Protein AF-A0A073CGL9-F1 (afdb_monomer_lite)

Radius of gyration: 48.73 Å; chains: 1; bounding box: 166×70×149 Å

Secondary structure (DSSP, 8-state):
-----PPP-------------THHHHHHHHHHHHHHHHHHHHHHHHHHHHHHHHHHHHHHHHHHHHHHHHHHHHHHHHHHHHHHHHHHHHTTSS--HHHHHHHHHTS-TT-PPPHHHHHHHHHHHHHH-TT-HHHHHHHHHHHHHHT-HHHHHHHHHHHHHH-GGGGSS-GGGG---EEEEEEEGGGSEEPTT--EEE-TTSPEEEPTT-EEEEEEPPPEEEPSEEEEEEEEEE--TT---SSS-SEEEEEESSTT-EEEEEEE-TT-SEEEEEEEESSEEEEEEEEEEES--EEEEEEEEEEEE-GGGSTTHHHHHHHHHHHHHHTT-HHHHHHHHHHHHHTT--HHHHHHHHHHGGGSPPPGGGHHHHHHHHHHHHHTT-HHHHHHHHHHHHHH-TT-HHHHHHHHHHHHHTT-HHHHHHHHHHTT-PPPHHHHHHHHHHHHTTSS---TT-TTS-S---HHHHHHHHHHH---EEEEGGG--HHHHHHHHHTT--HHHHHHTT---HHHHHHHHTTSTTS---PPP-SSPPPPPSSTTS---SHHHHHHHHS-EEEE-TTT--EEEE--EEEE-SSSS--EEEEEEESSSEEEEEEETTTTEEEEEEETTTTEEEESSSSSS---HHHHHHHHHHHHHHTHHHHHHHHH--SPPPEEEEES-SS-HHHIIIIIIHHHHHHHHTT-GGG--EEEEE-SSSPPHHHH-TTS-GGGEEEE-SHHHHHHHHHHTT-EEE--------HHHHHHHHHHHHHHS-HHHHHHHHHHTTSSSEEEEE---SSS-BTTHHHHHHHHHHHHHHH-TT-EEEEEE-GGGHHHHHHHHHHS-TTSEEEEEET--HHHHHHHHHH-SEEEEESSHHHHIIIIIT---EEEE--HHHHHHHHHHHHHHSSS---EEPPGGGEEES-TT--TT--EEE-HHHHHHHHHHHHHHSPPP----

Sequence (949 aa):
MKHSQSPSNLPSNPVDLLSVQPEEYQTQIAQLQQQVQNQQEEIERYQSQFDEVLAELEQCHLQLHQTQGQLHQFQAELEAKKLFLNHSQQASEQPDIESVLTQIESSSDQFKPSSSEIFTTYRSIIEQNPDLPQNYQDLGREFLQQGYWVEAISCYRRSVTLNPDYQKQCFLDQVAGDLYCQIHSQQLSILPEQKTEITPSGHILSVAGNEGFVLFGPYIDIPDGLYRIQVTFQFPENAQGNEDIGFIFDVVSPHPYVLYETPIDFSQNSLEFYLEFIDGKRTEFRFFAKGYAFIIKEIKLTLIYSPESHTNAPFYYFDLGSLLQKKALMDKASLAYNRAIELSAPISIIDRLVNASKDLPFKPEWVDAYWTLGYLLNQQNYSDEVIACYRHLLELAPQKTEVFHQLGILLAQKGQLKEAVTLFQQAQRIPTQGEIYEQIWKGLNQFAPLDEHNPYFQAEIQPDTAYEYFSQTSQYRIIVLESLTEADTAVIKESGLVLDYLQFLTQDSIALQEVYLNHFPDSQPKNLANQYPKKVVDYDFLCSPHYQQSIVETGYIYSVCPVSGKILRSNQSFWVQHTSFVPVGFYRFCGYESFYLICGCHQGIALGVYFPKQELIIRFYNDPFSTDYAVAINELKAGSVSFWRNFKSYISTSEPKPVAAVVGWLNNLGHYFWNDVTGIYHLYKNYILDSVNKFLVRDCNFMEIGDIFPEINPEKIIHLSNRWELFQTILQRNLVAVRPTNTFVDVDYTQRLLESSRRKCSPEFLQQVEEAKQHFPLLLVNLRGHFKQWVSYIEGYANIINTLFQDYPNLAIVFDGFSSENSAMEQIQSLISPEIKTYNALDCSNHETFVWIHSIDTYIMVIGSGLTLVTWIANKPGVAHGNLAHCHQVNFMWRKVREDLQPILVPQDSIIDLDESHWPGCNYDCDWKAIYNLTVDVIKTLPLKSTEN

Organism: Planktothrix agardhii (strain NIVA-CYA 126/8) (NCBI:txid388467)

Structure (mmCIF, N/CA/C/O backbone):
data_AF-A0A073CGL9-F1
#
_entry.id   AF-A0A073CGL9-F1
#
loop_
_atom_site.group_PDB
_atom_site.id
_atom_site.type_symbol
_atom_site.label_atom_id
_atom_site.label_alt_id
_atom_site.label_comp_id
_atom_site.label_asym_id
_atom_site.label_entity_id
_atom_site.label_seq_id
_atom_site.pdbx_PDB_ins_code
_atom_site.Cartn_x
_atom_site.Cartn_y
_atom_site.Cartn_z
_atom_site.occupancy
_atom_site.B_iso_or_equiv
_atom_site.auth_seq_id
_atom_site.auth_comp_id
_atom_site.auth_asym_id
_atom_site.auth_atom_id
_atom_site.pdbx_PDB_model_num
ATOM 1 N N . MET A 1 1 ? 99.718 -33.735 -85.661 1.00 43.62 1 MET A N 1
ATOM 2 C CA . MET A 1 1 ? 99.782 -33.650 -87.137 1.00 43.62 1 MET A CA 1
ATOM 3 C C . MET A 1 1 ? 100.519 -32.378 -87.528 1.00 43.62 1 MET A C 1
ATOM 5 O O . MET A 1 1 ? 100.120 -31.320 -87.079 1.00 43.62 1 MET A O 1
ATOM 9 N N . LYS A 1 2 ? 101.567 -32.534 -88.348 1.00 38.38 2 LYS A N 1
ATOM 10 C CA . LYS A 1 2 ? 102.084 -31.602 -89.371 1.00 38.38 2 LYS A CA 1
ATOM 11 C C . LYS A 1 2 ? 102.319 -30.123 -88.996 1.00 38.38 2 LYS A C 1
ATOM 13 O O . LYS A 1 2 ? 101.419 -29.298 -89.074 1.00 38.38 2 LYS A O 1
ATOM 18 N N . HIS A 1 3 ? 103.598 -29.791 -88.791 1.00 32.47 3 HIS A N 1
ATOM 19 C CA . HIS A 1 3 ? 104.187 -28.536 -89.271 1.00 32.47 3 HIS A CA 1
ATOM 20 C C . HIS A 1 3 ? 104.038 -28.408 -90.798 1.00 32.47 3 HIS A C 1
ATOM 22 O O . HIS A 1 3 ? 104.212 -29.395 -91.513 1.00 32.47 3 HIS A O 1
ATOM 28 N N . SER A 1 4 ? 103.868 -27.179 -91.290 1.00 30.05 4 SER A N 1
ATOM 29 C CA . SER A 1 4 ? 104.485 -26.725 -92.544 1.00 30.05 4 SER A CA 1
ATOM 30 C C . SER A 1 4 ? 104.575 -25.194 -92.576 1.00 30.05 4 SER A C 1
ATOM 32 O O . SER A 1 4 ? 103.636 -24.518 -92.987 1.00 30.05 4 SER A O 1
ATOM 34 N N . GLN A 1 5 ? 105.723 -24.645 -92.190 1.00 35.69 5 GLN A N 1
ATOM 35 C CA . GLN A 1 5 ? 106.273 -23.484 -92.887 1.00 35.69 5 GLN A CA 1
ATOM 36 C C . GLN A 1 5 ? 107.703 -23.835 -93.293 1.00 35.69 5 GLN A C 1
ATOM 38 O O . GLN A 1 5 ? 108.541 -24.191 -92.469 1.00 35.69 5 GLN A O 1
ATOM 43 N N . SER A 1 6 ? 107.913 -23.832 -94.604 1.00 32.09 6 SER A N 1
ATOM 44 C CA . SER A 1 6 ? 109.179 -24.026 -95.298 1.00 32.09 6 SER A CA 1
ATOM 45 C C . SER A 1 6 ? 110.148 -22.871 -95.015 1.00 32.09 6 SER A C 1
ATOM 47 O O . SER A 1 6 ? 109.751 -21.719 -95.198 1.00 32.09 6 SER A O 1
ATOM 49 N N . PRO A 1 7 ? 111.413 -23.148 -94.660 1.00 41.03 7 PRO A N 1
ATOM 50 C CA . PRO A 1 7 ? 112.487 -22.163 -94.624 1.00 41.03 7 PRO A CA 1
ATOM 51 C C . PRO A 1 7 ? 113.366 -22.260 -95.883 1.00 41.03 7 PRO A C 1
ATOM 53 O O . PRO A 1 7 ? 113.503 -23.329 -96.480 1.00 41.03 7 PRO A O 1
ATOM 56 N N . SER A 1 8 ? 114.005 -21.158 -96.279 1.00 27.27 8 SER A N 1
ATOM 57 C CA . SER A 1 8 ? 115.034 -21.155 -97.324 1.00 27.27 8 SER A CA 1
ATOM 58 C C . SER A 1 8 ? 116.439 -21.039 -96.727 1.00 27.27 8 SER A C 1
ATOM 60 O O . SER A 1 8 ? 116.740 -20.062 -96.044 1.00 27.27 8 SER A O 1
ATOM 62 N N . ASN A 1 9 ? 117.277 -21.992 -97.145 1.00 31.30 9 ASN A N 1
ATOM 63 C CA . ASN A 1 9 ? 118.742 -21.976 -97.274 1.00 31.30 9 ASN A CA 1
ATOM 64 C C . ASN A 1 9 ? 119.616 -22.577 -96.147 1.00 31.30 9 ASN A C 1
ATOM 66 O O . ASN A 1 9 ? 120.007 -21.937 -95.179 1.00 31.30 9 ASN A O 1
ATOM 70 N N . LEU A 1 10 ? 119.953 -23.846 -96.420 1.00 31.89 10 LEU A N 1
ATOM 71 C CA . LEU A 1 10 ? 121.138 -24.672 -96.110 1.00 31.89 10 LEU A CA 1
ATOM 72 C C . LEU A 1 10 ? 122.493 -23.915 -96.166 1.00 31.89 10 LEU A C 1
ATOM 74 O O . LEU A 1 10 ? 122.575 -22.927 -96.899 1.00 31.89 10 LEU A O 1
ATOM 78 N N . PRO A 1 11 ? 123.569 -24.379 -95.472 1.00 36.97 11 PRO A N 1
ATOM 79 C CA . PRO A 1 11 ? 124.292 -25.606 -95.870 1.00 36.97 11 PRO A CA 1
ATOM 80 C C . PRO A 1 11 ? 124.855 -26.539 -94.763 1.00 36.97 11 PRO A C 1
ATOM 82 O O . PRO A 1 11 ? 125.459 -26.118 -93.787 1.00 36.97 11 PRO A O 1
ATOM 85 N N . SER A 1 12 ? 124.662 -27.841 -95.025 1.00 30.80 12 SER A N 1
ATOM 86 C CA . SER A 1 12 ? 125.558 -29.020 -94.933 1.00 30.80 12 SER A CA 1
ATOM 87 C C . SER A 1 12 ? 126.521 -29.295 -93.750 1.00 30.80 12 SER A C 1
ATOM 89 O O . SER A 1 12 ? 127.596 -28.707 -93.667 1.00 30.80 12 SER A O 1
ATOM 91 N N . ASN A 1 13 ? 126.229 -30.450 -93.121 1.00 32.66 13 ASN A N 1
ATOM 92 C CA . ASN A 1 13 ? 127.106 -31.573 -92.713 1.00 32.66 13 ASN A CA 1
ATOM 93 C C . ASN A 1 13 ? 127.743 -31.633 -91.298 1.00 32.66 13 ASN A C 1
ATOM 95 O O . ASN A 1 13 ? 127.998 -30.600 -90.692 1.00 32.66 13 ASN A O 1
ATOM 99 N N . PRO A 1 14 ? 127.927 -32.863 -90.746 1.00 49.56 14 PRO A N 1
ATOM 100 C CA . PRO A 1 14 ? 127.489 -33.239 -89.391 1.00 49.56 14 PRO A CA 1
ATOM 101 C C . PRO A 1 14 ? 128.626 -33.805 -88.507 1.00 49.56 14 PRO A C 1
ATOM 103 O O . PRO A 1 14 ? 129.752 -33.902 -88.988 1.00 49.56 14 PRO A O 1
ATOM 106 N N . VAL A 1 15 ? 128.309 -34.220 -87.261 1.00 32.47 15 VAL A N 1
ATOM 107 C CA . VAL A 1 15 ? 128.751 -35.465 -86.554 1.00 32.47 15 VAL A CA 1
ATOM 108 C C . VAL A 1 15 ? 128.780 -35.315 -85.004 1.00 32.47 15 VAL A C 1
ATOM 110 O O . VAL A 1 15 ? 129.264 -34.310 -84.496 1.00 32.47 15 VAL A O 1
ATOM 113 N N . ASP A 1 16 ? 128.267 -36.364 -84.326 1.00 34.06 16 ASP A N 1
ATOM 114 C CA . ASP A 1 16 ? 128.431 -36.886 -82.936 1.00 34.06 16 ASP A CA 1
ATOM 115 C C . ASP A 1 16 ? 128.065 -36.038 -81.694 1.00 34.06 16 ASP A C 1
ATOM 117 O O . ASP A 1 16 ? 128.496 -34.905 -81.536 1.00 34.06 16 ASP A O 1
ATOM 121 N N . LEU A 1 17 ? 127.131 -36.458 -80.817 1.00 35.88 17 LEU A N 1
ATOM 122 C CA . LEU A 1 17 ? 127.053 -37.587 -79.849 1.00 35.88 17 LEU A CA 1
ATOM 123 C C . LEU A 1 17 ? 127.825 -37.386 -78.519 1.00 35.88 17 LEU A C 1
ATOM 125 O O . LEU A 1 17 ? 129.045 -37.444 -78.468 1.00 35.88 17 LEU A O 1
ATOM 129 N N . LEU A 1 18 ? 127.019 -37.326 -77.443 1.00 37.22 18 LEU A N 1
ATOM 130 C CA . LEU A 1 18 ? 127.238 -37.769 -76.050 1.00 37.22 18 LEU A CA 1
ATOM 131 C C . LEU A 1 18 ? 128.248 -37.039 -75.144 1.00 37.22 18 LEU A C 1
ATOM 133 O O . LEU A 1 18 ? 129.452 -37.256 -75.193 1.00 37.22 18 LEU A O 1
ATOM 137 N N . SER A 1 19 ? 127.709 -36.352 -74.132 1.00 34.88 19 SER A N 1
ATOM 138 C CA . SER A 1 19 ? 127.801 -36.739 -72.705 1.00 34.88 19 SER A CA 1
ATOM 139 C C . SER A 1 19 ? 127.114 -35.673 -71.835 1.00 34.88 19 SER A C 1
ATOM 141 O O . SER A 1 19 ? 127.251 -34.501 -72.152 1.00 34.88 19 SER A O 1
ATOM 143 N N . VAL A 1 20 ? 126.362 -36.056 -70.786 1.00 40.84 20 VAL A N 1
ATOM 144 C CA . VAL A 1 20 ? 126.411 -35.492 -69.408 1.00 40.84 20 VAL A CA 1
ATOM 145 C C . VAL A 1 20 ? 125.324 -36.125 -68.493 1.00 40.84 20 VAL A C 1
ATOM 147 O O . VAL A 1 20 ? 124.156 -36.233 -68.840 1.00 40.84 20 VAL A O 1
ATOM 150 N N . GLN A 1 21 ? 125.854 -36.604 -67.363 1.00 44.41 21 GLN A N 1
ATOM 151 C CA . GLN A 1 21 ? 125.447 -37.065 -66.016 1.00 44.41 21 GLN A CA 1
ATOM 152 C C . GLN A 1 21 ? 123.969 -37.207 -65.503 1.00 44.41 21 GLN A C 1
ATOM 154 O O . GLN A 1 21 ? 123.117 -36.383 -65.813 1.00 44.41 21 GLN A O 1
ATOM 159 N N . PRO A 1 22 ? 123.676 -38.185 -64.595 1.00 49.50 22 PRO A N 1
ATOM 160 C CA . PRO A 1 22 ? 122.327 -38.553 -64.095 1.00 49.50 22 PRO A CA 1
ATOM 161 C C . PRO A 1 22 ? 121.680 -37.669 -63.001 1.00 49.50 22 PRO A C 1
ATOM 163 O O . PRO A 1 22 ? 120.525 -37.909 -62.649 1.00 49.50 22 PRO A O 1
ATOM 166 N N . GLU A 1 23 ? 122.375 -36.675 -62.437 1.00 54.19 23 GLU A N 1
ATOM 167 C CA . GLU A 1 23 ? 121.835 -35.813 -61.358 1.00 54.19 23 GLU A CA 1
ATOM 168 C C . GLU A 1 23 ? 120.805 -34.775 -61.858 1.00 54.19 23 GLU A C 1
ATOM 170 O O . GLU A 1 23 ? 119.905 -34.373 -61.113 1.00 54.19 23 GLU A O 1
ATOM 175 N N . GLU A 1 24 ? 120.848 -34.407 -63.145 1.00 51.88 24 GLU A N 1
ATOM 176 C CA . GLU A 1 24 ? 119.845 -33.527 -63.769 1.00 51.88 24 GLU A CA 1
ATOM 177 C C . GLU A 1 24 ? 118.455 -34.179 -63.841 1.00 51.88 24 GLU A C 1
ATOM 179 O O . GLU A 1 24 ? 117.440 -33.504 -63.651 1.00 51.88 24 GLU A O 1
ATOM 184 N N . TYR A 1 25 ? 118.389 -35.502 -64.026 1.00 49.78 25 TYR A N 1
ATOM 185 C CA . TYR A 1 25 ? 117.118 -36.220 -64.140 1.00 49.78 25 TYR A CA 1
ATOM 186 C C . TYR A 1 25 ? 116.368 -36.322 -62.808 1.00 49.78 25 TYR A C 1
ATOM 188 O O . TYR A 1 25 ? 115.143 -36.221 -62.802 1.00 49.78 25 TYR A O 1
ATOM 196 N N . GLN A 1 26 ? 117.055 -36.474 -61.668 1.00 53.38 26 GLN A N 1
ATOM 197 C CA . GLN A 1 26 ? 116.365 -36.501 -60.369 1.00 53.38 26 GLN A CA 1
ATOM 198 C C . GLN A 1 26 ? 115.764 -35.139 -60.007 1.00 53.38 26 GLN A C 1
ATOM 200 O O . GLN A 1 26 ? 114.654 -35.079 -59.477 1.00 53.38 26 GLN A O 1
ATOM 205 N N . THR A 1 27 ? 116.447 -34.051 -60.366 1.00 55.41 27 THR A N 1
ATOM 206 C CA . THR A 1 27 ? 115.943 -32.688 -60.155 1.00 55.41 27 THR A CA 1
ATOM 207 C C . THR A 1 27 ? 114.741 -32.394 -61.062 1.00 55.41 27 THR A C 1
ATOM 209 O O . THR A 1 27 ? 113.748 -31.826 -60.608 1.00 55.41 27 THR A O 1
ATOM 212 N N . GLN A 1 28 ? 114.775 -32.857 -62.317 1.00 54.03 28 GLN A N 1
ATOM 213 C CA . GLN A 1 28 ? 113.644 -32.740 -63.245 1.00 54.03 28 GLN A CA 1
ATOM 214 C C . GLN A 1 28 ? 112.438 -33.591 -62.832 1.00 54.03 28 GLN A C 1
ATOM 216 O O . GLN A 1 28 ? 111.306 -33.129 -62.950 1.00 54.03 28 GLN A O 1
ATOM 221 N N . ILE A 1 29 ? 112.647 -34.803 -62.307 1.00 55.78 29 ILE A N 1
ATOM 222 C CA . ILE A 1 29 ? 111.548 -35.652 -61.820 1.00 55.78 29 ILE A CA 1
ATOM 223 C C . ILE A 1 29 ? 110.870 -35.015 -60.601 1.00 55.78 29 ILE A C 1
ATOM 225 O O . ILE A 1 29 ? 109.642 -34.972 -60.558 1.00 55.78 29 ILE A O 1
ATOM 229 N N . ALA A 1 30 ? 111.635 -34.454 -59.659 1.00 56.31 30 ALA A N 1
ATOM 230 C CA . ALA A 1 30 ? 111.071 -33.751 -58.505 1.00 56.31 30 ALA A CA 1
ATOM 231 C C . ALA A 1 30 ? 110.270 -32.499 -58.921 1.00 56.31 30 ALA A C 1
ATOM 233 O O . ALA A 1 30 ? 109.182 -32.255 -58.400 1.00 56.31 30 ALA A O 1
ATOM 234 N N . GLN A 1 31 ? 110.755 -31.738 -59.912 1.00 58.12 31 GLN A N 1
ATOM 235 C CA . GLN A 1 31 ? 110.026 -30.589 -60.468 1.00 58.12 31 GLN A CA 1
ATOM 236 C C . GLN A 1 31 ? 108.742 -30.997 -61.203 1.00 58.12 31 GLN A C 1
ATOM 238 O O . GLN A 1 31 ? 107.716 -30.331 -61.058 1.00 58.12 31 GLN A O 1
ATOM 243 N N . LEU A 1 32 ? 108.770 -32.104 -61.948 1.00 56.28 32 LEU A N 1
ATOM 244 C CA . LEU A 1 32 ? 107.595 -32.634 -62.642 1.00 56.28 32 LEU A CA 1
ATOM 245 C C . LEU A 1 32 ? 106.552 -33.187 -61.663 1.00 56.28 32 LEU A C 1
ATOM 247 O O . LEU A 1 32 ? 105.361 -32.977 -61.868 1.00 56.28 32 LEU A O 1
ATOM 251 N N . GLN A 1 33 ? 106.973 -33.833 -60.572 1.00 56.12 33 GLN A N 1
ATOM 252 C CA . GLN A 1 33 ? 106.063 -34.300 -59.520 1.00 56.12 33 GLN A CA 1
ATOM 253 C C . GLN A 1 33 ? 105.373 -33.130 -58.806 1.00 56.12 33 GLN A C 1
ATOM 255 O O . GLN A 1 33 ? 104.161 -33.173 -58.604 1.00 56.12 33 GLN A O 1
ATOM 260 N N . GLN A 1 34 ? 106.107 -32.049 -58.521 1.00 61.56 34 GLN A N 1
ATOM 261 C CA . GLN A 1 34 ? 105.536 -30.820 -57.965 1.00 61.56 34 GLN A CA 1
ATOM 262 C C . GLN A 1 34 ? 104.538 -30.158 -58.937 1.00 61.56 34 GLN A C 1
ATOM 264 O O . GLN A 1 34 ? 103.491 -29.673 -58.514 1.00 61.56 34 GLN A O 1
ATOM 269 N N . GLN A 1 35 ? 104.827 -30.157 -60.244 1.00 58.69 35 GLN A N 1
ATOM 270 C CA . GLN A 1 35 ? 103.907 -29.629 -61.260 1.00 58.69 35 GLN A CA 1
ATOM 271 C C . GLN A 1 35 ? 102.628 -30.457 -61.394 1.00 58.69 35 GLN A C 1
ATOM 273 O O . GLN A 1 35 ? 101.553 -29.879 -61.528 1.00 58.69 35 GLN A O 1
ATOM 278 N N . VAL A 1 36 ? 102.724 -31.787 -61.339 1.00 60.50 36 VAL A N 1
ATOM 279 C CA . VAL A 1 36 ? 101.550 -32.671 -61.392 1.00 60.50 36 VAL A CA 1
ATOM 280 C C . VAL A 1 36 ? 100.669 -32.479 -60.159 1.00 60.50 36 VAL A C 1
ATOM 282 O O . VAL A 1 36 ? 99.454 -32.380 -60.299 1.00 60.50 36 VAL A O 1
ATOM 285 N N . GLN A 1 37 ? 101.270 -32.347 -58.975 1.00 60.72 37 GLN A N 1
ATOM 286 C CA . GLN A 1 37 ? 100.523 -32.127 -57.738 1.00 60.72 37 GLN A CA 1
ATOM 287 C C . GLN A 1 37 ? 99.800 -30.771 -57.734 1.00 60.72 37 GLN A C 1
ATOM 289 O O . GLN A 1 37 ? 98.612 -30.715 -57.427 1.00 60.72 37 GLN A O 1
ATOM 294 N N . ASN A 1 38 ? 100.458 -29.705 -58.202 1.00 59.50 38 ASN A N 1
ATOM 295 C CA . ASN A 1 38 ? 99.820 -28.394 -58.357 1.00 59.50 38 ASN A CA 1
ATOM 296 C C . ASN A 1 38 ? 98.675 -28.412 -59.392 1.00 59.50 38 ASN A C 1
ATOM 298 O O . ASN A 1 38 ? 97.669 -27.733 -59.204 1.00 59.50 38 ASN A O 1
ATOM 302 N N . GLN A 1 39 ? 98.801 -29.188 -60.477 1.00 53.78 39 GLN A N 1
ATOM 303 C CA . GLN A 1 39 ? 97.727 -29.323 -61.470 1.00 53.78 39 GLN A CA 1
ATOM 304 C C . GLN A 1 39 ? 96.553 -30.174 -60.970 1.00 53.78 39 GLN A C 1
ATOM 306 O O . GLN A 1 39 ? 95.414 -29.895 -61.335 1.00 53.78 39 GLN A O 1
ATOM 311 N N . GLN A 1 40 ? 96.794 -31.178 -60.122 1.00 54.19 40 GLN A N 1
ATOM 312 C CA . GLN A 1 40 ? 95.718 -31.933 -59.470 1.00 54.19 40 GLN A CA 1
ATOM 313 C C . GLN A 1 40 ? 94.925 -31.061 -58.490 1.00 54.19 40 GLN A C 1
ATOM 315 O O . GLN A 1 40 ? 93.698 -31.100 -58.519 1.00 54.19 40 GLN A O 1
ATOM 320 N N . GLU A 1 41 ? 95.598 -30.212 -57.709 1.00 62.59 41 GLU A N 1
ATOM 321 C CA . GLU A 1 41 ? 94.935 -29.261 -56.805 1.00 62.59 41 GLU A CA 1
ATOM 322 C C . GLU A 1 41 ? 94.114 -28.197 -57.564 1.00 62.59 41 GLU A C 1
ATOM 324 O O . GLU A 1 41 ? 93.029 -27.817 -57.122 1.00 62.59 41 GLU A O 1
ATOM 329 N N . GLU A 1 42 ? 94.568 -27.742 -58.740 1.00 59.56 42 GLU A N 1
ATOM 330 C CA . GLU A 1 42 ? 93.769 -26.863 -59.611 1.00 59.56 42 GLU A CA 1
ATOM 331 C C . GLU A 1 42 ? 92.534 -27.568 -60.185 1.00 59.56 42 GLU A C 1
ATOM 333 O O . GLU A 1 42 ? 91.458 -26.973 -60.223 1.00 59.56 42 GLU A O 1
ATOM 338 N N . ILE A 1 43 ? 92.656 -28.829 -60.608 1.00 57.78 43 ILE A N 1
ATOM 339 C CA . ILE A 1 43 ? 91.528 -29.603 -61.146 1.00 57.78 43 ILE A CA 1
ATOM 340 C C . ILE A 1 43 ? 90.469 -29.851 -60.066 1.00 57.78 43 ILE A C 1
ATOM 342 O O . ILE A 1 43 ? 89.287 -29.642 -60.334 1.00 57.78 43 ILE A O 1
ATOM 346 N N . GLU A 1 44 ? 90.870 -30.218 -58.845 1.00 59.75 44 GLU A N 1
ATOM 347 C CA . GLU A 1 44 ? 89.940 -30.389 -57.717 1.00 59.75 44 GLU A CA 1
ATOM 348 C C . GLU A 1 44 ? 89.251 -29.067 -57.342 1.00 59.75 44 GLU A C 1
ATOM 350 O O . GLU A 1 44 ? 88.053 -29.040 -57.047 1.00 59.75 44 GLU A O 1
ATOM 355 N N . ARG A 1 45 ? 89.967 -27.939 -57.443 1.00 62.91 45 ARG A N 1
ATOM 356 C CA . ARG A 1 45 ? 89.396 -26.602 -57.238 1.00 62.91 45 ARG A CA 1
ATOM 357 C C . ARG A 1 45 ? 88.373 -26.228 -58.315 1.00 62.91 45 ARG A C 1
ATOM 359 O O . ARG A 1 45 ? 87.333 -25.665 -57.979 1.00 62.91 45 ARG A O 1
ATOM 366 N N . TYR A 1 46 ? 88.632 -26.550 -59.583 1.00 52.34 46 TYR A N 1
ATOM 367 C CA . TYR A 1 46 ? 87.682 -26.307 -60.675 1.00 52.34 46 TYR A CA 1
ATOM 368 C C . TYR A 1 46 ? 86.478 -27.258 -60.636 1.00 52.34 46 TYR A C 1
ATOM 370 O O . TYR A 1 46 ? 85.381 -26.837 -60.991 1.00 52.34 46 TYR A O 1
ATOM 378 N N . GLN A 1 47 ? 86.643 -28.501 -60.173 1.00 52.84 47 GLN A N 1
ATOM 379 C CA . GLN A 1 47 ? 85.528 -29.436 -59.970 1.00 52.84 47 GLN A CA 1
ATOM 380 C C . GLN A 1 47 ? 84.594 -28.971 -58.847 1.00 52.84 47 GLN A C 1
ATOM 382 O O . GLN A 1 47 ? 83.386 -28.919 -59.052 1.00 52.84 47 GLN A O 1
ATOM 387 N N . SER A 1 48 ? 85.149 -28.516 -57.720 1.00 55.25 48 SER A N 1
ATOM 388 C CA . SER A 1 48 ? 84.371 -27.946 -56.609 1.00 55.25 48 SER A CA 1
ATOM 389 C C . SER A 1 48 ? 83.563 -26.703 -57.028 1.00 55.25 48 SER A C 1
ATOM 391 O O . SER A 1 48 ? 82.391 -26.575 -56.684 1.00 55.25 48 SER A O 1
ATOM 393 N N . GLN A 1 49 ? 84.139 -25.831 -57.867 1.00 58.31 49 GLN A N 1
ATOM 394 C CA . GLN A 1 49 ? 83.431 -24.673 -58.437 1.00 58.31 49 GLN A CA 1
ATOM 395 C C . GLN A 1 49 ? 82.356 -25.053 -59.471 1.00 58.31 49 GLN A C 1
ATOM 397 O O . GLN A 1 49 ? 81.408 -24.298 -59.671 1.00 58.31 49 GLN A O 1
ATOM 402 N N . PHE A 1 50 ? 82.489 -26.198 -60.146 1.00 54.91 50 PHE A N 1
ATOM 403 C CA . PHE A 1 50 ? 81.513 -26.661 -61.136 1.00 54.91 50 PHE A CA 1
ATOM 404 C C . PHE A 1 50 ? 80.289 -27.306 -60.470 1.00 54.91 50 PHE A C 1
ATOM 406 O O . PHE A 1 50 ? 79.167 -27.079 -60.921 1.00 54.91 50 PHE A O 1
ATOM 413 N N . ASP A 1 51 ? 80.488 -28.040 -59.371 1.00 56.34 51 ASP A N 1
ATOM 414 C CA . ASP A 1 51 ? 79.405 -28.655 -58.592 1.00 56.34 51 ASP A CA 1
ATOM 415 C C . ASP A 1 51 ? 78.531 -27.604 -57.876 1.00 56.34 51 ASP A C 1
ATOM 417 O O . ASP A 1 51 ? 77.314 -27.769 -57.778 1.00 56.34 51 ASP A O 1
ATOM 421 N N . GLU A 1 52 ? 79.119 -26.479 -57.452 1.00 58.19 52 GLU A N 1
ATOM 422 C CA . GLU A 1 52 ? 78.399 -25.347 -56.844 1.00 58.19 52 GLU A CA 1
ATOM 423 C C . GLU A 1 52 ? 77.495 -24.626 -57.870 1.00 58.19 52 GLU A C 1
ATOM 425 O O . GLU A 1 52 ? 76.334 -24.326 -57.591 1.00 58.19 52 GLU A O 1
ATOM 430 N N . VAL A 1 53 ? 77.976 -24.458 -59.110 1.00 57.94 53 VAL A N 1
ATOM 431 C CA . VAL A 1 53 ? 77.201 -23.878 -60.225 1.00 57.94 53 VAL A CA 1
ATOM 432 C C . VAL A 1 53 ? 76.107 -24.831 -60.726 1.00 57.94 53 VAL A C 1
ATOM 434 O O . VAL A 1 53 ? 75.036 -24.375 -61.129 1.00 57.94 53 VAL A O 1
ATOM 437 N N . LEU A 1 54 ? 76.333 -26.149 -60.692 1.00 54.47 54 LEU A N 1
ATOM 438 C CA . LEU A 1 54 ? 75.334 -27.148 -61.090 1.00 54.47 54 LEU A CA 1
ATOM 439 C C . LEU A 1 54 ? 74.150 -27.192 -60.103 1.00 54.47 54 LEU A C 1
ATOM 441 O O . LEU A 1 54 ? 73.001 -27.276 -60.536 1.00 54.47 54 LEU A O 1
ATOM 445 N N . ALA A 1 55 ? 74.416 -27.055 -58.799 1.00 56.50 55 ALA A N 1
ATOM 446 C CA . ALA A 1 55 ? 73.387 -26.993 -57.758 1.00 56.50 55 ALA A CA 1
ATOM 447 C C . ALA A 1 55 ? 72.516 -25.722 -57.851 1.00 56.50 55 ALA A C 1
ATOM 449 O O . ALA A 1 55 ? 71.295 -25.793 -57.684 1.00 56.50 55 ALA A O 1
ATOM 450 N N . GLU A 1 56 ? 73.111 -24.569 -58.182 1.00 54.12 56 GLU A N 1
ATOM 451 C CA . GLU A 1 56 ? 72.365 -23.330 -58.456 1.00 54.12 56 GLU A CA 1
ATOM 452 C C . GLU A 1 56 ? 71.519 -23.438 -59.739 1.00 54.12 56 GLU A C 1
ATOM 454 O O . GLU A 1 56 ? 70.377 -22.974 -59.776 1.00 54.12 56 GLU A O 1
ATOM 459 N N . LEU A 1 57 ? 72.024 -24.114 -60.778 1.00 48.53 57 LEU A N 1
ATOM 460 C CA . LEU A 1 57 ? 71.290 -24.360 -62.025 1.00 48.53 57 LEU A CA 1
ATOM 461 C C . LEU A 1 57 ? 70.099 -25.309 -61.840 1.00 48.53 57 LEU A C 1
ATOM 463 O O . LEU A 1 57 ? 69.041 -25.066 -62.423 1.00 48.53 57 LEU A O 1
ATOM 467 N N . GLU A 1 58 ? 70.226 -26.351 -61.016 1.00 51.62 58 GLU A N 1
ATOM 468 C CA . GLU A 1 58 ? 69.114 -27.248 -60.675 1.00 51.62 58 GLU A CA 1
ATOM 469 C C . GLU A 1 58 ? 68.043 -26.541 -59.828 1.00 51.62 58 GLU A C 1
ATOM 471 O O . GLU A 1 58 ? 66.847 -26.719 -60.081 1.00 51.62 58 GLU A O 1
ATOM 476 N N . GLN A 1 59 ? 68.438 -25.661 -58.898 1.00 52.25 59 GLN A N 1
ATOM 477 C CA . GLN A 1 59 ? 67.498 -24.796 -58.173 1.00 52.25 59 GLN A CA 1
ATOM 478 C C . GLN A 1 59 ? 66.779 -23.811 -59.101 1.00 52.25 59 GLN A C 1
ATOM 480 O O . GLN A 1 59 ? 65.556 -23.673 -59.018 1.00 52.25 59 GLN A O 1
ATOM 485 N N . CYS A 1 60 ? 67.504 -23.169 -60.023 1.00 45.41 60 CYS A N 1
ATOM 486 C CA . CYS A 1 60 ? 66.908 -22.293 -61.027 1.00 45.41 60 CYS A CA 1
ATOM 487 C C . CYS A 1 60 ? 65.985 -23.055 -61.988 1.00 45.41 60 CYS A C 1
ATOM 489 O O . CYS A 1 60 ? 64.959 -22.513 -62.389 1.00 45.41 60 CYS A O 1
ATOM 491 N N . HIS A 1 61 ? 66.292 -24.307 -62.342 1.00 44.69 61 HIS A N 1
ATOM 492 C CA . HIS A 1 61 ? 65.440 -25.122 -63.210 1.00 44.69 61 HIS A CA 1
ATOM 493 C C . HIS A 1 61 ? 64.152 -25.571 -62.504 1.00 44.69 61 HIS A C 1
ATOM 495 O O . HIS A 1 61 ? 63.077 -25.532 -63.106 1.00 44.69 61 HIS A O 1
ATOM 501 N N . LEU A 1 62 ? 64.228 -25.912 -61.213 1.00 49.91 62 LEU A N 1
ATOM 502 C CA . LEU A 1 62 ? 63.058 -26.227 -60.392 1.00 49.91 62 LEU A CA 1
ATOM 503 C C . LEU A 1 62 ? 62.167 -24.992 -60.181 1.00 49.91 62 LEU A C 1
ATOM 505 O O . LEU A 1 62 ? 60.948 -25.086 -60.335 1.00 49.91 62 LEU A O 1
ATOM 509 N N . GLN A 1 63 ? 62.766 -23.827 -59.906 1.00 49.66 63 GLN A N 1
ATOM 510 C CA . GLN A 1 63 ? 62.043 -22.554 -59.857 1.00 49.66 63 GLN A CA 1
ATOM 511 C C . GLN A 1 63 ? 61.421 -22.217 -61.212 1.00 49.66 63 GLN A C 1
ATOM 513 O O . GLN A 1 63 ? 60.245 -21.881 -61.253 1.00 49.66 63 GLN A O 1
ATOM 518 N N . LEU A 1 64 ? 62.139 -22.393 -62.325 1.00 44.19 64 LEU A N 1
ATOM 519 C CA . LEU A 1 64 ? 61.608 -22.151 -63.667 1.00 44.19 64 LEU A CA 1
ATOM 520 C C . LEU A 1 64 ? 60.408 -23.055 -63.977 1.00 44.19 64 LEU A C 1
ATOM 522 O O . LEU A 1 64 ? 59.411 -22.563 -64.494 1.00 44.19 64 LEU A O 1
ATOM 526 N N . HIS A 1 65 ? 60.458 -24.344 -63.628 1.00 47.59 65 HIS A N 1
ATOM 527 C CA . HIS A 1 65 ? 59.334 -25.265 -63.822 1.00 47.59 65 HIS A CA 1
ATOM 528 C C . HIS A 1 65 ? 58.129 -24.926 -62.931 1.00 47.59 65 HIS A C 1
ATOM 530 O O . HIS A 1 65 ? 56.989 -25.000 -63.394 1.00 47.59 65 HIS A O 1
ATOM 536 N N . GLN A 1 66 ? 58.355 -24.503 -61.683 1.00 48.88 66 GLN A N 1
ATOM 537 C CA . GLN A 1 66 ? 57.290 -24.010 -60.801 1.00 48.88 66 GLN A CA 1
ATOM 538 C C . GLN A 1 66 ? 56.671 -22.713 -61.336 1.00 48.88 66 GLN A C 1
ATOM 540 O O . GLN A 1 66 ? 55.448 -22.590 -61.384 1.00 48.88 66 GLN A O 1
ATOM 545 N N . THR A 1 67 ? 57.492 -21.776 -61.812 1.00 44.66 67 THR A N 1
ATOM 546 C CA . THR A 1 67 ? 57.028 -20.517 -62.408 1.00 44.66 67 THR A CA 1
ATOM 547 C C . THR A 1 67 ? 56.334 -20.746 -63.753 1.00 44.66 67 THR A C 1
ATOM 549 O O . THR A 1 67 ? 55.362 -20.064 -64.050 1.00 44.66 67 THR A O 1
ATOM 552 N N . GLN A 1 68 ? 56.751 -21.732 -64.553 1.00 44.75 68 GLN A N 1
ATOM 553 C CA . GLN A 1 68 ? 56.065 -22.129 -65.791 1.00 44.75 68 GLN A CA 1
ATOM 554 C C . GLN A 1 68 ? 54.727 -22.827 -65.518 1.00 44.75 68 GLN A C 1
ATOM 556 O O . GLN A 1 68 ? 53.760 -22.571 -66.231 1.00 44.75 68 GLN A O 1
ATOM 561 N N . GLY A 1 69 ? 54.640 -23.655 -64.472 1.00 44.47 69 GLY A N 1
ATOM 562 C CA . GLY A 1 69 ? 53.375 -24.229 -64.005 1.00 44.47 69 GLY A CA 1
ATOM 563 C C . GLY A 1 69 ? 52.393 -23.149 -63.540 1.00 44.47 69 GLY A C 1
ATOM 564 O O . GLY A 1 69 ? 51.238 -23.145 -63.959 1.00 44.47 69 GLY A O 1
ATOM 565 N N . GLN A 1 70 ? 52.880 -22.174 -62.767 1.00 46.50 70 GLN A N 1
ATOM 566 C CA . GLN A 1 70 ? 52.107 -20.994 -62.369 1.00 46.50 70 GLN A CA 1
ATOM 567 C C . GLN A 1 70 ? 51.715 -20.135 -63.577 1.00 46.50 70 GLN A C 1
ATOM 569 O O . GLN A 1 70 ? 50.580 -19.684 -63.654 1.00 46.50 70 GLN A O 1
ATOM 574 N N . LEU A 1 71 ? 52.604 -19.943 -64.556 1.00 42.53 71 LEU A N 1
ATOM 575 C CA . LEU A 1 71 ? 52.320 -19.176 -65.771 1.00 42.53 71 LEU A CA 1
ATOM 576 C C . LEU A 1 71 ? 51.250 -19.850 -66.638 1.00 42.53 71 LEU A C 1
ATOM 578 O O . LEU A 1 71 ? 50.379 -19.158 -67.155 1.00 42.53 71 LEU A O 1
ATOM 582 N N . HIS A 1 72 ? 51.280 -21.177 -66.776 1.00 48.22 72 HIS A N 1
ATOM 583 C CA . HIS A 1 72 ? 50.238 -21.922 -67.485 1.00 48.22 72 HIS A CA 1
ATOM 584 C C . HIS A 1 72 ? 48.891 -21.866 -66.756 1.00 48.22 72 HIS A C 1
ATOM 586 O O . HIS A 1 72 ? 47.860 -21.707 -67.407 1.00 48.22 72 HIS A O 1
ATOM 592 N N . GLN A 1 73 ? 48.894 -21.925 -65.421 1.00 46.28 73 GLN A N 1
ATOM 593 C CA . GLN A 1 73 ? 47.693 -21.730 -64.610 1.00 46.28 73 GLN A CA 1
ATOM 594 C C . GLN A 1 73 ? 47.140 -20.301 -64.763 1.00 46.28 73 GLN A C 1
ATOM 596 O O . GLN A 1 73 ? 45.958 -20.132 -65.045 1.00 46.28 73 GLN A O 1
ATOM 601 N N . PHE A 1 74 ? 48.003 -19.282 -64.714 1.00 46.09 74 PHE A N 1
ATOM 602 C CA . PHE A 1 74 ? 47.629 -17.886 -64.953 1.00 46.09 74 PHE A CA 1
ATOM 603 C C . PHE A 1 74 ? 47.172 -17.620 -66.392 1.00 46.09 74 PHE A C 1
ATOM 605 O O . PHE A 1 74 ? 46.315 -16.770 -66.610 1.00 46.09 74 PHE A O 1
ATOM 612 N N . GLN A 1 75 ? 47.714 -18.320 -67.393 1.00 45.22 75 GLN A N 1
ATOM 613 C CA . GLN A 1 75 ? 47.268 -18.207 -68.785 1.00 45.22 75 GLN A CA 1
ATOM 614 C C . GLN A 1 75 ? 45.891 -18.842 -68.996 1.00 45.22 75 GLN A C 1
ATOM 616 O O . GLN A 1 75 ? 45.063 -18.242 -69.677 1.00 45.22 75 GLN A O 1
ATOM 621 N N . ALA A 1 76 ? 45.623 -19.996 -68.378 1.00 48.56 76 ALA A N 1
ATOM 622 C CA . ALA A 1 76 ? 44.295 -20.608 -68.375 1.00 48.56 76 ALA A CA 1
ATOM 623 C C . ALA A 1 76 ? 43.269 -19.725 -67.642 1.00 48.56 76 ALA A C 1
ATOM 625 O O . ALA A 1 76 ? 42.180 -19.490 -68.163 1.00 48.56 76 ALA A O 1
ATOM 626 N N . GLU A 1 77 ? 43.643 -19.154 -66.491 1.00 46.84 77 GLU A N 1
ATOM 627 C CA . GLU A 1 77 ? 42.830 -18.156 -65.788 1.00 46.84 77 GLU A CA 1
ATOM 628 C C . GLU A 1 77 ? 42.591 -16.916 -66.653 1.00 46.84 77 GLU A C 1
ATOM 630 O O . GLU A 1 77 ? 41.463 -16.447 -66.733 1.00 46.84 77 GLU A O 1
ATOM 635 N N . LEU A 1 78 ? 43.608 -16.397 -67.350 1.00 45.84 78 LEU A N 1
ATOM 636 C CA . LEU A 1 78 ? 43.489 -15.214 -68.207 1.00 45.84 78 LEU A CA 1
ATOM 637 C C . LEU A 1 78 ? 42.592 -15.461 -69.428 1.00 45.84 78 LEU A C 1
ATOM 639 O O . LEU A 1 78 ? 41.846 -14.563 -69.818 1.00 45.84 78 LEU A O 1
ATOM 643 N N . GLU A 1 79 ? 42.653 -16.640 -70.051 1.00 48.22 79 GLU A N 1
ATOM 644 C CA . GLU A 1 79 ? 41.757 -16.991 -71.158 1.00 48.22 79 GLU A CA 1
ATOM 645 C C . GLU A 1 79 ? 40.315 -17.198 -70.688 1.00 48.22 79 GLU A C 1
ATOM 647 O O . GLU A 1 79 ? 39.404 -16.670 -71.326 1.00 48.22 79 GLU A O 1
ATOM 652 N N . ALA A 1 80 ? 40.101 -17.838 -69.535 1.00 47.69 80 ALA A N 1
ATOM 653 C CA . ALA A 1 80 ? 38.780 -17.930 -68.911 1.00 47.69 80 ALA A CA 1
ATOM 654 C C . ALA A 1 80 ? 38.226 -16.538 -68.550 1.00 47.69 80 ALA A C 1
ATOM 656 O O . ALA A 1 80 ? 37.069 -16.232 -68.837 1.00 47.69 80 ALA A O 1
ATOM 657 N N . LYS A 1 81 ? 39.076 -15.644 -68.025 1.00 49.12 81 LYS A N 1
ATOM 658 C CA . LYS A 1 81 ? 38.725 -14.252 -67.698 1.00 49.12 81 LYS A CA 1
ATOM 659 C C . LYS A 1 81 ? 38.385 -13.430 -68.937 1.00 49.12 81 LYS A C 1
ATOM 661 O O . LYS A 1 81 ? 37.482 -12.604 -68.884 1.00 49.12 81 LYS A O 1
ATOM 666 N N . LYS A 1 82 ? 39.074 -13.663 -70.060 1.00 48.38 82 LYS A N 1
ATOM 667 C CA . LYS A 1 82 ? 38.763 -13.047 -71.362 1.00 48.38 82 LYS A CA 1
ATOM 668 C C . LYS A 1 82 ? 37.453 -13.568 -71.945 1.00 48.38 82 LYS A C 1
ATOM 670 O O . LYS A 1 82 ? 36.703 -12.777 -72.508 1.00 48.38 82 LYS A O 1
ATOM 675 N N . LEU A 1 83 ? 37.171 -14.863 -71.801 1.00 49.09 83 LEU A N 1
ATOM 676 C CA . LEU A 1 83 ? 35.906 -15.463 -72.226 1.00 49.09 83 LEU A CA 1
ATOM 677 C C . LEU A 1 83 ? 34.738 -14.877 -71.413 1.00 49.09 83 LEU A C 1
ATOM 679 O O . LEU A 1 83 ? 33.766 -14.402 -71.991 1.00 49.09 83 LEU A O 1
ATOM 683 N N . PHE A 1 84 ? 34.892 -14.796 -70.087 1.00 48.09 84 PHE A N 1
ATOM 684 C CA . PHE A 1 84 ? 33.943 -14.153 -69.174 1.00 48.09 84 PHE A CA 1
ATOM 685 C C . PHE A 1 84 ? 33.733 -12.662 -69.490 1.00 48.09 84 PHE A C 1
ATOM 687 O O . PHE A 1 84 ? 32.594 -12.205 -69.538 1.00 48.09 84 PHE A O 1
ATOM 694 N N . LEU A 1 85 ? 34.807 -11.908 -69.771 1.00 46.38 85 LEU A N 1
ATOM 695 C CA . LEU A 1 85 ? 34.715 -10.492 -70.158 1.00 46.38 85 LEU A CA 1
ATOM 696 C C . LEU A 1 85 ? 34.002 -10.278 -71.502 1.00 46.38 85 LEU A C 1
ATOM 698 O O . LEU A 1 85 ? 33.286 -9.296 -71.670 1.00 46.38 85 LEU A O 1
ATOM 702 N N . ASN A 1 86 ? 34.205 -11.175 -72.469 1.00 47.03 86 ASN A N 1
ATOM 703 C CA . ASN A 1 86 ? 33.517 -11.100 -73.759 1.00 47.03 86 ASN A CA 1
ATOM 704 C C . ASN A 1 86 ? 32.021 -11.402 -73.614 1.00 47.03 86 ASN A C 1
ATOM 706 O O . ASN A 1 86 ? 31.200 -10.716 -74.221 1.00 47.03 86 ASN A O 1
ATOM 710 N N . HIS A 1 87 ? 31.657 -12.385 -72.786 1.00 48.78 87 HIS A N 1
ATOM 711 C CA . HIS A 1 87 ? 30.256 -12.699 -72.503 1.00 48.78 87 HIS A CA 1
ATOM 712 C C . HIS A 1 87 ? 29.560 -11.584 -71.702 1.00 48.78 87 HIS A C 1
ATOM 714 O O . HIS A 1 87 ? 28.416 -11.247 -72.005 1.00 48.78 87 HIS A O 1
ATOM 720 N N . SER A 1 88 ? 30.255 -10.930 -70.763 1.00 45.97 88 SER A N 1
ATOM 721 C CA . SER A 1 88 ? 29.718 -9.768 -70.037 1.00 45.97 88 SER A CA 1
ATOM 722 C C . SER A 1 88 ? 29.619 -8.501 -70.898 1.00 45.97 88 SER A C 1
ATOM 724 O O . SER A 1 88 ? 28.690 -7.718 -70.712 1.00 45.97 88 SER A O 1
ATOM 726 N N . GLN A 1 89 ? 30.499 -8.315 -71.890 1.00 47.12 89 GLN A N 1
ATOM 727 C CA . GLN A 1 89 ? 30.347 -7.255 -72.894 1.00 47.12 89 GLN A CA 1
ATOM 728 C C . GLN A 1 89 ? 29.195 -7.523 -73.873 1.00 47.12 89 GLN A C 1
ATOM 730 O O . GLN A 1 89 ? 28.482 -6.584 -74.214 1.00 47.12 89 GLN A O 1
ATOM 735 N N . GLN A 1 90 ? 28.945 -8.767 -74.294 1.00 43.38 90 GLN A N 1
ATOM 736 C CA . GLN A 1 90 ? 27.791 -9.086 -75.152 1.00 43.38 90 GLN A CA 1
ATOM 737 C C . GLN A 1 90 ? 26.438 -8.909 -74.438 1.00 43.38 90 GLN A C 1
ATOM 739 O O . GLN A 1 90 ? 25.467 -8.497 -75.070 1.00 43.38 90 GLN A O 1
ATOM 744 N N . ALA A 1 91 ? 26.379 -9.117 -73.118 1.00 44.06 91 ALA A N 1
ATOM 745 C CA . ALA A 1 91 ? 25.195 -8.834 -72.297 1.00 44.06 91 ALA A CA 1
ATOM 746 C C . ALA A 1 91 ? 24.834 -7.333 -72.217 1.00 44.06 91 ALA A C 1
ATOM 748 O O . ALA A 1 91 ? 23.720 -6.987 -71.833 1.00 44.06 91 ALA A O 1
ATOM 749 N N . SER A 1 92 ? 25.743 -6.428 -72.610 1.00 41.25 92 SER A N 1
ATOM 750 C CA . SER A 1 92 ? 25.480 -4.981 -72.636 1.00 41.25 92 SER A CA 1
ATOM 751 C C . SER A 1 92 ? 24.570 -4.526 -73.789 1.00 41.25 92 SER A C 1
ATOM 753 O O . SER A 1 92 ? 24.104 -3.387 -73.778 1.00 41.25 92 SER A O 1
ATOM 755 N N . GLU A 1 93 ? 24.274 -5.403 -74.760 1.00 45.91 93 GLU A N 1
ATOM 756 C CA . GLU A 1 93 ? 23.487 -5.055 -75.953 1.00 45.91 93 GLU A CA 1
ATOM 757 C C . GLU A 1 93 ? 22.046 -5.623 -75.962 1.00 45.91 93 GLU A C 1
ATOM 759 O O . GLU A 1 93 ? 21.224 -5.139 -76.743 1.00 45.91 93 GLU A O 1
ATOM 764 N N . GLN A 1 94 ? 21.678 -6.569 -75.075 1.00 45.72 94 GLN A N 1
ATOM 765 C CA . GLN A 1 94 ? 20.285 -7.028 -74.865 1.00 45.72 94 GLN A CA 1
ATOM 766 C C . GLN A 1 94 ? 20.006 -7.433 -73.397 1.00 45.72 94 GLN A C 1
ATOM 768 O O . GLN A 1 94 ? 20.785 -8.197 -72.831 1.00 45.72 94 GLN A O 1
ATOM 773 N N . PRO A 1 95 ? 18.892 -6.993 -72.770 1.00 50.28 95 PRO A N 1
ATOM 774 C CA . PRO A 1 95 ? 18.635 -7.198 -71.345 1.00 50.28 95 PRO A CA 1
ATOM 775 C C . PRO A 1 95 ? 17.843 -8.492 -71.083 1.00 50.28 95 PRO A C 1
ATOM 777 O O . PRO A 1 95 ? 16.702 -8.433 -70.630 1.00 50.28 95 PRO A O 1
ATOM 780 N N . ASP A 1 96 ? 18.426 -9.657 -71.376 1.00 51.31 96 ASP A N 1
ATOM 781 C CA . ASP A 1 96 ? 17.838 -10.950 -70.991 1.00 51.31 96 ASP A CA 1
ATOM 782 C C . ASP A 1 96 ? 18.773 -11.723 -70.043 1.00 51.31 96 ASP A C 1
ATOM 784 O O . ASP A 1 96 ? 19.675 -12.460 -70.459 1.00 51.31 96 ASP A O 1
ATOM 788 N N . ILE A 1 97 ? 18.564 -11.489 -68.742 1.00 52.59 97 ILE A N 1
ATOM 789 C CA . ILE A 1 97 ? 19.346 -12.018 -67.610 1.00 52.59 97 ILE A CA 1
ATOM 790 C C . ILE A 1 97 ? 19.238 -13.552 -67.518 1.00 52.59 97 ILE A C 1
ATOM 792 O O . ILE A 1 97 ? 20.202 -14.213 -67.125 1.00 52.59 97 ILE A O 1
ATOM 796 N N . GLU A 1 98 ? 18.117 -14.139 -67.953 1.00 44.75 98 GLU A N 1
ATOM 797 C CA . GLU A 1 98 ? 17.885 -15.590 -67.934 1.00 44.75 98 GLU A CA 1
ATOM 798 C C . GLU A 1 98 ? 18.847 -16.317 -68.899 1.00 44.75 98 GLU A C 1
ATOM 800 O O . GLU A 1 98 ? 19.351 -17.404 -68.602 1.00 44.75 98 GLU A O 1
ATOM 805 N N . SER A 1 99 ? 19.228 -15.665 -70.006 1.00 51.25 99 SER A N 1
ATOM 806 C CA . SER A 1 99 ? 20.204 -16.203 -70.966 1.00 51.25 99 SER A CA 1
ATOM 807 C C . SER A 1 99 ? 21.643 -16.220 -70.429 1.00 51.25 99 SER A C 1
ATOM 809 O O . SER A 1 99 ? 22.390 -17.164 -70.699 1.00 51.25 99 SER A O 1
ATOM 811 N N . VAL A 1 100 ? 22.019 -15.220 -69.620 1.00 52.09 100 VAL A N 1
ATOM 812 C CA . VAL A 1 100 ? 23.354 -15.104 -69.009 1.00 52.09 100 VAL A CA 1
ATOM 813 C C . VAL A 1 100 ? 23.518 -16.131 -67.886 1.00 52.09 100 VAL A C 1
ATOM 815 O O . VAL A 1 100 ? 24.551 -16.796 -67.814 1.00 52.09 100 VAL A O 1
ATOM 818 N N . LEU A 1 101 ? 22.481 -16.333 -67.066 1.00 48.50 101 LEU A N 1
ATOM 819 C CA . LEU A 1 101 ? 22.452 -17.358 -66.015 1.00 48.50 101 LEU A CA 1
ATOM 820 C C . LEU A 1 101 ? 22.554 -18.774 -66.595 1.00 48.50 101 LEU A C 1
ATOM 822 O O . LEU A 1 101 ? 23.409 -19.548 -66.171 1.00 48.50 101 LEU A O 1
ATOM 826 N N . THR A 1 102 ? 21.781 -19.079 -67.643 1.00 50.66 102 THR A N 1
ATOM 827 C CA . THR A 1 102 ? 21.823 -20.398 -68.299 1.00 50.66 102 THR A CA 1
ATOM 828 C C . THR A 1 102 ? 23.197 -20.680 -68.931 1.00 50.66 102 THR A C 1
ATOM 830 O O . THR A 1 102 ? 23.668 -21.817 -68.937 1.00 50.66 102 THR A O 1
ATOM 833 N N . GLN A 1 103 ? 23.891 -19.652 -69.438 1.00 51.69 103 GLN A N 1
ATOM 834 C CA . GLN A 1 103 ? 25.236 -19.796 -70.006 1.00 51.69 103 GLN A CA 1
ATOM 835 C C . GLN A 1 103 ? 26.332 -19.961 -68.942 1.00 51.69 103 GLN A C 1
ATOM 837 O O . GLN A 1 103 ? 27.247 -20.756 -69.153 1.00 51.69 103 GLN A O 1
ATOM 842 N N . ILE A 1 104 ? 26.220 -19.288 -67.791 1.00 49.88 104 ILE A N 1
ATOM 843 C CA . ILE A 1 104 ? 27.154 -19.438 -66.663 1.00 49.88 104 ILE A CA 1
ATOM 844 C C . ILE A 1 104 ? 26.973 -20.807 -65.986 1.00 49.88 104 ILE A C 1
ATOM 846 O O . ILE A 1 104 ? 27.964 -21.489 -65.732 1.00 49.88 104 ILE A O 1
ATOM 850 N N . GLU A 1 105 ? 25.734 -21.264 -65.783 1.00 45.81 105 GLU A N 1
ATOM 851 C CA . GLU A 1 105 ? 25.428 -22.580 -65.194 1.00 45.81 105 GLU A CA 1
ATOM 852 C C . GLU A 1 105 ? 25.772 -23.759 -66.124 1.00 45.81 105 GLU A C 1
ATOM 854 O O . GLU A 1 105 ? 26.108 -24.842 -65.649 1.00 45.81 105 GLU A O 1
ATOM 859 N N . SER A 1 106 ? 25.729 -23.565 -67.450 1.00 45.75 106 SER A N 1
ATOM 860 C CA . SER A 1 106 ? 26.104 -24.596 -68.438 1.00 45.75 106 SER A CA 1
ATOM 861 C C . SER A 1 106 ? 27.615 -24.727 -68.691 1.00 45.75 106 SER A C 1
ATOM 863 O O . SER A 1 106 ? 28.049 -25.631 -69.414 1.00 45.75 106 SER A O 1
ATOM 865 N N . SER A 1 107 ? 28.431 -23.840 -68.113 1.00 46.59 107 SER A N 1
ATOM 866 C CA . SER A 1 107 ? 29.888 -23.891 -68.224 1.00 46.59 107 SER A CA 1
ATOM 867 C C . SER A 1 107 ? 30.474 -24.868 -67.192 1.00 46.59 107 SER A C 1
ATOM 869 O O . SER A 1 107 ? 30.046 -24.908 -66.045 1.00 46.59 107 SER A O 1
ATOM 871 N N . SER A 1 108 ? 31.383 -25.742 -67.645 1.00 39.75 108 SER A N 1
ATOM 872 C CA . SER A 1 108 ? 31.727 -27.020 -66.994 1.00 39.75 108 SER A CA 1
ATOM 873 C C . SER A 1 108 ? 32.026 -26.945 -65.489 1.00 39.75 108 SER A C 1
ATOM 875 O O . SER A 1 108 ? 32.653 -25.986 -65.041 1.00 39.75 108 SER A O 1
ATOM 877 N N . ASP A 1 109 ? 31.749 -28.043 -64.768 1.00 46.53 109 ASP A N 1
ATOM 878 C CA . ASP A 1 109 ? 32.035 -28.287 -63.335 1.00 46.53 109 ASP A CA 1
ATOM 879 C C . ASP A 1 109 ? 33.447 -27.886 -62.842 1.00 46.53 109 ASP A C 1
ATOM 881 O O . ASP A 1 109 ? 33.691 -27.813 -61.638 1.00 46.53 109 ASP A O 1
ATOM 885 N N . GLN A 1 110 ? 34.398 -27.627 -63.745 1.00 44.53 110 GLN A N 1
ATOM 886 C CA . GLN A 1 110 ? 35.761 -27.200 -63.428 1.00 44.53 110 GLN A CA 1
ATOM 887 C C . GLN A 1 110 ? 35.941 -25.690 -63.192 1.00 44.53 110 GLN A C 1
ATOM 889 O O . GLN A 1 110 ? 37.023 -25.302 -62.756 1.00 44.53 110 GLN A O 1
ATOM 894 N N . PHE A 1 111 ? 34.939 -24.835 -63.436 1.00 49.44 111 PHE A N 1
ATOM 895 C CA . PHE A 1 111 ? 35.094 -23.385 -63.256 1.00 49.44 111 PHE A CA 1
ATOM 896 C C . PHE A 1 111 ? 33.826 -22.721 -62.697 1.00 49.44 111 PHE A C 1
ATOM 898 O O . PHE A 1 111 ? 33.054 -22.094 -63.416 1.00 49.44 111 PHE A O 1
ATOM 905 N N . LYS A 1 112 ? 33.622 -22.816 -61.377 1.00 47.53 112 LYS A N 1
ATOM 906 C CA . LYS A 1 112 ? 32.722 -21.886 -60.678 1.00 47.53 112 LYS A CA 1
ATOM 907 C C . LYS A 1 112 ? 33.420 -20.519 -60.577 1.00 47.53 112 LYS A C 1
ATOM 909 O O . LYS A 1 112 ? 34.543 -20.487 -60.070 1.00 47.53 112 LYS A O 1
ATOM 914 N N . PRO A 1 113 ? 32.817 -19.410 -61.049 1.00 50.47 113 PRO A N 1
ATOM 915 C CA . PRO A 1 113 ? 33.422 -18.084 -60.936 1.00 50.47 113 PRO A CA 1
ATOM 916 C C . PRO A 1 113 ? 33.719 -17.738 -59.472 1.00 50.47 113 PRO A C 1
ATOM 918 O O . PRO A 1 113 ? 32.968 -18.104 -58.566 1.00 50.47 113 PRO A O 1
ATOM 921 N N . SER A 1 114 ? 34.836 -17.047 -59.230 1.00 52.84 114 SER A N 1
ATOM 922 C CA . SER A 1 114 ? 35.212 -16.630 -57.875 1.00 52.84 114 SER A CA 1
ATOM 923 C C . SER A 1 114 ? 34.217 -15.593 -57.341 1.00 52.84 114 SER A C 1
ATOM 925 O O . SER A 1 114 ? 33.725 -14.760 -58.107 1.00 52.84 114 SER A O 1
ATOM 927 N N . SER A 1 115 ? 33.949 -15.575 -56.027 1.00 53.12 115 SER A N 1
ATOM 928 C CA . SER A 1 115 ? 33.013 -14.611 -55.423 1.00 53.12 115 SER A CA 1
ATOM 929 C C . SER A 1 115 ? 33.332 -13.169 -55.849 1.00 53.12 115 SER A C 1
ATOM 931 O O . SER A 1 115 ? 32.437 -12.422 -56.225 1.00 53.12 115 SER A O 1
ATOM 933 N N . SER A 1 116 ? 34.621 -12.806 -55.926 1.00 52.47 116 SER A N 1
ATOM 934 C CA . SER A 1 116 ? 35.135 -11.510 -56.411 1.00 52.47 116 SER A CA 1
ATOM 935 C C . SER A 1 116 ? 34.628 -11.100 -57.800 1.00 52.47 116 SER A C 1
ATOM 937 O O . SER A 1 116 ? 34.368 -9.920 -58.044 1.00 52.47 116 SER A O 1
ATOM 939 N N . GLU A 1 117 ? 34.553 -12.036 -58.741 1.00 56.00 117 GLU A N 1
ATOM 940 C CA . GLU A 1 117 ? 34.158 -11.758 -60.127 1.00 56.00 117 GLU A CA 1
ATOM 941 C C . GLU A 1 117 ? 32.641 -11.597 -60.237 1.00 56.00 117 GLU A C 1
ATOM 943 O O . GLU A 1 117 ? 32.173 -10.686 -60.918 1.00 56.00 117 GLU A O 1
ATOM 948 N N . ILE A 1 118 ? 31.887 -12.381 -59.461 1.00 55.53 118 ILE A N 1
ATOM 949 C CA . ILE A 1 118 ? 30.438 -12.229 -59.287 1.00 55.53 118 ILE A CA 1
ATOM 950 C C . ILE A 1 118 ? 30.119 -10.850 -58.678 1.00 55.53 118 ILE A C 1
ATOM 952 O O . ILE A 1 118 ? 29.338 -10.091 -59.256 1.00 55.53 118 ILE A O 1
ATOM 956 N N . PHE A 1 119 ? 30.792 -10.460 -57.583 1.00 60.19 119 PHE A N 1
ATOM 957 C CA . PHE A 1 119 ? 30.631 -9.141 -56.948 1.00 60.19 119 PHE A CA 1
ATOM 958 C C . PHE A 1 119 ? 30.884 -7.983 -57.927 1.00 60.19 119 PHE A C 1
ATOM 960 O O . PHE A 1 119 ? 30.154 -6.993 -57.921 1.00 60.19 119 PHE A O 1
ATOM 967 N N . THR A 1 120 ? 31.918 -8.092 -58.768 1.00 61.75 120 THR A N 1
ATOM 968 C CA . THR A 1 120 ? 32.318 -7.019 -59.696 1.00 61.75 120 THR A CA 1
ATOM 969 C C . THR A 1 120 ? 31.305 -6.846 -60.830 1.00 61.75 120 THR A C 1
ATOM 971 O O . THR A 1 120 ? 30.935 -5.718 -61.160 1.00 61.75 120 THR A O 1
ATOM 974 N N . THR A 1 121 ? 30.808 -7.953 -61.386 1.00 60.56 121 THR A N 1
ATOM 975 C CA . THR A 1 121 ? 29.796 -7.945 -62.452 1.00 60.56 121 THR A CA 1
ATOM 976 C C . THR A 1 121 ? 28.464 -7.385 -61.956 1.00 60.56 121 THR A C 1
ATOM 978 O O . THR A 1 121 ? 27.926 -6.463 -62.566 1.00 60.56 121 THR A O 1
ATOM 981 N N . TYR A 1 122 ? 27.966 -7.848 -60.805 1.00 61.72 122 TYR A N 1
ATOM 982 C CA . TYR A 1 122 ? 26.715 -7.333 -60.240 1.00 61.72 122 TYR A CA 1
ATOM 983 C C . TYR A 1 122 ? 26.814 -5.875 -59.777 1.00 61.72 122 TYR A C 1
ATOM 985 O O . TYR A 1 122 ? 25.872 -5.105 -59.965 1.00 61.72 122 TYR A O 1
ATOM 993 N N . ARG A 1 123 ? 27.964 -5.451 -59.235 1.00 64.06 123 ARG A N 1
ATOM 994 C CA . ARG A 1 123 ? 28.206 -4.042 -58.901 1.00 64.06 123 ARG A CA 1
ATOM 995 C C . ARG A 1 123 ? 28.118 -3.145 -60.135 1.00 64.06 123 ARG A C 1
ATOM 997 O O . ARG A 1 123 ? 27.486 -2.098 -60.061 1.00 64.06 123 ARG A O 1
ATOM 1004 N N . SER A 1 124 ? 28.677 -3.575 -61.268 1.00 65.50 124 SER A N 1
ATOM 1005 C CA . SER A 1 124 ? 28.561 -2.836 -62.530 1.00 65.50 124 SER A CA 1
ATOM 1006 C C . SER A 1 124 ? 27.106 -2.728 -63.007 1.00 65.50 124 SER A C 1
ATOM 1008 O O . SER A 1 124 ? 26.682 -1.657 -63.434 1.00 65.50 124 SER A O 1
ATOM 1010 N N . ILE A 1 125 ? 26.314 -3.798 -62.867 1.00 62.38 125 ILE A N 1
ATOM 1011 C CA . ILE A 1 125 ? 24.883 -3.812 -63.223 1.00 62.38 125 ILE A CA 1
ATOM 1012 C C . ILE A 1 125 ? 24.078 -2.837 -62.345 1.00 62.38 125 ILE A C 1
ATOM 1014 O O . ILE A 1 125 ? 23.257 -2.073 -62.857 1.00 62.38 125 ILE A O 1
ATOM 1018 N N . ILE A 1 126 ? 24.336 -2.815 -61.033 1.00 66.25 126 ILE A N 1
ATOM 1019 C CA . ILE A 1 126 ? 23.697 -1.875 -60.097 1.00 66.25 126 ILE A CA 1
ATOM 1020 C C . ILE A 1 126 ? 24.132 -0.431 -60.375 1.00 66.25 126 ILE A C 1
ATOM 1022 O O . ILE A 1 126 ? 23.309 0.474 -60.293 1.00 66.25 126 ILE A O 1
ATOM 1026 N N . GLU A 1 127 ? 25.398 -0.193 -60.724 1.00 71.19 127 GLU A N 1
ATOM 1027 C CA . GLU A 1 127 ? 25.894 1.144 -61.079 1.00 71.19 127 GLU A CA 1
ATOM 1028 C C . GLU A 1 127 ? 25.258 1.677 -62.375 1.00 71.19 127 GLU A C 1
ATOM 1030 O O . GLU A 1 127 ? 25.032 2.880 -62.495 1.00 71.19 127 GLU A O 1
ATOM 1035 N N . GLN A 1 128 ? 24.922 0.796 -63.323 1.00 69.06 128 GLN A N 1
ATOM 1036 C CA . GLN A 1 128 ? 24.239 1.167 -64.565 1.00 69.06 128 GLN A CA 1
ATOM 1037 C C . GLN A 1 128 ? 22.735 1.406 -64.371 1.00 69.06 128 GLN A C 1
ATOM 1039 O O . GLN A 1 128 ? 22.184 2.305 -65.000 1.00 69.06 128 GLN A O 1
ATOM 1044 N N . ASN A 1 129 ? 22.076 0.631 -63.499 1.00 71.06 129 ASN A N 1
ATOM 1045 C CA . ASN A 1 129 ? 20.639 0.736 -63.219 1.00 71.06 129 ASN A CA 1
ATOM 1046 C C . ASN A 1 129 ? 20.348 0.645 -61.702 1.00 71.06 129 ASN A C 1
ATOM 1048 O O . ASN A 1 129 ? 19.859 -0.387 -61.226 1.00 71.06 129 ASN A O 1
ATOM 1052 N N . PRO A 1 130 ? 20.623 1.715 -60.928 1.00 74.94 130 PRO A N 1
ATOM 1053 C CA . PRO A 1 130 ? 20.572 1.699 -59.458 1.00 74.94 130 PRO A CA 1
ATOM 1054 C C . PRO A 1 130 ? 19.158 1.687 -58.861 1.00 74.94 130 PRO A C 1
ATOM 1056 O O . PRO A 1 130 ? 18.994 1.435 -57.665 1.00 74.94 130 PRO A O 1
ATOM 1059 N N . ASP A 1 131 ? 18.143 1.964 -59.678 1.00 80.25 131 ASP A N 1
ATOM 1060 C CA . ASP A 1 131 ? 16.749 2.083 -59.242 1.00 80.25 131 ASP A CA 1
ATOM 1061 C C . ASP A 1 131 ? 15.892 0.869 -59.630 1.00 80.25 131 ASP A C 1
ATOM 1063 O O . ASP A 1 131 ? 14.689 0.866 -59.384 1.00 80.25 131 ASP A O 1
ATOM 1067 N N . LEU A 1 132 ? 16.491 -0.179 -60.212 1.00 81.62 132 LEU A N 1
ATOM 1068 C CA . LEU A 1 132 ? 15.776 -1.399 -60.589 1.00 81.62 132 LEU A CA 1
ATOM 1069 C C . LEU A 1 132 ? 15.763 -2.405 -59.415 1.00 81.62 132 LEU A C 1
ATOM 1071 O O . LEU A 1 132 ? 16.813 -2.965 -59.093 1.00 81.62 132 LEU A O 1
ATOM 1075 N N . PRO A 1 133 ? 14.604 -2.697 -58.782 1.00 81.56 133 PRO A N 1
ATOM 1076 C CA . PRO A 1 133 ? 14.540 -3.588 -57.616 1.00 81.56 133 PRO A CA 1
ATOM 1077 C C . PRO A 1 133 ? 14.979 -5.029 -57.911 1.00 81.56 133 PRO A C 1
ATOM 1079 O O . PRO A 1 133 ? 15.549 -5.680 -57.036 1.00 81.56 133 PRO A O 1
ATOM 1082 N N . GLN A 1 134 ? 14.739 -5.511 -59.137 1.00 81.62 134 GLN A N 1
ATOM 1083 C CA . GLN A 1 134 ? 15.039 -6.883 -59.559 1.00 81.62 134 GLN A CA 1
ATOM 1084 C C . GLN A 1 134 ? 16.535 -7.209 -59.450 1.00 81.62 134 GLN A C 1
ATOM 1086 O O . GLN A 1 134 ? 16.894 -8.261 -58.934 1.00 81.62 134 GLN A O 1
ATOM 1091 N N . ASN A 1 135 ? 17.409 -6.260 -59.801 1.00 80.50 135 ASN A N 1
ATOM 1092 C CA . ASN A 1 135 ? 18.862 -6.433 -59.687 1.00 80.50 135 ASN A CA 1
ATOM 1093 C C . ASN A 1 135 ? 19.293 -6.759 -58.249 1.00 80.50 135 ASN A C 1
ATOM 1095 O O . ASN A 1 135 ? 20.205 -7.552 -58.028 1.00 80.50 135 ASN A O 1
ATOM 1099 N N . TYR A 1 136 ? 18.625 -6.157 -57.261 1.00 82.19 136 TYR A N 1
ATOM 1100 C CA . TYR A 1 136 ? 18.885 -6.425 -55.849 1.00 82.19 136 TYR A CA 1
ATOM 1101 C C . TYR A 1 136 ? 18.275 -7.758 -55.385 1.00 82.19 136 TYR A C 1
ATOM 1103 O O . TYR A 1 136 ? 18.834 -8.394 -54.498 1.00 82.19 136 TYR A O 1
ATOM 1111 N N . GLN A 1 137 ? 17.163 -8.211 -55.973 1.00 84.06 137 GLN A N 1
ATOM 1112 C CA . GLN A 1 137 ? 16.597 -9.538 -55.687 1.00 84.06 137 GLN A CA 1
ATOM 1113 C C . GLN A 1 137 ? 17.516 -10.660 -56.191 1.00 84.06 137 GLN A C 1
ATOM 1115 O O . GLN A 1 137 ? 17.784 -11.610 -55.455 1.00 84.06 137 GLN A O 1
ATOM 1120 N N . ASP A 1 138 ? 18.039 -10.521 -57.409 1.00 79.94 138 ASP A N 1
ATOM 1121 C CA . ASP A 1 138 ? 18.928 -11.512 -58.020 1.00 79.94 138 ASP A CA 1
ATOM 1122 C C . ASP A 1 138 ? 20.279 -11.560 -57.293 1.00 79.94 138 ASP A C 1
ATOM 1124 O O . ASP A 1 138 ? 20.743 -12.632 -56.902 1.00 79.94 138 ASP A O 1
ATOM 1128 N N . LEU A 1 139 ? 20.859 -10.391 -56.988 1.00 80.50 139 LEU A N 1
ATOM 1129 C CA . LEU A 1 139 ? 22.089 -10.300 -56.200 1.00 80.50 139 LEU A CA 1
ATOM 1130 C C . LEU A 1 139 ? 21.913 -10.842 -54.774 1.00 80.50 139 LEU A C 1
ATOM 1132 O O . LEU A 1 139 ? 22.780 -11.546 -54.260 1.00 80.50 139 LEU A O 1
ATOM 1136 N N . GLY A 1 140 ? 20.788 -10.530 -54.129 1.00 84.25 140 GLY A N 1
ATOM 1137 C CA . GLY A 1 140 ? 20.486 -11.025 -52.790 1.00 84.25 140 GLY A CA 1
ATOM 1138 C C . GLY A 1 140 ? 20.390 -12.551 -52.737 1.00 84.25 140 GLY A C 1
ATOM 1139 O O . GLY A 1 140 ? 20.907 -13.159 -51.799 1.00 84.25 140 GLY A O 1
ATOM 1140 N N . ARG A 1 141 ? 19.806 -13.179 -53.767 1.00 85.06 141 ARG A N 1
ATOM 1141 C CA . ARG A 1 141 ? 19.738 -14.642 -53.903 1.00 85.06 141 ARG A CA 1
ATOM 1142 C C . ARG A 1 141 ? 21.124 -15.269 -54.020 1.00 85.06 141 ARG A C 1
ATOM 1144 O O . ARG A 1 141 ? 21.385 -16.280 -53.376 1.00 85.06 141 ARG A O 1
ATOM 1151 N N . GLU A 1 142 ? 22.009 -14.653 -54.792 1.00 79.12 142 GLU A N 1
ATOM 1152 C CA . GLU A 1 142 ? 23.385 -15.121 -54.952 1.00 79.12 142 GLU A CA 1
ATOM 1153 C C . GLU A 1 142 ? 24.182 -14.999 -53.641 1.00 79.12 142 GLU A C 1
ATOM 1155 O O . GLU A 1 142 ? 24.835 -15.950 -53.209 1.00 79.12 142 GLU A O 1
ATOM 1160 N N . PHE A 1 143 ? 24.067 -13.865 -52.939 1.00 79.62 143 PHE A N 1
ATOM 1161 C CA . PHE A 1 143 ? 24.682 -13.691 -51.617 1.00 79.62 143 PHE A CA 1
ATOM 1162 C C . PHE A 1 143 ? 24.179 -14.704 -50.601 1.00 79.62 143 PHE A C 1
ATOM 1164 O O . PHE A 1 143 ? 24.974 -15.258 -49.841 1.00 79.62 143 PHE A O 1
ATOM 1171 N N . LEU A 1 144 ? 22.880 -14.993 -50.628 1.00 82.62 144 LEU A N 1
ATOM 1172 C CA . LEU A 1 144 ? 22.281 -16.003 -49.776 1.00 82.62 144 LEU A CA 1
ATOM 1173 C C . LEU A 1 144 ? 22.850 -17.403 -50.069 1.00 82.62 144 LEU A C 1
ATOM 1175 O O . LEU A 1 144 ? 23.225 -18.107 -49.133 1.00 82.62 144 LEU A O 1
ATOM 1179 N N . GLN A 1 145 ? 22.980 -17.794 -51.343 1.00 78.81 145 GLN A N 1
ATOM 1180 C CA . GLN A 1 145 ? 23.559 -19.090 -51.736 1.00 78.81 145 GLN A CA 1
ATOM 1181 C C . GLN A 1 145 ? 25.024 -19.247 -51.307 1.00 78.81 145 GLN A C 1
ATOM 1183 O O . GLN A 1 145 ? 25.455 -20.349 -50.966 1.00 78.81 145 GLN A O 1
ATOM 1188 N N . GLN A 1 146 ? 25.783 -18.151 -51.296 1.00 74.50 146 GLN A N 1
ATOM 1189 C CA . GLN A 1 146 ? 27.187 -18.133 -50.880 1.00 74.50 146 GLN A CA 1
ATOM 1190 C C . GLN A 1 146 ? 27.384 -17.952 -49.360 1.00 74.50 146 GLN A C 1
ATOM 1192 O O . GLN A 1 146 ? 28.516 -18.022 -48.882 1.00 74.50 146 GLN A O 1
ATOM 1197 N N . GLY A 1 147 ? 26.311 -17.745 -48.586 1.00 77.62 147 GLY A N 1
ATOM 1198 C CA . GLY A 1 147 ? 26.363 -17.573 -47.128 1.00 77.62 147 GLY A CA 1
ATOM 1199 C C . GLY A 1 147 ? 26.691 -16.152 -46.645 1.00 77.62 147 GLY A C 1
ATOM 1200 O O . GLY A 1 147 ? 26.949 -15.955 -45.457 1.00 77.62 147 GLY A O 1
ATOM 1201 N N . TYR A 1 148 ? 26.659 -15.152 -47.530 1.00 79.75 148 TYR A N 1
ATOM 1202 C CA . TYR A 1 148 ? 26.839 -13.730 -47.204 1.00 79.75 148 TYR A CA 1
ATOM 1203 C C . TYR A 1 148 ? 25.517 -13.107 -46.729 1.00 79.75 148 TYR A C 1
ATOM 1205 O O . TYR A 1 148 ? 24.852 -12.348 -47.436 1.00 79.75 148 TYR A O 1
ATOM 1213 N N . TRP A 1 149 ? 25.100 -13.482 -45.518 1.00 83.25 149 TRP A N 1
ATOM 1214 C CA . TRP A 1 149 ? 23.782 -13.145 -44.970 1.00 83.25 149 TRP A CA 1
ATOM 1215 C C . TRP A 1 149 ? 23.523 -11.644 -44.816 1.00 83.25 149 TRP A C 1
ATOM 1217 O O . TRP A 1 149 ? 22.430 -11.176 -45.131 1.00 83.25 149 TRP A O 1
ATOM 1227 N N . VAL A 1 150 ? 24.511 -10.877 -44.347 1.00 81.75 150 VAL A N 1
ATOM 1228 C CA . VAL A 1 150 ? 24.342 -9.435 -44.103 1.00 81.75 150 VAL A CA 1
ATOM 1229 C C . VAL A 1 150 ? 24.145 -8.691 -45.423 1.00 81.75 150 VAL A C 1
ATOM 1231 O O . VAL A 1 150 ? 23.226 -7.886 -45.553 1.00 81.75 150 VAL A O 1
ATOM 1234 N N . GLU A 1 151 ? 24.951 -9.018 -46.428 1.00 80.75 151 GLU A N 1
ATOM 1235 C CA . GLU A 1 151 ? 24.887 -8.450 -47.769 1.00 80.75 151 GLU A CA 1
ATOM 1236 C C . GLU A 1 151 ? 23.582 -8.830 -48.483 1.00 80.75 151 GLU A C 1
ATOM 1238 O O . GLU A 1 151 ? 22.958 -7.979 -49.126 1.00 80.75 151 GLU A O 1
ATOM 1243 N N . ALA A 1 152 ? 23.126 -10.079 -48.323 1.00 85.06 152 ALA A N 1
ATOM 1244 C CA . ALA A 1 152 ? 21.829 -10.530 -48.820 1.00 85.06 152 ALA A CA 1
ATOM 1245 C C . ALA A 1 152 ? 20.684 -9.711 -48.199 1.00 85.06 152 ALA A C 1
ATOM 1247 O O . ALA A 1 152 ? 19.863 -9.142 -48.920 1.00 85.06 152 ALA A O 1
ATOM 1248 N N . ILE A 1 153 ? 20.658 -9.558 -46.872 1.00 88.69 153 ILE A N 1
ATOM 1249 C CA . ILE A 1 153 ? 19.640 -8.761 -46.166 1.00 88.69 153 ILE A CA 1
ATOM 1250 C C . ILE A 1 153 ? 19.674 -7.292 -46.610 1.00 88.69 153 ILE A C 1
ATOM 1252 O O . ILE A 1 153 ? 18.621 -6.678 -46.798 1.00 88.69 153 ILE A O 1
ATOM 1256 N N . SER A 1 154 ? 20.855 -6.721 -46.843 1.00 83.44 154 SER A N 1
ATOM 1257 C CA . SER A 1 154 ? 20.985 -5.357 -47.367 1.00 83.44 154 SER A CA 1
ATOM 1258 C C . SER A 1 154 ? 20.414 -5.219 -48.785 1.00 83.44 154 SER A C 1
ATOM 1260 O O . SER A 1 154 ? 19.735 -4.228 -49.077 1.00 83.44 154 SER A O 1
ATOM 1262 N N . CYS A 1 155 ? 20.577 -6.233 -49.639 1.00 85.00 155 CYS A N 1
ATOM 1263 C CA . CYS A 1 155 ? 19.925 -6.287 -50.950 1.00 85.00 155 CYS A CA 1
ATOM 1264 C C . CYS A 1 155 ? 18.397 -6.391 -50.832 1.00 85.00 155 CYS A C 1
ATOM 1266 O O . CYS A 1 155 ? 17.676 -5.637 -51.492 1.00 85.00 155 CYS A O 1
ATOM 1268 N N . TYR A 1 156 ? 17.894 -7.238 -49.927 1.00 88.56 156 TYR A N 1
ATOM 1269 C CA . TYR A 1 156 ? 16.465 -7.321 -49.613 1.00 88.56 156 TYR A CA 1
ATOM 1270 C C . TYR A 1 156 ? 15.907 -5.952 -49.193 1.00 88.56 156 TYR A C 1
ATOM 1272 O O . TYR A 1 156 ? 14.996 -5.423 -49.836 1.00 88.56 156 TYR A O 1
ATOM 1280 N N . ARG A 1 157 ? 16.517 -5.309 -48.192 1.00 87.81 157 ARG A N 1
ATOM 1281 C CA . ARG A 1 157 ? 16.133 -3.975 -47.700 1.00 87.81 157 ARG A CA 1
ATOM 1282 C C . ARG A 1 157 ? 16.082 -2.934 -48.818 1.00 87.81 157 ARG A C 1
ATOM 1284 O O . ARG A 1 157 ? 15.145 -2.130 -48.879 1.00 87.81 157 ARG A O 1
ATOM 1291 N N . ARG A 1 158 ? 17.074 -2.939 -49.714 1.00 84.44 158 ARG A N 1
ATOM 1292 C CA . ARG A 1 158 ? 17.139 -2.008 -50.846 1.00 84.44 158 ARG A CA 1
ATOM 1293 C C . ARG A 1 158 ? 16.033 -2.273 -51.865 1.00 84.44 158 ARG A C 1
ATOM 1295 O O . ARG A 1 158 ? 15.386 -1.316 -52.280 1.00 84.44 158 ARG A O 1
ATOM 1302 N N . SER A 1 159 ? 15.771 -3.535 -52.200 1.00 86.44 159 SER A N 1
ATOM 1303 C CA . SER A 1 159 ? 14.700 -3.907 -53.132 1.00 86.44 159 SER A CA 1
ATOM 1304 C C . SER A 1 159 ? 13.314 -3.468 -52.635 1.00 86.44 159 SER A C 1
ATOM 1306 O O . SER A 1 159 ? 12.592 -2.810 -53.378 1.00 86.44 159 SER A O 1
ATOM 1308 N N . VAL A 1 160 ? 12.998 -3.694 -51.351 1.00 84.38 160 VAL A N 1
ATOM 1309 C CA . VAL A 1 160 ? 11.729 -3.276 -50.721 1.00 84.38 160 VAL A CA 1
ATOM 1310 C C . VAL A 1 160 ? 11.605 -1.753 -50.642 1.00 84.38 160 VAL A C 1
ATOM 1312 O O . VAL A 1 160 ? 10.511 -1.204 -50.715 1.00 84.38 160 VAL A O 1
ATOM 1315 N N . THR A 1 161 ? 12.726 -1.040 -50.501 1.00 82.50 161 THR A N 1
ATOM 1316 C CA . THR A 1 161 ? 12.729 0.433 -50.509 1.00 82.50 161 THR A CA 1
ATOM 1317 C C . THR A 1 161 ? 12.388 0.999 -51.883 1.00 82.50 161 THR A C 1
ATOM 1319 O O . THR A 1 161 ? 11.737 2.035 -51.963 1.00 82.50 161 THR A O 1
ATOM 1322 N N . LEU A 1 162 ? 12.855 0.348 -52.952 1.00 83.62 162 LEU A N 1
ATOM 1323 C CA . LEU A 1 162 ? 12.606 0.778 -54.327 1.00 83.62 162 LEU A CA 1
ATOM 1324 C C . LEU A 1 162 ? 11.209 0.369 -54.807 1.00 83.62 162 LEU A C 1
ATOM 1326 O O . LEU A 1 162 ? 10.560 1.136 -55.512 1.00 83.62 162 LEU A O 1
ATOM 1330 N N . ASN A 1 163 ? 10.739 -0.814 -54.411 1.00 83.62 163 ASN A N 1
ATOM 1331 C CA . ASN A 1 163 ? 9.372 -1.252 -54.648 1.00 83.62 163 ASN A CA 1
ATOM 1332 C C . ASN A 1 163 ? 8.846 -2.066 -53.441 1.00 83.62 163 ASN A C 1
ATOM 1334 O O . ASN A 1 163 ? 9.287 -3.201 -53.234 1.00 83.62 163 ASN A O 1
ATOM 1338 N N . PRO A 1 164 ? 7.887 -1.516 -52.667 1.00 79.94 164 PRO A N 1
ATOM 1339 C CA . PRO A 1 164 ? 7.289 -2.185 -51.511 1.00 79.94 164 PRO A CA 1
ATOM 1340 C C . PRO A 1 164 ? 6.600 -3.524 -51.809 1.00 79.94 164 PRO A C 1
ATOM 1342 O O . PRO A 1 164 ? 6.493 -4.349 -50.903 1.00 79.94 164 PRO A O 1
ATOM 1345 N N . ASP A 1 165 ? 6.170 -3.782 -53.050 1.00 77.00 165 ASP A N 1
ATOM 1346 C CA . ASP A 1 165 ? 5.472 -5.025 -53.414 1.00 77.00 165 ASP A CA 1
ATOM 1347 C C . ASP A 1 165 ? 6.349 -6.276 -53.222 1.00 77.00 165 ASP A C 1
ATOM 1349 O O . ASP A 1 165 ? 5.839 -7.358 -52.923 1.00 77.00 165 ASP A O 1
ATOM 1353 N N . TYR A 1 166 ? 7.678 -6.122 -53.278 1.00 74.38 166 TYR A N 1
ATOM 1354 C CA . TYR A 1 166 ? 8.632 -7.201 -52.994 1.00 74.38 166 TYR A CA 1
ATOM 1355 C C . TYR A 1 166 ? 8.659 -7.634 -51.524 1.00 74.38 166 TYR A C 1
ATOM 1357 O O . TYR A 1 166 ? 9.321 -8.611 -51.198 1.00 74.38 166 TYR A O 1
ATOM 1365 N N . GLN A 1 167 ? 7.940 -6.962 -50.619 1.00 69.56 167 GLN A N 1
ATOM 1366 C CA . GLN A 1 167 ? 7.783 -7.435 -49.240 1.00 69.56 167 GLN A CA 1
ATOM 1367 C C . GLN A 1 167 ? 6.983 -8.749 -49.159 1.00 69.56 167 GLN A C 1
ATOM 1369 O O . GLN A 1 167 ? 7.144 -9.490 -48.192 1.00 69.56 167 GLN A O 1
ATOM 1374 N N . LYS A 1 168 ? 6.121 -9.031 -50.150 1.00 66.31 168 LYS A N 1
ATOM 1375 C CA . LYS A 1 168 ? 5.234 -10.209 -50.173 1.00 66.31 168 LYS A CA 1
ATOM 1376 C C . LYS A 1 168 ? 5.816 -11.416 -50.916 1.00 66.31 168 LYS A C 1
ATOM 1378 O O . LYS A 1 168 ? 5.299 -12.514 -50.747 1.00 66.31 168 LYS A O 1
ATOM 1383 N N . GLN A 1 169 ? 6.810 -11.200 -51.780 1.00 68.31 169 GLN A N 1
ATOM 1384 C CA . GLN A 1 169 ? 7.461 -12.232 -52.592 1.00 68.31 169 GLN A CA 1
ATOM 1385 C C . GLN A 1 169 ? 8.932 -11.858 -52.785 1.00 68.31 169 GLN A C 1
ATOM 1387 O O . GLN A 1 169 ? 9.268 -11.076 -53.678 1.00 68.31 169 GLN A O 1
ATOM 1392 N N . CYS A 1 170 ? 9.811 -12.385 -51.934 1.00 80.88 170 CYS A N 1
ATOM 1393 C CA . CYS A 1 170 ? 11.243 -12.094 -51.997 1.00 80.88 170 CYS A CA 1
ATOM 1394 C C . CYS A 1 170 ? 12.091 -13.364 -51.968 1.00 80.88 170 CYS A C 1
ATOM 1396 O O . CYS A 1 170 ? 11.647 -14.440 -51.575 1.00 80.88 170 CYS A O 1
ATOM 1398 N N . PHE A 1 171 ? 13.364 -13.253 -52.349 1.00 84.94 171 PHE A N 1
ATOM 1399 C CA . PHE A 1 171 ? 14.274 -14.403 -52.321 1.00 84.94 171 PHE A CA 1
ATOM 1400 C C . PHE A 1 171 ? 14.482 -15.006 -50.910 1.00 84.94 171 PHE A C 1
ATOM 1402 O O . PHE A 1 171 ? 14.944 -16.142 -50.812 1.00 84.94 171 PHE A O 1
ATOM 1409 N N . LEU A 1 172 ? 14.124 -14.297 -49.826 1.00 87.06 172 LEU A N 1
ATOM 1410 C CA . LEU A 1 172 ? 14.184 -14.825 -48.455 1.00 87.06 172 LEU A CA 1
ATOM 1411 C C . LEU A 1 172 ? 13.042 -15.800 -48.127 1.00 87.06 172 LEU A C 1
ATOM 1413 O O . LEU A 1 172 ? 13.123 -16.487 -47.110 1.00 87.06 172 LEU A O 1
ATOM 1417 N N . ASP A 1 173 ? 12.003 -15.910 -48.960 1.00 82.38 173 ASP A N 1
ATOM 1418 C CA . ASP A 1 173 ? 10.874 -16.823 -48.716 1.00 82.38 173 ASP A CA 1
ATOM 1419 C C . ASP A 1 173 ? 11.345 -18.290 -48.656 1.00 82.38 173 ASP A C 1
ATOM 1421 O O . ASP A 1 173 ? 10.796 -19.112 -47.918 1.00 82.38 173 ASP A O 1
ATOM 1425 N N . GLN A 1 174 ? 12.420 -18.596 -49.393 1.00 77.44 174 GLN A N 1
ATOM 1426 C CA . GLN A 1 174 ? 13.051 -19.915 -49.484 1.00 77.44 174 GLN A CA 1
ATOM 1427 C C . GLN A 1 174 ? 13.947 -20.249 -48.280 1.00 77.44 174 GLN A C 1
ATOM 1429 O O . GLN A 1 174 ? 14.403 -21.387 -48.155 1.00 77.44 174 GLN A O 1
ATOM 1434 N N . VAL A 1 175 ? 14.202 -19.288 -47.385 1.00 83.56 175 VAL A N 1
ATOM 1435 C CA . VAL A 1 175 ? 15.025 -19.502 -46.192 1.00 83.56 175 VAL A CA 1
ATOM 1436 C C . VAL A 1 175 ? 14.215 -20.237 -45.126 1.00 83.56 175 VAL A C 1
ATOM 1438 O O . VAL A 1 175 ? 13.172 -19.767 -44.657 1.00 83.56 175 VAL A O 1
ATOM 1441 N N . ALA A 1 176 ? 14.720 -21.398 -44.712 1.00 80.00 176 ALA A N 1
ATOM 1442 C CA . ALA A 1 176 ? 14.278 -22.044 -43.486 1.00 80.00 176 ALA A CA 1
ATOM 1443 C C . ALA A 1 176 ? 14.864 -21.269 -42.296 1.00 80.00 176 ALA A C 1
ATOM 1445 O O . ALA A 1 176 ? 16.081 -21.160 -42.178 1.00 80.00 176 ALA A O 1
ATOM 1446 N N . GLY A 1 177 ? 13.999 -20.704 -41.455 1.00 82.94 177 GLY A N 1
ATOM 1447 C CA . GLY A 1 177 ? 14.390 -20.031 -40.216 1.00 82.94 177 GLY A CA 1
ATOM 1448 C C . GLY A 1 177 ? 13.918 -20.800 -38.986 1.00 82.94 177 GLY A C 1
ATOM 1449 O O . GLY A 1 177 ? 13.087 -21.708 -39.091 1.00 82.94 177 GLY A O 1
ATOM 1450 N N . ASP A 1 178 ? 14.410 -20.405 -37.818 1.00 85.38 178 ASP A N 1
ATOM 1451 C CA . ASP A 1 178 ? 14.048 -21.036 -36.552 1.00 85.38 178 ASP A CA 1
ATOM 1452 C C . ASP A 1 178 ? 12.710 -20.482 -36.052 1.00 85.38 178 ASP A C 1
ATOM 1454 O O . ASP A 1 178 ? 12.508 -19.267 -35.962 1.00 85.38 178 ASP A O 1
ATOM 1458 N N . LEU A 1 179 ? 11.758 -21.365 -35.730 1.00 89.31 179 LEU A N 1
ATOM 1459 C CA . LEU A 1 179 ? 10.499 -20.942 -35.118 1.00 89.31 179 LEU A CA 1
ATOM 1460 C C . LEU A 1 179 ? 10.795 -20.390 -33.720 1.00 89.31 179 LEU A C 1
ATOM 1462 O O . LEU A 1 179 ? 11.114 -21.144 -32.805 1.00 89.31 179 LEU A O 1
ATOM 1466 N N . TYR A 1 180 ? 10.666 -19.076 -33.569 1.00 89.38 180 TYR A N 1
ATOM 1467 C CA . TYR A 1 180 ? 10.936 -18.384 -32.317 1.00 89.38 180 TYR A CA 1
ATOM 1468 C C . TYR A 1 180 ? 9.708 -18.387 -31.402 1.00 89.38 180 TYR A C 1
ATOM 1470 O O . TYR A 1 180 ? 9.799 -18.736 -30.227 1.00 89.38 180 TYR A O 1
ATOM 1478 N N . CYS A 1 181 ? 8.542 -18.015 -31.938 1.00 91.00 181 CYS A N 1
ATOM 1479 C CA . CYS A 1 181 ? 7.309 -17.928 -31.162 1.00 91.00 181 CYS A CA 1
ATOM 1480 C C . CYS A 1 181 ? 6.089 -18.282 -32.016 1.00 91.00 181 CYS A C 1
ATOM 1482 O O . CYS A 1 181 ? 6.002 -17.907 -33.186 1.00 91.00 181 CYS A O 1
ATOM 1484 N N . GLN A 1 182 ? 5.128 -18.977 -31.409 1.00 92.62 182 GLN A N 1
ATOM 1485 C CA . GLN A 1 182 ? 3.799 -19.201 -31.963 1.00 92.62 182 GLN A CA 1
ATOM 1486 C C . GLN A 1 182 ? 2.760 -18.797 -30.914 1.00 92.62 182 GLN A C 1
ATOM 1488 O O . GLN A 1 182 ? 2.748 -19.332 -29.808 1.00 92.62 182 GLN A O 1
ATOM 1493 N N . ILE A 1 183 ? 1.910 -17.836 -31.264 1.00 89.44 183 ILE A N 1
ATOM 1494 C CA . ILE A 1 183 ? 0.839 -17.307 -30.419 1.00 89.44 183 ILE A CA 1
ATOM 1495 C C . ILE A 1 183 ? -0.477 -17.817 -30.989 1.00 89.44 183 ILE A C 1
ATOM 1497 O O . ILE A 1 183 ? -0.875 -17.443 -32.092 1.00 89.44 183 ILE A O 1
ATOM 1501 N N . HIS A 1 184 ? -1.157 -18.678 -30.246 1.00 87.56 184 HIS A N 1
ATOM 1502 C CA . HIS A 1 184 ? -2.475 -19.175 -30.614 1.00 87.56 184 HIS A CA 1
ATOM 1503 C C . HIS A 1 184 ? -3.578 -18.205 -30.201 1.00 87.56 184 HIS A C 1
ATOM 1505 O O . HIS A 1 184 ? -3.421 -17.398 -29.284 1.00 87.56 184 HIS A O 1
ATOM 1511 N N . SER A 1 185 ? -4.739 -18.333 -30.842 1.00 83.50 185 SER A N 1
ATOM 1512 C CA . SER A 1 185 ? -5.910 -17.497 -30.575 1.00 83.50 185 SER A CA 1
ATOM 1513 C C . SER A 1 185 ? -6.301 -17.420 -29.097 1.00 83.50 185 SER A C 1
ATOM 1515 O O . SER A 1 185 ? -6.708 -16.361 -28.643 1.00 83.50 185 SER A O 1
ATOM 1517 N N . GLN A 1 186 ? -6.161 -18.510 -28.330 1.00 80.88 186 GLN A N 1
ATOM 1518 C CA . GLN A 1 186 ? -6.528 -18.542 -26.905 1.00 80.88 186 GLN A CA 1
ATOM 1519 C C . GLN A 1 186 ? -5.563 -17.758 -26.004 1.00 80.88 186 GLN A C 1
ATOM 1521 O O . GLN A 1 186 ? -5.881 -17.505 -24.848 1.00 80.88 186 GLN A O 1
ATOM 1526 N N . GLN A 1 187 ? -4.381 -17.402 -26.510 1.00 80.81 187 GLN A N 1
ATOM 1527 C CA . GLN A 1 187 ? -3.381 -16.628 -25.772 1.00 80.81 187 GLN A CA 1
ATOM 1528 C C . GLN A 1 187 ? -3.565 -15.115 -25.963 1.00 80.81 187 GLN A C 1
ATOM 1530 O O . GLN A 1 187 ? -2.877 -14.331 -25.311 1.00 80.81 187 GLN A O 1
ATOM 1535 N N . LEU A 1 188 ? -4.471 -14.701 -26.855 1.00 81.81 188 LEU A N 1
ATOM 1536 C CA . LEU A 1 188 ? -4.808 -13.299 -27.065 1.00 81.81 188 LEU A CA 1
ATOM 1537 C C . LEU A 1 188 ? -5.751 -12.816 -25.960 1.00 81.81 188 LEU A C 1
ATOM 1539 O O . LEU A 1 188 ? -6.693 -13.505 -25.573 1.00 81.81 188 LEU A O 1
ATOM 1543 N N . SER A 1 189 ? -5.499 -11.609 -25.467 1.00 77.62 189 SER A N 1
ATOM 1544 C CA . SER A 1 189 ? -6.358 -10.928 -24.502 1.00 77.62 189 SER A CA 1
ATOM 1545 C C . SER A 1 189 ? -7.414 -10.090 -25.224 1.00 77.62 189 SER A C 1
ATOM 1547 O O . SER A 1 189 ? -7.146 -9.519 -26.283 1.00 77.62 189 SER A O 1
ATOM 1549 N N . ILE A 1 190 ? -8.612 -10.019 -24.643 1.00 81.19 190 ILE A N 1
ATOM 1550 C CA . ILE A 1 190 ? -9.757 -9.252 -25.156 1.00 81.19 190 ILE A CA 1
ATOM 1551 C C . ILE A 1 190 ? -9.877 -7.955 -24.355 1.00 81.19 190 ILE A C 1
ATOM 1553 O O . ILE A 1 190 ? -9.722 -7.971 -23.131 1.00 81.19 190 ILE A O 1
ATOM 1557 N N . LEU A 1 191 ? -10.158 -6.839 -25.027 1.00 67.31 191 LEU A N 1
ATOM 1558 C CA . LEU A 1 191 ? -10.362 -5.555 -24.360 1.00 67.31 191 LEU A CA 1
ATOM 1559 C C . LEU A 1 191 ? -11.759 -5.416 -23.732 1.00 67.31 191 LEU A C 1
ATOM 1561 O O . LEU A 1 191 ? -12.722 -5.994 -24.244 1.00 67.31 191 LEU A O 1
ATOM 1565 N N . PRO A 1 192 ? -11.891 -4.643 -22.635 1.00 48.75 192 PRO A N 1
ATOM 1566 C CA . PRO A 1 192 ? -13.185 -4.355 -22.019 1.00 48.75 192 PRO A CA 1
ATOM 1567 C C . PRO A 1 192 ? -14.176 -3.756 -23.027 1.00 48.75 192 PRO A C 1
ATOM 1569 O O . PRO A 1 192 ? -13.777 -3.039 -23.938 1.00 48.75 192 PRO A O 1
ATOM 1572 N N . GLU A 1 193 ? -15.468 -4.056 -22.859 1.00 63.28 193 GLU A N 1
ATOM 1573 C CA . GLU A 1 193 ? -16.589 -3.567 -23.694 1.00 63.28 193 GLU A CA 1
ATOM 1574 C C . GLU A 1 193 ? -16.679 -4.135 -25.125 1.00 63.28 193 GLU A C 1
ATOM 1576 O O . GLU A 1 193 ? -17.713 -3.985 -25.780 1.00 63.28 193 GLU A O 1
ATOM 1581 N N . GLN A 1 194 ? -15.662 -4.865 -25.590 1.00 77.75 194 GLN A N 1
ATOM 1582 C CA . GLN A 1 194 ? -15.660 -5.497 -26.909 1.00 77.75 194 GLN A CA 1
ATOM 1583 C C . GLN A 1 194 ? -16.397 -6.839 -26.884 1.00 77.75 194 GLN A C 1
ATOM 1585 O O . GLN A 1 194 ? -16.179 -7.691 -26.018 1.00 77.75 194 GLN A O 1
ATOM 1590 N N . LYS A 1 195 ? -17.281 -7.061 -27.861 1.00 79.69 195 LYS A N 1
ATOM 1591 C CA . LYS A 1 195 ? -18.075 -8.293 -27.952 1.00 79.69 195 LYS A CA 1
ATOM 1592 C C . LYS A 1 195 ? -17.276 -9.367 -28.675 1.00 79.69 195 LYS A C 1
ATOM 1594 O O . LYS A 1 195 ? -16.950 -9.212 -29.852 1.00 79.69 195 LYS A O 1
ATOM 1599 N N . THR A 1 196 ? -16.974 -10.465 -27.990 1.00 82.44 196 THR A N 1
ATOM 1600 C CA . THR A 1 196 ? -16.290 -11.618 -28.587 1.00 82.44 196 THR A CA 1
ATOM 1601 C C . THR A 1 196 ? -16.996 -12.922 -28.225 1.00 82.44 196 THR A C 1
ATOM 1603 O O . THR A 1 196 ? -17.640 -13.026 -27.182 1.00 82.44 196 THR A O 1
ATOM 1606 N N . GLU A 1 197 ? -16.895 -13.916 -29.101 1.00 85.69 197 GLU A N 1
ATOM 1607 C CA . GLU A 1 197 ? -17.444 -15.261 -28.920 1.00 85.69 197 GLU A CA 1
ATOM 1608 C C . GLU A 1 197 ? -16.337 -16.304 -29.095 1.00 85.69 197 GLU A C 1
ATOM 1610 O O . GLU A 1 197 ? -15.349 -16.073 -29.791 1.00 85.69 197 GLU A O 1
ATOM 1615 N N . ILE A 1 198 ? -16.494 -17.482 -28.490 1.00 82.62 198 ILE A N 1
ATOM 1616 C CA . ILE A 1 198 ? -15.591 -18.612 -28.731 1.00 82.62 198 ILE A CA 1
ATOM 1617 C C . ILE A 1 198 ? -16.260 -19.544 -29.739 1.00 82.62 198 ILE A C 1
ATOM 1619 O O . ILE A 1 198 ? -17.330 -20.094 -29.486 1.00 82.62 198 ILE A O 1
ATOM 1623 N N . THR A 1 199 ? -15.622 -19.728 -30.892 1.00 81.00 199 THR A N 1
ATOM 1624 C CA . THR A 1 199 ? -16.093 -20.667 -31.922 1.00 81.00 199 THR A CA 1
ATOM 1625 C C . THR A 1 199 ? -16.058 -22.119 -31.420 1.00 81.00 199 THR A C 1
ATOM 1627 O O . THR A 1 199 ? -15.248 -22.439 -30.549 1.00 81.00 199 THR A O 1
ATOM 1630 N N . PRO A 1 200 ? -16.835 -23.055 -32.005 1.00 78.25 200 PRO A N 1
ATOM 1631 C CA . PRO A 1 200 ? -16.763 -24.481 -31.652 1.00 78.25 200 PRO A CA 1
ATOM 1632 C C . PRO A 1 200 ? -15.362 -25.101 -31.799 1.00 78.25 200 PRO A C 1
ATOM 1634 O O . PRO A 1 200 ? -15.036 -26.071 -31.123 1.00 78.25 200 PRO A O 1
ATOM 1637 N N . SER A 1 201 ? -14.523 -24.527 -32.665 1.00 76.50 201 SER A N 1
ATOM 1638 C CA . SER A 1 201 ? -13.107 -24.872 -32.857 1.00 76.50 201 SER A CA 1
ATOM 1639 C C . SER A 1 201 ? -12.154 -24.261 -31.815 1.00 76.50 201 SER A C 1
ATOM 1641 O O . SER A 1 201 ? -10.950 -24.483 -31.892 1.00 76.50 201 SER A O 1
ATOM 1643 N N . GLY A 1 202 ? -12.660 -23.484 -30.853 1.00 78.75 202 GLY A N 1
ATOM 1644 C CA . GLY A 1 202 ? -11.881 -22.891 -29.763 1.00 78.75 202 GLY A CA 1
ATOM 1645 C C . GLY A 1 202 ? -11.161 -21.581 -30.102 1.00 78.75 202 GLY A C 1
ATOM 1646 O O . GLY A 1 202 ? -10.314 -21.150 -29.322 1.00 78.75 202 GLY A O 1
ATOM 1647 N N . HIS A 1 203 ? -11.463 -20.946 -31.239 1.00 84.69 203 HIS A N 1
ATOM 1648 C CA . HIS A 1 203 ? -10.897 -19.645 -31.624 1.00 84.69 203 HIS A CA 1
ATOM 1649 C C . HIS A 1 203 ? -11.752 -18.471 -31.145 1.00 84.69 203 HIS A C 1
ATOM 1651 O O . HIS A 1 203 ? -12.980 -18.589 -31.127 1.00 84.69 203 HIS A O 1
ATOM 1657 N N . ILE A 1 204 ? -11.105 -17.344 -30.830 1.00 84.31 204 ILE A N 1
ATOM 1658 C CA . ILE A 1 204 ? -11.765 -16.091 -30.440 1.00 84.31 204 ILE A CA 1
ATOM 1659 C C . ILE A 1 204 ? -12.292 -15.386 -31.698 1.00 84.31 204 ILE A C 1
ATOM 1661 O O . ILE A 1 204 ? -11.522 -15.045 -32.596 1.00 84.31 204 ILE A O 1
ATOM 1665 N N . LEU A 1 205 ? -13.606 -15.183 -31.753 1.00 87.56 205 LEU A N 1
ATOM 1666 C CA . LEU A 1 205 ? -14.333 -14.443 -32.780 1.00 87.56 205 LEU A CA 1
ATOM 1667 C C . LEU A 1 205 ? -14.654 -13.041 -32.257 1.00 87.56 205 LEU A C 1
ATOM 1669 O O . LEU A 1 205 ? -15.415 -12.900 -31.305 1.00 87.56 205 LEU A O 1
ATOM 1673 N N . SER A 1 206 ? -14.124 -12.004 -32.903 1.00 88.19 206 SER A N 1
ATOM 1674 C CA . SER A 1 206 ? -14.648 -10.641 -32.768 1.00 88.19 206 SER A CA 1
ATOM 1675 C C . SER A 1 206 ? -16.029 -10.569 -33.419 1.00 88.19 206 SER A C 1
ATOM 1677 O O . SER A 1 206 ? -16.193 -11.033 -34.548 1.00 88.19 206 SER A O 1
ATOM 1679 N N . VAL A 1 207 ? -17.020 -10.008 -32.726 1.00 85.00 207 VAL A N 1
ATOM 1680 C CA . VAL A 1 207 ? -18.396 -9.872 -33.228 1.00 85.00 207 VAL A CA 1
ATOM 1681 C C . VAL A 1 207 ? -18.542 -8.593 -34.063 1.00 85.00 207 VAL A C 1
ATOM 1683 O O . VAL A 1 207 ? -17.848 -7.599 -33.849 1.00 85.00 207 VAL A O 1
ATOM 1686 N N . ALA A 1 208 ? -19.462 -8.609 -35.031 1.00 81.38 208 ALA A N 1
ATOM 1687 C CA . ALA A 1 208 ? -19.792 -7.430 -35.830 1.00 81.38 208 ALA A CA 1
ATOM 1688 C C . ALA A 1 208 ? -20.337 -6.288 -34.948 1.00 81.38 208 ALA A C 1
ATOM 1690 O O . ALA A 1 208 ? -21.097 -6.522 -34.006 1.00 81.38 208 ALA A O 1
ATOM 1691 N N . GLY A 1 209 ? -19.964 -5.050 -35.273 1.00 77.38 209 GLY A N 1
ATOM 1692 C CA . GLY A 1 209 ? -20.286 -3.848 -34.499 1.00 77.38 209 GLY A CA 1
ATOM 1693 C C . GLY A 1 209 ? -19.234 -3.434 -33.463 1.00 77.38 209 GLY A C 1
ATOM 1694 O O . GLY A 1 209 ? -19.413 -2.397 -32.834 1.00 77.38 209 GLY A O 1
ATOM 1695 N N . ASN A 1 210 ? -18.146 -4.195 -33.292 1.00 80.94 210 ASN A N 1
ATOM 1696 C CA . ASN A 1 210 ? -16.971 -3.723 -32.552 1.00 80.94 210 ASN A CA 1
ATOM 1697 C C . ASN A 1 210 ? -16.274 -2.602 -33.342 1.00 80.94 210 ASN A C 1
ATOM 1699 O O . ASN A 1 210 ? -15.937 -2.791 -34.513 1.00 80.94 210 ASN A O 1
ATOM 1703 N N . GLU A 1 211 ? -16.011 -1.464 -32.705 1.00 80.94 211 GLU A N 1
ATOM 1704 C CA . GLU A 1 211 ? -15.225 -0.365 -33.275 1.00 80.94 211 GLU A CA 1
ATOM 1705 C C . GLU A 1 211 ? -14.011 -0.076 -32.388 1.00 80.94 211 GLU A C 1
ATOM 1707 O O . GLU A 1 211 ? -14.126 0.028 -31.166 1.00 80.94 211 GLU A O 1
ATOM 1712 N N . GLY A 1 212 ? -12.837 0.064 -33.006 1.00 81.88 212 GLY A N 1
ATOM 1713 C CA . GLY A 1 212 ? -11.596 0.370 -32.298 1.00 81.88 212 GLY A CA 1
ATOM 1714 C C . GLY A 1 212 ? -10.818 -0.876 -31.877 1.00 81.88 212 GLY A C 1
ATOM 1715 O O . GLY A 1 212 ? -10.863 -1.904 -32.543 1.00 81.88 212 GLY A O 1
ATOM 1716 N N . PHE A 1 213 ? -10.021 -0.764 -30.818 1.00 83.19 213 PHE A N 1
ATOM 1717 C CA . PHE A 1 213 ? -9.070 -1.795 -30.395 1.00 83.19 213 PHE A CA 1
ATOM 1718 C C . PHE A 1 213 ? -9.801 -2.993 -29.760 1.00 83.19 213 PHE A C 1
ATOM 1720 O O . PHE A 1 213 ? -10.590 -2.799 -28.839 1.00 83.19 213 PHE A O 1
ATOM 1727 N N . VAL A 1 214 ? -9.550 -4.225 -30.230 1.00 83.94 214 VAL A N 1
ATOM 1728 C CA . VAL A 1 214 ? -10.309 -5.429 -29.823 1.00 83.94 214 VAL A CA 1
ATOM 1729 C C . VAL A 1 214 ? -9.461 -6.489 -29.130 1.00 83.94 214 VAL A C 1
ATOM 1731 O O . VAL A 1 214 ? -9.787 -6.901 -28.017 1.00 83.94 214 VAL A O 1
ATOM 1734 N N . LEU A 1 215 ? -8.404 -6.966 -29.791 1.00 84.12 215 LEU A N 1
ATOM 1735 C CA . LEU A 1 215 ? -7.570 -8.069 -29.301 1.00 84.12 215 LEU A CA 1
ATOM 1736 C C . LEU A 1 215 ? -6.116 -7.635 -29.236 1.00 84.12 215 LEU A C 1
ATOM 1738 O O . LEU A 1 215 ? -5.666 -6.871 -30.091 1.00 84.12 215 LEU A O 1
ATOM 1742 N N . PHE A 1 216 ? -5.363 -8.199 -28.297 1.00 83.31 216 PHE A N 1
ATOM 1743 C CA . PHE A 1 216 ? -3.915 -8.049 -28.273 1.00 83.31 216 PHE A CA 1
ATOM 1744 C C . PHE A 1 216 ? -3.180 -9.316 -27.831 1.00 83.31 216 PHE A C 1
ATOM 1746 O O . PHE A 1 216 ? -3.700 -10.130 -27.067 1.00 83.31 216 PHE A O 1
ATOM 1753 N N . GLY A 1 217 ? -1.968 -9.500 -28.351 1.00 76.06 217 GLY A N 1
ATOM 1754 C CA . GLY A 1 217 ? -1.070 -10.593 -27.992 1.00 76.06 217 GLY A CA 1
ATOM 1755 C C . GLY A 1 217 ? -0.397 -10.393 -26.632 1.00 76.06 217 GLY A C 1
ATOM 1756 O O . GLY A 1 217 ? -0.349 -9.273 -26.126 1.00 76.06 217 GLY A O 1
ATOM 1757 N N . PRO A 1 218 ? 0.135 -11.462 -26.014 1.00 76.00 218 PRO A N 1
ATOM 1758 C CA . PRO A 1 218 ? 0.919 -11.332 -24.790 1.00 76.00 218 PRO A CA 1
ATOM 1759 C C . PRO A 1 218 ? 2.143 -10.434 -25.022 1.00 76.00 218 PRO A C 1
ATOM 1761 O O . PRO A 1 218 ? 2.681 -10.395 -26.128 1.00 76.00 218 PRO A O 1
ATOM 1764 N N . TYR A 1 219 ? 2.609 -9.754 -23.969 1.00 79.00 219 TYR A N 1
ATOM 1765 C CA . TYR A 1 219 ? 3.894 -9.054 -24.021 1.00 79.00 219 TYR A CA 1
ATOM 1766 C C . TYR A 1 219 ? 5.012 -10.080 -24.158 1.00 79.00 219 TYR A C 1
ATOM 1768 O O . TYR A 1 219 ? 5.195 -10.910 -23.265 1.00 79.00 219 TYR A O 1
ATOM 1776 N N . ILE A 1 220 ? 5.740 -10.014 -25.267 1.00 81.44 220 ILE A N 1
ATOM 1777 C CA . ILE A 1 220 ? 6.852 -10.918 -25.556 1.00 81.44 220 ILE A CA 1
ATOM 1778 C C . ILE A 1 220 ? 8.110 -10.085 -25.765 1.00 81.44 220 ILE A C 1
ATOM 1780 O O . ILE A 1 220 ? 8.099 -9.111 -26.513 1.00 81.44 220 ILE A O 1
ATOM 1784 N N . ASP A 1 221 ? 9.196 -10.478 -25.108 1.00 83.25 221 ASP A N 1
ATOM 1785 C CA . ASP A 1 221 ? 10.516 -9.901 -25.346 1.00 83.25 221 ASP A CA 1
ATOM 1786 C C . ASP A 1 221 ? 11.164 -10.615 -26.533 1.00 83.25 221 ASP A C 1
ATOM 1788 O O . ASP A 1 221 ? 11.617 -11.749 -26.398 1.00 83.25 221 ASP A O 1
ATOM 1792 N N . ILE A 1 222 ? 11.190 -9.960 -27.693 1.00 87.56 222 ILE A N 1
ATOM 1793 C CA . ILE A 1 222 ? 11.718 -10.517 -28.941 1.00 87.56 222 ILE A CA 1
ATOM 1794 C C . ILE A 1 222 ? 13.193 -10.105 -29.101 1.00 87.56 222 ILE A C 1
ATOM 1796 O O . ILE A 1 222 ? 13.482 -8.904 -29.099 1.00 87.56 222 ILE A O 1
ATOM 1800 N N . PRO A 1 223 ? 14.131 -11.062 -29.245 1.00 88.31 223 PRO A N 1
ATOM 1801 C CA . PRO A 1 223 ? 15.537 -10.774 -29.512 1.00 88.31 223 PRO A CA 1
ATOM 1802 C C . PRO A 1 223 ? 15.740 -10.001 -30.813 1.00 88.31 223 PRO A C 1
ATOM 1804 O O . PRO A 1 223 ? 14.944 -10.129 -31.745 1.00 88.31 223 PRO A O 1
ATOM 1807 N N . ASP A 1 224 ? 16.848 -9.271 -30.909 1.00 88.44 224 ASP A N 1
ATOM 1808 C CA . ASP A 1 224 ? 17.196 -8.532 -32.119 1.00 88.44 224 ASP A CA 1
ATOM 1809 C C . ASP A 1 224 ? 17.336 -9.462 -33.337 1.00 88.44 224 ASP A C 1
ATOM 1811 O O . ASP A 1 224 ? 17.901 -10.559 -33.256 1.00 88.44 224 ASP A O 1
ATOM 1815 N N . GLY A 1 225 ? 16.852 -9.002 -34.489 1.00 90.31 225 GLY A N 1
ATOM 1816 C CA . GLY A 1 225 ? 17.003 -9.719 -35.751 1.00 90.31 225 GLY A CA 1
ATOM 1817 C C . GLY A 1 225 ? 15.884 -9.487 -36.754 1.00 90.31 225 GLY A C 1
ATOM 1818 O O . GLY A 1 225 ? 14.930 -8.745 -36.508 1.00 90.31 225 GLY A O 1
ATOM 1819 N N . LEU A 1 226 ? 16.015 -10.167 -37.895 1.00 91.25 226 LEU A N 1
ATOM 1820 C CA . LEU A 1 226 ? 15.024 -10.163 -38.968 1.00 91.25 226 LEU A CA 1
ATOM 1821 C C . LEU A 1 226 ? 14.083 -11.352 -38.790 1.00 91.25 226 LEU A C 1
ATOM 1823 O O . LEU A 1 226 ? 14.512 -12.506 -38.863 1.00 91.25 226 LEU A O 1
ATOM 1827 N N . TYR A 1 227 ? 12.796 -11.073 -38.615 1.00 93.31 227 TYR A N 1
ATOM 1828 C CA . TYR A 1 227 ? 11.768 -12.091 -38.437 1.00 93.31 227 TYR A CA 1
ATOM 1829 C C . TYR A 1 227 ? 10.807 -12.091 -39.612 1.00 93.31 227 TYR A C 1
ATOM 1831 O O . TYR A 1 227 ? 10.388 -11.040 -40.094 1.00 93.31 227 TYR A O 1
ATOM 1839 N N . ARG A 1 228 ? 10.405 -13.289 -40.025 1.00 92.94 228 ARG A N 1
ATOM 1840 C CA . ARG A 1 228 ? 9.225 -13.511 -40.850 1.00 92.94 228 ARG A CA 1
ATOM 1841 C C . ARG A 1 228 ? 8.036 -13.734 -39.926 1.00 92.94 228 ARG A C 1
ATOM 1843 O O . ARG A 1 228 ? 8.062 -14.643 -39.095 1.00 92.94 228 ARG A O 1
ATOM 1850 N N . ILE A 1 229 ? 7.015 -12.897 -40.058 1.00 93.38 229 ILE A N 1
ATOM 1851 C CA . ILE A 1 229 ? 5.795 -12.942 -39.258 1.00 93.38 229 ILE A CA 1
ATOM 1852 C C . ILE A 1 229 ? 4.642 -13.382 -40.151 1.00 93.38 229 ILE A C 1
ATOM 1854 O O . ILE A 1 229 ? 4.367 -12.761 -41.175 1.00 93.38 229 ILE A O 1
ATOM 1858 N N . GLN A 1 230 ? 3.961 -14.444 -39.735 1.00 93.00 230 GLN A N 1
ATOM 1859 C CA . GLN A 1 230 ? 2.761 -14.965 -40.379 1.00 93.00 230 GLN A CA 1
ATOM 1860 C C . GLN A 1 230 ? 1.585 -14.865 -39.410 1.00 93.00 230 GLN A C 1
ATOM 1862 O O . GLN A 1 230 ? 1.610 -15.452 -38.331 1.00 93.00 230 GLN A O 1
ATOM 1867 N N . VAL A 1 231 ? 0.539 -14.146 -39.794 1.00 94.00 231 VAL A N 1
ATOM 1868 C CA . VAL A 1 231 ? -0.715 -14.029 -39.044 1.00 94.00 231 VAL A CA 1
ATOM 1869 C C . VAL A 1 231 ? -1.796 -14.741 -39.838 1.00 94.00 231 VAL A C 1
ATOM 1871 O O . VAL A 1 231 ? -2.081 -14.348 -40.963 1.00 94.00 231 VAL A O 1
ATOM 1874 N N . THR A 1 232 ? -2.419 -15.771 -39.274 1.00 94.12 232 THR A N 1
ATOM 1875 C CA . THR A 1 232 ? -3.535 -16.477 -39.921 1.00 94.12 232 THR A CA 1
ATOM 1876 C C . THR A 1 232 ? -4.851 -16.052 -39.291 1.00 94.12 232 THR A C 1
ATOM 1878 O O . THR A 1 232 ? -4.995 -16.069 -38.065 1.00 94.12 232 THR A O 1
ATOM 1881 N N . PHE A 1 233 ? -5.831 -15.716 -40.122 1.00 91.56 233 PHE A N 1
ATOM 1882 C CA . PHE A 1 233 ? -7.146 -15.253 -39.693 1.00 91.56 233 PHE A CA 1
ATOM 1883 C C . PHE A 1 233 ? -8.258 -15.799 -40.592 1.00 91.56 233 PHE A C 1
ATOM 1885 O O . PHE A 1 233 ? -8.020 -16.477 -41.589 1.00 91.56 233 PHE A O 1
ATOM 1892 N N . GLN A 1 234 ? -9.502 -15.589 -40.182 1.00 89.94 234 GLN A N 1
ATOM 1893 C CA . GLN A 1 234 ? -10.672 -16.025 -40.930 1.00 89.94 234 GLN A CA 1
ATOM 1894 C C . GLN A 1 234 ? -11.834 -15.062 -40.707 1.00 89.94 234 GLN A C 1
ATOM 1896 O O . GLN A 1 234 ? -12.086 -14.629 -39.582 1.00 89.94 234 GLN A O 1
ATOM 1901 N N . PHE A 1 235 ? -12.585 -14.796 -41.770 1.00 87.50 235 PHE A N 1
ATOM 1902 C CA . PHE A 1 235 ? -13.838 -14.053 -41.708 1.00 87.50 235 PHE A CA 1
ATOM 1903 C C . PHE A 1 235 ? -15.046 -15.009 -41.687 1.00 87.50 235 PHE A C 1
ATOM 1905 O O . PHE A 1 235 ? -15.011 -16.052 -42.347 1.00 87.50 235 PHE A O 1
ATOM 1912 N N . PRO A 1 236 ? -16.117 -14.701 -40.931 1.00 79.75 236 PRO A N 1
ATOM 1913 C CA . PRO A 1 236 ? -17.374 -15.446 -41.007 1.00 79.75 236 PRO A CA 1
ATOM 1914 C C . PRO A 1 236 ? -18.023 -15.339 -42.397 1.00 79.75 236 PRO A C 1
ATOM 1916 O O . PRO A 1 236 ? -17.963 -14.285 -43.026 1.00 79.75 236 PRO A O 1
ATOM 1919 N N . GLU A 1 237 ? -18.715 -16.393 -42.849 1.00 70.44 237 GLU A N 1
ATOM 1920 C CA . GLU A 1 237 ? -19.302 -16.490 -44.205 1.00 70.44 237 GLU A CA 1
ATOM 1921 C C . GLU A 1 237 ? -20.289 -15.355 -44.558 1.00 70.44 237 GLU A C 1
ATOM 1923 O O . GLU A 1 237 ? -20.484 -15.045 -45.730 1.00 70.44 237 GLU A O 1
ATOM 1928 N N . ASN A 1 238 ? -20.867 -14.688 -43.552 1.00 63.12 238 ASN A N 1
ATOM 1929 C CA . ASN A 1 238 ? -21.890 -13.649 -43.720 1.00 63.12 238 ASN A CA 1
ATOM 1930 C C . ASN A 1 238 ? -21.344 -12.206 -43.643 1.00 63.12 238 ASN A C 1
ATOM 1932 O O . ASN A 1 238 ? -22.132 -11.266 -43.581 1.00 63.12 238 ASN A O 1
ATOM 1936 N N . ALA A 1 239 ? -20.023 -12.000 -43.604 1.00 60.72 239 ALA A N 1
ATOM 1937 C CA . ALA A 1 239 ? -19.408 -10.703 -43.291 1.00 60.72 239 ALA A CA 1
ATOM 1938 C C . ALA A 1 239 ? -19.321 -9.690 -44.464 1.00 60.72 239 ALA A C 1
ATOM 1940 O O . ALA A 1 239 ? -18.536 -8.750 -44.390 1.00 60.72 239 ALA A O 1
ATOM 1941 N N . GLN A 1 240 ? -20.098 -9.839 -45.545 1.00 54.22 240 GLN A N 1
ATOM 1942 C CA . GLN A 1 240 ? -19.984 -8.963 -46.723 1.00 54.22 240 GLN A CA 1
ATOM 1943 C C . GLN A 1 240 ? -20.800 -7.662 -46.593 1.00 54.22 240 GLN A C 1
ATOM 1945 O O . GLN A 1 240 ? -22.031 -7.684 -46.592 1.00 54.22 240 GLN A O 1
ATOM 1950 N N . GLY A 1 241 ? -20.102 -6.522 -46.556 1.00 52.72 241 GLY A N 1
ATOM 1951 C CA . GLY A 1 241 ? -20.650 -5.166 -46.661 1.00 52.72 241 GLY A CA 1
ATOM 1952 C C . GLY A 1 241 ? -19.674 -4.238 -47.400 1.00 52.72 241 GLY A C 1
ATOM 1953 O O . GLY A 1 241 ? -18.467 -4.438 -47.324 1.00 52.72 241 GLY A O 1
ATOM 1954 N N . ASN A 1 242 ? -20.207 -3.281 -48.169 1.00 49.06 242 ASN A N 1
ATOM 1955 C CA . ASN A 1 242 ? -19.455 -2.391 -49.069 1.00 49.06 242 ASN A CA 1
ATOM 1956 C C . ASN A 1 242 ? -18.414 -1.507 -48.343 1.00 49.06 242 ASN A C 1
ATOM 1958 O O . ASN A 1 242 ? -18.707 -0.964 -47.281 1.00 49.06 242 ASN A O 1
ATOM 1962 N N . GLU A 1 243 ? -17.273 -1.302 -49.018 1.00 56.12 243 GLU A N 1
ATOM 1963 C CA . GLU A 1 243 ? -16.087 -0.487 -48.664 1.00 56.12 243 GLU A CA 1
ATOM 1964 C C . GLU A 1 243 ? -15.070 -1.133 -47.678 1.00 56.12 243 GLU A C 1
ATOM 1966 O O . GLU A 1 243 ? -14.740 -0.628 -46.608 1.00 56.12 243 GLU A O 1
ATOM 1971 N N . ASP A 1 244 ? -14.555 -2.288 -48.126 1.00 67.00 244 ASP A N 1
ATOM 1972 C CA . ASP A 1 244 ? -13.140 -2.664 -48.363 1.00 67.00 244 ASP A CA 1
ATOM 1973 C C . ASP A 1 244 ? -12.099 -2.923 -47.247 1.00 67.00 244 ASP A C 1
ATOM 1975 O O . ASP A 1 244 ? -10.965 -3.261 -47.587 1.00 67.00 244 ASP A O 1
ATOM 1979 N N . ILE A 1 245 ? -12.400 -2.898 -45.940 1.00 69.56 245 ILE A N 1
ATOM 1980 C CA . ILE A 1 245 ? -11.417 -3.329 -44.906 1.00 69.56 245 ILE A CA 1
ATOM 1981 C C . ILE A 1 245 ? -12.101 -4.063 -43.740 1.00 69.56 245 ILE A C 1
ATOM 1983 O O . ILE A 1 245 ? -13.026 -3.529 -43.138 1.00 69.56 245 ILE A O 1
ATOM 1987 N N . GLY A 1 246 ? -11.602 -5.247 -43.368 1.00 79.81 246 GLY A N 1
ATOM 1988 C CA . GLY A 1 246 ? -12.079 -6.038 -42.228 1.00 79.81 246 GLY A CA 1
ATOM 1989 C C . GLY A 1 246 ? -11.586 -5.522 -40.868 1.00 79.81 246 GLY A C 1
ATOM 1990 O O . GLY A 1 246 ? -12.393 -5.161 -40.010 1.00 79.81 246 GLY A O 1
ATOM 1991 N N . PHE A 1 247 ? -10.266 -5.461 -40.654 1.00 90.25 247 PHE A N 1
ATOM 1992 C CA . PHE A 1 247 ? -9.652 -4.962 -39.409 1.00 90.25 247 PHE A CA 1
ATOM 1993 C C . PHE A 1 247 ? -8.282 -4.313 -39.668 1.00 90.25 247 PHE A C 1
ATOM 1995 O O . PHE A 1 247 ? -7.730 -4.447 -40.754 1.00 90.25 247 PHE A O 1
ATOM 2002 N N . ILE A 1 248 ? -7.732 -3.579 -38.699 1.00 91.69 248 ILE A N 1
ATOM 2003 C CA . ILE A 1 248 ? -6.335 -3.111 -38.715 1.00 91.69 248 ILE A CA 1
ATOM 2004 C C . ILE A 1 248 ? -5.522 -4.007 -37.791 1.00 91.69 248 ILE A C 1
ATOM 2006 O O . ILE A 1 248 ? -5.946 -4.301 -36.674 1.00 91.69 248 ILE A O 1
ATOM 2010 N N . PHE A 1 249 ? -4.354 -4.424 -38.257 1.00 92.56 249 PHE A N 1
ATOM 2011 C CA . PHE A 1 249 ? -3.371 -5.138 -37.461 1.00 92.56 249 PHE A CA 1
ATOM 2012 C C . PHE A 1 249 ? -2.129 -4.279 -37.290 1.00 92.56 249 PHE A C 1
ATOM 2014 O O . PHE A 1 249 ? -1.642 -3.705 -38.266 1.00 92.56 249 PHE A O 1
ATOM 2021 N N . ASP A 1 250 ? -1.594 -4.239 -36.074 1.00 92.44 250 ASP A N 1
ATOM 2022 C CA . ASP A 1 250 ? -0.307 -3.616 -35.823 1.00 92.44 250 ASP A CA 1
ATOM 2023 C C . ASP A 1 250 ? 0.585 -4.415 -34.858 1.00 92.44 250 ASP A C 1
ATOM 2025 O O . ASP A 1 250 ? 0.151 -5.346 -34.172 1.00 92.44 250 ASP A O 1
ATOM 2029 N N . VAL A 1 251 ? 1.869 -4.057 -34.854 1.00 89.94 251 VAL A N 1
ATOM 2030 C CA . VAL A 1 251 ? 2.897 -4.574 -33.945 1.00 89.94 251 VAL A CA 1
ATOM 2031 C C . VAL A 1 251 ? 3.556 -3.391 -33.247 1.00 89.94 251 VAL A C 1
ATOM 2033 O O . VAL A 1 251 ? 3.965 -2.444 -33.919 1.00 89.94 251 VAL A O 1
ATOM 2036 N N . VAL A 1 252 ? 3.717 -3.441 -31.925 1.00 81.94 252 VAL A N 1
ATOM 2037 C CA . VAL A 1 252 ? 4.308 -2.363 -31.107 1.00 81.94 252 VAL A CA 1
ATOM 2038 C C . VAL A 1 252 ? 5.408 -2.907 -30.212 1.00 81.94 252 VAL A C 1
ATOM 2040 O O . VAL A 1 252 ? 5.246 -3.986 -29.665 1.00 81.94 252 VAL A O 1
ATOM 2043 N N . SER A 1 253 ? 6.490 -2.150 -30.009 1.00 71.38 253 SER A N 1
ATOM 2044 C CA . SER A 1 253 ? 7.561 -2.486 -29.056 1.00 71.38 253 SER A CA 1
ATOM 2045 C C . SER A 1 253 ? 8.212 -1.223 -28.489 1.00 71.38 253 SER A C 1
ATOM 2047 O O . SER A 1 253 ? 8.700 -0.404 -29.271 1.00 71.38 253 SER A O 1
ATOM 2049 N N . PRO A 1 254 ? 8.332 -1.109 -27.154 1.00 60.97 254 PRO A N 1
ATOM 2050 C CA . PRO A 1 254 ? 7.327 -0.517 -26.258 1.00 60.97 254 PRO A CA 1
ATOM 2051 C C . PRO A 1 254 ? 6.758 0.844 -26.736 1.00 60.97 254 PRO A C 1
ATOM 2053 O O . PRO A 1 254 ? 7.370 1.577 -27.507 1.00 60.97 254 PRO A O 1
ATOM 2056 N N . HIS A 1 255 ? 5.541 1.174 -26.285 1.00 42.41 255 HIS A N 1
ATOM 2057 C CA . HIS A 1 255 ? 4.748 2.357 -26.679 1.00 42.41 255 HIS A CA 1
ATOM 2058 C C . HIS A 1 255 ? 5.561 3.679 -26.658 1.00 42.41 255 HIS A C 1
ATOM 2060 O O . HIS A 1 255 ? 6.324 3.899 -25.720 1.00 42.41 255 HIS A O 1
ATOM 2066 N N . PRO A 1 256 ? 5.392 4.617 -27.619 1.00 44.34 256 PRO A N 1
ATOM 2067 C CA . PRO A 1 256 ? 4.367 4.700 -28.673 1.00 44.34 256 PRO A CA 1
ATOM 2068 C C . PRO A 1 256 ? 4.743 4.125 -30.039 1.00 44.34 256 PRO A C 1
ATOM 2070 O O . PRO A 1 256 ? 4.062 4.413 -31.022 1.00 44.34 256 PRO A O 1
ATOM 2073 N N . TYR A 1 257 ? 5.809 3.335 -30.154 1.00 63.97 257 TYR A N 1
ATOM 2074 C CA . TYR A 1 257 ? 6.340 3.010 -31.476 1.00 63.97 257 TYR A CA 1
ATOM 2075 C C . TYR A 1 257 ? 5.607 1.843 -32.145 1.00 63.97 257 TYR A C 1
ATOM 2077 O O . TYR A 1 257 ? 5.876 0.674 -31.869 1.00 63.97 257 TYR A O 1
ATOM 2085 N N . VAL A 1 258 ? 4.739 2.170 -33.103 1.00 75.12 258 VAL A N 1
ATOM 2086 C CA . VAL A 1 258 ? 4.200 1.192 -34.054 1.00 75.12 258 VAL A CA 1
ATOM 2087 C C . VAL A 1 258 ? 5.331 0.739 -34.987 1.00 75.12 258 VAL A C 1
ATOM 2089 O O . VAL A 1 258 ? 6.008 1.534 -35.651 1.00 75.12 258 VAL A O 1
ATOM 2092 N N . LEU A 1 259 ? 5.627 -0.556 -34.960 1.00 79.44 259 LEU A N 1
ATOM 2093 C CA . LEU A 1 259 ? 6.643 -1.203 -35.785 1.00 79.44 259 LEU A CA 1
ATOM 2094 C C . LEU A 1 259 ? 6.124 -1.516 -37.180 1.00 79.44 259 LEU A C 1
ATOM 2096 O O . LEU A 1 259 ? 6.842 -1.319 -38.159 1.00 79.44 259 LEU A O 1
ATOM 2100 N N . TYR A 1 260 ? 4.884 -1.974 -37.242 1.00 86.62 260 TYR A N 1
ATOM 2101 C CA . TYR A 1 260 ? 4.202 -2.379 -38.452 1.00 86.62 260 TYR A CA 1
ATOM 2102 C C . TYR A 1 260 ? 2.714 -2.134 -38.250 1.00 86.62 260 TYR A C 1
ATOM 2104 O O . TYR A 1 260 ? 2.209 -2.440 -37.179 1.00 86.62 260 TYR A O 1
ATOM 2112 N N . GLU A 1 261 ? 2.033 -1.603 -39.256 1.00 89.62 261 GLU A N 1
ATOM 2113 C CA . GLU A 1 261 ? 0.581 -1.450 -39.274 1.00 89.62 261 GLU A CA 1
ATOM 2114 C C . GLU A 1 261 ? 0.094 -1.755 -40.683 1.00 89.62 261 GLU A C 1
ATOM 2116 O O . GLU A 1 261 ? 0.700 -1.323 -41.668 1.00 89.62 261 GLU A O 1
ATOM 2121 N N . THR A 1 262 ? -0.995 -2.505 -40.796 1.00 89.44 262 THR A N 1
ATOM 2122 C CA . THR A 1 262 ? -1.629 -2.746 -42.085 1.00 89.44 262 THR A CA 1
ATOM 2123 C C . THR A 1 262 ? -3.133 -2.974 -41.932 1.00 89.44 262 THR A C 1
ATOM 2125 O O . THR A 1 262 ? -3.570 -3.632 -40.979 1.00 89.44 262 THR A O 1
ATOM 2128 N N . PRO A 1 263 ? -3.961 -2.438 -42.844 1.00 90.38 263 PRO A N 1
ATOM 2129 C CA . PRO A 1 263 ? -5.346 -2.860 -42.959 1.00 90.38 263 PRO A CA 1
ATOM 2130 C C . PRO A 1 263 ? -5.430 -4.255 -43.588 1.00 90.38 263 PRO A C 1
ATOM 2132 O O . PRO A 1 263 ? -4.739 -4.560 -44.557 1.00 90.38 263 PRO A O 1
ATOM 2135 N N . ILE A 1 264 ? -6.328 -5.078 -43.062 1.00 89.81 264 ILE A N 1
ATOM 2136 C CA . ILE A 1 264 ? -6.624 -6.422 -43.546 1.00 89.81 264 ILE A CA 1
ATOM 2137 C C . ILE A 1 264 ? -7.994 -6.427 -44.203 1.00 89.81 264 ILE A C 1
ATOM 2139 O O . ILE A 1 264 ? -8.990 -6.057 -43.579 1.00 89.81 264 ILE A O 1
ATOM 2143 N N . ASP A 1 265 ? -8.040 -6.860 -45.458 1.00 85.06 265 ASP A N 1
ATOM 2144 C CA . ASP A 1 265 ? -9.264 -6.974 -46.249 1.00 85.06 265 ASP A CA 1
ATOM 2145 C C . ASP A 1 265 ? -9.918 -8.365 -46.121 1.00 85.06 265 ASP A C 1
ATOM 2147 O O . ASP A 1 265 ? -9.303 -9.330 -45.666 1.00 85.06 265 ASP A O 1
ATOM 2151 N N . PHE A 1 266 ? -11.179 -8.473 -46.549 1.00 82.19 266 PHE A N 1
ATOM 2152 C CA . PHE A 1 266 ? -11.958 -9.720 -46.506 1.00 82.19 266 PHE A CA 1
ATOM 2153 C C . PHE A 1 266 ? -11.513 -10.795 -47.507 1.00 82.19 266 PHE A C 1
ATOM 2155 O O . PHE A 1 266 ? -11.990 -11.927 -47.436 1.00 82.19 266 PHE A O 1
ATOM 2162 N N . SER A 1 267 ? -10.653 -10.453 -48.470 1.00 79.62 267 SER A N 1
ATOM 2163 C CA . SER A 1 267 ? -10.123 -11.396 -49.460 1.00 79.62 267 SER A CA 1
ATOM 2164 C C . SER A 1 267 ? -8.905 -12.167 -48.940 1.00 79.62 267 SER A C 1
ATOM 2166 O O . SER A 1 267 ? -8.533 -13.197 -49.504 1.00 79.62 267 SER A O 1
ATOM 2168 N N . GLN A 1 268 ? -8.307 -11.698 -47.844 1.00 82.69 268 GLN A N 1
ATOM 2169 C CA . GLN A 1 268 ? -7.161 -12.315 -47.195 1.00 82.69 268 GLN A CA 1
ATOM 2170 C C . GLN A 1 268 ? -7.609 -13.286 -46.092 1.00 82.69 268 GLN A C 1
ATOM 2172 O O . GLN A 1 268 ? -8.567 -13.040 -45.368 1.00 82.69 268 GLN A O 1
ATOM 2177 N N . ASN A 1 269 ? -6.879 -14.392 -45.935 1.00 87.56 269 ASN A N 1
ATOM 2178 C CA . ASN A 1 269 ? -7.006 -15.311 -44.788 1.00 87.56 269 ASN A CA 1
ATOM 2179 C C . ASN A 1 269 ? -5.682 -15.451 -44.014 1.00 87.56 269 ASN A C 1
ATOM 2181 O O . ASN A 1 269 ? -5.577 -16.186 -43.030 1.00 87.56 269 ASN A O 1
ATOM 2185 N N . SER A 1 270 ? -4.643 -14.769 -44.480 1.00 90.62 270 SER A N 1
ATOM 2186 C CA . SER A 1 270 ? -3.338 -14.732 -43.845 1.00 90.62 270 SER A CA 1
ATOM 2187 C C . SER A 1 270 ? -2.596 -13.474 -44.267 1.00 90.62 270 SER A C 1
ATOM 2189 O O . SER A 1 270 ? -2.741 -13.016 -45.401 1.00 90.62 270 SER A O 1
ATOM 2191 N N . LEU A 1 271 ? -1.764 -12.963 -43.372 1.00 90.69 271 LEU A N 1
ATOM 2192 C CA . LEU A 1 271 ? -0.817 -11.890 -43.616 1.00 90.69 271 LEU A CA 1
ATOM 2193 C C . LEU A 1 271 ? 0.585 -12.443 -43.372 1.00 90.69 271 LEU A C 1
ATOM 2195 O O . LEU A 1 271 ? 0.848 -12.999 -42.310 1.00 90.69 271 LEU A O 1
ATOM 2199 N N . GLU A 1 272 ? 1.483 -12.249 -44.329 1.00 90.00 272 GLU A N 1
ATOM 2200 C CA . GLU A 1 272 ? 2.893 -12.596 -44.195 1.00 90.00 272 GLU A CA 1
ATOM 2201 C C . GLU A 1 272 ? 3.750 -11.378 -44.521 1.00 90.00 272 GLU A C 1
ATOM 2203 O O . GLU A 1 272 ? 3.526 -10.699 -45.526 1.00 90.00 272 GLU A O 1
ATOM 2208 N N . PHE A 1 273 ? 4.691 -11.066 -43.636 1.00 90.12 273 PHE A N 1
ATOM 2209 C CA . PHE A 1 273 ? 5.593 -9.934 -43.791 1.00 90.12 273 PHE A CA 1
ATOM 2210 C C . PHE A 1 273 ? 6.868 -10.140 -42.980 1.00 90.12 273 PHE A C 1
ATOM 2212 O O . PHE A 1 273 ? 6.926 -10.939 -42.047 1.00 90.12 273 PHE A O 1
ATOM 2219 N N . TYR A 1 274 ? 7.892 -9.366 -43.317 1.00 90.38 274 TYR A N 1
ATOM 2220 C CA . TYR A 1 274 ? 9.145 -9.341 -42.580 1.00 90.38 274 TYR A CA 1
ATOM 2221 C C . TYR A 1 274 ? 9.224 -8.102 -41.694 1.00 90.38 274 TYR A C 1
ATOM 2223 O O . TYR A 1 274 ? 8.892 -6.997 -42.140 1.00 90.38 274 TYR A O 1
ATOM 2231 N N . LEU A 1 275 ? 9.694 -8.283 -40.462 1.00 89.12 275 LEU A N 1
ATOM 2232 C CA . LEU A 1 275 ? 9.879 -7.214 -39.491 1.00 89.12 275 LEU A CA 1
ATOM 2233 C C . LEU A 1 275 ? 11.237 -7.338 -38.801 1.00 89.12 275 LEU A C 1
ATOM 2235 O O . LEU A 1 275 ? 11.660 -8.422 -38.407 1.00 89.12 275 LEU A O 1
ATOM 2239 N N . GLU A 1 276 ? 11.909 -6.200 -38.670 1.00 88.62 276 GLU A N 1
ATOM 2240 C CA . GLU A 1 276 ? 13.183 -6.077 -37.965 1.00 88.62 276 GLU A CA 1
ATOM 2241 C C . GLU A 1 276 ? 12.891 -5.676 -36.519 1.00 88.62 276 GLU A C 1
ATOM 2243 O O . GLU A 1 276 ? 12.272 -4.632 -36.282 1.00 88.62 276 GLU A O 1
ATOM 2248 N N . PHE A 1 277 ? 13.344 -6.484 -35.563 1.00 88.00 277 PHE A N 1
ATOM 2249 C CA . PHE A 1 277 ? 13.289 -6.142 -34.147 1.00 88.00 277 PHE A CA 1
ATOM 2250 C C . PHE A 1 277 ? 14.652 -5.640 -33.680 1.00 88.00 277 PHE A C 1
ATOM 2252 O O . PHE A 1 277 ? 15.685 -6.250 -33.956 1.00 88.00 277 PHE A O 1
ATOM 2259 N N . ILE A 1 278 ? 14.630 -4.509 -32.978 1.00 83.00 278 ILE A N 1
ATOM 2260 C CA . ILE A 1 278 ? 15.768 -3.949 -32.252 1.00 83.00 278 ILE A CA 1
ATOM 2261 C C . ILE A 1 278 ? 15.229 -3.531 -30.886 1.00 83.00 278 ILE A C 1
ATOM 2263 O O . ILE A 1 278 ? 14.314 -2.710 -30.836 1.00 83.00 278 ILE A O 1
ATOM 2267 N N . ASP A 1 279 ? 15.752 -4.118 -29.811 1.00 75.38 279 ASP A N 1
ATOM 2268 C CA . ASP A 1 279 ? 15.225 -3.994 -28.444 1.00 75.38 279 ASP A CA 1
ATOM 2269 C C . ASP A 1 279 ? 13.718 -4.314 -28.378 1.00 75.38 279 ASP A C 1
ATOM 2271 O O . ASP A 1 279 ? 12.891 -3.505 -27.953 1.00 75.38 279 ASP A O 1
ATOM 2275 N N . GLY A 1 280 ? 13.352 -5.517 -28.839 1.00 75.00 280 GLY A N 1
ATOM 2276 C CA . GLY A 1 280 ? 11.974 -6.016 -28.944 1.00 75.00 280 GLY A CA 1
ATOM 2277 C C . GLY A 1 280 ? 11.259 -6.272 -27.608 1.00 75.00 280 GLY A C 1
ATOM 2278 O O . GLY A 1 280 ? 10.450 -7.198 -27.517 1.00 75.00 280 GLY A O 1
ATOM 2279 N N . LYS A 1 281 ? 11.573 -5.515 -26.552 1.00 77.75 281 LYS A N 1
ATOM 2280 C CA . LYS A 1 281 ? 11.034 -5.704 -25.202 1.00 77.75 281 LYS A CA 1
ATOM 2281 C C . LYS A 1 281 ? 9.559 -5.351 -25.135 1.00 77.75 281 LYS A C 1
ATOM 2283 O O . LYS A 1 281 ? 9.139 -4.268 -25.540 1.00 77.75 281 LYS A O 1
ATOM 2288 N N . ARG A 1 282 ? 8.783 -6.242 -24.523 1.00 73.12 282 ARG A N 1
ATOM 2289 C CA . ARG A 1 282 ? 7.335 -6.122 -24.347 1.00 73.12 282 ARG A CA 1
ATOM 2290 C C . ARG A 1 282 ? 6.619 -5.835 -25.664 1.00 73.12 282 ARG A C 1
ATOM 2292 O O . ARG A 1 282 ? 5.711 -5.003 -25.702 1.00 73.12 282 ARG A O 1
ATOM 2299 N N . THR A 1 283 ? 7.023 -6.531 -26.723 1.00 82.62 283 THR A N 1
ATOM 2300 C CA . THR A 1 283 ? 6.339 -6.457 -28.008 1.00 82.62 283 THR A CA 1
ATOM 2301 C C . THR A 1 283 ? 4.897 -6.932 -27.852 1.00 82.62 283 THR A C 1
ATOM 2303 O O . THR A 1 283 ? 4.635 -7.934 -27.185 1.00 82.62 283 THR A O 1
ATOM 2306 N N . GLU A 1 284 ? 3.971 -6.216 -28.477 1.00 86.38 284 GLU A N 1
ATOM 2307 C CA . GLU A 1 284 ? 2.541 -6.497 -28.484 1.00 86.38 284 GLU A CA 1
ATOM 2308 C C . GLU A 1 284 ? 2.019 -6.535 -29.927 1.00 86.38 284 GLU A C 1
ATOM 2310 O O . GLU A 1 284 ? 2.445 -5.757 -30.780 1.00 86.38 284 GLU A O 1
ATOM 2315 N N . PHE A 1 285 ? 1.081 -7.444 -30.190 1.00 90.31 285 PHE A N 1
ATOM 2316 C CA . PHE A 1 285 ? 0.405 -7.612 -31.478 1.00 90.31 285 PHE A CA 1
ATOM 2317 C C . PHE A 1 285 ? -1.046 -7.187 -31.318 1.00 90.31 285 PHE A C 1
ATOM 2319 O O . PHE A 1 285 ? -1.751 -7.828 -30.546 1.00 90.31 285 PHE A O 1
ATOM 2326 N N . ARG A 1 286 ? -1.503 -6.136 -31.994 1.00 90.69 286 ARG A N 1
ATOM 2327 C CA . ARG A 1 286 ? -2.807 -5.514 -31.727 1.00 90.69 286 ARG A CA 1
ATOM 2328 C C . ARG A 1 286 ? -3.735 -5.617 -32.928 1.00 90.69 286 ARG A C 1
ATOM 2330 O O . ARG A 1 286 ? -3.303 -5.549 -34.076 1.00 90.69 286 ARG A O 1
ATOM 2337 N N . PHE A 1 287 ? -5.026 -5.757 -32.648 1.00 91.50 287 PHE A N 1
ATOM 2338 C CA . PHE A 1 287 ? -6.071 -5.923 -33.652 1.00 91.50 287 PHE A CA 1
ATOM 2339 C C . PHE A 1 287 ? -7.209 -4.940 -33.389 1.00 91.50 287 PHE A C 1
ATOM 2341 O O . PHE A 1 287 ? -7.817 -4.973 -32.318 1.00 91.50 287 PHE A O 1
ATOM 2348 N N . PHE A 1 288 ? -7.528 -4.098 -34.369 1.00 88.62 288 PHE A N 1
ATOM 2349 C CA . PHE A 1 288 ? -8.565 -3.073 -34.279 1.00 88.62 288 PHE A CA 1
ATOM 2350 C C . PHE A 1 288 ? -9.689 -3.363 -35.275 1.00 88.62 288 PHE A C 1
ATOM 2352 O O . PHE A 1 288 ? -9.455 -3.434 -36.480 1.00 88.62 288 PHE A O 1
ATOM 2359 N N . ALA A 1 289 ? -10.917 -3.510 -34.790 1.00 86.12 289 ALA A N 1
ATOM 2360 C CA . ALA A 1 289 ? -12.089 -3.704 -35.629 1.00 86.12 289 ALA A CA 1
ATOM 2361 C C . ALA A 1 289 ? -12.554 -2.386 -36.259 1.00 86.12 289 ALA A C 1
ATOM 2363 O O . ALA A 1 289 ? -12.506 -1.319 -35.642 1.00 86.12 289 ALA A O 1
ATOM 2364 N N . LYS A 1 290 ? -13.078 -2.487 -37.484 1.00 81.88 290 LYS A N 1
ATOM 2365 C CA . LYS A 1 290 ? -13.792 -1.410 -38.187 1.00 81.88 290 LYS A CA 1
ATOM 2366 C C . LYS A 1 290 ? -15.290 -1.714 -38.331 1.00 81.88 290 LYS A C 1
ATOM 2368 O O . LYS A 1 290 ? -15.873 -1.466 -39.378 1.00 81.88 290 LYS A O 1
ATOM 2373 N N . GLY A 1 291 ? -15.898 -2.318 -37.310 1.00 75.81 291 GLY A N 1
ATOM 2374 C CA . GLY A 1 291 ? -17.311 -2.713 -37.321 1.00 75.81 291 GLY A CA 1
ATOM 2375 C C . GLY A 1 291 ? -17.580 -4.142 -37.807 1.00 75.81 291 GLY A C 1
ATOM 2376 O O . GLY A 1 291 ? -18.732 -4.576 -37.802 1.00 75.81 291 GLY A O 1
ATOM 2377 N N . TYR A 1 292 ? -16.551 -4.908 -38.177 1.00 83.56 292 TYR A N 1
ATOM 2378 C CA . TYR A 1 292 ? -16.696 -6.237 -38.777 1.00 83.56 292 TYR A CA 1
ATOM 2379 C C . TYR A 1 292 ? -16.169 -7.376 -37.898 1.00 83.56 292 TYR A C 1
ATOM 2381 O O . TYR A 1 292 ? -15.271 -7.201 -37.074 1.00 83.56 292 TYR A O 1
ATOM 2389 N N . ALA A 1 293 ? -16.737 -8.566 -38.105 1.00 86.56 293 ALA A N 1
ATOM 2390 C CA . ALA A 1 293 ? -16.370 -9.777 -37.384 1.00 86.56 293 ALA A CA 1
ATOM 2391 C C . ALA A 1 293 ? -15.146 -10.464 -38.007 1.00 86.56 293 ALA A C 1
ATOM 2393 O O . ALA A 1 293 ? -15.083 -10.620 -39.226 1.00 86.56 293 ALA A O 1
ATOM 2394 N N . PHE A 1 294 ? -14.207 -10.932 -37.184 1.00 90.50 294 PHE A N 1
ATOM 2395 C CA . PHE A 1 294 ? -13.016 -11.664 -37.630 1.00 90.50 294 PHE A CA 1
ATOM 2396 C C . PHE A 1 294 ? -12.505 -12.617 -36.545 1.00 90.50 294 PHE A C 1
ATOM 2398 O O . PHE A 1 294 ? -12.760 -12.425 -35.356 1.00 90.50 294 PHE A O 1
ATOM 2405 N N . ILE A 1 295 ? -11.772 -13.648 -36.960 1.00 90.50 295 ILE A N 1
ATOM 2406 C CA . ILE A 1 295 ? -11.152 -14.654 -36.094 1.00 90.50 295 ILE A CA 1
ATOM 2407 C C . ILE A 1 295 ? -9.648 -14.619 -36.324 1.00 90.50 295 ILE A C 1
ATOM 2409 O O . ILE A 1 295 ? -9.209 -14.762 -37.462 1.00 90.50 295 ILE A O 1
ATOM 2413 N N . ILE A 1 296 ? -8.855 -14.518 -35.258 1.00 91.06 296 ILE A N 1
ATOM 2414 C CA . ILE A 1 296 ? -7.409 -14.771 -35.326 1.00 91.06 296 ILE A CA 1
ATOM 2415 C C . ILE A 1 296 ? -7.171 -16.232 -34.966 1.00 91.06 296 ILE A C 1
ATOM 2417 O O . ILE A 1 296 ? -7.697 -16.701 -33.960 1.00 91.06 296 ILE A O 1
ATOM 2421 N N . LYS A 1 297 ? -6.411 -16.966 -35.784 1.00 90.25 297 LYS A N 1
ATOM 2422 C CA . LYS A 1 297 ? -6.072 -18.377 -35.535 1.00 90.25 297 LYS A CA 1
ATOM 2423 C C . LYS A 1 297 ? -4.718 -18.507 -34.858 1.00 90.25 297 LYS A C 1
ATOM 2425 O O . LYS A 1 297 ? -4.605 -19.164 -33.823 1.00 90.25 297 LYS A O 1
ATOM 2430 N N . GLU A 1 298 ? -3.707 -17.879 -35.446 1.00 91.06 298 GLU A N 1
ATOM 2431 C CA . GLU A 1 298 ? -2.333 -17.939 -34.960 1.00 91.06 298 GLU A CA 1
ATOM 2432 C C . GLU A 1 298 ? -1.481 -16.776 -35.475 1.00 91.06 298 GLU A C 1
ATOM 2434 O O . GLU A 1 298 ? -1.737 -16.235 -36.551 1.00 91.06 298 GLU A O 1
ATOM 2439 N N . ILE A 1 299 ? -0.441 -16.443 -34.712 1.00 94.31 299 ILE A N 1
ATOM 2440 C CA . ILE A 1 299 ? 0.668 -15.570 -35.098 1.00 94.31 299 ILE A CA 1
ATOM 2441 C C . ILE A 1 299 ? 1.947 -16.399 -34.962 1.00 94.31 299 ILE A C 1
ATOM 2443 O O . ILE A 1 299 ? 2.229 -16.922 -33.887 1.00 94.31 299 ILE A O 1
ATOM 2447 N N . LYS A 1 300 ? 2.721 -16.535 -36.033 1.00 94.69 300 LYS A N 1
ATOM 2448 C CA . LYS A 1 300 ? 4.002 -17.247 -36.061 1.00 94.69 300 LYS A CA 1
ATOM 2449 C C . LYS A 1 300 ? 5.125 -16.266 -36.338 1.00 94.69 300 LYS A C 1
ATOM 2451 O O . LYS A 1 300 ? 5.051 -15.506 -37.297 1.00 94.69 300 LYS A O 1
ATOM 2456 N N . LEU A 1 301 ? 6.158 -16.307 -35.506 1.00 95.19 301 LEU A N 1
ATOM 2457 C CA . LEU A 1 301 ? 7.390 -15.546 -35.659 1.00 95.19 301 LEU A CA 1
ATOM 2458 C C . LEU A 1 301 ? 8.516 -16.534 -35.950 1.00 95.19 301 LEU A C 1
ATOM 2460 O O . LEU A 1 301 ? 8.876 -17.349 -35.098 1.00 95.19 301 LEU A O 1
ATOM 2464 N N . THR A 1 302 ? 9.083 -16.450 -37.144 1.00 94.25 302 THR A N 1
ATOM 2465 C CA . THR A 1 302 ? 10.234 -17.246 -37.567 1.00 94.25 302 THR A CA 1
ATOM 2466 C C . THR A 1 302 ? 11.447 -16.336 -37.677 1.00 94.25 302 THR A C 1
ATOM 2468 O O . THR A 1 302 ? 11.435 -15.384 -38.455 1.00 94.25 302 THR A O 1
ATOM 2471 N N . LEU A 1 303 ? 12.491 -16.617 -36.904 1.00 92.56 303 LEU A N 1
ATOM 2472 C CA . LEU A 1 303 ? 13.752 -15.890 -36.954 1.00 92.56 303 LEU A CA 1
ATOM 2473 C C . LEU A 1 303 ? 14.515 -16.298 -38.217 1.00 92.56 303 LEU A C 1
ATOM 2475 O O . LEU A 1 303 ? 14.892 -17.456 -38.378 1.00 92.56 303 LEU A O 1
ATOM 2479 N N . ILE A 1 304 ? 14.716 -15.342 -39.122 1.00 90.75 304 ILE A N 1
ATOM 2480 C CA . ILE A 1 304 ? 15.421 -15.549 -40.393 1.00 90.75 304 ILE A CA 1
ATOM 2481 C C . ILE A 1 304 ? 16.910 -15.264 -40.230 1.00 90.75 304 ILE A C 1
ATOM 2483 O O . ILE A 1 304 ? 17.737 -15.959 -40.811 1.00 90.75 304 ILE A O 1
ATOM 2487 N N . TYR A 1 305 ? 17.259 -14.250 -39.435 1.00 88.50 305 TYR A N 1
ATOM 2488 C CA . TYR A 1 305 ? 18.649 -13.900 -39.174 1.00 88.50 305 TYR A CA 1
ATOM 2489 C C . TYR A 1 305 ? 18.832 -13.297 -37.783 1.00 88.50 305 TYR A C 1
ATOM 2491 O O . TYR A 1 305 ? 18.162 -12.322 -37.435 1.00 88.50 305 TYR A O 1
ATOM 2499 N N . SER A 1 306 ? 19.778 -13.859 -37.025 1.00 88.38 306 SER A N 1
ATOM 2500 C CA . SER A 1 306 ? 20.194 -13.383 -35.703 1.00 88.38 306 SER A CA 1
ATOM 2501 C C . SER A 1 306 ? 21.535 -12.639 -35.798 1.00 88.38 306 SER A C 1
ATOM 2503 O O . SER A 1 306 ? 22.548 -13.267 -36.118 1.00 88.38 306 SER A O 1
ATOM 2505 N N . PRO A 1 307 ? 21.591 -11.331 -35.494 1.00 81.44 307 PRO A N 1
ATOM 2506 C CA . PRO A 1 307 ? 22.821 -10.548 -35.592 1.00 81.44 307 PRO A CA 1
ATOM 2507 C C . PRO A 1 307 ? 23.873 -10.935 -34.546 1.00 81.44 307 PRO A C 1
ATOM 2509 O O . PRO A 1 307 ? 25.052 -11.000 -34.876 1.00 81.44 307 PRO A O 1
ATOM 2512 N N . GLU A 1 308 ? 23.472 -11.229 -33.305 1.00 67.19 308 GLU A N 1
ATOM 2513 C CA . GLU A 1 308 ? 24.384 -11.410 -32.156 1.00 67.19 308 GLU A CA 1
ATOM 2514 C C . GLU A 1 308 ? 25.359 -12.592 -32.293 1.00 67.19 308 GLU A C 1
ATOM 2516 O O . GLU A 1 308 ? 26.388 -12.642 -31.624 1.00 67.19 308 GLU A O 1
ATOM 2521 N N . SER A 1 309 ? 25.070 -13.540 -33.183 1.00 59.38 309 SER A N 1
ATOM 2522 C CA . SER A 1 309 ? 25.887 -14.739 -33.390 1.00 59.38 309 SER A CA 1
ATOM 2523 C C . SER A 1 309 ? 27.012 -14.566 -34.427 1.00 59.38 309 SER A C 1
ATOM 2525 O O . SER A 1 309 ? 27.753 -15.516 -34.674 1.00 59.38 309 SER A O 1
ATOM 2527 N N . HIS A 1 310 ? 27.150 -13.388 -35.056 1.00 63.47 310 HIS A N 1
ATOM 2528 C CA . HIS A 1 310 ? 27.986 -13.196 -36.251 1.00 63.47 310 HIS A CA 1
ATOM 2529 C C . HIS A 1 310 ? 28.992 -12.039 -36.113 1.00 63.47 310 HIS A C 1
ATOM 2531 O O . HIS A 1 310 ? 28.668 -10.956 -35.633 1.00 63.47 310 HIS A O 1
ATOM 2537 N N . THR A 1 311 ? 30.208 -12.206 -36.651 1.00 69.81 311 THR A N 1
ATOM 2538 C CA . THR A 1 311 ? 31.260 -11.160 -36.669 1.00 69.81 311 THR A CA 1
ATOM 2539 C C . THR A 1 311 ? 30.865 -9.897 -37.442 1.00 69.81 311 THR A C 1
ATOM 2541 O O . THR A 1 311 ? 31.460 -8.841 -37.248 1.00 69.81 311 THR A O 1
ATOM 2544 N N . ASN A 1 312 ? 29.855 -9.995 -38.313 1.00 75.31 312 ASN A N 1
ATOM 2545 C CA . ASN A 1 312 ? 29.386 -8.904 -39.168 1.00 75.31 312 ASN A CA 1
ATOM 2546 C C . ASN A 1 312 ? 28.165 -8.160 -38.592 1.00 75.31 312 ASN A C 1
ATOM 2548 O O . ASN A 1 312 ? 27.592 -7.311 -39.276 1.00 75.31 312 ASN A O 1
ATOM 2552 N N . ALA A 1 313 ? 27.770 -8.435 -37.342 1.00 81.31 313 ALA A N 1
ATOM 2553 C CA . ALA A 1 313 ? 26.642 -7.774 -36.680 1.00 81.31 313 ALA A CA 1
ATOM 2554 C C . ALA A 1 313 ? 26.682 -6.233 -36.752 1.00 81.31 313 ALA A C 1
ATOM 2556 O O . ALA A 1 313 ? 25.651 -5.636 -37.075 1.00 81.31 313 ALA A O 1
ATOM 2557 N N . PRO A 1 314 ? 27.839 -5.555 -36.571 1.00 82.25 314 PRO A N 1
ATOM 2558 C CA . PRO A 1 314 ? 27.885 -4.099 -36.690 1.00 82.25 314 PRO A CA 1
ATOM 2559 C C . PRO A 1 314 ? 27.482 -3.573 -38.077 1.00 82.25 314 PRO A C 1
ATOM 2561 O O . PRO A 1 314 ? 26.863 -2.514 -38.171 1.00 82.25 314 PRO A O 1
ATOM 2564 N N . PHE A 1 315 ? 27.787 -4.311 -39.155 1.00 80.19 315 PHE A N 1
ATOM 2565 C CA . PHE A 1 315 ? 27.372 -3.952 -40.519 1.00 80.19 315 PHE A CA 1
ATOM 2566 C C . PHE A 1 315 ? 25.860 -4.085 -40.692 1.00 80.19 315 PHE A C 1
ATOM 2568 O O . PHE A 1 315 ? 25.223 -3.178 -41.222 1.00 80.19 315 PHE A O 1
ATOM 2575 N N . TYR A 1 316 ? 25.273 -5.161 -40.163 1.00 85.94 316 TYR A N 1
ATOM 2576 C CA . TYR A 1 316 ? 23.826 -5.371 -40.191 1.00 85.94 316 TYR A CA 1
ATOM 2577 C C . TYR A 1 316 ? 23.064 -4.212 -39.530 1.00 85.94 316 TYR A C 1
ATOM 2579 O O . TYR A 1 316 ? 22.106 -3.695 -40.117 1.00 85.94 316 TYR A O 1
ATOM 2587 N N . TYR A 1 317 ? 23.500 -3.791 -38.339 1.00 86.19 317 TYR A N 1
ATOM 2588 C CA . TYR A 1 317 ? 22.867 -2.709 -37.585 1.00 86.19 317 TYR A CA 1
ATOM 2589 C C . TYR A 1 317 ? 23.104 -1.330 -38.216 1.00 86.19 317 TYR A C 1
ATOM 2591 O O . TYR A 1 317 ? 22.191 -0.506 -38.244 1.00 86.19 317 TYR A O 1
ATOM 2599 N N . PHE A 1 318 ? 24.288 -1.083 -38.787 1.00 82.19 318 PHE A N 1
ATOM 2600 C CA . PHE A 1 318 ? 24.568 0.151 -39.525 1.00 82.19 318 PHE A CA 1
ATOM 2601 C C . PHE A 1 318 ? 23.682 0.297 -40.771 1.00 82.19 318 PHE A C 1
ATOM 2603 O O . PHE A 1 318 ? 23.081 1.353 -41.000 1.00 82.19 318 PHE A O 1
ATOM 2610 N N . ASP A 1 319 ? 23.566 -0.770 -41.561 1.00 81.25 319 ASP A N 1
ATOM 2611 C CA . ASP A 1 319 ? 22.737 -0.778 -42.766 1.00 81.25 319 ASP A CA 1
ATOM 2612 C C . ASP A 1 319 ? 21.251 -0.605 -42.414 1.00 81.25 319 ASP A C 1
ATOM 2614 O O . ASP A 1 319 ? 20.520 0.115 -43.102 1.00 81.25 319 ASP A O 1
ATOM 2618 N N . LEU A 1 320 ? 20.810 -1.208 -41.303 1.00 85.06 320 LEU A N 1
ATOM 2619 C CA . LEU A 1 320 ? 19.457 -1.046 -40.771 1.00 85.06 320 LEU A CA 1
ATOM 2620 C C . LEU A 1 320 ? 19.197 0.400 -40.340 1.00 85.06 320 LEU A C 1
ATOM 2622 O O . LEU A 1 320 ? 18.184 0.983 -40.727 1.00 85.06 320 LEU A O 1
ATOM 2626 N N . GLY A 1 321 ? 20.132 1.006 -39.606 1.00 81.50 321 GLY A N 1
ATOM 2627 C CA . GLY A 1 321 ? 20.051 2.408 -39.202 1.00 81.50 321 GLY A CA 1
ATOM 2628 C C . GLY A 1 321 ? 19.953 3.353 -40.400 1.00 81.50 321 GLY A C 1
ATOM 2629 O O . GLY A 1 321 ? 19.061 4.200 -40.451 1.00 81.50 321 GLY A O 1
ATOM 2630 N N . SER A 1 322 ? 20.781 3.129 -41.423 1.00 79.31 322 SER A N 1
ATOM 2631 C CA . SER A 1 322 ? 20.790 3.918 -42.665 1.00 79.31 322 SER A CA 1
ATOM 2632 C C . SER A 1 322 ? 19.464 3.841 -43.418 1.00 79.31 322 SER A C 1
ATOM 2634 O O . SER A 1 322 ? 18.963 4.842 -43.940 1.00 79.31 322 SER A O 1
ATOM 2636 N N . LEU A 1 323 ? 18.870 2.649 -43.476 1.00 81.38 323 LEU A N 1
ATOM 2637 C CA . LEU A 1 323 ? 17.554 2.441 -44.069 1.00 81.38 323 LEU A CA 1
ATOM 2638 C C . LEU A 1 323 ? 16.461 3.184 -43.290 1.00 81.38 323 LEU A C 1
ATOM 2640 O O . LEU A 1 323 ? 15.638 3.880 -43.886 1.00 81.38 323 LEU A O 1
ATOM 2644 N N . LEU A 1 324 ? 16.443 3.024 -41.967 1.00 79.81 324 LEU A N 1
ATOM 2645 C CA . LEU A 1 324 ? 15.446 3.635 -41.089 1.00 79.81 324 LEU A CA 1
ATOM 2646 C C . LEU A 1 324 ? 15.527 5.166 -41.133 1.00 79.81 324 LEU A C 1
ATOM 2648 O O . LEU A 1 324 ? 14.490 5.827 -41.183 1.00 79.81 324 LEU A O 1
ATOM 2652 N N . GLN A 1 325 ? 16.737 5.724 -41.220 1.00 75.44 325 GLN A N 1
ATOM 2653 C CA . GLN A 1 325 ? 16.967 7.160 -41.384 1.00 75.44 325 GLN A CA 1
ATOM 2654 C C . GLN A 1 325 ? 16.365 7.676 -42.697 1.00 75.44 325 GLN A C 1
ATOM 2656 O O . GLN A 1 325 ? 15.654 8.679 -42.697 1.00 75.44 325 GLN A O 1
ATOM 2661 N N . LYS A 1 326 ? 16.562 6.956 -43.812 1.00 75.19 326 LYS A N 1
ATOM 2662 C CA . LYS A 1 326 ? 15.938 7.294 -45.108 1.00 75.19 326 LYS A CA 1
ATOM 2663 C C . LYS A 1 326 ? 14.410 7.226 -45.073 1.00 75.19 326 LYS A C 1
ATOM 2665 O O . LYS A 1 326 ? 13.759 7.968 -45.799 1.00 75.19 326 LYS A O 1
ATOM 2670 N N . LYS A 1 327 ? 13.841 6.368 -44.221 1.00 75.62 327 LYS A N 1
ATOM 2671 C CA . LYS A 1 327 ? 12.393 6.284 -43.959 1.00 75.62 327 LYS A CA 1
ATOM 2672 C C . LYS A 1 327 ? 11.890 7.330 -42.949 1.00 75.62 327 LYS A C 1
ATOM 2674 O O . LYS A 1 327 ? 10.732 7.260 -42.553 1.00 75.62 327 LYS A O 1
ATOM 2679 N N . ALA A 1 328 ? 12.739 8.269 -42.518 1.00 76.75 328 ALA A N 1
ATOM 2680 C CA . ALA A 1 328 ? 12.459 9.265 -41.480 1.00 76.75 328 ALA A CA 1
ATOM 2681 C C . ALA A 1 328 ? 12.085 8.674 -40.100 1.00 76.75 328 ALA A C 1
ATOM 2683 O O . ALA A 1 328 ? 11.519 9.362 -39.253 1.00 76.75 328 ALA A O 1
ATOM 2684 N N . LEU A 1 329 ? 12.448 7.414 -39.832 1.00 73.44 329 LEU A N 1
ATOM 2685 C CA . LEU A 1 329 ? 12.251 6.742 -38.544 1.00 73.44 329 LEU A CA 1
ATOM 2686 C C . LEU A 1 329 ? 13.467 6.972 -37.634 1.00 73.44 329 LEU A C 1
ATOM 2688 O O . LEU A 1 329 ? 14.182 6.032 -37.285 1.00 73.44 329 LEU A O 1
ATOM 2692 N N . MET A 1 330 ? 13.714 8.237 -37.281 1.00 70.81 330 MET A N 1
ATOM 2693 C CA . MET A 1 330 ? 14.958 8.691 -36.637 1.00 70.81 330 MET A CA 1
ATOM 2694 C C . MET A 1 330 ? 15.273 7.971 -35.320 1.00 70.81 330 MET A C 1
ATOM 2696 O O . MET A 1 330 ? 16.419 7.595 -35.080 1.00 70.81 330 MET A O 1
ATOM 2700 N N . ASP A 1 331 ? 14.262 7.697 -34.498 1.00 69.56 331 ASP A N 1
ATOM 2701 C CA . ASP A 1 331 ? 14.447 7.017 -33.212 1.00 69.56 331 ASP A CA 1
ATOM 2702 C C . ASP A 1 331 ? 14.947 5.576 -33.382 1.00 69.56 331 ASP A C 1
ATOM 2704 O O . ASP A 1 331 ? 15.885 5.149 -32.710 1.00 69.56 331 ASP A O 1
ATOM 2708 N N . LYS A 1 332 ? 14.369 4.840 -34.340 1.00 71.88 332 LYS A N 1
ATOM 2709 C CA . LYS A 1 332 ? 14.770 3.458 -34.644 1.00 71.88 332 LYS A CA 1
ATOM 2710 C C . LYS A 1 332 ? 16.111 3.413 -35.365 1.00 71.88 332 LYS A C 1
ATOM 2712 O O . LYS A 1 332 ? 16.918 2.527 -35.100 1.00 71.88 332 LYS A O 1
ATOM 2717 N N . ALA A 1 333 ? 16.348 4.370 -36.263 1.00 75.56 333 ALA A N 1
ATOM 2718 C CA . ALA A 1 333 ? 17.627 4.513 -36.946 1.00 75.56 333 ALA A CA 1
ATOM 2719 C C . ALA A 1 333 ? 18.763 4.657 -35.936 1.00 75.56 333 ALA A C 1
ATOM 2721 O O . ALA A 1 333 ? 19.787 3.987 -36.031 1.00 75.56 333 ALA A O 1
ATOM 2722 N N . SER A 1 334 ? 18.524 5.473 -34.917 1.00 73.94 334 SER A N 1
ATOM 2723 C CA . SER A 1 334 ? 19.492 5.703 -33.865 1.00 73.94 334 SER A CA 1
ATOM 2724 C C . SER A 1 334 ? 19.698 4.501 -32.952 1.00 73.94 334 SER A C 1
ATOM 2726 O O . SER A 1 334 ? 20.835 4.178 -32.627 1.00 73.94 334 SER A O 1
ATOM 2728 N N . LEU A 1 335 ? 18.624 3.795 -32.586 1.00 75.50 335 LEU A N 1
ATOM 2729 C CA . LEU A 1 335 ? 18.729 2.552 -31.822 1.00 75.50 335 LEU A CA 1
ATOM 2730 C C . LEU A 1 335 ? 19.574 1.504 -32.568 1.00 75.50 335 LEU A C 1
ATOM 2732 O O . LEU A 1 335 ? 20.446 0.875 -31.972 1.00 75.50 335 LEU A O 1
ATOM 2736 N N . ALA A 1 336 ? 19.377 1.371 -33.883 1.00 78.69 336 ALA A N 1
ATOM 2737 C CA . ALA A 1 336 ? 20.199 0.507 -34.725 1.00 78.69 336 ALA A CA 1
ATOM 2738 C C . ALA A 1 336 ? 21.674 0.945 -34.724 1.00 78.69 336 ALA A C 1
ATOM 2740 O O . ALA A 1 336 ? 22.565 0.132 -34.495 1.00 78.69 336 ALA A O 1
ATOM 2741 N N . TYR A 1 337 ? 21.952 2.238 -34.913 1.00 77.62 337 TYR A N 1
ATOM 2742 C CA . TYR A 1 337 ? 23.321 2.754 -34.858 1.00 77.62 337 TYR A CA 1
ATOM 2743 C C . TYR A 1 337 ? 23.995 2.514 -33.501 1.00 77.62 337 TYR A C 1
ATOM 2745 O O . TYR A 1 337 ? 25.171 2.157 -33.469 1.00 77.62 337 TYR A O 1
ATOM 2753 N N . ASN A 1 338 ? 23.259 2.618 -32.394 1.00 75.00 338 ASN A N 1
ATOM 2754 C CA . ASN A 1 338 ? 23.786 2.315 -31.063 1.00 75.00 338 ASN A CA 1
ATOM 2755 C C . ASN A 1 338 ? 24.194 0.852 -30.923 1.00 75.00 338 ASN A C 1
ATOM 2757 O O . ASN A 1 338 ? 25.300 0.584 -30.460 1.00 75.00 338 ASN A O 1
ATOM 2761 N N . ARG A 1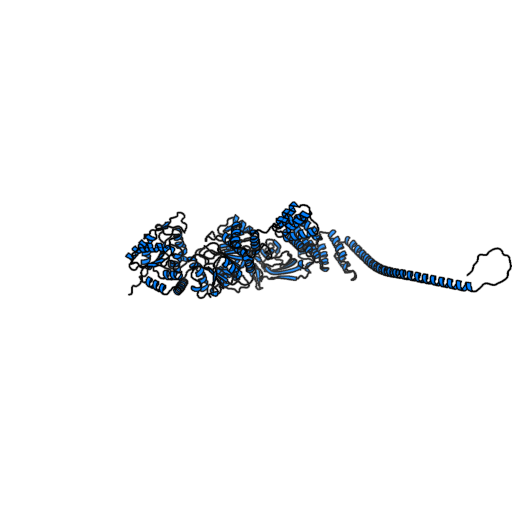 339 ? 23.361 -0.091 -31.383 1.00 78.88 339 ARG A N 1
ATOM 2762 C CA . ARG A 1 339 ? 23.718 -1.518 -31.390 1.00 78.88 339 ARG A CA 1
ATOM 2763 C C . ARG A 1 339 ? 24.984 -1.787 -32.201 1.00 78.88 339 ARG A C 1
ATOM 2765 O O . ARG A 1 339 ? 25.840 -2.553 -31.764 1.00 78.88 339 ARG A O 1
ATOM 2772 N N . ALA A 1 340 ? 25.153 -1.113 -33.343 1.00 78.81 340 ALA A N 1
ATOM 2773 C CA . ALA A 1 340 ? 26.386 -1.214 -34.124 1.00 78.81 340 ALA A CA 1
ATOM 2774 C C . ALA A 1 340 ? 27.619 -0.758 -33.320 1.00 78.81 340 ALA A C 1
ATOM 2776 O O . ALA A 1 340 ? 28.670 -1.394 -33.391 1.00 78.81 340 ALA A O 1
ATOM 2777 N N . ILE A 1 341 ? 27.488 0.323 -32.546 1.00 73.56 341 ILE A N 1
ATOM 2778 C CA . ILE A 1 341 ? 28.557 0.876 -31.706 1.00 73.56 341 ILE A CA 1
ATOM 2779 C C . ILE A 1 341 ? 28.866 -0.043 -30.513 1.00 73.56 341 ILE A C 1
ATOM 2781 O O . ILE A 1 341 ? 30.038 -0.331 -30.273 1.00 73.56 341 ILE A O 1
ATOM 2785 N N . GLU A 1 342 ? 27.846 -0.531 -29.798 1.00 73.31 342 GLU A N 1
ATOM 2786 C CA . GLU A 1 342 ? 27.979 -1.462 -28.660 1.00 73.31 342 GLU A CA 1
ATOM 2787 C C . GLU A 1 342 ? 28.742 -2.734 -29.046 1.00 73.31 342 GLU A C 1
ATOM 2789 O O . GLU A 1 342 ? 29.591 -3.217 -28.297 1.00 73.31 342 GLU A O 1
ATOM 2794 N N . LEU A 1 343 ? 28.509 -3.232 -30.262 1.00 73.31 343 LEU A N 1
ATOM 2795 C CA . LEU A 1 343 ? 29.187 -4.405 -30.815 1.00 73.31 343 LEU A CA 1
ATOM 2796 C C . LEU A 1 343 ? 30.575 -4.093 -31.401 1.00 73.31 343 LEU A C 1
ATOM 2798 O O . LEU A 1 343 ? 31.109 -4.882 -32.178 1.00 73.31 343 LEU A O 1
ATOM 2802 N N . SER A 1 344 ? 31.182 -2.966 -31.012 1.00 67.88 344 SER A N 1
ATOM 2803 C CA . SER A 1 344 ? 32.533 -2.555 -31.412 1.00 67.88 344 SER A CA 1
ATOM 2804 C C . SER A 1 344 ? 32.705 -2.477 -32.931 1.00 67.88 344 SER A C 1
ATOM 2806 O O . SER A 1 344 ? 33.536 -3.175 -33.516 1.00 67.88 344 SER A O 1
ATOM 2808 N N . ALA A 1 345 ? 31.905 -1.623 -33.578 1.00 67.12 345 ALA A N 1
ATOM 2809 C CA . ALA A 1 345 ? 31.941 -1.429 -35.024 1.00 67.12 345 ALA A CA 1
ATOM 2810 C C . ALA A 1 345 ? 33.379 -1.283 -35.580 1.00 67.12 345 ALA A C 1
ATOM 2812 O O . ALA A 1 345 ? 34.158 -0.477 -35.064 1.00 67.12 345 ALA A O 1
ATOM 2813 N N . PRO A 1 346 ? 33.746 -2.008 -36.657 1.00 67.88 346 PRO A N 1
ATOM 2814 C CA . PRO A 1 346 ? 35.047 -1.852 -37.292 1.00 67.88 346 PRO A CA 1
ATOM 2815 C C . PRO A 1 346 ? 35.214 -0.444 -37.872 1.00 67.88 346 PRO A C 1
ATOM 2817 O O . PRO A 1 346 ? 34.243 0.210 -38.251 1.00 67.88 346 PRO A O 1
ATOM 2820 N N . ILE A 1 347 ? 36.471 -0.022 -38.031 1.00 65.00 347 ILE A N 1
ATOM 2821 C CA . ILE A 1 347 ? 36.880 1.327 -38.471 1.00 65.00 347 ILE A CA 1
ATOM 2822 C C . ILE A 1 347 ? 36.091 1.815 -39.696 1.00 65.00 347 ILE A C 1
ATOM 2824 O O . ILE A 1 347 ? 35.607 2.942 -39.713 1.00 65.00 347 ILE A O 1
ATOM 2828 N N . SER A 1 348 ? 35.868 0.938 -40.681 1.00 65.62 348 SER A N 1
ATOM 2829 C CA . SER A 1 348 ? 35.114 1.273 -41.900 1.00 65.62 348 SER A CA 1
ATOM 2830 C C . SER A 1 348 ? 33.665 1.733 -41.660 1.00 65.62 348 SER A C 1
ATOM 2832 O O . SER A 1 348 ? 33.100 2.430 -42.499 1.00 65.62 348 SER A O 1
ATOM 2834 N N . ILE A 1 349 ? 33.044 1.337 -40.545 1.00 65.88 349 ILE A N 1
ATOM 2835 C CA . ILE A 1 349 ? 31.688 1.739 -40.152 1.00 65.88 349 ILE A CA 1
ATOM 2836 C C . ILE A 1 349 ? 31.723 3.013 -39.303 1.00 65.88 349 ILE A C 1
ATOM 2838 O O . ILE A 1 349 ? 30.828 3.840 -39.447 1.00 65.88 349 ILE A O 1
ATOM 2842 N N . ILE A 1 350 ? 32.753 3.205 -38.473 1.00 64.19 350 ILE A N 1
ATOM 2843 C CA . ILE A 1 350 ? 32.880 4.365 -37.576 1.00 64.19 350 ILE A CA 1
ATOM 2844 C C . ILE A 1 350 ? 32.857 5.681 -38.370 1.00 64.19 350 ILE A C 1
ATOM 2846 O O . ILE A 1 350 ? 32.053 6.558 -38.061 1.00 64.19 350 ILE A O 1
ATOM 2850 N N . ASP A 1 351 ? 33.639 5.792 -39.450 1.00 64.38 351 ASP A N 1
ATOM 2851 C CA . ASP A 1 351 ? 33.655 6.992 -40.309 1.00 64.38 351 ASP A CA 1
ATOM 2852 C C . ASP A 1 351 ? 32.273 7.296 -40.925 1.00 64.38 351 ASP A C 1
ATOM 2854 O O . ASP A 1 351 ? 31.895 8.452 -41.148 1.00 64.38 351 ASP A O 1
ATOM 2858 N N . ARG A 1 352 ? 31.489 6.248 -41.209 1.00 67.69 352 ARG A N 1
ATOM 2859 C CA . ARG A 1 352 ? 30.140 6.377 -41.772 1.00 67.69 352 ARG A CA 1
ATOM 2860 C C . ARG A 1 352 ? 29.109 6.740 -40.704 1.00 67.69 352 ARG A C 1
ATOM 2862 O O . ARG A 1 352 ? 28.256 7.582 -40.970 1.00 67.69 352 ARG A O 1
ATOM 2869 N N . LEU A 1 353 ? 29.221 6.172 -39.503 1.00 66.00 353 LEU A N 1
ATOM 2870 C CA . LEU A 1 353 ? 28.399 6.515 -38.340 1.00 66.00 353 LEU A CA 1
ATOM 2871 C C . LEU A 1 353 ? 28.565 7.986 -37.948 1.00 66.00 353 LEU A C 1
ATOM 2873 O O . LEU A 1 353 ? 27.562 8.657 -37.745 1.00 66.00 353 LEU A O 1
ATOM 2877 N N . VAL A 1 354 ? 29.798 8.506 -37.926 1.00 64.12 354 VAL A N 1
ATOM 2878 C CA . VAL A 1 354 ? 30.096 9.918 -37.603 1.00 64.12 354 VAL A CA 1
ATOM 2879 C C . VAL A 1 354 ? 29.463 10.891 -38.600 1.00 64.12 354 VAL A C 1
ATOM 2881 O O . VAL A 1 354 ? 29.049 11.993 -38.239 1.00 64.12 354 VAL A O 1
ATOM 2884 N N . ASN A 1 355 ? 29.388 10.512 -39.876 1.00 64.94 355 ASN A N 1
ATOM 2885 C CA . ASN A 1 355 ? 28.712 11.336 -40.874 1.00 64.94 355 ASN A CA 1
ATOM 2886 C C . ASN A 1 355 ? 27.190 11.204 -40.793 1.00 64.94 355 ASN A C 1
ATOM 2888 O O . ASN A 1 355 ? 26.507 12.216 -40.914 1.00 64.94 355 ASN A O 1
ATOM 2892 N N . ALA A 1 356 ? 26.667 10.001 -40.537 1.00 62.28 356 ALA A N 1
ATOM 2893 C CA . ALA A 1 356 ? 25.236 9.782 -40.346 1.00 62.28 356 ALA A CA 1
ATOM 2894 C C . ALA A 1 356 ? 24.705 10.514 -39.101 1.00 62.28 356 ALA A C 1
ATOM 2896 O O . ALA A 1 356 ? 23.628 11.099 -39.167 1.00 62.28 356 ALA A O 1
ATOM 2897 N N . SER A 1 357 ? 25.475 10.541 -38.005 1.00 58.47 357 SER A N 1
ATOM 2898 C CA . SER A 1 357 ? 25.092 11.102 -36.703 1.00 58.47 357 SER A CA 1
ATOM 2899 C C . SER A 1 357 ? 24.949 12.625 -36.675 1.00 58.47 357 SER A C 1
ATOM 2901 O O . SER A 1 357 ? 24.386 13.151 -35.723 1.00 58.47 357 SER A O 1
ATOM 2903 N N . LYS A 1 358 ? 25.425 13.357 -37.691 1.00 59.81 358 LYS A N 1
ATOM 2904 C CA . LYS A 1 358 ? 25.279 14.825 -37.760 1.00 59.81 358 LYS A CA 1
ATOM 2905 C C . LYS A 1 358 ? 23.816 15.282 -37.864 1.00 59.81 358 LYS A C 1
ATOM 2907 O O . LYS A 1 358 ? 23.525 16.412 -37.485 1.00 59.81 358 LYS A O 1
ATOM 2912 N N . ASP A 1 359 ? 22.922 14.398 -38.314 1.00 50.56 359 ASP A N 1
ATOM 2913 C CA . ASP A 1 359 ? 21.523 14.710 -38.630 1.00 50.56 359 ASP A CA 1
ATOM 2914 C C . ASP A 1 359 ? 20.486 13.972 -37.746 1.00 50.56 359 ASP A C 1
ATOM 2916 O O . ASP A 1 359 ? 19.286 14.084 -38.008 1.00 50.56 359 ASP A O 1
ATOM 2920 N N . LEU A 1 360 ? 20.893 13.203 -36.719 1.00 52.72 360 LEU A N 1
ATOM 2921 C CA . LEU A 1 360 ? 19.951 12.493 -35.829 1.00 52.72 360 LEU A CA 1
ATOM 2922 C C . LEU A 1 360 ? 19.800 13.187 -34.463 1.00 52.72 360 LEU A C 1
ATOM 2924 O O . LEU A 1 360 ? 20.799 13.571 -33.857 1.00 52.72 360 LEU A O 1
ATOM 2928 N N . PRO A 1 361 ? 18.567 13.324 -33.935 1.00 47.81 361 PRO A N 1
ATOM 2929 C CA . PRO A 1 361 ? 18.342 13.835 -32.588 1.00 47.81 361 PRO A CA 1
ATOM 2930 C C . PRO A 1 361 ? 18.836 12.827 -31.543 1.00 47.81 361 PRO A C 1
ATOM 2932 O O . PRO A 1 361 ? 18.483 11.651 -31.588 1.00 47.81 361 PRO A O 1
ATOM 2935 N N . PHE A 1 362 ? 19.633 13.292 -30.583 1.00 53.84 362 PHE A N 1
ATOM 2936 C CA . PHE A 1 362 ? 20.235 12.444 -29.554 1.00 53.84 362 PHE A CA 1
ATOM 2937 C C . PHE A 1 362 ? 19.362 12.337 -28.303 1.00 53.84 362 PHE A C 1
ATOM 2939 O O . PHE A 1 362 ? 18.893 13.352 -27.786 1.00 53.84 362 PHE A O 1
ATOM 2946 N N . LYS A 1 363 ? 19.170 11.108 -27.800 1.00 51.78 363 LYS A N 1
ATOM 2947 C CA . LYS A 1 363 ? 18.392 10.836 -26.582 1.00 51.78 363 LYS A CA 1
ATOM 2948 C C . LYS A 1 363 ? 19.289 10.568 -25.359 1.00 51.78 363 LYS A C 1
ATOM 2950 O O . LYS A 1 363 ? 20.354 9.966 -25.511 1.00 51.78 363 LYS A O 1
ATOM 2955 N N . PRO A 1 364 ? 18.852 10.941 -24.137 1.00 49.84 364 PRO A N 1
ATOM 2956 C CA . PRO A 1 364 ? 19.569 10.658 -22.887 1.00 49.84 364 PRO A CA 1
ATOM 2957 C C . PRO A 1 364 ? 19.856 9.173 -22.621 1.00 49.84 364 PRO A C 1
ATOM 2959 O O . PRO A 1 364 ? 20.769 8.857 -21.867 1.00 49.84 364 PRO A O 1
ATOM 2962 N N . GLU A 1 365 ? 19.115 8.249 -23.238 1.00 54.91 365 GLU A N 1
ATOM 2963 C CA . GLU A 1 365 ? 19.307 6.803 -23.055 1.00 54.91 365 GLU A CA 1
ATOM 2964 C C . GLU A 1 365 ? 20.593 6.259 -23.715 1.00 54.91 365 GLU A C 1
ATOM 2966 O O . GLU A 1 365 ? 20.928 5.094 -23.532 1.00 54.91 365 GLU A O 1
ATOM 2971 N N . TRP A 1 366 ? 21.332 7.069 -24.488 1.00 60.34 366 TRP A N 1
ATOM 2972 C CA . TRP A 1 366 ? 22.477 6.611 -25.301 1.00 60.34 366 TRP A CA 1
ATOM 2973 C C . TRP A 1 366 ? 23.851 6.889 -24.683 1.00 60.34 366 TRP A C 1
ATOM 2975 O O . TRP A 1 366 ? 24.874 6.832 -25.365 1.00 60.34 366 TRP A O 1
ATOM 2985 N N . VAL A 1 367 ? 23.893 7.188 -23.387 1.00 65.00 367 VAL A N 1
ATOM 2986 C CA . VAL A 1 367 ? 25.120 7.511 -22.636 1.00 65.00 367 VAL A CA 1
ATOM 2987 C C . VAL A 1 367 ? 26.208 6.428 -22.781 1.00 65.00 367 VAL A C 1
ATOM 2989 O O . VAL A 1 367 ? 27.399 6.744 -22.837 1.00 65.00 367 VAL A O 1
ATOM 2992 N N . ASP A 1 368 ? 25.839 5.151 -22.888 1.00 64.56 368 ASP A N 1
ATOM 2993 C CA . ASP A 1 368 ? 26.806 4.051 -23.034 1.00 64.56 368 ASP A CA 1
ATOM 2994 C C . ASP A 1 368 ? 27.285 3.845 -24.479 1.00 64.56 368 ASP A C 1
ATOM 2996 O O . ASP A 1 368 ? 28.471 3.578 -24.708 1.00 64.56 368 ASP A O 1
ATOM 3000 N N . ALA A 1 369 ? 26.415 4.081 -25.464 1.00 62.06 369 ALA A N 1
ATOM 3001 C CA . ALA A 1 369 ? 26.796 4.096 -26.875 1.00 62.06 369 ALA A CA 1
ATOM 3002 C C . ALA A 1 369 ? 27.768 5.251 -27.168 1.00 62.06 369 ALA A C 1
ATOM 3004 O O . ALA A 1 369 ? 28.795 5.053 -27.810 1.00 62.06 369 ALA A O 1
ATOM 3005 N N . TYR A 1 370 ? 27.520 6.441 -26.617 1.00 67.00 370 TYR A N 1
ATOM 3006 C CA . TYR A 1 370 ? 28.414 7.594 -26.744 1.00 67.00 370 TYR A CA 1
ATOM 3007 C C . TYR A 1 370 ? 29.778 7.399 -26.084 1.00 67.00 370 TYR A C 1
ATOM 3009 O O . TYR A 1 370 ? 30.798 7.837 -26.619 1.00 67.00 370 TYR A O 1
ATOM 3017 N N . TRP A 1 371 ? 29.806 6.732 -24.930 1.00 69.94 371 TRP A N 1
ATOM 3018 C CA . TRP A 1 371 ? 31.054 6.342 -24.282 1.00 69.94 371 TRP A CA 1
ATOM 3019 C C . TRP A 1 371 ? 31.875 5.420 -25.188 1.00 69.94 371 TRP A C 1
ATOM 3021 O O . TRP A 1 371 ? 33.052 5.681 -25.439 1.00 69.94 371 TRP A O 1
ATOM 3031 N N . THR A 1 372 ? 31.230 4.387 -25.731 1.00 66.69 372 THR A N 1
ATOM 3032 C CA . THR A 1 372 ? 31.862 3.417 -26.630 1.00 66.69 372 THR A CA 1
ATOM 3033 C C . THR A 1 372 ? 32.327 4.076 -27.930 1.00 66.69 372 THR A C 1
ATOM 3035 O O . THR A 1 372 ? 33.464 3.867 -28.347 1.00 66.69 372 THR A O 1
ATOM 3038 N N . LEU A 1 373 ? 31.514 4.953 -28.529 1.00 68.56 373 LEU A N 1
ATOM 3039 C CA . LEU A 1 373 ? 31.883 5.728 -29.714 1.00 68.56 373 LEU A CA 1
ATOM 3040 C C . LEU A 1 373 ? 33.089 6.631 -29.443 1.00 68.56 373 LEU A C 1
ATOM 3042 O O . LEU A 1 373 ? 34.051 6.607 -30.205 1.00 68.56 373 LEU A O 1
ATOM 3046 N N . GLY A 1 374 ? 33.075 7.396 -28.349 1.00 71.50 374 GLY A N 1
ATOM 3047 C CA . GLY A 1 374 ? 34.192 8.263 -27.977 1.00 71.50 374 GLY A CA 1
ATOM 3048 C C . GLY A 1 374 ? 35.478 7.478 -27.705 1.00 71.50 374 GLY A C 1
ATOM 3049 O O . GLY A 1 374 ? 36.553 7.896 -28.130 1.00 71.50 374 GLY A O 1
ATOM 3050 N N . TYR A 1 375 ? 35.374 6.300 -27.085 1.00 70.38 375 TYR A N 1
ATOM 3051 C CA . TYR A 1 375 ? 36.503 5.392 -26.888 1.00 70.38 375 TYR A CA 1
ATOM 3052 C C . TYR A 1 375 ? 37.071 4.880 -28.221 1.00 70.38 375 TYR A C 1
ATOM 3054 O O . TYR A 1 375 ? 38.281 4.958 -28.443 1.00 70.38 375 TYR A O 1
ATOM 3062 N N . LEU A 1 376 ? 36.206 4.414 -29.127 1.00 65.75 376 LEU A N 1
ATOM 3063 C CA . LEU A 1 376 ? 36.595 3.933 -30.453 1.00 65.75 376 LEU A CA 1
ATOM 3064 C C . LEU A 1 376 ? 37.225 5.049 -31.302 1.00 65.75 376 LEU A C 1
ATOM 3066 O O . LEU A 1 376 ? 38.271 4.836 -31.909 1.00 65.75 376 LEU A O 1
ATOM 3070 N N . LEU A 1 377 ? 36.652 6.254 -31.294 1.00 69.00 377 LEU A N 1
ATOM 3071 C CA . LEU A 1 377 ? 37.199 7.425 -31.988 1.00 69.00 377 LEU A CA 1
ATOM 3072 C C . LEU A 1 377 ? 38.560 7.856 -31.417 1.00 69.00 377 LEU A C 1
ATOM 3074 O O . LEU A 1 377 ? 39.453 8.253 -32.170 1.00 69.00 377 LEU A O 1
ATOM 3078 N N . ASN A 1 378 ? 38.749 7.730 -30.099 1.00 69.62 378 ASN A N 1
ATOM 3079 C CA . ASN A 1 378 ? 40.010 8.048 -29.432 1.00 69.62 378 ASN A CA 1
ATOM 3080 C C . ASN A 1 378 ? 41.130 7.079 -29.835 1.00 69.62 378 ASN A C 1
ATOM 3082 O O . ASN A 1 378 ? 42.254 7.513 -30.070 1.00 69.62 378 ASN A O 1
ATOM 3086 N N . GLN A 1 379 ? 40.825 5.785 -30.001 1.00 70.38 379 GLN A N 1
ATOM 3087 C CA . GLN A 1 379 ? 41.797 4.813 -30.526 1.00 70.38 379 GLN A CA 1
ATOM 3088 C C . GLN A 1 379 ? 42.282 5.150 -31.945 1.00 70.38 379 GLN A C 1
ATOM 3090 O O . GLN A 1 379 ? 43.376 4.744 -32.331 1.00 70.38 379 GLN A O 1
ATOM 3095 N N . GLN A 1 380 ? 41.481 5.891 -32.713 1.00 67.81 380 GLN A N 1
ATOM 3096 C CA . GLN A 1 380 ? 41.762 6.261 -34.101 1.00 67.81 380 GLN A CA 1
ATOM 3097 C C . GLN A 1 380 ? 42.324 7.689 -34.256 1.00 67.81 380 GLN A C 1
ATOM 3099 O O . GLN A 1 380 ? 42.507 8.154 -35.376 1.00 67.81 380 GLN A O 1
ATOM 3104 N N . ASN A 1 381 ? 42.636 8.385 -33.154 1.00 70.88 381 ASN A N 1
ATOM 3105 C CA . ASN A 1 381 ? 43.158 9.762 -33.131 1.00 70.88 381 ASN A CA 1
ATOM 3106 C C . ASN A 1 381 ? 42.232 10.844 -33.740 1.00 70.88 381 ASN A C 1
ATOM 3108 O O . ASN A 1 381 ? 42.711 11.922 -34.098 1.00 70.88 381 ASN A O 1
ATOM 3112 N N . TYR A 1 382 ? 40.912 10.629 -33.797 1.00 74.50 382 TYR A N 1
ATOM 3113 C CA . TYR A 1 382 ? 39.937 11.664 -34.192 1.00 74.50 382 TYR A CA 1
ATOM 3114 C C . TYR A 1 382 ? 39.648 12.630 -33.034 1.00 74.50 382 TYR A C 1
ATOM 3116 O O . TYR A 1 382 ? 38.578 12.646 -32.427 1.00 74.50 382 TYR A O 1
ATOM 3124 N N . SER A 1 383 ? 40.660 13.406 -32.644 1.00 71.94 383 SER A N 1
ATOM 3125 C CA . SER A 1 383 ? 40.647 14.127 -31.371 1.00 71.94 383 SER A CA 1
ATOM 3126 C C . SER A 1 383 ? 39.631 15.275 -31.281 1.00 71.94 383 SER A C 1
ATOM 3128 O O . SER A 1 383 ? 39.427 15.775 -30.182 1.00 71.94 383 SER A O 1
ATOM 3130 N N . ASP A 1 384 ? 39.051 15.787 -32.371 1.00 75.19 384 ASP A N 1
ATOM 3131 C CA . ASP A 1 384 ? 38.011 16.838 -32.308 1.00 75.19 384 ASP A CA 1
ATOM 3132 C C . ASP A 1 384 ? 36.612 16.233 -32.131 1.00 75.19 384 ASP A C 1
ATOM 3134 O O . ASP A 1 384 ? 35.829 16.694 -31.299 1.00 75.19 384 ASP A O 1
ATOM 3138 N N . GLU A 1 385 ? 36.338 15.136 -32.830 1.00 71.44 385 GLU A N 1
ATOM 3139 C CA . GLU A 1 385 ? 35.097 14.371 -32.761 1.00 71.44 385 GLU A CA 1
ATOM 3140 C C . GLU A 1 385 ? 34.925 13.698 -31.393 1.00 71.44 385 GLU A C 1
ATOM 3142 O O . GLU A 1 385 ? 33.824 13.701 -30.839 1.00 71.44 385 GLU A O 1
ATOM 3147 N N . VAL A 1 386 ? 36.015 13.197 -30.796 1.00 76.62 386 VAL A N 1
ATOM 3148 C CA . VAL A 1 386 ? 35.999 12.652 -29.425 1.00 76.62 386 VAL A CA 1
ATOM 3149 C C . VAL A 1 386 ? 35.670 13.740 -28.402 1.00 76.62 386 VAL A C 1
ATOM 3151 O O . VAL A 1 386 ? 34.878 13.501 -27.494 1.00 76.62 386 VAL A O 1
ATOM 3154 N N . ILE A 1 387 ? 36.241 14.944 -28.542 1.00 80.69 387 ILE A N 1
ATOM 3155 C CA . ILE A 1 387 ? 35.964 16.067 -27.631 1.00 80.69 387 ILE A CA 1
ATOM 3156 C C . ILE A 1 387 ? 34.494 16.467 -27.719 1.00 80.69 387 ILE A C 1
ATOM 3158 O O . ILE A 1 387 ? 33.860 16.665 -26.684 1.00 80.69 387 ILE A O 1
ATOM 3162 N N . ALA A 1 388 ? 33.948 16.570 -28.933 1.00 75.31 388 ALA A N 1
ATOM 3163 C CA . ALA A 1 388 ? 32.534 16.862 -29.138 1.00 75.31 388 ALA A CA 1
ATOM 3164 C C . ALA A 1 388 ? 31.640 15.774 -28.517 1.00 75.31 388 ALA A C 1
ATOM 3166 O O . ALA A 1 388 ? 30.720 16.100 -27.767 1.00 75.31 388 ALA A O 1
ATOM 3167 N N . CYS A 1 389 ? 31.962 14.493 -28.745 1.00 73.12 389 CYS A N 1
ATOM 3168 C CA . CYS A 1 389 ? 31.235 13.364 -28.159 1.00 73.12 389 CYS A CA 1
ATOM 3169 C C . CYS A 1 389 ? 31.265 13.391 -26.629 1.00 73.12 389 CYS A C 1
ATOM 3171 O O . CYS A 1 389 ? 30.220 13.295 -25.994 1.00 73.12 389 CYS A O 1
ATOM 3173 N N . TYR A 1 390 ? 32.441 13.546 -26.017 1.00 79.12 390 TYR A N 1
ATOM 3174 C CA . TYR A 1 390 ? 32.568 13.558 -24.562 1.00 79.12 390 TYR A CA 1
ATOM 3175 C C . TYR A 1 390 ? 31.963 14.808 -23.917 1.00 79.12 390 TYR A C 1
ATOM 3177 O O . TYR A 1 390 ? 31.404 14.698 -22.832 1.00 79.12 390 TYR A O 1
ATOM 3185 N N . ARG A 1 391 ? 31.999 15.981 -24.564 1.00 80.69 391 ARG A N 1
ATOM 3186 C CA . ARG A 1 391 ? 31.300 17.175 -24.057 1.00 80.69 391 ARG A CA 1
ATOM 3187 C C . ARG A 1 391 ? 29.786 16.983 -24.046 1.00 80.69 391 ARG A C 1
ATOM 3189 O O . ARG A 1 391 ? 29.169 17.214 -23.014 1.00 80.69 391 ARG A O 1
ATOM 3196 N N . HIS A 1 392 ? 29.207 16.486 -25.136 1.00 69.81 392 HIS A N 1
ATOM 3197 C CA . HIS A 1 392 ? 27.779 16.159 -25.166 1.00 69.81 392 HIS A CA 1
ATOM 3198 C C . HIS A 1 392 ? 27.417 15.041 -24.184 1.00 69.81 392 HIS A C 1
ATOM 3200 O O . HIS A 1 392 ? 26.384 15.101 -23.523 1.00 69.81 392 HIS A O 1
ATOM 3206 N N . LEU A 1 393 ? 28.293 14.052 -24.006 1.00 71.62 393 LEU A N 1
ATOM 3207 C CA . LEU A 1 393 ? 28.096 13.001 -23.012 1.00 71.62 393 LEU A CA 1
ATOM 3208 C C . LEU A 1 393 ? 28.034 13.558 -21.579 1.00 71.62 393 LEU A C 1
ATOM 3210 O O . LEU A 1 393 ? 27.258 13.058 -20.771 1.00 71.62 393 LEU A O 1
ATOM 3214 N N . LEU A 1 394 ? 28.793 14.614 -21.275 1.00 74.12 394 LEU A N 1
ATOM 3215 C CA . LEU A 1 394 ? 28.734 15.317 -19.990 1.00 74.12 394 LEU A CA 1
ATOM 3216 C C . LEU A 1 394 ? 27.501 16.220 -19.837 1.00 74.12 394 LEU A C 1
ATOM 3218 O O . LEU A 1 394 ? 27.076 16.460 -18.711 1.00 74.12 394 LEU A O 1
ATOM 3222 N N . GLU A 1 395 ? 26.905 16.698 -20.932 1.00 70.44 395 GLU A N 1
ATOM 3223 C CA . GLU A 1 395 ? 25.604 17.387 -20.897 1.00 70.44 395 GLU A CA 1
ATOM 3224 C C . GLU A 1 395 ? 24.465 16.407 -20.575 1.00 70.44 395 GLU A C 1
ATOM 3226 O O . GLU A 1 395 ? 23.548 16.746 -19.828 1.00 70.44 395 GLU A O 1
ATOM 3231 N N . LEU A 1 396 ? 24.540 15.183 -21.110 1.00 61.56 396 LEU A N 1
ATOM 3232 C CA . LEU A 1 396 ? 23.532 14.135 -20.920 1.00 61.56 396 LEU A CA 1
ATOM 3233 C C . LEU A 1 396 ? 23.688 13.383 -19.589 1.00 61.56 396 LEU A C 1
ATOM 3235 O O . LEU A 1 396 ? 22.696 13.044 -18.945 1.00 61.56 396 LEU A O 1
ATOM 3239 N N . ALA A 1 397 ? 24.927 13.118 -19.176 1.00 65.31 397 ALA A N 1
ATOM 3240 C CA . ALA A 1 397 ? 25.277 12.420 -17.944 1.00 65.31 397 ALA A CA 1
ATOM 3241 C C . ALA A 1 397 ? 26.339 13.216 -17.164 1.00 65.31 397 ALA A C 1
ATOM 3243 O O . ALA A 1 397 ? 27.503 12.801 -17.097 1.00 65.31 397 ALA A O 1
ATOM 3244 N N . PRO A 1 398 ? 25.950 14.337 -16.525 1.00 67.19 398 PRO A N 1
ATOM 3245 C CA . PRO A 1 398 ? 26.860 15.211 -15.776 1.00 67.19 398 PRO A CA 1
ATOM 3246 C C . PRO A 1 398 ? 27.529 14.548 -14.562 1.00 67.19 398 PRO A C 1
ATOM 3248 O O . PRO A 1 398 ? 28.350 15.171 -13.895 1.00 67.19 398 PRO A O 1
ATOM 3251 N N . GLN A 1 399 ? 27.183 13.299 -14.258 1.00 65.12 399 GLN A N 1
ATOM 3252 C CA . GLN A 1 399 ? 27.732 12.479 -13.183 1.00 65.12 399 GLN A CA 1
ATOM 3253 C C . GLN A 1 399 ? 28.715 11.391 -13.655 1.00 65.12 399 GLN A C 1
ATOM 3255 O O . GLN A 1 399 ? 29.231 10.662 -12.812 1.00 65.12 399 GLN A O 1
ATOM 3260 N N . LYS A 1 400 ? 28.968 11.231 -14.967 1.00 68.75 400 LYS A N 1
ATOM 3261 C CA . LYS A 1 400 ? 29.837 10.155 -15.488 1.00 68.75 400 LYS A CA 1
ATOM 3262 C C . LYS A 1 400 ? 31.314 10.539 -15.367 1.00 68.75 400 LYS A C 1
ATOM 3264 O O . LYS A 1 400 ? 31.929 11.104 -16.272 1.00 68.75 400 LYS A O 1
ATOM 3269 N N . THR A 1 401 ? 31.868 10.253 -14.197 1.00 70.62 401 THR A N 1
ATOM 3270 C CA . THR A 1 401 ? 33.219 10.602 -13.746 1.00 70.62 401 THR A CA 1
ATOM 3271 C C . THR A 1 401 ? 34.322 10.186 -14.727 1.00 70.62 401 THR A C 1
ATOM 3273 O O . THR A 1 401 ? 35.289 10.921 -14.944 1.00 70.62 401 THR A O 1
ATOM 3276 N N . GLU A 1 402 ? 34.158 9.041 -15.385 1.00 75.12 402 GLU A N 1
ATOM 3277 C CA . GLU A 1 402 ? 35.098 8.511 -16.371 1.00 75.12 402 GLU A CA 1
ATOM 3278 C C . GLU A 1 402 ? 35.219 9.426 -17.597 1.00 75.12 402 GLU A C 1
ATOM 3280 O O . GLU A 1 402 ? 36.309 9.583 -18.148 1.00 75.12 402 GLU A O 1
ATOM 3285 N N . VAL A 1 403 ? 34.128 10.084 -17.997 1.00 79.44 403 VAL A N 1
ATOM 3286 C CA . VAL A 1 403 ? 34.081 10.985 -19.159 1.00 79.44 403 VAL A CA 1
ATOM 3287 C C . VAL A 1 403 ? 34.821 12.278 -18.865 1.00 79.44 403 VAL A C 1
ATOM 3289 O O . VAL A 1 403 ? 35.612 12.727 -19.691 1.00 79.44 403 VAL A O 1
ATOM 3292 N N . PHE A 1 404 ? 34.642 12.840 -17.668 1.00 82.69 404 PHE A N 1
ATOM 3293 C CA . PHE A 1 404 ? 35.414 13.999 -17.223 1.00 82.69 404 PHE A CA 1
ATOM 3294 C C . PHE A 1 404 ? 36.921 13.709 -17.231 1.00 82.69 404 PHE A C 1
ATOM 3296 O O . PHE A 1 404 ? 37.711 14.544 -17.670 1.00 82.69 404 PHE A O 1
ATOM 3303 N N . HIS A 1 405 ? 37.324 12.509 -16.799 1.00 78.50 405 HIS A N 1
ATOM 3304 C CA . HIS A 1 405 ? 38.725 12.095 -16.806 1.00 78.50 405 HIS A CA 1
ATOM 3305 C C . HIS A 1 405 ? 39.274 11.924 -18.233 1.00 78.50 405 HIS A C 1
ATOM 3307 O O . HIS A 1 405 ? 40.334 12.462 -18.553 1.00 78.50 405 HIS A O 1
ATOM 3313 N N . GLN A 1 406 ? 38.557 11.220 -19.116 1.00 81.00 406 GLN A N 1
ATOM 3314 C CA . GLN A 1 406 ? 38.999 11.006 -20.501 1.00 81.00 406 GLN A CA 1
ATOM 3315 C C . GLN A 1 406 ? 39.016 12.305 -21.319 1.00 81.00 406 GLN A C 1
ATOM 3317 O O . GLN A 1 406 ? 39.984 12.568 -22.035 1.00 81.00 406 GLN A O 1
ATOM 3322 N N . LEU A 1 407 ? 38.000 13.159 -21.167 1.00 85.75 407 LEU A N 1
ATOM 3323 C CA . LEU A 1 407 ? 37.973 14.484 -21.783 1.00 85.75 407 LEU A CA 1
ATOM 3324 C C . LEU A 1 407 ? 39.097 15.374 -21.235 1.00 85.75 407 LEU A C 1
ATOM 3326 O O . LEU A 1 407 ? 39.755 16.068 -22.007 1.00 85.75 407 LEU A O 1
ATOM 3330 N N . GLY A 1 408 ? 39.373 15.312 -19.928 1.00 84.06 408 GLY A N 1
ATOM 3331 C CA . GLY A 1 408 ? 40.492 16.015 -19.303 1.00 84.06 408 GLY A CA 1
ATOM 3332 C C . GLY A 1 408 ? 41.848 15.610 -19.888 1.00 84.06 408 GLY A C 1
ATOM 3333 O O . GLY A 1 408 ? 42.653 16.480 -20.223 1.00 84.06 408 GLY A O 1
ATOM 3334 N N . ILE A 1 409 ? 42.091 14.308 -20.089 1.00 82.81 409 ILE A N 1
ATOM 3335 C CA . ILE A 1 409 ? 43.317 13.804 -20.736 1.00 82.81 409 ILE A CA 1
ATOM 3336 C C . ILE A 1 409 ? 43.433 14.352 -22.158 1.00 82.81 409 ILE A C 1
ATOM 3338 O O . ILE A 1 409 ? 44.479 14.880 -22.535 1.00 82.81 409 ILE A O 1
ATOM 3342 N N . LEU A 1 410 ? 42.357 14.256 -22.934 1.00 84.50 410 LEU A N 1
ATOM 3343 C CA . LEU A 1 410 ? 42.349 14.631 -24.343 1.00 84.50 410 LEU A CA 1
ATOM 3344 C C . LEU A 1 410 ? 42.543 16.144 -24.547 1.00 84.50 410 LEU A C 1
ATOM 3346 O O . LEU A 1 410 ? 43.314 16.580 -25.403 1.00 84.50 410 LEU A O 1
ATOM 3350 N N . LEU A 1 411 ? 41.908 16.963 -23.707 1.00 84.19 411 LEU A N 1
ATOM 3351 C CA . LEU A 1 411 ? 42.095 18.415 -23.704 1.00 84.19 411 LEU A CA 1
ATOM 3352 C C . LEU A 1 411 ? 43.496 18.805 -23.223 1.00 84.19 411 LEU A C 1
ATOM 3354 O O . LEU A 1 411 ? 44.087 19.740 -23.766 1.00 84.19 411 LEU A O 1
ATOM 3358 N N . ALA A 1 412 ? 44.074 18.076 -22.261 1.00 80.31 412 ALA A N 1
ATOM 3359 C CA . ALA A 1 412 ? 45.459 18.281 -21.845 1.00 80.31 412 ALA A CA 1
ATOM 3360 C C . ALA A 1 412 ? 46.447 17.960 -22.977 1.00 80.31 412 ALA A C 1
ATOM 3362 O O . ALA A 1 412 ? 47.381 18.731 -23.205 1.00 80.31 412 ALA A O 1
ATOM 3363 N N . GLN A 1 413 ? 46.204 16.884 -23.734 1.00 81.00 413 GLN A N 1
ATOM 3364 C CA . GLN A 1 413 ? 46.977 16.524 -24.928 1.00 81.00 413 GLN A CA 1
ATOM 3365 C C . GLN A 1 413 ? 46.878 17.591 -26.033 1.00 81.00 413 GLN A C 1
ATOM 3367 O O . GLN A 1 413 ? 47.865 17.844 -26.720 1.00 81.00 413 GLN A O 1
ATOM 3372 N N . LYS A 1 414 ? 45.738 18.289 -26.152 1.00 83.69 414 LYS A N 1
ATOM 3373 C CA . LYS A 1 414 ? 45.562 19.461 -27.034 1.00 83.69 414 LYS A CA 1
ATOM 3374 C C . LYS A 1 414 ? 46.066 20.790 -26.455 1.00 83.69 414 LYS A C 1
ATOM 3376 O O . LYS A 1 414 ? 45.906 21.836 -27.082 1.00 83.69 414 LYS A O 1
ATOM 3381 N N . GLY A 1 415 ? 46.673 20.785 -25.268 1.00 82.25 415 GLY A N 1
ATOM 3382 C CA . GLY A 1 415 ? 47.197 21.992 -24.620 1.00 82.25 415 GLY A CA 1
ATOM 3383 C C . GLY A 1 415 ? 46.134 22.885 -23.964 1.00 82.25 415 GLY A C 1
ATOM 3384 O O . GLY A 1 415 ? 46.462 23.962 -23.464 1.00 82.25 415 GLY A O 1
ATOM 3385 N N . GLN A 1 416 ? 44.873 22.446 -23.887 1.00 88.56 416 GLN A N 1
ATOM 3386 C CA . GLN A 1 416 ? 43.772 23.135 -23.200 1.00 88.56 416 GLN A CA 1
ATOM 3387 C C . GLN A 1 416 ? 43.787 22.834 -21.690 1.00 88.56 416 GLN A C 1
ATOM 3389 O O . GLN A 1 416 ? 42.822 22.359 -21.094 1.00 88.56 416 GLN A O 1
ATOM 3394 N N . LEU A 1 417 ? 44.921 23.137 -21.051 1.00 83.31 417 LEU A N 1
ATOM 3395 C CA . LEU A 1 417 ? 45.246 22.707 -19.686 1.00 83.31 417 LEU A CA 1
ATOM 3396 C C . LEU A 1 417 ? 44.290 23.246 -18.609 1.00 83.31 417 LEU A C 1
ATOM 3398 O O . LEU A 1 417 ? 44.041 22.561 -17.623 1.00 83.31 417 LEU A O 1
ATOM 3402 N N . LYS A 1 418 ? 43.742 24.458 -18.772 1.00 83.81 418 LYS A N 1
ATOM 3403 C CA . LYS A 1 418 ? 42.818 25.046 -17.782 1.00 83.81 418 LYS A CA 1
ATOM 3404 C C . LYS A 1 418 ? 41.503 24.275 -17.697 1.00 83.81 418 LYS A C 1
ATOM 3406 O O . LYS A 1 418 ? 41.053 23.962 -16.603 1.00 83.81 418 LYS A O 1
ATOM 3411 N N . GLU A 1 419 ? 40.924 23.961 -18.851 1.00 82.00 419 GLU A N 1
ATOM 3412 C CA . GLU A 1 419 ? 39.675 23.205 -18.946 1.00 82.00 419 GLU A CA 1
ATOM 3413 C C . GLU A 1 419 ? 39.892 21.753 -18.510 1.00 82.00 419 GLU A C 1
ATOM 3415 O O . GLU A 1 419 ? 39.110 21.227 -17.727 1.00 82.00 419 GLU A O 1
ATOM 3420 N N . ALA A 1 420 ? 41.020 21.152 -18.907 1.00 81.38 420 ALA A N 1
ATOM 3421 C CA . ALA A 1 420 ? 41.419 19.826 -18.450 1.00 81.38 420 ALA A CA 1
ATOM 3422 C C . ALA A 1 420 ? 41.496 19.725 -16.918 1.00 81.38 420 ALA A C 1
ATOM 3424 O O . ALA A 1 420 ? 40.961 18.785 -16.342 1.00 81.38 420 ALA A O 1
ATOM 3425 N N . VAL A 1 421 ? 42.107 20.704 -16.239 1.00 79.50 421 VAL A N 1
ATOM 3426 C CA . VAL A 1 421 ? 42.178 20.731 -14.766 1.00 79.50 421 VAL A CA 1
ATOM 3427 C C . VAL A 1 421 ? 40.788 20.844 -14.135 1.00 79.50 421 VAL A C 1
ATOM 3429 O O . VAL A 1 421 ? 40.506 20.122 -13.181 1.00 79.50 421 VAL A O 1
ATOM 3432 N N . THR A 1 422 ? 39.907 21.699 -14.664 1.00 80.12 422 THR A N 1
ATOM 3433 C CA . THR A 1 422 ? 38.518 21.808 -14.184 1.00 80.12 422 THR A CA 1
ATOM 3434 C C . THR A 1 422 ? 37.760 20.493 -14.352 1.00 80.12 422 THR A C 1
ATOM 3436 O O . THR A 1 422 ? 37.077 20.056 -13.427 1.00 80.12 422 THR A O 1
ATOM 3439 N N . LEU A 1 423 ? 37.928 19.823 -15.491 1.00 79.94 423 LEU A N 1
ATOM 3440 C CA . LEU A 1 423 ? 37.301 18.532 -15.750 1.00 79.94 423 LEU A CA 1
ATOM 3441 C C . LEU A 1 423 ? 37.879 17.436 -14.857 1.00 79.94 423 LEU A C 1
ATOM 3443 O O . LEU A 1 423 ? 37.114 16.668 -14.299 1.00 79.94 423 LEU A O 1
ATOM 3447 N N . PHE A 1 424 ? 39.190 17.393 -14.609 1.00 76.88 424 PHE A N 1
ATOM 3448 C CA . PHE A 1 424 ? 39.769 16.445 -13.651 1.00 76.88 424 PHE A CA 1
ATOM 3449 C C . PHE A 1 424 ? 39.265 16.658 -12.219 1.00 76.88 424 PHE A C 1
ATOM 3451 O O . PHE A 1 424 ? 39.092 15.692 -11.482 1.00 76.88 424 PHE A O 1
ATOM 3458 N N . GLN A 1 425 ? 38.990 17.902 -11.825 1.00 71.81 425 GLN A N 1
ATOM 3459 C CA . GLN A 1 425 ? 38.374 18.208 -10.531 1.00 71.81 425 GLN A CA 1
ATOM 3460 C C . GLN A 1 425 ? 36.910 17.746 -10.477 1.00 71.81 425 GLN A C 1
ATOM 3462 O O . GLN A 1 425 ? 36.468 17.215 -9.461 1.00 71.81 425 GLN A O 1
ATOM 3467 N N . GLN A 1 426 ? 36.171 17.885 -11.579 1.00 65.31 426 GLN A N 1
ATOM 3468 C CA . GLN A 1 426 ? 34.813 17.350 -11.719 1.00 65.31 426 GLN A CA 1
ATOM 3469 C C . GLN A 1 426 ? 34.804 15.809 -11.794 1.00 65.31 426 GLN A C 1
ATOM 3471 O O . GLN A 1 426 ? 33.920 15.182 -11.222 1.00 65.31 426 GLN A O 1
ATOM 3476 N N . ALA A 1 427 ? 35.844 15.192 -12.367 1.00 65.62 427 ALA A N 1
ATOM 3477 C CA . ALA A 1 427 ? 36.111 13.748 -12.361 1.00 65.62 427 ALA A CA 1
ATOM 3478 C C . ALA A 1 427 ? 36.522 13.198 -10.983 1.00 65.62 427 ALA A C 1
ATOM 3480 O O . ALA A 1 427 ? 36.768 12.008 -10.831 1.00 65.62 427 ALA A O 1
ATOM 3481 N N . GLN A 1 428 ? 36.670 14.042 -9.968 1.00 60.62 428 GLN A N 1
ATOM 3482 C CA . GLN A 1 428 ? 36.878 13.608 -8.583 1.00 60.62 428 GLN A CA 1
ATOM 3483 C C . GLN A 1 428 ? 35.661 13.918 -7.710 1.00 60.62 428 GLN A C 1
ATOM 3485 O O . GLN A 1 428 ? 35.718 13.786 -6.486 1.00 60.62 428 GLN A O 1
ATOM 3490 N N . ARG A 1 429 ? 34.547 14.334 -8.323 1.00 66.19 429 ARG A N 1
ATOM 3491 C CA . ARG A 1 429 ? 33.324 14.665 -7.610 1.00 66.19 429 ARG A CA 1
ATOM 3492 C C . ARG A 1 429 ? 32.712 13.401 -7.005 1.00 66.19 429 ARG A C 1
ATOM 3494 O O . ARG A 1 429 ? 32.214 12.527 -7.705 1.00 66.19 429 ARG A O 1
ATOM 3501 N N . ILE A 1 430 ? 32.702 13.356 -5.681 1.00 67.19 430 ILE A N 1
ATOM 3502 C CA . ILE A 1 430 ? 31.943 12.380 -4.902 1.00 67.19 430 ILE A CA 1
ATOM 3503 C C . ILE A 1 430 ? 30.452 12.741 -5.044 1.00 67.19 430 ILE A C 1
ATOM 3505 O O . ILE A 1 430 ? 30.109 13.907 -4.810 1.00 67.19 430 ILE A O 1
ATOM 3509 N N . PRO A 1 431 ? 29.567 11.804 -5.440 1.00 75.44 431 PRO A N 1
ATOM 3510 C CA . PRO A 1 431 ? 28.130 12.049 -5.471 1.00 75.44 431 PRO A CA 1
ATOM 3511 C C . PRO A 1 431 ? 27.641 12.555 -4.116 1.00 75.44 431 PRO A C 1
ATOM 3513 O O . PRO A 1 431 ? 28.058 12.062 -3.065 1.00 75.44 431 PRO A O 1
ATOM 3516 N N . THR A 1 432 ? 26.754 13.544 -4.128 1.00 84.88 432 THR A N 1
ATOM 3517 C CA . THR A 1 432 ? 26.105 13.974 -2.889 1.00 84.88 432 THR A CA 1
ATOM 3518 C C . THR A 1 432 ? 25.193 12.860 -2.373 1.00 84.88 432 THR A C 1
ATOM 3520 O O . THR A 1 432 ? 24.703 12.026 -3.135 1.00 84.88 432 THR A O 1
ATOM 3523 N N . GLN A 1 433 ? 24.922 12.863 -1.070 1.00 86.56 433 GLN A N 1
ATOM 3524 C CA . GLN A 1 433 ? 24.025 11.887 -0.450 1.00 86.56 433 GLN A CA 1
ATOM 3525 C C . GLN A 1 433 ? 22.629 11.879 -1.105 1.00 86.56 433 GLN A C 1
ATOM 3527 O O . GLN A 1 433 ? 22.076 10.814 -1.355 1.00 86.56 433 GLN A O 1
ATOM 3532 N N . GLY A 1 434 ? 22.112 13.053 -1.481 1.00 90.00 434 GLY A N 1
ATOM 3533 C CA . GLY A 1 434 ? 20.850 13.176 -2.213 1.00 90.00 434 GLY A CA 1
ATOM 3534 C C . GLY A 1 434 ? 20.870 12.531 -3.601 1.00 90.00 434 GLY A C 1
ATOM 3535 O O . GLY A 1 434 ? 19.942 11.820 -3.967 1.00 90.00 434 GLY A O 1
ATOM 3536 N N . GLU A 1 435 ? 21.954 12.705 -4.361 1.00 86.75 435 GLU A N 1
ATOM 3537 C CA . GLU A 1 435 ? 22.094 12.069 -5.680 1.00 86.75 435 GLU A CA 1
ATOM 3538 C C . GLU A 1 435 ? 22.126 10.544 -5.588 1.00 86.75 435 GLU A C 1
ATOM 3540 O O . GLU A 1 435 ? 21.575 9.866 -6.454 1.00 86.75 435 GLU A O 1
ATOM 3545 N N . ILE A 1 436 ? 22.726 10.003 -4.525 1.00 89.69 436 ILE A N 1
ATOM 3546 C CA . ILE A 1 436 ? 22.706 8.564 -4.245 1.00 89.69 436 ILE A CA 1
ATOM 3547 C C . ILE A 1 436 ? 21.268 8.097 -3.987 1.00 89.69 436 ILE A C 1
ATOM 3549 O O . ILE A 1 436 ? 20.841 7.095 -4.560 1.00 89.69 436 ILE A O 1
ATOM 3553 N N . TYR A 1 437 ? 20.498 8.831 -3.179 1.00 95.00 437 TYR A N 1
ATOM 3554 C CA . TYR A 1 437 ? 19.099 8.492 -2.895 1.00 95.00 437 TYR A CA 1
ATOM 3555 C C . TYR A 1 437 ? 18.245 8.475 -4.1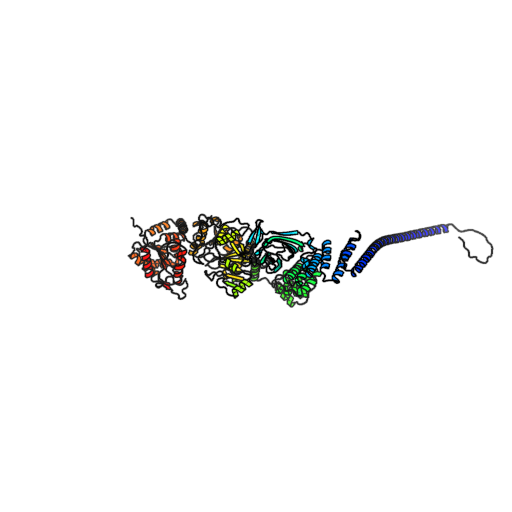65 1.00 95.00 437 TYR A C 1
ATOM 3557 O O . TYR A 1 437 ? 17.509 7.517 -4.396 1.00 95.00 437 TYR A O 1
ATOM 3565 N N . GLU A 1 438 ? 18.393 9.485 -5.021 1.00 92.69 438 GLU A N 1
ATOM 3566 C CA . GLU A 1 438 ? 17.682 9.579 -6.299 1.00 92.69 438 GLU A CA 1
ATOM 3567 C C . GLU A 1 438 ? 18.039 8.433 -7.254 1.00 92.69 438 GLU A C 1
ATOM 3569 O O . GLU A 1 438 ? 17.158 7.853 -7.890 1.00 92.69 438 GLU A O 1
ATOM 3574 N N . GLN A 1 439 ? 19.321 8.066 -7.350 1.00 89.62 439 GLN A N 1
ATOM 3575 C CA . GLN A 1 439 ? 19.754 6.940 -8.183 1.00 89.62 439 GLN A CA 1
ATOM 3576 C C . GLN A 1 439 ? 19.170 5.614 -7.691 1.00 89.62 439 GLN A C 1
ATOM 3578 O O . GLN A 1 439 ? 18.661 4.832 -8.496 1.00 89.62 439 GLN A O 1
ATOM 3583 N N . ILE A 1 440 ? 19.183 5.380 -6.376 1.00 94.31 440 ILE A N 1
ATOM 3584 C CA . ILE A 1 440 ? 18.597 4.177 -5.780 1.00 94.31 440 ILE A CA 1
ATOM 3585 C C . ILE A 1 440 ? 17.085 4.138 -6.032 1.00 94.31 440 ILE A C 1
ATOM 3587 O O . ILE A 1 440 ? 16.572 3.132 -6.522 1.00 94.31 440 ILE A O 1
ATOM 3591 N N . TRP A 1 441 ? 16.372 5.235 -5.760 1.00 95.75 441 TRP A N 1
ATOM 3592 C CA . TRP A 1 441 ? 14.926 5.334 -5.974 1.00 95.75 441 TRP A CA 1
ATOM 3593 C C . TRP A 1 441 ? 14.533 5.066 -7.433 1.00 95.75 441 TRP A C 1
ATOM 3595 O O . TRP A 1 441 ? 13.633 4.263 -7.700 1.00 95.75 441 TRP A O 1
ATOM 3605 N N . LYS A 1 442 ? 15.245 5.677 -8.388 1.00 91.31 442 LYS A N 1
ATOM 3606 C CA . LYS A 1 442 ? 15.052 5.441 -9.828 1.00 91.31 442 LYS A CA 1
ATOM 3607 C C . LYS A 1 442 ? 15.338 3.992 -10.209 1.00 91.31 442 LYS A C 1
ATOM 3609 O O . LYS A 1 442 ? 14.569 3.398 -10.963 1.00 91.31 442 LYS A O 1
ATOM 3614 N N . GLY A 1 443 ? 16.397 3.413 -9.649 1.00 88.12 443 GLY A N 1
ATOM 3615 C CA . GLY A 1 443 ? 16.773 2.020 -9.855 1.00 88.12 443 GLY A CA 1
ATOM 3616 C C . GLY A 1 443 ? 15.711 1.022 -9.391 1.00 88.12 443 GLY A C 1
ATOM 3617 O O . GLY A 1 443 ? 15.313 0.134 -10.144 1.00 88.12 443 GLY A O 1
ATOM 3618 N N . LEU A 1 444 ? 15.175 1.206 -8.181 1.00 91.81 444 LEU A N 1
ATOM 3619 C CA . LEU A 1 444 ? 14.107 0.362 -7.624 1.00 91.81 444 LEU A CA 1
ATOM 3620 C C . LEU A 1 444 ? 12.789 0.454 -8.420 1.00 91.81 444 LEU A C 1
ATOM 3622 O O . LEU A 1 444 ? 11.980 -0.478 -8.412 1.00 91.81 444 LEU A O 1
ATOM 3626 N N . ASN A 1 445 ? 12.577 1.556 -9.143 1.00 90.44 445 ASN A N 1
ATOM 3627 C CA . ASN A 1 445 ? 11.403 1.775 -9.990 1.00 90.44 445 ASN A CA 1
ATOM 3628 C C . ASN A 1 445 ? 11.647 1.516 -11.488 1.00 90.44 445 ASN A C 1
ATOM 3630 O O . ASN A 1 445 ? 10.730 1.712 -12.281 1.00 90.44 445 ASN A O 1
ATOM 3634 N N . GLN A 1 446 ? 12.822 0.987 -11.860 1.00 84.44 446 GLN A N 1
ATOM 3635 C CA . GLN A 1 446 ? 13.198 0.620 -13.237 1.00 84.44 446 GLN A CA 1
ATOM 3636 C C . GLN A 1 446 ? 13.294 1.815 -14.204 1.00 84.44 446 GLN A C 1
ATOM 3638 O O . GLN A 1 446 ? 13.094 1.670 -15.407 1.00 84.44 446 GLN A O 1
ATOM 3643 N N . PHE A 1 447 ? 13.624 3.003 -13.692 1.00 81.12 447 PHE A N 1
ATOM 3644 C CA . PHE A 1 447 ? 13.894 4.195 -14.513 1.00 81.12 447 PHE A CA 1
ATOM 3645 C C . PHE A 1 447 ? 15.363 4.327 -14.909 1.00 81.12 447 PHE A C 1
ATOM 3647 O O . PHE A 1 447 ? 15.699 5.085 -15.813 1.00 81.12 447 PHE A O 1
ATOM 3654 N N . ALA A 1 448 ? 16.233 3.613 -14.202 1.00 75.50 448 ALA A N 1
ATOM 3655 C CA . ALA A 1 448 ? 17.664 3.542 -14.435 1.00 75.50 448 ALA A CA 1
ATOM 3656 C C . ALA A 1 448 ? 18.171 2.165 -13.970 1.00 75.50 448 ALA A C 1
ATOM 3658 O O . ALA A 1 448 ? 17.527 1.541 -13.120 1.00 75.50 448 ALA A O 1
ATOM 3659 N N . PRO A 1 449 ? 19.304 1.666 -14.489 1.00 74.06 449 PRO A N 1
ATOM 3660 C CA . PRO A 1 449 ? 19.936 0.479 -13.930 1.00 74.06 449 PRO A CA 1
ATOM 3661 C C . PRO A 1 449 ? 20.385 0.742 -12.485 1.00 74.06 449 PRO A C 1
ATOM 3663 O O . PRO A 1 449 ? 20.951 1.790 -12.176 1.00 74.06 449 PRO A O 1
ATOM 3666 N N . LEU A 1 450 ? 20.136 -0.222 -11.596 1.00 82.88 450 LEU A N 1
ATOM 3667 C CA . LEU A 1 450 ? 20.592 -0.180 -10.207 1.00 82.88 450 LEU A CA 1
ATOM 3668 C C . LEU A 1 450 ? 21.858 -1.028 -10.049 1.00 82.88 450 LEU A C 1
ATOM 3670 O O . LEU A 1 450 ? 21.762 -2.247 -9.872 1.00 82.88 450 LEU A O 1
ATOM 3674 N N . ASP A 1 451 ? 23.022 -0.379 -10.111 1.00 76.88 451 ASP A N 1
ATOM 3675 C CA . ASP A 1 451 ? 24.321 -1.021 -9.890 1.00 76.88 451 ASP A CA 1
ATOM 3676 C C . ASP A 1 451 ? 24.572 -1.247 -8.393 1.00 76.88 451 ASP A C 1
ATOM 3678 O O . ASP A 1 451 ? 24.842 -0.317 -7.634 1.00 76.88 451 ASP A O 1
ATOM 3682 N N . GLU A 1 452 ? 24.483 -2.504 -7.959 1.00 78.88 452 GLU A N 1
ATOM 3683 C CA . GLU A 1 452 ? 24.709 -2.875 -6.560 1.00 78.88 452 GLU A CA 1
ATOM 3684 C C . GLU A 1 452 ? 26.173 -2.773 -6.130 1.00 78.88 452 GLU A C 1
ATOM 3686 O O . GLU A 1 452 ? 26.462 -2.730 -4.931 1.00 78.88 452 GLU A O 1
ATOM 3691 N N . HIS A 1 453 ? 27.087 -2.770 -7.101 1.00 77.62 453 HIS A N 1
ATOM 3692 C CA . HIS A 1 453 ? 28.525 -2.700 -6.884 1.00 77.62 453 HIS A CA 1
ATOM 3693 C C . HIS A 1 453 ? 29.042 -1.261 -6.904 1.00 77.62 453 HIS A C 1
ATOM 3695 O O . HIS A 1 453 ? 30.245 -1.050 -6.733 1.00 77.62 453 HIS A O 1
ATOM 3701 N N . ASN A 1 454 ? 28.150 -0.276 -7.054 1.00 75.50 454 ASN A N 1
ATOM 3702 C CA . ASN A 1 454 ? 28.515 1.127 -7.017 1.00 75.50 454 ASN A CA 1
ATOM 3703 C C . ASN A 1 454 ? 29.181 1.458 -5.663 1.00 75.50 454 ASN A C 1
ATOM 3705 O O . ASN A 1 454 ? 28.534 1.345 -4.616 1.00 75.50 454 ASN A O 1
ATOM 3709 N N . PRO A 1 455 ? 30.455 1.898 -5.650 1.00 69.88 455 PRO A N 1
ATOM 3710 C CA . PRO A 1 455 ? 31.213 2.104 -4.416 1.00 69.88 455 PRO A CA 1
ATOM 3711 C C . PRO A 1 455 ? 30.657 3.239 -3.545 1.00 69.88 455 PRO A C 1
ATOM 3713 O O . PRO A 1 455 ? 31.003 3.332 -2.367 1.00 69.88 455 PRO A O 1
ATOM 3716 N N . TYR A 1 456 ? 29.800 4.100 -4.102 1.00 78.06 456 TYR A N 1
ATOM 3717 C CA . TYR A 1 456 ? 29.143 5.183 -3.375 1.00 78.06 456 TYR A CA 1
ATOM 3718 C C . TYR A 1 456 ? 27.832 4.749 -2.709 1.00 78.06 456 TYR A C 1
ATOM 3720 O O . TYR A 1 456 ? 27.349 5.449 -1.817 1.00 78.06 456 TYR A O 1
ATOM 3728 N N . PHE A 1 457 ? 27.250 3.606 -3.092 1.00 82.69 457 PHE A N 1
ATOM 3729 C CA . PHE A 1 457 ? 26.030 3.102 -2.463 1.00 82.69 457 PHE A CA 1
ATOM 3730 C C . PHE A 1 457 ? 26.363 2.512 -1.097 1.00 82.69 457 PHE A C 1
ATOM 3732 O O . PHE A 1 457 ? 26.812 1.372 -0.951 1.00 82.69 457 PHE A O 1
ATOM 3739 N N . GLN A 1 458 ? 26.133 3.328 -0.072 1.00 74.44 458 GLN A N 1
ATOM 3740 C CA . GLN A 1 458 ? 26.359 2.940 1.309 1.00 74.44 458 GLN A CA 1
ATOM 3741 C C . GLN A 1 458 ? 25.518 1.720 1.672 1.00 74.44 458 GLN A C 1
ATOM 3743 O O . GLN A 1 458 ? 24.397 1.522 1.192 1.00 74.44 458 GLN A O 1
ATOM 3748 N N . ALA A 1 459 ? 26.080 0.881 2.543 1.00 67.94 459 ALA A N 1
ATOM 3749 C CA . ALA A 1 459 ? 25.357 -0.282 3.016 1.00 67.94 459 ALA A CA 1
ATOM 3750 C C . ALA A 1 459 ? 24.226 0.064 3.986 1.00 67.94 459 ALA A C 1
ATOM 3752 O O . ALA A 1 459 ? 23.267 -0.698 4.071 1.00 67.94 459 ALA A O 1
ATOM 3753 N N . GLU A 1 460 ? 24.344 1.201 4.665 1.00 81.44 460 GLU A N 1
ATOM 3754 C CA . GLU A 1 460 ? 23.402 1.684 5.658 1.00 81.44 460 GLU A CA 1
ATOM 3755 C C . GLU A 1 460 ? 23.101 3.156 5.370 1.00 81.44 460 GLU A C 1
ATOM 3757 O O . GLU A 1 460 ? 24.007 3.985 5.322 1.00 81.44 460 GLU A O 1
ATOM 3762 N N . ILE A 1 461 ? 21.827 3.468 5.146 1.00 93.31 461 ILE A N 1
ATOM 3763 C CA . ILE A 1 461 ? 21.323 4.824 4.931 1.00 93.31 461 ILE A CA 1
ATOM 3764 C C . ILE A 1 461 ? 20.270 5.075 6.010 1.00 93.31 461 ILE A C 1
ATOM 3766 O O . ILE A 1 461 ? 19.285 4.339 6.096 1.00 93.31 461 ILE A O 1
ATOM 3770 N N . GLN A 1 462 ? 20.464 6.113 6.825 1.00 94.31 462 GLN A N 1
ATOM 3771 C CA . GLN A 1 462 ? 19.548 6.435 7.921 1.00 94.31 462 GLN A CA 1
ATOM 3772 C C . GLN A 1 462 ? 18.188 6.920 7.375 1.00 94.31 462 GLN A C 1
ATOM 3774 O O . GLN A 1 462 ? 18.160 7.929 6.661 1.00 94.31 462 GLN A O 1
ATOM 3779 N N . PRO A 1 463 ? 17.068 6.237 7.695 1.00 94.50 463 PRO A N 1
ATOM 3780 C CA . PRO A 1 463 ? 15.749 6.553 7.138 1.00 94.50 463 PRO A CA 1
ATOM 3781 C C . PRO A 1 463 ? 15.268 7.973 7.402 1.00 94.50 463 PRO A C 1
ATOM 3783 O O . PRO A 1 463 ? 14.762 8.616 6.487 1.00 94.50 463 PRO A O 1
ATOM 3786 N N . ASP A 1 464 ? 15.468 8.497 8.612 1.00 94.06 464 ASP A N 1
ATOM 3787 C CA . ASP A 1 464 ? 15.000 9.845 8.950 1.00 94.06 464 ASP A CA 1
ATOM 3788 C C . ASP A 1 464 ? 15.766 10.922 8.157 1.00 94.06 464 ASP A C 1
ATOM 3790 O O . ASP A 1 464 ? 15.168 11.878 7.673 1.00 94.06 464 ASP A O 1
ATOM 3794 N N . THR A 1 465 ? 17.064 10.720 7.896 1.00 94.69 465 THR A N 1
ATOM 3795 C CA . THR A 1 465 ? 17.857 11.612 7.030 1.00 94.69 465 THR A CA 1
ATOM 3796 C C . THR A 1 465 ? 17.425 11.530 5.563 1.00 94.69 465 THR A C 1
ATOM 3798 O O . THR A 1 465 ? 17.403 12.541 4.860 1.00 94.69 465 THR A O 1
ATOM 3801 N N . ALA A 1 466 ? 17.081 10.336 5.070 1.00 96.31 466 ALA A N 1
ATOM 3802 C CA . ALA A 1 466 ? 16.527 10.179 3.725 1.00 96.31 466 ALA A CA 1
ATOM 3803 C C . ALA A 1 466 ? 15.141 10.831 3.600 1.00 96.31 466 ALA A C 1
ATOM 3805 O O . ALA A 1 466 ? 14.854 11.483 2.596 1.00 96.31 466 ALA A O 1
ATOM 3806 N N . TYR A 1 467 ? 14.305 10.711 4.633 1.00 96.25 467 TYR A N 1
ATOM 3807 C CA . TYR A 1 467 ? 13.007 11.374 4.704 1.00 96.25 467 TYR A CA 1
ATOM 3808 C C . TYR A 1 467 ? 13.146 12.898 4.672 1.00 96.25 467 TYR A C 1
ATOM 3810 O O . TYR A 1 467 ? 12.490 13.543 3.856 1.00 96.25 467 TYR A O 1
ATOM 3818 N N . GLU A 1 468 ? 14.031 13.473 5.492 1.00 96.56 468 GLU A N 1
ATOM 3819 C CA . GLU A 1 468 ? 14.313 14.913 5.489 1.00 96.56 468 GLU A CA 1
ATOM 3820 C C . GLU A 1 468 ? 14.707 15.404 4.093 1.00 96.56 468 GLU A C 1
ATOM 3822 O O . GLU A 1 468 ? 14.144 16.389 3.615 1.00 96.56 468 GLU A O 1
ATOM 3827 N N . TYR A 1 469 ? 15.591 14.679 3.399 1.00 97.00 469 TYR A N 1
ATOM 3828 C CA . TYR A 1 469 ? 15.944 14.982 2.013 1.00 97.00 469 TYR A CA 1
ATOM 3829 C C . TYR A 1 469 ? 14.711 15.008 1.099 1.00 97.00 469 TYR A C 1
ATOM 3831 O O . TYR A 1 469 ? 14.416 16.048 0.509 1.00 97.00 469 TYR A O 1
ATOM 3839 N N . PHE A 1 470 ? 13.949 13.910 1.017 1.00 97.19 470 PHE A N 1
ATOM 3840 C CA . PHE A 1 470 ? 12.798 13.833 0.110 1.00 97.19 470 PHE A CA 1
ATOM 3841 C C . PHE A 1 470 ? 11.697 14.834 0.460 1.00 97.19 470 PHE A C 1
ATOM 3843 O O . PHE A 1 470 ? 11.045 15.345 -0.448 1.00 97.19 470 PHE A O 1
ATOM 3850 N N . SER A 1 471 ? 11.523 15.157 1.744 1.00 95.75 471 SER A N 1
ATOM 3851 C CA . SER A 1 471 ? 10.583 16.184 2.203 1.00 95.75 471 SER A CA 1
ATOM 3852 C C . SER A 1 471 ? 10.929 17.590 1.705 1.00 95.75 471 SER A C 1
ATOM 3854 O O . SER A 1 471 ? 10.032 18.410 1.532 1.00 95.75 471 SER A O 1
ATOM 3856 N N . GLN A 1 472 ? 12.211 17.859 1.443 1.00 96.62 472 GLN A N 1
ATOM 3857 C CA . GLN A 1 472 ? 12.700 19.152 0.967 1.00 96.62 472 GLN A CA 1
ATOM 3858 C C . GLN A 1 472 ? 12.817 19.210 -0.561 1.00 96.62 472 GLN A C 1
ATOM 3860 O O . GLN A 1 472 ? 12.710 20.293 -1.136 1.00 96.62 472 GLN A O 1
ATOM 3865 N N . THR A 1 473 ? 13.061 18.073 -1.221 1.00 95.69 473 THR A N 1
ATOM 3866 C CA . THR A 1 473 ? 13.376 18.025 -2.657 1.00 95.69 473 THR A CA 1
ATOM 3867 C C . THR A 1 473 ? 12.247 17.512 -3.542 1.00 95.69 473 THR A C 1
ATOM 3869 O O . THR A 1 473 ? 12.171 17.923 -4.701 1.00 95.69 473 THR A O 1
ATOM 3872 N N . SER A 1 474 ? 11.366 16.640 -3.040 1.00 95.31 474 SER A N 1
ATOM 3873 C CA . SER A 1 474 ? 10.301 16.062 -3.864 1.00 95.31 474 SER A CA 1
ATOM 3874 C C . SER A 1 474 ? 9.218 17.093 -4.156 1.00 95.31 474 SER A C 1
ATOM 3876 O O . SER A 1 474 ? 8.676 17.723 -3.248 1.00 95.31 474 SER A O 1
ATOM 3878 N N . GLN A 1 475 ? 8.857 17.221 -5.430 1.00 95.81 475 GLN A N 1
ATOM 3879 C CA . GLN A 1 475 ? 7.744 18.051 -5.874 1.00 95.81 475 GLN A CA 1
ATOM 3880 C C . GLN A 1 475 ? 6.717 17.173 -6.570 1.00 95.81 475 GLN A C 1
ATOM 3882 O O . GLN A 1 475 ? 6.998 16.594 -7.615 1.00 95.81 475 GLN A O 1
ATOM 3887 N N . TYR A 1 476 ? 5.531 17.086 -5.974 1.00 95.88 476 TYR A N 1
ATOM 3888 C CA . TYR A 1 476 ? 4.460 16.239 -6.474 1.00 95.88 476 TYR A CA 1
ATOM 3889 C C . TYR A 1 476 ? 3.414 17.063 -7.210 1.00 95.88 476 TYR A C 1
ATOM 3891 O O . TYR A 1 476 ? 2.910 18.060 -6.685 1.00 95.88 476 TYR A O 1
ATOM 3899 N N . ARG A 1 477 ? 3.023 16.604 -8.399 1.00 95.75 477 ARG A N 1
ATOM 3900 C CA . ARG A 1 477 ? 1.811 17.093 -9.053 1.00 95.75 477 ARG A CA 1
ATOM 3901 C C . ARG A 1 477 ? 0.619 16.313 -8.516 1.00 95.75 477 ARG A C 1
ATOM 3903 O O . ARG A 1 477 ? 0.616 15.091 -8.584 1.00 95.75 477 ARG A O 1
ATOM 3910 N N . ILE A 1 478 ? -0.394 17.005 -8.003 1.00 93.94 478 ILE A N 1
ATOM 3911 C CA . ILE A 1 478 ? -1.580 16.374 -7.411 1.00 93.94 478 ILE A CA 1
ATOM 3912 C C . ILE A 1 478 ? -2.806 16.712 -8.254 1.00 93.94 478 ILE A C 1
ATOM 3914 O O . ILE A 1 478 ? -3.092 17.885 -8.473 1.00 93.94 478 ILE A O 1
ATOM 3918 N N . ILE A 1 479 ? -3.533 15.685 -8.687 1.00 95.06 479 ILE A N 1
ATOM 3919 C CA . ILE A 1 479 ? -4.821 15.794 -9.381 1.00 95.06 479 ILE A CA 1
ATOM 3920 C C . ILE A 1 479 ? -5.877 15.067 -8.549 1.00 95.06 479 ILE A C 1
ATOM 3922 O O . ILE A 1 479 ? -5.596 14.010 -7.985 1.00 95.06 479 ILE A O 1
ATOM 3926 N N . VAL A 1 480 ? -7.091 15.613 -8.472 1.00 93.38 480 VAL A N 1
ATOM 3927 C CA . VAL A 1 480 ? -8.214 14.988 -7.757 1.00 93.38 480 VAL A CA 1
ATOM 3928 C C . VAL A 1 480 ? -9.293 14.566 -8.752 1.00 93.38 480 VAL A C 1
ATOM 3930 O O . VAL A 1 480 ? -9.833 15.411 -9.460 1.00 93.38 480 VAL A O 1
ATOM 3933 N N . LEU A 1 481 ? -9.615 13.267 -8.800 1.00 91.38 481 LEU A N 1
ATOM 3934 C CA . LEU A 1 481 ? -10.565 12.704 -9.772 1.00 91.38 481 LEU A CA 1
ATOM 3935 C C . LEU A 1 481 ? -11.991 13.249 -9.626 1.00 91.38 481 LEU A C 1
ATOM 3937 O O . LEU A 1 481 ? -12.672 13.438 -10.628 1.00 91.38 481 LEU A O 1
ATOM 3941 N N . GLU A 1 482 ? -12.444 13.530 -8.405 1.00 86.12 482 GLU A N 1
ATOM 3942 C CA . GLU A 1 482 ? -13.785 14.082 -8.156 1.00 86.12 482 GLU A CA 1
ATOM 3943 C C . GLU A 1 482 ? -13.962 15.531 -8.631 1.00 86.12 482 GLU A C 1
ATOM 3945 O O . GLU A 1 482 ? -15.088 16.008 -8.755 1.00 86.12 482 GLU A O 1
ATOM 3950 N N . SER A 1 483 ? -12.870 16.255 -8.882 1.00 89.31 483 SER A N 1
ATOM 3951 C CA . SER A 1 483 ? -12.902 17.677 -9.238 1.00 89.31 483 SER A CA 1
ATOM 3952 C C . SER A 1 483 ? -11.874 18.007 -10.316 1.00 89.31 483 SER A C 1
ATOM 3954 O O . SER A 1 483 ? -11.015 18.869 -10.125 1.00 89.31 483 SER A O 1
ATOM 3956 N N . LEU A 1 484 ? -11.953 17.296 -11.442 1.00 93.12 484 LEU A N 1
ATOM 3957 C CA . LEU A 1 484 ? -11.057 17.485 -12.581 1.00 93.12 484 LEU A CA 1
ATOM 3958 C C . LEU A 1 484 ? -11.311 18.815 -13.292 1.00 93.12 484 LEU A C 1
ATOM 3960 O O . LEU A 1 484 ? -12.437 19.130 -13.681 1.00 93.12 484 LEU A O 1
ATOM 3964 N N . THR A 1 485 ? -10.239 19.566 -13.531 1.00 93.56 485 THR A N 1
ATOM 3965 C CA . THR A 1 485 ? -10.243 20.702 -14.457 1.00 93.56 485 THR A CA 1
ATOM 3966 C C . THR A 1 485 ? -9.877 20.259 -15.881 1.00 93.56 485 THR A C 1
ATOM 3968 O O . THR A 1 485 ? -9.372 19.154 -16.111 1.00 93.56 485 THR A O 1
ATOM 3971 N N . GLU A 1 486 ? -10.084 21.134 -16.872 1.00 91.62 486 GLU A N 1
ATOM 3972 C CA . GLU A 1 486 ? -9.609 20.888 -18.245 1.00 91.62 486 GLU A CA 1
ATOM 3973 C C . GLU A 1 486 ? -8.085 20.691 -18.293 1.00 91.62 486 GLU A C 1
ATOM 3975 O O . GLU A 1 486 ? -7.591 19.816 -19.005 1.00 91.62 486 GLU A O 1
ATOM 3980 N N . ALA A 1 487 ? -7.342 21.454 -17.482 1.00 92.38 487 ALA A N 1
ATOM 3981 C CA . ALA A 1 487 ? -5.894 21.325 -17.366 1.00 92.38 487 ALA A CA 1
ATOM 3982 C C . ALA A 1 487 ? -5.489 19.964 -16.779 1.00 92.38 487 ALA A C 1
ATOM 3984 O O . ALA A 1 487 ? -4.550 19.346 -17.273 1.00 92.38 487 ALA A O 1
ATOM 3985 N N . ASP A 1 488 ? -6.211 19.463 -15.775 1.00 93.31 488 ASP A N 1
ATOM 3986 C CA . ASP A 1 488 ? -5.945 18.140 -15.194 1.00 93.31 488 ASP A CA 1
ATOM 3987 C C . ASP A 1 488 ? -6.194 17.018 -16.204 1.00 93.31 488 ASP A C 1
ATOM 3989 O O . ASP A 1 488 ? -5.399 16.086 -16.325 1.00 93.31 488 ASP A O 1
ATOM 3993 N N . THR A 1 489 ? -7.267 17.140 -16.984 1.00 91.62 489 THR A N 1
ATOM 3994 C CA . THR A 1 489 ? -7.619 16.162 -18.022 1.00 91.62 489 THR A CA 1
ATOM 3995 C C . THR A 1 489 ? -6.552 16.104 -19.118 1.00 91.62 489 THR A C 1
ATOM 3997 O O . THR A 1 489 ? -6.178 15.015 -19.562 1.00 91.62 489 THR A O 1
ATOM 4000 N N . ALA A 1 490 ? -6.013 17.259 -19.523 1.00 90.00 490 ALA A N 1
ATOM 4001 C CA . ALA A 1 490 ? -4.902 17.319 -20.470 1.00 90.00 490 ALA A CA 1
ATOM 4002 C C . ALA A 1 490 ? -3.673 16.567 -19.942 1.00 90.00 490 ALA A C 1
ATOM 4004 O O . ALA A 1 490 ? -3.051 15.805 -20.673 1.00 90.00 490 ALA A O 1
ATOM 4005 N N . VAL A 1 491 ? -3.378 16.700 -18.652 1.00 92.44 491 VAL A N 1
ATOM 4006 C CA . VAL A 1 491 ? -2.185 16.118 -18.022 1.00 92.44 491 VAL A CA 1
ATOM 4007 C C . VAL A 1 491 ? -2.304 14.618 -17.851 1.00 92.44 491 VAL A C 1
ATOM 4009 O O . VAL A 1 491 ? -1.332 13.901 -18.084 1.00 92.44 491 VAL A O 1
ATOM 4012 N N . ILE A 1 492 ? -3.485 14.135 -17.464 1.00 91.25 492 ILE A N 1
ATOM 4013 C CA . ILE A 1 492 ? -3.799 12.702 -17.433 1.00 91.25 492 ILE A CA 1
ATOM 4014 C C . ILE A 1 492 ? -3.512 12.101 -18.814 1.00 91.25 492 ILE A C 1
ATOM 4016 O O . ILE A 1 492 ? -2.772 11.122 -18.921 1.00 91.25 492 ILE A O 1
ATOM 4020 N N . LYS A 1 493 ? -4.005 12.751 -19.876 1.00 85.75 493 LYS A N 1
ATOM 4021 C CA . LYS A 1 493 ? -3.799 12.312 -21.259 1.00 85.75 493 LYS A CA 1
ATOM 4022 C C . LYS A 1 493 ? -2.332 12.381 -21.696 1.00 85.75 493 LYS A C 1
ATOM 4024 O O . LYS A 1 493 ? -1.832 11.424 -22.280 1.00 85.75 493 LYS A O 1
ATOM 4029 N N . GLU A 1 494 ? -1.633 13.478 -21.408 1.00 87.50 494 GLU A N 1
ATOM 4030 C CA . GLU A 1 494 ? -0.197 13.650 -21.697 1.00 87.50 494 GLU A CA 1
ATOM 4031 C C . GLU A 1 494 ? 0.670 12.616 -20.968 1.00 87.50 494 GLU A C 1
ATOM 4033 O O . GLU A 1 494 ? 1.682 12.166 -21.503 1.00 87.50 494 GLU A O 1
ATOM 4038 N N . SER A 1 495 ? 0.248 12.192 -19.775 1.00 84.31 495 SER A N 1
ATOM 4039 C CA . SER A 1 495 ? 0.919 11.154 -18.985 1.00 84.31 495 SER A CA 1
ATOM 4040 C C . SER A 1 495 ? 0.631 9.733 -19.493 1.00 84.31 495 SER A C 1
ATOM 4042 O O . SER A 1 495 ? 1.154 8.774 -18.932 1.00 84.31 495 SER A O 1
ATOM 4044 N N . GLY A 1 496 ? -0.189 9.575 -20.541 1.00 85.25 496 GLY A N 1
ATOM 4045 C CA . GLY A 1 496 ? -0.585 8.275 -21.094 1.00 85.25 496 GLY A CA 1
ATOM 4046 C C . GLY A 1 496 ? -1.603 7.513 -20.240 1.00 85.25 496 GLY A C 1
ATOM 4047 O O . GLY A 1 496 ? -1.799 6.318 -20.450 1.00 85.25 496 GLY A O 1
ATOM 4048 N N . LEU A 1 497 ? -2.240 8.180 -19.274 1.00 88.69 497 LEU A N 1
ATOM 4049 C CA . LEU A 1 497 ? -3.258 7.591 -18.409 1.00 88.69 497 LEU A CA 1
ATOM 4050 C C . LEU A 1 497 ? -4.640 7.698 -19.063 1.00 88.69 497 LEU A C 1
ATOM 4052 O O . LEU A 1 497 ? -4.951 8.679 -19.742 1.00 88.69 497 LEU A O 1
ATOM 4056 N N . VAL A 1 498 ? -5.494 6.707 -18.816 1.00 85.81 498 VAL A N 1
ATOM 4057 C CA . VAL A 1 498 ? -6.883 6.689 -19.292 1.00 85.81 498 VAL A CA 1
ATOM 4058 C C . VAL A 1 498 ? -7.817 6.970 -18.121 1.00 85.81 498 VAL A C 1
ATOM 4060 O O . VAL A 1 498 ? -7.764 6.295 -17.091 1.00 85.81 498 VAL A O 1
ATOM 4063 N N . LEU A 1 499 ? -8.684 7.972 -18.283 1.00 87.69 499 LEU A N 1
ATOM 4064 C CA . LEU A 1 499 ? -9.571 8.440 -17.218 1.00 87.69 499 LEU A CA 1
ATOM 4065 C C . LEU A 1 499 ? -10.521 7.342 -16.716 1.00 87.69 499 LEU A C 1
ATOM 4067 O O . LEU A 1 499 ? -10.651 7.174 -15.507 1.00 87.69 499 LEU A O 1
ATOM 4071 N N . ASP A 1 500 ? -11.117 6.559 -17.615 1.00 82.81 500 ASP A N 1
ATOM 4072 C CA . ASP A 1 500 ? -12.051 5.490 -17.237 1.00 82.81 500 ASP A CA 1
ATOM 4073 C C . ASP A 1 500 ? -11.361 4.422 -16.379 1.00 82.81 500 ASP A C 1
ATOM 4075 O O . ASP A 1 500 ? -11.901 3.973 -15.370 1.00 82.81 500 ASP A O 1
ATOM 4079 N N . TYR A 1 501 ? -10.111 4.071 -16.701 1.00 89.75 501 TYR A N 1
ATOM 4080 C CA . TYR A 1 501 ? -9.328 3.134 -15.892 1.00 89.75 501 TYR A CA 1
ATOM 4081 C C . TYR A 1 501 ? -8.984 3.709 -14.521 1.00 89.75 501 TYR A C 1
ATOM 4083 O O . TYR A 1 501 ? -9.036 2.974 -13.540 1.00 89.75 501 TYR A O 1
ATOM 4091 N N . LEU A 1 502 ? -8.684 5.010 -14.427 1.00 91.38 502 LEU A N 1
ATOM 4092 C CA . LEU A 1 502 ? -8.500 5.685 -13.139 1.00 91.38 502 LEU A CA 1
ATOM 4093 C C . LEU A 1 502 ? -9.789 5.680 -12.304 1.00 91.38 502 LEU A C 1
ATOM 4095 O O . LEU A 1 502 ? -9.717 5.480 -11.094 1.00 91.38 502 LEU A O 1
ATOM 4099 N N . GLN A 1 503 ? -10.957 5.848 -12.931 1.00 87.56 503 GLN A N 1
ATOM 4100 C CA . GLN A 1 503 ? -12.253 5.739 -12.255 1.00 87.56 503 GLN A CA 1
ATOM 4101 C C . GLN A 1 503 ? -12.547 4.303 -11.801 1.00 87.56 503 GLN A C 1
ATOM 4103 O O . GLN A 1 503 ? -13.061 4.111 -10.705 1.00 87.56 503 GLN A O 1
ATOM 4108 N N . PHE A 1 504 ? -12.167 3.276 -12.566 1.00 85.31 504 PHE A N 1
ATOM 4109 C CA . PHE A 1 504 ? -12.321 1.882 -12.129 1.00 85.31 504 PHE A CA 1
ATOM 4110 C C . PHE A 1 504 ? -11.512 1.542 -10.870 1.00 85.31 504 PHE A C 1
ATOM 4112 O O . PHE A 1 504 ? -11.927 0.671 -10.108 1.00 85.31 504 PHE A O 1
ATOM 4119 N N . LEU A 1 505 ? -10.395 2.232 -10.605 1.00 89.62 505 LEU A N 1
ATOM 4120 C CA . LEU A 1 505 ? -9.607 2.033 -9.378 1.00 89.62 505 LEU A CA 1
ATOM 4121 C C . LEU A 1 505 ? -10.348 2.445 -8.101 1.00 89.62 505 LEU A C 1
ATOM 4123 O O . LEU A 1 505 ? -9.956 2.019 -7.015 1.00 89.62 505 LEU A O 1
ATOM 4127 N N . THR A 1 506 ? -11.371 3.297 -8.209 1.00 87.44 506 THR A N 1
ATOM 4128 C CA . THR A 1 506 ? -12.162 3.737 -7.051 1.00 87.44 506 THR A CA 1
ATOM 4129 C C . THR A 1 506 ? -13.224 2.710 -6.664 1.00 87.44 506 THR A C 1
ATOM 4131 O O . THR A 1 506 ? -13.738 2.743 -5.548 1.00 87.44 506 THR A O 1
ATOM 4134 N N . GLN A 1 507 ? -13.540 1.776 -7.566 1.00 84.75 507 GLN A N 1
ATOM 4135 C CA . GLN A 1 507 ? -14.565 0.766 -7.354 1.00 84.75 507 GLN A CA 1
ATOM 4136 C C . GLN A 1 507 ? -14.019 -0.421 -6.564 1.00 84.75 507 GLN A C 1
ATOM 4138 O O . GLN A 1 507 ? -12.950 -0.957 -6.855 1.00 84.75 507 GLN A O 1
ATOM 4143 N N . ASP A 1 508 ? -14.807 -0.890 -5.601 1.00 87.06 508 ASP A N 1
ATOM 4144 C CA . ASP A 1 508 ? -14.490 -2.086 -4.836 1.00 87.06 508 ASP A CA 1
ATOM 4145 C C . ASP A 1 508 ? -15.771 -2.825 -4.443 1.00 87.06 508 ASP A C 1
ATOM 4147 O O . ASP A 1 508 ? -16.669 -2.278 -3.806 1.00 87.06 508 ASP A O 1
ATOM 4151 N N . SER A 1 509 ? -15.871 -4.085 -4.854 1.00 85.06 509 SER A N 1
ATOM 4152 C CA . SER A 1 509 ? -16.971 -4.978 -4.498 1.00 85.06 509 SER A CA 1
ATOM 4153 C C . SER A 1 509 ? -16.487 -6.418 -4.537 1.00 85.06 509 SER A C 1
ATOM 4155 O O . SER A 1 509 ? -15.559 -6.740 -5.279 1.00 85.06 509 SER A O 1
ATOM 4157 N N . ILE A 1 510 ? -17.139 -7.306 -3.788 1.00 84.25 510 ILE A N 1
ATOM 4158 C CA . ILE A 1 510 ? -16.784 -8.730 -3.808 1.00 84.25 510 ILE A CA 1
ATOM 4159 C C . ILE A 1 510 ? -16.840 -9.320 -5.227 1.00 84.25 510 ILE A C 1
ATOM 4161 O O . ILE A 1 510 ? -15.908 -10.004 -5.636 1.00 84.25 510 ILE A O 1
ATOM 4165 N N . ALA A 1 511 ? -17.860 -8.963 -6.015 1.00 80.81 511 ALA A N 1
ATOM 4166 C CA . ALA A 1 511 ? -18.012 -9.431 -7.390 1.00 80.81 511 ALA A CA 1
ATOM 4167 C C . ALA A 1 511 ? -16.869 -8.938 -8.292 1.00 80.81 511 ALA A C 1
ATOM 4169 O O . ALA A 1 511 ? -16.341 -9.701 -9.095 1.00 80.81 511 ALA A O 1
ATOM 4170 N N . LEU A 1 512 ? -16.449 -7.679 -8.137 1.00 83.06 512 LEU A N 1
ATOM 4171 C CA . LEU A 1 512 ? -15.320 -7.130 -8.889 1.00 83.06 512 LEU A CA 1
ATOM 4172 C C . LEU A 1 512 ? -14.005 -7.828 -8.518 1.00 83.06 512 LEU A C 1
ATOM 4174 O O . LEU A 1 512 ? -13.219 -8.176 -9.398 1.00 83.06 512 LEU A O 1
ATOM 4178 N N . GLN A 1 513 ? -13.786 -8.085 -7.227 1.00 86.94 513 GLN A N 1
ATOM 4179 C CA . GLN A 1 513 ? -12.613 -8.821 -6.759 1.00 86.94 513 GLN A CA 1
ATOM 4180 C C . GLN A 1 513 ? -12.582 -10.257 -7.306 1.00 86.94 513 GLN A C 1
ATOM 4182 O O . GLN A 1 513 ? -11.526 -10.724 -7.726 1.00 86.94 513 GLN A O 1
ATOM 4187 N N . GLU A 1 514 ? -13.726 -10.941 -7.365 1.00 82.81 514 GLU A N 1
ATOM 4188 C CA . GLU A 1 514 ? -13.848 -12.271 -7.976 1.00 82.81 514 GLU A CA 1
ATOM 4189 C C . GLU A 1 514 ? -13.598 -12.239 -9.489 1.00 82.81 514 GLU A C 1
ATOM 4191 O O . GLU A 1 514 ? -12.929 -13.128 -10.016 1.00 82.81 514 GLU A O 1
ATOM 4196 N N . VAL A 1 515 ? -14.066 -11.203 -10.196 1.00 78.00 515 VAL A N 1
ATOM 4197 C CA . VAL A 1 515 ? -13.743 -10.995 -11.618 1.00 78.00 515 VAL A CA 1
ATOM 4198 C C . VAL A 1 515 ? -12.234 -10.851 -11.811 1.00 78.00 515 VAL A C 1
ATOM 4200 O O . VAL A 1 515 ? -11.660 -11.517 -12.672 1.00 78.00 515 VAL A O 1
ATOM 4203 N N . TYR A 1 516 ? -11.566 -10.036 -10.992 1.00 86.88 516 TYR A N 1
ATOM 4204 C CA . TYR A 1 516 ? -10.116 -9.869 -11.076 1.00 86.88 516 TYR A CA 1
ATOM 4205 C C . TYR A 1 516 ? -9.346 -11.145 -10.725 1.00 86.88 516 TYR A C 1
ATOM 4207 O O . TYR A 1 516 ? -8.384 -11.498 -11.409 1.00 86.88 516 TYR A O 1
ATOM 4215 N N . LEU A 1 517 ? -9.775 -11.856 -9.683 1.00 84.25 517 LEU A N 1
ATOM 4216 C CA . LEU A 1 517 ? -9.195 -13.125 -9.253 1.00 84.25 517 LEU A CA 1
ATOM 4217 C C . LEU A 1 517 ? -9.261 -14.186 -10.359 1.00 84.25 517 LEU A C 1
ATOM 4219 O O . LEU A 1 517 ? -8.270 -14.869 -10.632 1.00 84.25 517 LEU A O 1
ATOM 4223 N N . ASN A 1 518 ? -10.419 -14.307 -11.005 1.00 79.44 518 ASN A N 1
ATOM 4224 C CA . ASN A 1 518 ? -10.693 -15.324 -12.018 1.00 79.44 518 ASN A CA 1
ATOM 4225 C C . ASN A 1 518 ? -10.207 -14.928 -13.425 1.00 79.44 518 ASN A C 1
ATOM 4227 O O . ASN A 1 518 ? -10.385 -15.688 -14.372 1.00 79.44 518 ASN A O 1
ATOM 4231 N N . HIS A 1 519 ? -9.563 -13.765 -13.571 1.00 81.19 519 HIS A N 1
ATOM 4232 C CA . HIS A 1 519 ? -8.937 -13.343 -14.825 1.00 81.19 519 HIS A CA 1
ATOM 4233 C C . HIS A 1 519 ? -7.660 -14.134 -15.162 1.00 81.19 519 HIS A C 1
ATOM 4235 O O . HIS A 1 519 ? -7.270 -14.215 -16.325 1.00 81.19 519 HIS A O 1
ATOM 4241 N N . PHE A 1 520 ? -6.973 -14.694 -14.163 1.00 79.44 520 PHE A N 1
ATOM 4242 C CA . PHE A 1 520 ? -5.689 -15.366 -14.368 1.00 79.44 520 PHE A CA 1
ATOM 4243 C C . PHE A 1 520 ? -5.894 -16.863 -14.675 1.00 79.44 520 PHE A C 1
ATOM 4245 O O . PHE A 1 520 ? -6.621 -17.533 -13.953 1.00 79.44 520 PHE A O 1
ATOM 4252 N N . PRO A 1 521 ? -5.240 -17.429 -15.707 1.00 57.06 521 PRO A N 1
ATOM 4253 C CA . PRO A 1 521 ? -5.473 -18.817 -16.131 1.00 57.06 521 PRO A CA 1
ATOM 4254 C C . PRO A 1 521 ? -5.009 -19.866 -15.108 1.00 57.06 521 PRO A C 1
ATOM 4256 O O . PRO A 1 521 ? -5.484 -20.999 -15.127 1.00 57.06 521 PRO A O 1
ATOM 4259 N N . ASP A 1 522 ? -4.106 -19.487 -14.200 1.00 62.97 522 ASP A N 1
ATOM 4260 C CA . ASP A 1 522 ? -3.593 -20.370 -13.149 1.00 62.97 522 ASP A CA 1
ATOM 4261 C C . ASP A 1 522 ? -4.558 -20.505 -11.954 1.00 62.97 522 ASP A C 1
ATOM 4263 O O . ASP A 1 522 ? -4.356 -21.371 -11.099 1.00 62.97 522 ASP A O 1
ATOM 4267 N N . SER A 1 523 ? -5.592 -19.658 -11.847 1.00 56.84 523 SER A N 1
ATOM 4268 C CA . SER A 1 523 ? -6.614 -19.783 -10.806 1.00 56.84 523 SER A CA 1
ATOM 4269 C C . SER A 1 523 ? -7.746 -20.687 -11.285 1.00 56.84 523 SER A C 1
ATOM 4271 O O . SER A 1 523 ? -8.445 -20.398 -12.253 1.00 56.84 523 SER A O 1
ATOM 4273 N N . GLN A 1 524 ? -7.990 -21.782 -10.559 1.00 59.06 524 GLN A N 1
ATOM 4274 C CA . GLN A 1 524 ? -9.306 -22.416 -10.622 1.00 59.06 524 GLN A CA 1
ATOM 4275 C C . GLN A 1 524 ? -10.363 -21.378 -10.220 1.00 59.06 524 GLN A C 1
ATOM 4277 O O . GLN A 1 524 ? -10.093 -20.629 -9.275 1.00 59.06 524 GLN A O 1
ATOM 4282 N N . PRO A 1 525 ? -11.539 -21.344 -10.881 1.00 67.62 525 PRO A N 1
ATOM 4283 C CA . PRO A 1 525 ? -12.611 -20.432 -10.518 1.00 67.62 525 PRO A CA 1
ATOM 4284 C C . PRO A 1 525 ? -12.881 -20.510 -9.018 1.00 67.62 525 PRO A C 1
ATOM 4286 O O . PRO A 1 525 ? -13.302 -21.550 -8.503 1.00 67.62 525 PRO A O 1
ATOM 4289 N N . LYS A 1 526 ? -12.573 -19.424 -8.312 1.00 72.75 526 LYS A N 1
ATOM 4290 C CA . LYS A 1 526 ? -12.674 -19.337 -6.860 1.00 72.75 526 LYS A CA 1
ATOM 4291 C C . LYS A 1 526 ? -13.530 -18.127 -6.523 1.00 72.75 526 LYS A C 1
ATOM 4293 O O . LYS A 1 526 ? -13.318 -17.037 -7.050 1.00 72.75 526 LYS A O 1
ATOM 4298 N N . ASN A 1 527 ? -14.488 -18.350 -5.635 1.00 84.38 527 ASN A N 1
ATOM 4299 C CA . ASN A 1 527 ? -15.252 -17.283 -5.008 1.00 84.38 527 ASN A CA 1
ATOM 4300 C C . ASN A 1 527 ? -14.593 -16.942 -3.677 1.00 84.38 527 ASN A C 1
ATOM 4302 O O . ASN A 1 527 ? -14.063 -17.834 -3.002 1.00 84.38 527 ASN A O 1
ATOM 4306 N N . LEU A 1 528 ? -14.624 -15.666 -3.315 1.00 88.75 528 LEU A N 1
ATOM 4307 C CA . LEU A 1 528 ? -14.139 -15.231 -2.011 1.00 88.75 528 LEU A CA 1
ATOM 4308 C C . LEU A 1 528 ? -15.112 -15.707 -0.927 1.00 88.75 528 LEU A C 1
ATOM 4310 O O . LEU A 1 528 ? -16.314 -15.872 -1.160 1.00 88.75 528 LEU A O 1
ATOM 4314 N N . ALA A 1 529 ? -14.598 -15.957 0.274 1.00 89.12 529 ALA A N 1
ATOM 4315 C CA . ALA A 1 529 ? -15.422 -16.389 1.392 1.00 89.12 529 ALA A CA 1
ATOM 4316 C C . ALA A 1 529 ? -16.495 -15.333 1.713 1.00 89.12 529 ALA A C 1
ATOM 4318 O O . ALA A 1 529 ? -16.201 -14.171 1.949 1.00 89.12 529 ALA A O 1
ATOM 4319 N N . ASN A 1 530 ? -17.770 -15.708 1.742 1.00 89.19 530 ASN A N 1
ATOM 4320 C CA . ASN A 1 530 ? -18.837 -14.729 1.981 1.00 89.19 530 ASN A CA 1
ATOM 4321 C C . ASN A 1 530 ? -19.916 -15.262 2.925 1.00 89.19 530 ASN A C 1
ATOM 4323 O O . ASN A 1 530 ? -21.106 -15.013 2.750 1.00 89.19 530 ASN A O 1
ATOM 4327 N N . GLN A 1 531 ? -19.500 -16.054 3.914 1.00 87.69 531 GLN A N 1
ATOM 4328 C CA . GLN A 1 531 ? -20.414 -16.616 4.911 1.00 87.69 531 GLN A CA 1
ATOM 4329 C C . GLN A 1 531 ? -20.913 -15.547 5.888 1.00 87.69 531 GLN A C 1
ATOM 4331 O O . GLN A 1 531 ? -22.022 -15.649 6.410 1.00 87.69 531 GLN A O 1
ATOM 4336 N N . TYR A 1 532 ? -20.105 -14.511 6.111 1.00 85.44 532 TYR A N 1
ATOM 4337 C CA . TYR A 1 532 ? -20.439 -13.361 6.934 1.00 85.44 532 TYR A CA 1
ATOM 4338 C C . TYR A 1 532 ? -20.150 -12.073 6.148 1.00 85.44 532 TYR A C 1
ATOM 4340 O O . TYR A 1 532 ? -19.057 -11.513 6.288 1.00 85.44 532 TYR A O 1
ATOM 4348 N N . PRO A 1 533 ? -21.074 -11.629 5.270 1.00 81.19 533 PRO A N 1
ATOM 4349 C CA . PRO A 1 533 ? -20.845 -10.486 4.395 1.00 81.19 533 PRO A CA 1
ATOM 4350 C C . PRO A 1 533 ? -20.617 -9.211 5.205 1.00 81.19 533 PRO A C 1
ATOM 4352 O O . PRO A 1 533 ? -21.233 -8.994 6.251 1.00 81.19 533 PRO A O 1
ATOM 4355 N N . LYS A 1 534 ? -19.748 -8.333 4.696 1.00 82.62 534 LYS A N 1
ATOM 4356 C CA . LYS A 1 534 ? -19.594 -6.986 5.253 1.00 82.62 534 LYS A CA 1
ATOM 4357 C C . LYS A 1 534 ? -20.937 -6.264 5.153 1.00 82.62 534 LYS A C 1
ATOM 4359 O O . LYS A 1 534 ? -21.553 -6.231 4.087 1.00 82.62 534 LYS A O 1
ATOM 4364 N N . LYS A 1 535 ? -21.408 -5.702 6.267 1.00 75.19 535 LYS A N 1
ATOM 4365 C CA . LYS A 1 535 ? -22.656 -4.939 6.275 1.00 75.19 535 LYS A CA 1
ATOM 4366 C C . LYS A 1 535 ? -22.434 -3.635 5.516 1.00 75.19 535 LYS A C 1
ATOM 4368 O O . LYS A 1 535 ? -21.540 -2.867 5.864 1.00 75.19 535 LYS A O 1
ATOM 4373 N N . VAL A 1 536 ? -23.243 -3.395 4.487 1.00 64.50 536 VAL A N 1
ATOM 4374 C CA . VAL A 1 536 ? -23.182 -2.148 3.721 1.00 64.50 536 VAL A CA 1
ATOM 4375 C C . VAL A 1 536 ? -23.716 -1.021 4.595 1.00 64.50 536 VAL A C 1
ATOM 4377 O O . VAL A 1 536 ? -24.843 -1.073 5.092 1.00 64.50 536 VAL A O 1
ATOM 4380 N N . VAL A 1 537 ? -22.885 -0.007 4.799 1.00 66.25 537 VAL A N 1
ATOM 4381 C CA . VAL A 1 537 ? -23.290 1.254 5.405 1.00 66.25 537 VAL A CA 1
ATOM 4382 C C . VAL A 1 537 ? -23.495 2.241 4.260 1.00 66.25 537 VAL A C 1
ATOM 4384 O O . VAL A 1 537 ? -22.556 2.465 3.508 1.00 66.25 537 VAL A O 1
ATOM 4387 N N . ASP A 1 538 ? -24.706 2.800 4.120 1.00 56.69 538 ASP A N 1
ATOM 4388 C CA . ASP A 1 538 ? -25.074 3.796 3.088 1.00 56.69 538 ASP A CA 1
ATOM 4389 C C . ASP A 1 538 ? -24.345 5.140 3.288 1.00 56.69 538 ASP A C 1
ATOM 4391 O O . ASP A 1 538 ? -24.966 6.164 3.579 1.00 56.69 538 ASP A O 1
ATOM 4395 N N . TYR A 1 539 ? -23.016 5.133 3.232 1.00 62.75 539 TYR A N 1
ATOM 4396 C CA . TYR A 1 539 ? -22.199 6.333 3.257 1.00 62.75 539 TYR A CA 1
ATOM 4397 C C . TYR A 1 539 ? -20.814 6.050 2.683 1.00 62.75 539 TYR A C 1
ATOM 4399 O O . TYR A 1 539 ? -20.108 5.172 3.183 1.00 62.75 539 TYR A O 1
ATOM 4407 N N . ASP A 1 540 ? -20.409 6.860 1.703 1.00 55.78 540 ASP A N 1
ATOM 4408 C CA . ASP A 1 540 ? -19.206 6.659 0.878 1.00 55.78 540 ASP A CA 1
ATOM 4409 C C . ASP A 1 540 ? -17.914 6.473 1.688 1.00 55.78 540 ASP A C 1
ATOM 4411 O O . ASP A 1 540 ? -16.970 5.824 1.243 1.00 55.78 540 ASP A O 1
ATOM 4415 N N . PHE A 1 541 ? -17.874 6.990 2.918 1.00 60.22 541 PHE A N 1
ATOM 4416 C CA . PHE A 1 541 ? -16.685 6.971 3.761 1.00 60.22 541 PHE A CA 1
ATOM 4417 C C . PHE A 1 541 ? -16.703 5.918 4.889 1.00 60.22 541 PHE A C 1
ATOM 4419 O O . PHE A 1 541 ? -15.704 5.773 5.589 1.00 60.22 541 PHE A O 1
ATOM 4426 N N . LEU A 1 542 ? -17.796 5.167 5.094 1.00 64.00 542 LEU A N 1
ATOM 4427 C CA . LEU A 1 542 ? -17.882 4.062 6.077 1.00 64.00 542 LEU A CA 1
ATOM 4428 C C . LEU A 1 542 ? -17.767 2.668 5.431 1.00 64.00 542 LEU A C 1
ATOM 4430 O O . LEU A 1 542 ? -18.035 1.647 6.074 1.00 64.00 542 LEU A O 1
ATOM 4434 N N . CYS A 1 543 ? -17.335 2.631 4.172 1.00 71.88 543 CYS A N 1
ATOM 4435 C CA . CYS A 1 543 ? -17.147 1.422 3.389 1.00 71.88 543 CYS A CA 1
ATOM 4436 C C . CYS A 1 543 ? -16.010 0.555 3.941 1.00 71.88 543 CYS A C 1
ATOM 4438 O O . CYS A 1 543 ? -14.947 1.044 4.320 1.00 71.88 543 CYS A O 1
ATOM 4440 N N . SER A 1 544 ? -16.238 -0.756 3.957 1.00 81.38 544 SER A N 1
ATOM 4441 C CA . SER A 1 544 ? -15.238 -1.745 4.345 1.00 81.38 544 SER A CA 1
ATOM 4442 C C . SER A 1 544 ? -14.734 -2.448 3.084 1.00 81.38 544 SER A C 1
ATOM 4444 O O . SER A 1 544 ? -15.508 -3.173 2.462 1.00 81.38 544 SER A O 1
ATOM 4446 N N . PRO A 1 545 ? -13.465 -2.275 2.693 1.00 87.81 545 PRO A N 1
ATOM 4447 C CA . PRO A 1 545 ? -13.020 -2.680 1.368 1.00 87.81 545 PRO A CA 1
ATOM 4448 C C . PRO A 1 545 ? -12.837 -4.199 1.257 1.00 87.81 545 PRO A C 1
ATOM 4450 O O . PRO A 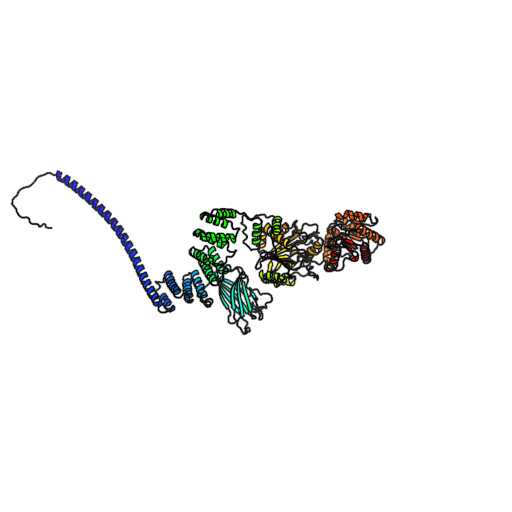1 545 ? -12.380 -4.870 2.189 1.00 87.81 545 PRO A O 1
ATOM 4453 N N . HIS A 1 546 ? -13.209 -4.752 0.112 1.00 90.81 546 HIS A N 1
ATOM 4454 C CA . HIS A 1 546 ? -13.164 -6.169 -0.220 1.00 90.81 546 HIS A CA 1
ATOM 4455 C C . HIS A 1 546 ? -11.791 -6.610 -0.729 1.00 90.81 546 HIS A C 1
ATOM 4457 O O . HIS A 1 546 ? -11.410 -7.754 -0.487 1.00 90.81 546 HIS A O 1
ATOM 4463 N N . TYR A 1 547 ? -10.994 -5.719 -1.335 1.00 93.69 547 TYR A N 1
ATOM 4464 C CA . TYR A 1 547 ? -9.640 -6.072 -1.793 1.00 93.69 547 TYR A CA 1
ATOM 4465 C C . TYR A 1 547 ? -8.752 -6.634 -0.664 1.00 93.69 547 TYR A C 1
ATOM 4467 O O . TYR A 1 547 ? -7.874 -7.463 -0.904 1.00 93.69 547 TYR A O 1
ATOM 4475 N N . GLN A 1 548 ? -8.978 -6.201 0.583 1.00 95.38 548 GLN A N 1
ATOM 4476 C CA . GLN A 1 548 ? -8.241 -6.693 1.749 1.00 95.38 548 GLN A CA 1
ATOM 4477 C C . GLN A 1 548 ? -8.450 -8.195 1.955 1.00 95.38 548 GLN A C 1
ATOM 4479 O O . GLN A 1 548 ? -7.520 -8.912 2.316 1.00 95.38 548 GLN A O 1
ATOM 4484 N N . GLN A 1 549 ? -9.668 -8.673 1.702 1.00 93.94 549 GLN A N 1
ATOM 4485 C CA . GLN A 1 549 ? -10.005 -10.083 1.787 1.00 93.94 549 GLN A CA 1
ATOM 4486 C C . GLN A 1 549 ? -9.366 -10.880 0.647 1.00 93.94 549 GLN A C 1
ATOM 4488 O O . GLN A 1 549 ? -8.838 -11.962 0.899 1.00 93.94 549 GLN A O 1
ATOM 4493 N N . SER A 1 550 ? -9.327 -10.319 -0.568 1.00 93.56 550 SER A N 1
ATOM 4494 C CA . SER A 1 550 ? -8.584 -10.904 -1.689 1.00 93.56 550 SER A CA 1
ATOM 4495 C C . SER A 1 550 ? -7.133 -11.177 -1.291 1.00 93.56 550 SER A C 1
ATOM 4497 O O . SER A 1 550 ? -6.661 -12.299 -1.446 1.00 93.56 550 SER A O 1
ATOM 4499 N N . ILE A 1 551 ? -6.457 -10.203 -0.668 1.00 96.62 551 ILE A N 1
ATOM 4500 C CA . ILE A 1 551 ? -5.077 -10.385 -0.192 1.00 96.62 551 ILE A CA 1
ATOM 4501 C C . ILE A 1 551 ? -4.990 -11.523 0.829 1.00 96.62 551 ILE A C 1
ATOM 4503 O O . ILE A 1 551 ? -4.087 -12.348 0.727 1.00 96.62 551 ILE A O 1
ATOM 4507 N N . VAL A 1 552 ? -5.913 -11.596 1.794 1.00 97.00 552 VAL A N 1
ATOM 4508 C CA . VAL A 1 552 ? -5.906 -12.656 2.819 1.00 97.00 552 VAL A CA 1
ATOM 4509 C C . VAL A 1 552 ? -6.078 -14.047 2.215 1.00 97.00 552 VAL A C 1
ATOM 4511 O O . VAL A 1 552 ? -5.414 -14.987 2.646 1.00 97.00 552 VAL A O 1
ATOM 4514 N N . GLU A 1 553 ? -6.946 -14.196 1.220 1.00 94.00 553 GLU A N 1
ATOM 4515 C CA . GLU A 1 553 ? -7.269 -15.502 0.645 1.00 94.00 553 GLU A CA 1
ATOM 4516 C C . GLU A 1 553 ? -6.346 -15.951 -0.490 1.00 94.00 553 GLU A C 1
ATOM 4518 O O . GLU A 1 553 ? -6.340 -17.142 -0.828 1.00 94.00 553 GLU A O 1
ATOM 4523 N N . THR A 1 554 ? -5.630 -15.020 -1.124 1.00 92.25 554 THR A N 1
ATOM 4524 C CA . THR A 1 554 ? -4.848 -15.303 -2.337 1.00 92.25 554 THR A CA 1
ATOM 4525 C C . THR A 1 554 ? -3.383 -14.896 -2.225 1.00 92.25 554 THR A C 1
ATOM 4527 O O . THR A 1 554 ? -2.566 -15.390 -2.998 1.00 92.25 554 THR A O 1
ATOM 4530 N N . GLY A 1 555 ? -3.030 -14.013 -1.288 1.00 95.06 555 GLY A N 1
ATOM 4531 C CA . GLY A 1 555 ? -1.705 -13.396 -1.210 1.00 95.06 555 GLY A CA 1
ATOM 4532 C C . GLY A 1 555 ? -1.473 -12.293 -2.247 1.00 95.06 555 GLY A C 1
ATOM 4533 O O . GLY A 1 555 ? -0.348 -11.807 -2.375 1.00 95.06 555 GLY A O 1
ATOM 4534 N N . TYR A 1 556 ? -2.510 -11.884 -2.984 1.00 94.69 556 TYR A N 1
ATOM 4535 C CA . TYR A 1 556 ? -2.418 -10.854 -4.014 1.00 94.69 556 TYR A CA 1
ATOM 4536 C C . TYR A 1 556 ? -3.496 -9.783 -3.852 1.00 94.69 556 TYR A C 1
ATOM 4538 O O . TYR A 1 556 ? -4.656 -10.065 -3.556 1.00 94.69 556 TYR A O 1
ATOM 4546 N N . ILE A 1 557 ? -3.108 -8.542 -4.123 1.00 95.88 557 ILE A N 1
ATOM 4547 C CA . ILE A 1 557 ? -4.029 -7.458 -4.453 1.00 95.88 557 ILE A CA 1
ATOM 4548 C C . ILE A 1 557 ? -4.189 -7.384 -5.970 1.00 95.88 557 ILE A C 1
ATOM 4550 O O . ILE A 1 557 ? -3.240 -7.651 -6.712 1.00 95.88 557 ILE A O 1
ATOM 4554 N N . TYR A 1 558 ? -5.371 -6.991 -6.432 1.00 93.69 558 TYR A N 1
ATOM 4555 C CA . TYR A 1 558 ? -5.696 -6.883 -7.848 1.00 93.69 558 TYR A CA 1
ATOM 4556 C C . TYR A 1 558 ? -6.124 -5.468 -8.203 1.00 93.69 558 TYR A C 1
ATOM 4558 O O . TYR A 1 558 ? -6.711 -4.767 -7.380 1.00 93.69 558 TYR A O 1
ATOM 4566 N N . SER A 1 559 ? -5.816 -5.048 -9.424 1.00 92.81 559 SER A N 1
ATOM 4567 C CA . SER A 1 559 ? -6.160 -3.719 -9.917 1.00 92.81 559 SER A CA 1
ATOM 4568 C C . SER A 1 559 ? -6.146 -3.685 -11.439 1.00 92.81 559 SER A C 1
ATOM 4570 O O . SER A 1 559 ? -5.352 -4.380 -12.072 1.00 92.81 559 SER A O 1
ATOM 4572 N N . VAL A 1 560 ? -6.958 -2.818 -12.035 1.00 88.50 560 VAL A N 1
ATOM 4573 C CA . VAL A 1 560 ? -6.832 -2.453 -13.452 1.00 88.50 560 VAL A CA 1
ATOM 4574 C C . VAL A 1 560 ? -5.581 -1.590 -13.649 1.00 88.50 560 VAL A C 1
ATOM 4576 O O . VAL A 1 560 ? -5.222 -0.789 -12.784 1.00 88.50 560 VAL A O 1
ATOM 4579 N N . CYS A 1 561 ? -4.882 -1.767 -14.770 1.00 88.56 561 CYS A N 1
ATOM 4580 C CA . CYS A 1 561 ? -3.772 -0.910 -15.163 1.00 88.56 561 CYS A CA 1
ATOM 4581 C C . CYS A 1 561 ? -4.307 0.450 -15.649 1.00 88.56 561 CYS A C 1
ATOM 4583 O O . CYS A 1 561 ? -5.033 0.473 -16.643 1.00 88.56 561 CYS A O 1
ATOM 4585 N N . PRO A 1 562 ? -3.889 1.581 -15.050 1.00 89.00 562 PRO A N 1
ATOM 4586 C CA . PRO A 1 562 ? -4.372 2.917 -15.425 1.00 89.00 562 PRO A CA 1
ATOM 4587 C C . PRO A 1 562 ? -4.024 3.356 -16.858 1.00 89.00 562 PRO A C 1
ATOM 4589 O O . PRO A 1 562 ? -4.546 4.355 -17.344 1.00 89.00 562 PRO A O 1
ATOM 4592 N N . VAL A 1 563 ? -3.116 2.628 -17.515 1.00 83.75 563 VAL A N 1
ATOM 4593 C CA . VAL A 1 563 ? -2.643 2.889 -18.882 1.00 83.75 563 VAL A CA 1
ATOM 4594 C C . VAL A 1 563 ? -3.312 1.937 -19.874 1.00 83.75 563 VAL A C 1
ATOM 4596 O O . VAL A 1 563 ? -3.905 2.379 -20.849 1.00 83.75 563 VAL A O 1
ATOM 4599 N N . SER A 1 564 ? -3.232 0.622 -19.636 1.00 80.25 564 SER A N 1
ATOM 4600 C CA . SER A 1 564 ? -3.654 -0.384 -20.624 1.00 80.25 564 SER A CA 1
ATOM 4601 C C . SER A 1 564 ? -5.027 -1.006 -20.377 1.00 80.25 564 SER A C 1
ATOM 4603 O O . SER A 1 564 ? -5.515 -1.730 -21.237 1.00 80.25 564 SER A O 1
ATOM 4605 N N . GLY A 1 565 ? -5.633 -0.812 -19.203 1.00 78.56 565 GLY A N 1
ATOM 4606 C CA . GLY A 1 565 ? -6.888 -1.479 -18.835 1.00 78.56 565 GLY A CA 1
ATOM 4607 C C . GLY A 1 565 ? -6.726 -2.955 -18.447 1.00 78.56 565 GLY A C 1
ATOM 4608 O O . GLY A 1 565 ? -7.680 -3.588 -18.001 1.00 78.56 565 GLY A O 1
ATOM 4609 N N . LYS A 1 566 ? -5.516 -3.523 -18.564 1.00 81.00 566 LYS A N 1
ATOM 4610 C CA . LYS A 1 566 ? -5.239 -4.915 -18.185 1.00 81.00 566 LYS A CA 1
ATOM 4611 C C . LYS A 1 566 ? -5.412 -5.119 -16.681 1.00 81.00 566 LYS A C 1
ATOM 4613 O O . LYS A 1 566 ? -4.934 -4.307 -15.891 1.00 81.00 566 LYS A O 1
ATOM 4618 N N . ILE A 1 567 ? -6.000 -6.245 -16.282 1.00 85.62 567 ILE A N 1
ATOM 4619 C CA . ILE A 1 567 ? -6.047 -6.657 -14.877 1.00 85.62 567 ILE A CA 1
ATOM 4620 C C . ILE A 1 567 ? -4.650 -7.122 -14.452 1.00 85.62 567 ILE A C 1
ATOM 4622 O O . ILE A 1 567 ? -4.054 -8.031 -15.033 1.00 85.62 567 ILE A O 1
ATOM 4626 N N . LEU A 1 568 ? -4.117 -6.468 -13.428 1.00 90.62 568 LEU A N 1
ATOM 4627 C CA . LEU A 1 568 ? -2.836 -6.763 -12.806 1.00 90.62 568 LEU A CA 1
ATOM 4628 C C . LEU A 1 568 ? -3.065 -7.336 -11.409 1.00 90.62 568 LEU A C 1
ATOM 4630 O O . LEU A 1 568 ? -4.049 -7.024 -10.739 1.00 90.62 568 LEU A O 1
ATOM 4634 N N . ARG A 1 569 ? -2.106 -8.138 -10.948 1.00 93.31 569 ARG A N 1
ATOM 4635 C CA . ARG A 1 569 ? -2.016 -8.584 -9.557 1.00 93.31 569 ARG A CA 1
ATOM 4636 C C . ARG A 1 569 ? -0.651 -8.237 -8.986 1.00 93.31 569 ARG A C 1
ATOM 4638 O O . ARG A 1 569 ? 0.338 -8.240 -9.718 1.00 93.31 569 ARG A O 1
ATOM 4645 N N . SER A 1 570 ? -0.593 -7.960 -7.692 1.00 95.00 570 SER A N 1
ATOM 4646 C CA . SER A 1 570 ? 0.650 -7.693 -6.977 1.00 95.00 570 SER A CA 1
ATOM 4647 C C . SER A 1 570 ? 0.644 -8.352 -5.606 1.00 95.00 570 SER A C 1
ATOM 4649 O O . SER A 1 570 ? -0.388 -8.436 -4.951 1.00 95.00 570 SER A O 1
ATOM 4651 N N . ASN A 1 571 ? 1.810 -8.808 -5.167 1.00 96.06 571 ASN A N 1
ATOM 4652 C CA . ASN A 1 571 ? 2.087 -9.217 -3.791 1.00 96.06 571 ASN A CA 1
ATOM 4653 C C . ASN A 1 571 ? 3.140 -8.291 -3.146 1.00 96.06 571 ASN A C 1
ATOM 4655 O O . ASN A 1 571 ? 3.798 -8.660 -2.179 1.00 96.06 571 ASN A O 1
ATOM 4659 N N . GLN A 1 572 ? 3.356 -7.099 -3.708 1.00 97.06 572 GLN A N 1
ATOM 4660 C CA . GLN A 1 572 ? 4.366 -6.144 -3.257 1.00 97.06 572 GLN A CA 1
ATOM 4661 C C . GLN A 1 572 ? 3.694 -5.038 -2.448 1.00 97.06 572 GLN A C 1
ATOM 4663 O O . GLN A 1 572 ? 3.062 -4.149 -3.016 1.00 97.06 572 GLN A O 1
ATOM 4668 N N . SER A 1 573 ? 3.835 -5.102 -1.127 1.00 97.81 573 SER A N 1
ATOM 4669 C CA . SER A 1 573 ? 3.227 -4.165 -0.180 1.00 97.81 573 SER A CA 1
ATOM 4670 C C . SER A 1 573 ? 4.282 -3.454 0.659 1.00 97.81 573 SER A C 1
ATOM 4672 O O . SER A 1 573 ? 5.236 -4.089 1.109 1.00 97.81 573 SER A O 1
ATOM 4674 N N . PHE A 1 574 ? 4.053 -2.185 0.969 1.00 97.69 574 PHE A N 1
ATOM 4675 C CA . PHE A 1 574 ? 4.907 -1.377 1.835 1.00 97.69 574 PHE A CA 1
ATOM 4676 C C . PHE A 1 574 ? 4.028 -0.589 2.794 1.00 97.69 574 PHE A C 1
ATOM 4678 O O . PHE A 1 574 ? 3.027 -0.022 2.371 1.00 97.69 574 PHE A O 1
ATOM 4685 N N . TRP A 1 575 ? 4.380 -0.547 4.074 1.00 95.25 575 TRP A N 1
ATOM 4686 C CA . TRP A 1 575 ? 3.590 0.156 5.085 1.00 95.25 575 TRP A CA 1
ATOM 4687 C C . TRP A 1 575 ? 4.434 1.209 5.778 1.00 95.25 575 TRP A C 1
ATOM 4689 O O . TRP A 1 575 ? 5.540 0.917 6.229 1.00 95.25 575 TRP A O 1
ATOM 4699 N N . VAL A 1 576 ? 3.895 2.422 5.866 1.00 91.56 576 VAL A N 1
ATOM 4700 C CA . VAL A 1 576 ? 4.560 3.576 6.477 1.00 91.56 576 VAL A CA 1
ATOM 4701 C C . VAL A 1 576 ? 3.621 4.301 7.434 1.00 91.56 576 VAL A C 1
ATOM 4703 O O . VAL A 1 576 ? 2.395 4.238 7.300 1.00 91.56 576 VAL A O 1
ATOM 4706 N N . GLN A 1 577 ? 4.201 5.013 8.401 1.00 83.88 577 GLN A N 1
ATOM 4707 C CA . GLN A 1 577 ? 3.439 5.836 9.338 1.00 83.88 577 GLN A CA 1
ATOM 4708 C C . GLN A 1 577 ? 4.309 6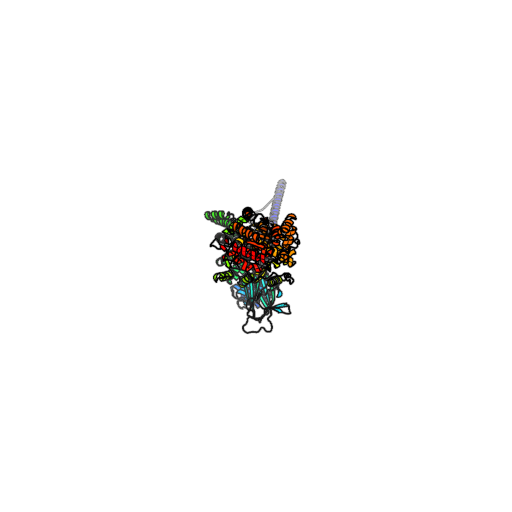.922 9.988 1.00 83.88 577 GLN A C 1
ATOM 4710 O O . GLN A 1 577 ? 4.931 6.672 11.015 1.00 83.88 577 GLN A O 1
ATOM 4715 N N . HIS A 1 578 ? 4.321 8.137 9.432 1.00 68.62 578 HIS A N 1
ATOM 4716 C CA . HIS A 1 578 ? 5.037 9.275 10.031 1.00 68.62 578 HIS A CA 1
ATOM 4717 C C . HIS A 1 578 ? 4.232 9.976 11.134 1.00 68.62 578 HIS A C 1
ATOM 4719 O O . HIS A 1 578 ? 4.767 10.327 12.182 1.00 68.62 578 HIS A O 1
ATOM 4725 N N . THR A 1 579 ? 2.931 10.185 10.906 1.00 66.69 579 THR A N 1
ATOM 4726 C CA . THR A 1 579 ? 2.047 10.886 11.846 1.00 66.69 579 THR A CA 1
ATOM 4727 C C . THR A 1 579 ? 1.219 9.903 12.672 1.00 66.69 579 THR A C 1
ATOM 4729 O O . THR A 1 579 ? 0.942 8.771 12.269 1.00 66.69 579 THR A O 1
ATOM 4732 N N . SER A 1 580 ? 0.775 10.346 13.849 1.00 57.41 580 SER A N 1
ATOM 4733 C CA . SER A 1 580 ? -0.019 9.529 14.777 1.00 57.41 580 SER A CA 1
ATOM 4734 C C . SER A 1 580 ? -1.401 9.128 14.248 1.00 57.41 580 SER A C 1
ATOM 4736 O O . SER A 1 580 ? -2.063 8.308 14.881 1.00 57.41 580 SER A O 1
ATOM 4738 N N . PHE A 1 581 ? -1.860 9.702 13.131 1.00 61.00 581 PHE A N 1
ATOM 4739 C CA . PHE A 1 581 ? -3.271 9.645 12.759 1.00 61.00 581 PHE A CA 1
ATOM 4740 C C . PHE A 1 581 ? -3.655 8.383 11.984 1.00 61.00 581 PHE A C 1
ATOM 4742 O O . PHE A 1 581 ? -4.620 7.736 12.386 1.00 61.00 581 PHE A O 1
ATOM 4749 N N . VAL A 1 582 ? -2.926 7.984 10.929 1.00 75.62 582 VAL A N 1
ATOM 4750 C CA . VAL A 1 582 ? -3.309 6.801 10.137 1.00 75.62 582 VAL A CA 1
ATOM 4751 C C . VAL A 1 582 ? -2.109 6.111 9.459 1.00 75.62 582 VAL A C 1
ATOM 4753 O O . VAL A 1 582 ? -1.329 6.792 8.794 1.00 75.62 582 VAL A O 1
ATOM 4756 N N . PRO A 1 583 ? -1.963 4.772 9.561 1.00 85.00 583 PRO A N 1
ATOM 4757 C CA . PRO A 1 583 ? -1.005 4.020 8.748 1.00 85.00 583 PRO A CA 1
ATOM 4758 C C . PRO A 1 583 ? -1.415 3.993 7.264 1.00 85.00 583 PRO A C 1
ATOM 4760 O O . PRO A 1 583 ? -2.589 3.794 6.943 1.00 85.00 583 PRO A O 1
ATOM 4763 N N . VAL A 1 584 ? -0.442 4.142 6.362 1.00 91.44 584 VAL A N 1
ATOM 4764 C CA . VAL A 1 584 ? -0.654 4.113 4.905 1.00 91.44 584 VAL A CA 1
ATOM 4765 C C . VAL A 1 584 ? 0.068 2.909 4.308 1.00 91.44 584 VAL A C 1
ATOM 4767 O O . VAL A 1 584 ? 1.259 2.699 4.545 1.00 91.44 584 VAL A O 1
ATOM 4770 N N . GLY A 1 585 ? -0.671 2.115 3.540 1.00 94.44 585 GLY A N 1
ATOM 4771 C CA . GLY A 1 585 ? -0.169 0.993 2.763 1.00 94.44 585 GLY A CA 1
ATOM 4772 C C . GLY A 1 585 ? -0.012 1.372 1.292 1.00 94.44 585 GLY A C 1
ATOM 4773 O O . GLY A 1 585 ? -0.890 1.992 0.700 1.00 94.44 585 GLY A O 1
ATOM 4774 N N . PHE A 1 586 ? 1.093 0.964 0.687 1.00 97.88 586 PHE A N 1
ATOM 4775 C CA . PHE A 1 586 ? 1.372 1.106 -0.733 1.00 97.88 586 PHE A CA 1
ATOM 4776 C C . PHE A 1 586 ? 1.465 -0.271 -1.366 1.00 97.88 586 PHE A C 1
ATOM 4778 O O . PHE A 1 586 ? 2.241 -1.108 -0.905 1.00 97.88 586 PHE A O 1
ATOM 4785 N N . TYR A 1 587 ? 0.733 -0.486 -2.453 1.00 98.25 587 TYR A N 1
ATOM 4786 C CA . TYR A 1 587 ? 0.841 -1.697 -3.256 1.00 98.25 587 TYR A CA 1
ATOM 4787 C C . TYR A 1 587 ? 1.440 -1.366 -4.615 1.00 98.25 587 TYR A C 1
ATOM 4789 O O . TYR A 1 587 ? 0.860 -0.606 -5.390 1.00 98.25 587 TYR A O 1
ATOM 4797 N N . ARG A 1 588 ? 2.616 -1.924 -4.903 1.00 97.75 588 ARG A N 1
ATOM 4798 C CA . ARG A 1 588 ? 3.361 -1.646 -6.135 1.00 97.75 588 ARG A CA 1
ATOM 4799 C C . ARG A 1 588 ? 2.916 -2.577 -7.247 1.00 97.75 588 ARG A C 1
ATOM 4801 O O . ARG A 1 588 ? 3.015 -3.791 -7.102 1.00 97.75 588 ARG A O 1
ATOM 4808 N N . PHE A 1 589 ? 2.491 -2.027 -8.371 1.00 95.38 589 PHE A N 1
ATOM 4809 C CA . PHE A 1 589 ? 2.151 -2.777 -9.575 1.00 95.38 589 PHE A CA 1
ATOM 4810 C C . PHE A 1 589 ? 3.176 -2.506 -10.671 1.00 95.38 589 PHE A C 1
ATOM 4812 O O . PHE A 1 589 ? 3.612 -1.371 -10.853 1.00 95.38 589 PHE A O 1
ATOM 4819 N N . CYS A 1 590 ? 3.528 -3.545 -11.428 1.00 86.56 590 CYS A N 1
ATOM 4820 C CA . CYS A 1 590 ? 4.320 -3.426 -12.650 1.00 86.56 590 CYS A CA 1
ATOM 4821 C C . CYS A 1 590 ? 3.391 -3.561 -13.860 1.00 86.56 590 CYS A C 1
ATOM 4823 O O . CYS A 1 590 ? 3.072 -4.671 -14.286 1.00 86.56 590 CYS A O 1
ATOM 4825 N N . GLY A 1 591 ? 2.921 -2.421 -14.372 1.00 73.38 591 GLY A N 1
ATOM 4826 C CA . GLY A 1 591 ? 2.169 -2.318 -15.623 1.00 73.38 591 GLY A CA 1
ATOM 4827 C C . GLY A 1 591 ? 3.108 -1.982 -16.775 1.00 73.38 591 GLY A C 1
ATOM 4828 O O . GLY A 1 591 ? 4.162 -2.596 -16.894 1.00 73.38 591 GLY A O 1
ATOM 4829 N N . TYR A 1 592 ? 2.749 -1.015 -17.626 1.00 69.12 592 TYR A N 1
ATOM 4830 C CA . TYR A 1 592 ? 3.680 -0.374 -18.574 1.00 69.12 592 TYR A CA 1
ATOM 4831 C C . TYR A 1 592 ? 4.879 0.254 -17.841 1.00 69.12 592 TYR A C 1
ATOM 4833 O O . TYR A 1 592 ? 6.029 0.025 -18.201 1.00 69.12 592 TYR A O 1
ATOM 4841 N N . GLU A 1 593 ? 4.589 0.941 -16.740 1.00 80.12 593 GLU A N 1
ATOM 4842 C CA . GLU A 1 593 ? 5.549 1.415 -15.750 1.00 80.12 593 GLU A CA 1
ATOM 4843 C C . GLU A 1 593 ? 5.144 0.954 -14.343 1.00 80.12 593 GLU A C 1
ATOM 4845 O O . GLU A 1 593 ? 4.069 0.371 -14.144 1.00 80.12 593 GLU A O 1
ATOM 4850 N N . SER A 1 594 ? 6.024 1.184 -13.368 1.00 90.75 594 SER A N 1
ATOM 4851 C CA . SER A 1 594 ? 5.707 0.919 -11.966 1.00 90.75 594 SER A CA 1
ATOM 4852 C C . SER A 1 594 ? 4.812 2.027 -11.419 1.00 90.75 594 SER A C 1
ATOM 4854 O O . SER A 1 594 ? 5.145 3.198 -11.571 1.00 90.75 594 SER A O 1
ATOM 4856 N N . PHE A 1 595 ? 3.721 1.668 -10.748 1.00 96.19 595 PHE A N 1
ATOM 4857 C CA . PHE A 1 595 ? 2.861 2.606 -10.020 1.00 96.19 595 PHE A CA 1
ATOM 4858 C C . PHE A 1 595 ? 2.472 2.026 -8.660 1.00 96.19 595 PHE A C 1
ATOM 4860 O O . PHE A 1 595 ? 2.542 0.813 -8.449 1.00 96.19 595 PHE A O 1
ATOM 4867 N N . TYR A 1 596 ? 2.068 2.888 -7.729 1.00 98.12 596 TYR A N 1
ATOM 4868 C CA . TYR A 1 596 ? 1.695 2.491 -6.375 1.00 98.12 596 TYR A CA 1
ATOM 4869 C C . TYR A 1 596 ? 0.239 2.841 -6.102 1.00 98.12 596 TYR A C 1
ATOM 4871 O O . TYR A 1 596 ? -0.121 4.016 -6.095 1.00 98.12 596 TYR A O 1
ATOM 4879 N N . LEU A 1 597 ? -0.586 1.831 -5.835 1.00 97.44 597 LEU A N 1
ATOM 4880 C CA . LEU A 1 597 ? -1.904 2.046 -5.250 1.00 97.44 597 LEU A CA 1
ATOM 4881 C C . LEU A 1 597 ? -1.720 2.416 -3.776 1.00 97.44 597 LEU A C 1
ATOM 4883 O O . LEU A 1 597 ? -1.062 1.688 -3.029 1.00 97.44 597 LEU A O 1
ATOM 4887 N N . ILE A 1 598 ? -2.283 3.548 -3.373 1.00 95.25 598 ILE A N 1
ATOM 4888 C CA . ILE A 1 598 ? -2.191 4.086 -2.019 1.00 95.25 598 ILE A CA 1
ATOM 4889 C C . ILE A 1 598 ? -3.473 3.714 -1.288 1.00 95.25 598 ILE A C 1
ATOM 4891 O O . ILE A 1 598 ? -4.553 4.143 -1.686 1.00 95.25 598 ILE A O 1
ATOM 4895 N N . CYS A 1 599 ? -3.359 2.961 -0.201 1.00 91.88 599 CYS A N 1
ATOM 4896 C CA . CYS A 1 599 ? -4.477 2.598 0.660 1.00 91.88 599 CYS A CA 1
ATOM 4897 C C . CYS A 1 599 ? -4.240 3.107 2.083 1.00 91.88 599 CYS A C 1
ATOM 4899 O O . CYS A 1 599 ? -3.128 3.041 2.600 1.00 91.88 599 CYS A O 1
ATOM 4901 N N . GLY A 1 600 ? -5.273 3.606 2.750 1.00 86.94 600 GLY A N 1
ATOM 4902 C CA . GLY A 1 600 ? -5.116 4.237 4.060 1.00 86.94 600 GLY A CA 1
ATOM 4903 C C . GLY A 1 600 ? -6.451 4.608 4.685 1.00 86.94 600 GLY A C 1
ATOM 4904 O O . GLY A 1 600 ? -7.412 3.875 4.517 1.00 86.94 600 GLY A O 1
ATOM 4905 N N . CYS A 1 601 ? -6.498 5.731 5.405 1.00 81.38 601 CYS A N 1
ATOM 4906 C CA . CYS A 1 601 ? -7.591 6.166 6.293 1.00 81.38 601 CYS A CA 1
ATOM 4907 C C . CYS A 1 601 ? -7.977 5.163 7.405 1.00 81.38 601 CYS A C 1
ATOM 4909 O O . CYS A 1 601 ? -7.400 4.082 7.559 1.00 81.38 601 CYS A O 1
ATOM 4911 N N . HIS A 1 602 ? -8.939 5.539 8.249 1.00 81.88 602 HIS A N 1
ATOM 4912 C CA . HIS A 1 602 ? -9.421 4.682 9.336 1.00 81.88 602 HIS A CA 1
ATOM 4913 C C . HIS A 1 602 ? -9.999 3.358 8.813 1.00 81.88 602 HIS A C 1
ATOM 4915 O O . HIS A 1 602 ? -9.816 2.320 9.449 1.00 81.88 602 HIS A O 1
ATOM 4921 N N . GLN A 1 603 ? -10.605 3.398 7.627 1.00 80.94 603 GLN A N 1
ATOM 4922 C CA . GLN A 1 603 ? -11.295 2.304 6.956 1.00 80.94 603 GLN A CA 1
ATOM 4923 C C . GLN A 1 603 ? -10.379 1.457 6.067 1.00 80.94 603 GLN A C 1
ATOM 4925 O O . GLN A 1 603 ? -10.790 0.381 5.651 1.00 80.94 603 GLN A O 1
ATOM 4930 N N . GLY A 1 604 ? -9.150 1.887 5.775 1.00 86.50 604 GLY A N 1
ATOM 4931 C CA . GLY A 1 604 ? -8.230 1.109 4.943 1.00 86.50 604 GLY A CA 1
ATOM 4932 C C . GLY A 1 604 ? -8.614 1.064 3.460 1.00 86.50 604 GLY A C 1
ATOM 4933 O O . GLY A 1 604 ? -8.297 0.066 2.824 1.00 86.50 604 GLY A O 1
ATOM 4934 N N . ILE A 1 605 ? -9.326 2.061 2.917 1.00 87.94 605 ILE A N 1
ATOM 4935 C CA . ILE A 1 605 ? -9.750 2.086 1.501 1.00 87.94 605 ILE A CA 1
ATOM 4936 C C . ILE A 1 605 ? -8.611 2.531 0.574 1.00 87.94 605 ILE A C 1
ATOM 4938 O O . ILE A 1 605 ? -7.621 3.111 1.028 1.00 87.94 605 ILE A O 1
ATOM 4942 N N . ALA A 1 606 ? -8.770 2.314 -0.734 1.00 90.56 606 ALA A N 1
ATOM 4943 C CA . ALA A 1 606 ? -7.903 2.916 -1.742 1.00 90.56 606 ALA A CA 1
ATOM 4944 C C . ALA A 1 606 ? -8.137 4.436 -1.801 1.00 90.56 606 ALA A C 1
ATOM 4946 O O . ALA A 1 606 ? -9.259 4.881 -2.002 1.00 90.56 606 ALA A O 1
ATOM 4947 N N . LEU A 1 607 ? -7.087 5.228 -1.597 1.00 90.19 607 LEU A N 1
ATOM 4948 C CA . LEU A 1 607 ? -7.125 6.692 -1.510 1.00 90.19 607 LEU A CA 1
ATOM 4949 C C . LEU A 1 607 ? -6.690 7.376 -2.811 1.00 90.19 607 LEU A C 1
ATOM 4951 O O . LEU A 1 607 ? -7.106 8.497 -3.111 1.00 90.19 607 LEU A O 1
ATOM 4955 N N . GLY A 1 608 ? -5.817 6.719 -3.567 1.00 93.50 608 GLY A N 1
ATOM 4956 C CA . GLY A 1 608 ? -5.253 7.264 -4.789 1.00 93.50 608 GLY A CA 1
ATOM 4957 C C . GLY A 1 608 ? -4.196 6.356 -5.392 1.00 93.50 608 GLY A C 1
ATOM 4958 O O . GLY A 1 608 ? -3.925 5.262 -4.897 1.00 93.50 608 GLY A O 1
ATOM 4959 N N . VAL A 1 609 ? -3.560 6.841 -6.448 1.00 96.56 609 VAL A N 1
ATOM 4960 C CA . VAL A 1 609 ? -2.447 6.174 -7.119 1.00 96.56 609 VAL A CA 1
ATOM 4961 C C . VAL A 1 609 ? -1.297 7.156 -7.326 1.00 96.56 609 VAL A C 1
ATOM 4963 O O . VAL A 1 609 ? -1.511 8.325 -7.645 1.00 96.56 609 VAL A O 1
ATOM 4966 N N . TYR A 1 610 ? -0.073 6.681 -7.120 1.00 97.62 610 TYR A N 1
ATOM 4967 C CA . TYR A 1 610 ? 1.153 7.442 -7.331 1.00 97.62 610 TYR A CA 1
ATOM 4968 C C . TYR A 1 610 ? 1.976 6.850 -8.476 1.00 97.62 610 TYR A C 1
ATOM 4970 O O . TYR A 1 610 ? 2.276 5.651 -8.488 1.00 97.62 610 TYR A O 1
ATOM 4978 N N . PHE A 1 611 ? 2.360 7.717 -9.412 1.00 96.25 611 PHE A N 1
ATOM 4979 C CA . PHE A 1 611 ? 3.203 7.408 -10.557 1.00 96.25 611 PHE A CA 1
ATOM 4980 C C . PHE A 1 611 ? 4.605 8.005 -10.346 1.00 96.25 611 PHE A C 1
ATOM 4982 O O . PHE A 1 611 ? 4.813 9.207 -10.539 1.00 96.25 611 PHE A O 1
ATOM 4989 N N . PRO A 1 612 ? 5.582 7.181 -9.927 1.00 95.69 612 PRO A N 1
ATOM 4990 C CA . PRO A 1 612 ? 6.915 7.636 -9.540 1.00 95.69 612 PRO A CA 1
ATOM 4991 C C . PRO A 1 612 ? 7.728 8.267 -10.676 1.00 95.69 612 PRO A C 1
ATOM 4993 O O . PRO A 1 612 ? 8.628 9.051 -10.397 1.00 95.69 612 PRO A O 1
ATOM 4996 N N . LYS A 1 613 ? 7.436 7.963 -11.948 1.00 91.00 613 LYS A N 1
ATOM 4997 C CA . LYS A 1 613 ? 8.198 8.501 -13.087 1.00 91.00 613 LYS A CA 1
ATOM 4998 C C . LYS A 1 613 ? 7.913 9.985 -13.312 1.00 91.00 613 LYS A C 1
ATOM 5000 O O . LYS A 1 613 ? 8.820 10.742 -13.643 1.00 91.00 613 LYS A O 1
ATOM 5005 N N . GLN A 1 614 ? 6.653 10.380 -13.148 1.00 91.44 614 GLN A N 1
ATOM 5006 C CA . GLN A 1 614 ? 6.160 11.739 -13.374 1.00 91.44 614 GLN A CA 1
ATOM 5007 C C . GLN A 1 614 ? 6.005 12.534 -12.067 1.00 91.44 614 GLN A C 1
ATOM 5009 O O . GLN A 1 614 ? 5.575 13.683 -12.115 1.00 91.44 614 GLN A O 1
ATOM 5014 N N . GLU A 1 615 ? 6.299 11.925 -10.910 1.00 95.31 615 GLU A N 1
ATOM 5015 C CA . GLU A 1 615 ? 5.979 12.472 -9.582 1.00 95.31 615 GLU A CA 1
ATOM 5016 C C . GLU A 1 615 ? 4.501 12.913 -9.477 1.00 95.31 615 GLU A C 1
ATOM 5018 O O . GLU A 1 615 ? 4.158 13.947 -8.897 1.00 95.31 615 GLU A O 1
ATOM 5023 N N . LEU A 1 616 ? 3.609 12.116 -10.079 1.00 96.62 616 LEU A N 1
ATOM 5024 C CA . LEU A 1 616 ? 2.183 12.411 -10.220 1.00 96.62 616 LEU A CA 1
ATOM 5025 C C . LEU A 1 616 ? 1.358 11.606 -9.215 1.00 96.62 616 LEU A C 1
ATOM 5027 O O . LEU A 1 616 ? 1.452 10.381 -9.151 1.00 96.62 616 LEU A O 1
ATOM 5031 N N . ILE A 1 617 ? 0.504 12.295 -8.465 1.00 96.44 617 ILE A N 1
ATOM 5032 C CA . ILE A 1 617 ? -0.445 11.718 -7.515 1.00 96.44 617 ILE A CA 1
ATOM 5033 C C . ILE A 1 617 ? -1.855 11.971 -8.041 1.00 96.44 617 ILE A C 1
ATOM 5035 O O . ILE A 1 617 ? -2.280 13.120 -8.173 1.00 96.44 617 ILE A O 1
ATOM 5039 N N . ILE A 1 618 ? -2.600 10.898 -8.290 1.00 95.69 618 ILE A N 1
ATOM 5040 C CA . ILE A 1 618 ? -4.031 10.961 -8.583 1.00 95.69 618 ILE A CA 1
ATOM 5041 C C . ILE A 1 618 ? -4.788 10.565 -7.318 1.00 95.69 618 ILE A C 1
ATOM 5043 O O . ILE A 1 618 ? -4.748 9.412 -6.890 1.00 95.69 618 ILE A O 1
ATOM 5047 N N . ARG A 1 619 ? -5.474 11.526 -6.707 1.00 93.44 619 ARG A N 1
ATOM 5048 C CA . ARG A 1 619 ? -6.347 11.315 -5.551 1.00 93.44 619 ARG A CA 1
ATOM 5049 C C . ARG A 1 619 ? -7.728 10.903 -6.027 1.00 93.44 619 ARG A C 1
ATOM 5051 O O . ARG A 1 619 ? -8.268 11.512 -6.949 1.00 93.44 619 ARG A O 1
ATOM 5058 N N . PHE A 1 620 ? -8.315 9.917 -5.365 1.00 90.81 620 PHE A N 1
ATOM 5059 C CA . PHE A 1 620 ? -9.655 9.454 -5.712 1.00 90.81 620 PHE A CA 1
ATOM 5060 C C . PHE A 1 620 ? -10.742 10.358 -5.137 1.00 90.81 620 PHE A C 1
ATOM 5062 O O . PHE A 1 620 ? -11.734 10.582 -5.816 1.00 90.81 620 PHE A O 1
ATOM 5069 N N . TYR A 1 621 ? -10.511 10.946 -3.958 1.00 84.75 621 TYR A N 1
ATOM 5070 C CA . TYR A 1 621 ? -11.522 11.715 -3.227 1.00 84.75 621 TYR A CA 1
ATOM 5071 C C . TYR A 1 621 ? -11.036 13.111 -2.801 1.00 84.75 621 TYR A C 1
ATOM 5073 O O . TYR A 1 621 ? -9.852 13.310 -2.477 1.00 84.75 621 TYR A O 1
ATOM 5081 N N . ASN A 1 622 ? -11.971 14.062 -2.728 1.00 75.50 622 ASN A N 1
ATOM 5082 C CA . ASN A 1 622 ? -11.798 15.379 -2.122 1.00 75.50 622 ASN A CA 1
ATOM 5083 C C . ASN A 1 622 ? -11.742 15.253 -0.593 1.00 75.50 622 ASN A C 1
ATOM 5085 O O . ASN A 1 622 ? -12.751 15.150 0.089 1.00 75.50 622 ASN A O 1
ATOM 5089 N N . ASP A 1 623 ? -10.507 15.204 -0.091 1.00 60.78 623 ASP A N 1
ATOM 5090 C CA . ASP A 1 623 ? -10.086 15.181 1.322 1.00 60.78 623 ASP A CA 1
ATOM 5091 C C . ASP A 1 623 ? -11.106 14.679 2.376 1.00 60.78 623 ASP A C 1
ATOM 5093 O O . ASP A 1 623 ? -11.586 15.470 3.189 1.00 60.78 623 ASP A O 1
ATOM 5097 N N . PRO A 1 624 ? -11.404 13.366 2.452 1.00 54.41 624 PRO A N 1
ATOM 5098 C CA . PRO A 1 624 ? -12.325 12.862 3.471 1.00 54.41 624 PRO A CA 1
ATOM 5099 C C . PRO A 1 624 ? -11.633 12.460 4.788 1.00 54.41 624 PRO A C 1
ATOM 5101 O O . PRO A 1 624 ? -12.313 12.192 5.776 1.00 54.41 624 PRO A O 1
ATOM 5104 N N . PHE A 1 625 ? -10.293 12.358 4.821 1.00 59.31 625 PHE A N 1
ATOM 5105 C CA . PHE A 1 625 ? -9.584 11.603 5.870 1.00 59.31 625 PHE A CA 1
ATOM 5106 C C . PHE A 1 625 ? -8.236 12.181 6.320 1.00 59.31 625 PHE A C 1
ATOM 5108 O O . PHE A 1 625 ? -7.480 11.474 6.993 1.00 59.31 625 PHE A O 1
ATOM 5115 N N . SER A 1 626 ? -7.889 13.426 5.967 1.00 64.25 626 SER A N 1
ATOM 5116 C CA . SER A 1 626 ? -6.666 14.104 6.443 1.00 64.25 626 SER A CA 1
ATOM 5117 C C . SER A 1 626 ? -5.342 13.373 6.137 1.00 64.25 626 SER A C 1
ATOM 5119 O O . SER A 1 626 ? -4.356 13.525 6.856 1.00 64.25 626 SER A O 1
ATOM 5121 N N . THR A 1 627 ? -5.300 12.541 5.086 1.00 76.25 627 THR A N 1
ATOM 5122 C CA . THR A 1 627 ? -4.066 11.839 4.687 1.00 76.25 627 THR A CA 1
ATOM 5123 C C . THR A 1 627 ? -3.168 12.772 3.884 1.00 76.25 627 THR A C 1
ATOM 5125 O O . THR A 1 627 ? -3.533 13.209 2.793 1.00 76.25 627 THR A O 1
ATOM 5128 N N . ASP A 1 628 ? -1.969 13.032 4.400 1.00 86.44 628 ASP A N 1
ATOM 5129 C CA . ASP A 1 628 ? -0.933 13.762 3.675 1.00 86.44 628 ASP A CA 1
ATOM 5130 C C . ASP A 1 628 ? -0.173 12.807 2.737 1.00 86.44 628 ASP A C 1
ATOM 5132 O O . ASP A 1 628 ? 0.696 12.035 3.152 1.00 86.44 628 ASP A O 1
ATOM 5136 N N . TYR A 1 629 ? -0.544 12.840 1.454 1.00 89.75 629 TYR A N 1
ATOM 5137 C CA . TYR A 1 629 ? 0.038 11.987 0.415 1.00 89.75 629 TYR A CA 1
ATOM 5138 C C . TYR A 1 629 ? 1.533 12.246 0.227 1.00 89.75 629 TYR A C 1
ATOM 5140 O O . TYR A 1 629 ? 2.290 11.296 0.036 1.00 89.75 629 TYR A O 1
ATOM 5148 N N . ALA A 1 630 ? 1.966 13.509 0.295 1.00 91.88 630 ALA A N 1
ATOM 5149 C CA . ALA A 1 630 ? 3.364 13.866 0.095 1.00 91.88 630 ALA A CA 1
ATOM 5150 C C . ALA A 1 630 ? 4.221 13.300 1.232 1.00 91.88 630 ALA A C 1
ATOM 5152 O O . ALA A 1 630 ? 5.234 12.654 0.970 1.00 91.88 630 ALA A O 1
ATOM 5153 N N . VAL A 1 631 ? 3.776 13.453 2.484 1.00 91.81 631 VAL A N 1
ATOM 5154 C CA . VAL A 1 631 ? 4.444 12.861 3.655 1.00 91.81 631 VAL A CA 1
ATOM 5155 C C . VAL A 1 631 ? 4.515 11.337 3.540 1.00 91.81 631 VAL A C 1
ATOM 5157 O O . VAL A 1 631 ? 5.586 10.759 3.726 1.00 91.81 631 VAL A O 1
ATOM 5160 N N . ALA A 1 632 ? 3.411 10.675 3.182 1.00 92.56 632 ALA A N 1
ATOM 5161 C CA . ALA A 1 632 ? 3.384 9.219 3.047 1.00 92.56 632 ALA A CA 1
ATOM 5162 C C . ALA A 1 632 ? 4.315 8.712 1.928 1.00 92.56 632 ALA A C 1
ATOM 5164 O O . ALA A 1 632 ? 5.015 7.716 2.111 1.00 92.56 632 ALA A O 1
ATOM 5165 N N . ILE A 1 633 ? 4.361 9.394 0.780 1.00 95.88 633 ILE A N 1
ATOM 5166 C CA . ILE A 1 633 ? 5.248 9.018 -0.331 1.00 95.88 633 ILE A CA 1
ATOM 5167 C C . ILE A 1 633 ? 6.711 9.309 0.020 1.00 95.88 633 ILE A C 1
ATOM 5169 O O . ILE A 1 633 ? 7.576 8.496 -0.293 1.00 95.88 633 ILE A O 1
ATOM 5173 N N . ASN A 1 634 ? 7.007 10.404 0.723 1.00 96.19 634 ASN A N 1
ATOM 5174 C CA . ASN A 1 634 ? 8.361 10.689 1.204 1.00 96.19 634 ASN A CA 1
ATOM 5175 C C . ASN A 1 634 ? 8.860 9.608 2.174 1.00 96.19 634 ASN A C 1
ATOM 5177 O O . ASN A 1 634 ? 10.015 9.196 2.082 1.00 96.19 634 ASN A O 1
ATOM 5181 N N . GLU A 1 635 ? 8.000 9.089 3.056 1.00 95.19 635 GLU A N 1
ATOM 5182 C CA . GLU A 1 635 ? 8.322 7.932 3.905 1.00 95.19 635 GLU A CA 1
ATOM 5183 C C . GLU A 1 635 ? 8.558 6.659 3.086 1.00 95.19 635 GLU A C 1
ATOM 5185 O O . GLU A 1 635 ? 9.507 5.922 3.357 1.00 95.19 635 GLU A O 1
ATOM 5190 N N . LEU A 1 636 ? 7.737 6.406 2.058 1.00 97.31 636 LEU A N 1
ATOM 5191 C CA . LEU A 1 636 ? 7.951 5.284 1.144 1.00 97.31 636 LEU A CA 1
ATOM 5192 C C . LEU A 1 636 ? 9.315 5.402 0.456 1.00 97.31 636 LEU A C 1
ATOM 5194 O O . LEU A 1 636 ? 10.070 4.430 0.448 1.00 97.31 636 LEU A O 1
ATOM 5198 N N . LYS A 1 637 ? 9.649 6.575 -0.097 1.00 97.88 637 LYS A N 1
ATOM 5199 C CA . LYS A 1 637 ? 10.943 6.841 -0.740 1.00 97.88 637 LYS A CA 1
ATOM 5200 C C . LYS A 1 637 ? 12.093 6.626 0.238 1.00 97.88 637 LYS A C 1
ATOM 5202 O O . LYS A 1 637 ? 13.017 5.878 -0.074 1.00 97.88 637 LYS A O 1
ATOM 5207 N N . ALA A 1 638 ? 11.999 7.201 1.436 1.00 97.50 638 ALA A N 1
ATOM 5208 C CA . ALA A 1 638 ? 12.996 7.062 2.491 1.00 97.50 638 ALA A CA 1
ATOM 5209 C C . ALA A 1 638 ? 13.219 5.595 2.888 1.00 97.50 638 ALA A C 1
ATOM 5211 O O . ALA A 1 638 ? 14.346 5.113 2.821 1.00 97.50 638 ALA A O 1
ATOM 5212 N N . GLY A 1 639 ? 12.156 4.846 3.196 1.00 96.94 639 GLY A N 1
ATOM 5213 C CA . GLY A 1 639 ? 12.255 3.417 3.507 1.00 96.94 639 GLY A CA 1
ATOM 5214 C C . GLY A 1 639 ? 12.820 2.595 2.346 1.00 96.94 639 GLY A C 1
ATOM 5215 O O . GLY A 1 639 ? 13.640 1.699 2.553 1.00 96.94 639 GLY A O 1
ATOM 5216 N N . SER A 1 640 ? 12.437 2.929 1.111 1.00 97.19 640 SER A N 1
ATOM 5217 C CA . SER A 1 640 ? 12.916 2.244 -0.093 1.00 97.19 640 SER A CA 1
ATOM 5218 C C . SER A 1 640 ? 14.418 2.428 -0.292 1.00 97.19 640 SER A C 1
ATOM 5220 O O . SER A 1 640 ? 15.117 1.442 -0.514 1.00 97.19 640 SER A O 1
ATOM 5222 N N . VAL A 1 641 ? 14.934 3.658 -0.178 1.00 97.06 641 VAL A N 1
ATOM 5223 C CA . VAL A 1 641 ? 16.375 3.915 -0.341 1.00 97.06 641 VAL A CA 1
ATOM 5224 C C . VAL A 1 641 ? 17.180 3.434 0.860 1.00 97.06 641 VAL A C 1
ATOM 5226 O O . VAL A 1 641 ? 18.271 2.900 0.687 1.00 97.06 641 VAL A O 1
ATOM 5229 N N . SER A 1 642 ? 16.632 3.545 2.071 1.00 96.81 642 SER A N 1
ATOM 5230 C CA . SER A 1 642 ? 17.303 3.092 3.289 1.00 96.81 642 SER A CA 1
ATOM 5231 C C . SER A 1 642 ? 17.501 1.591 3.344 1.00 96.81 642 SER A C 1
ATOM 5233 O O . SER A 1 642 ? 18.533 1.112 3.811 1.00 96.81 642 SER A O 1
ATOM 5235 N N . PHE A 1 643 ? 16.529 0.839 2.831 1.00 96.00 643 PHE A N 1
ATOM 5236 C CA . PHE A 1 643 ? 16.530 -0.621 2.861 1.00 96.00 643 PHE A CA 1
ATOM 5237 C C . PHE A 1 643 ? 16.632 -1.223 1.461 1.00 96.00 643 PHE A C 1
ATOM 5239 O O . PHE A 1 643 ? 16.125 -2.317 1.213 1.00 96.00 643 PHE A O 1
ATOM 5246 N N . TRP A 1 644 ? 17.309 -0.528 0.546 1.00 95.12 644 TRP A N 1
ATOM 5247 C CA . TRP A 1 644 ? 17.245 -0.792 -0.890 1.00 95.12 644 TRP A CA 1
ATOM 5248 C C . TRP A 1 644 ? 17.649 -2.207 -1.309 1.00 95.12 644 TRP A C 1
ATOM 5250 O O . TRP A 1 644 ? 17.049 -2.748 -2.232 1.00 95.12 644 TRP A O 1
ATOM 5260 N N . ARG A 1 645 ? 18.602 -2.857 -0.622 1.00 93.50 645 ARG A N 1
ATOM 5261 C CA . ARG A 1 645 ? 18.968 -4.258 -0.917 1.00 93.50 645 ARG A CA 1
ATOM 5262 C C . ARG A 1 645 ? 17.831 -5.222 -0.596 1.00 93.50 645 ARG A C 1
ATOM 5264 O O . ARG A 1 645 ? 17.474 -6.065 -1.417 1.00 93.50 645 ARG A O 1
ATOM 5271 N N . ASN A 1 646 ? 17.226 -5.056 0.580 1.00 95.19 646 ASN A N 1
ATOM 5272 C CA . ASN A 1 646 ? 16.076 -5.855 0.993 1.00 95.19 646 ASN A CA 1
ATOM 5273 C C . ASN A 1 646 ? 14.866 -5.539 0.112 1.00 95.19 646 ASN A C 1
ATOM 5275 O O . ASN A 1 646 ? 14.153 -6.455 -0.277 1.00 95.19 646 ASN A O 1
ATOM 5279 N N . PHE A 1 647 ? 14.670 -4.270 -0.255 1.00 96.12 647 PHE A N 1
ATOM 5280 C CA . PHE A 1 647 ? 13.610 -3.848 -1.165 1.00 96.12 647 PHE A CA 1
ATOM 5281 C C . PHE A 1 647 ? 13.781 -4.489 -2.542 1.00 96.12 647 PHE A C 1
ATOM 5283 O O . PHE A 1 647 ? 12.844 -5.101 -3.046 1.00 96.12 647 PHE A O 1
ATOM 5290 N N . LYS A 1 648 ? 14.980 -4.406 -3.134 1.00 93.88 648 LYS A N 1
ATOM 5291 C CA . LYS A 1 648 ? 15.301 -5.009 -4.433 1.00 93.88 648 LYS A CA 1
ATOM 5292 C C . LYS A 1 648 ? 15.051 -6.515 -4.413 1.00 93.88 648 LYS A C 1
ATOM 5294 O O . LYS A 1 648 ? 14.357 -7.022 -5.292 1.00 93.88 648 LYS A O 1
ATOM 5299 N N . SER A 1 649 ? 15.561 -7.211 -3.396 1.00 93.69 649 SER A N 1
ATOM 5300 C CA . SER A 1 649 ? 15.322 -8.646 -3.199 1.00 93.69 649 SER A CA 1
ATOM 5301 C C . SER A 1 649 ? 13.821 -8.955 -3.102 1.00 93.69 649 SER A C 1
ATOM 5303 O O . SER A 1 649 ? 13.298 -9.799 -3.830 1.00 93.69 649 SER A O 1
ATOM 5305 N N . TYR A 1 650 ? 13.096 -8.180 -2.292 1.00 96.25 650 TYR A N 1
ATOM 5306 C CA . TYR A 1 650 ? 11.657 -8.314 -2.089 1.00 96.25 650 TYR A CA 1
ATOM 5307 C C . TYR A 1 650 ? 10.829 -8.106 -3.365 1.00 96.25 650 TYR A C 1
ATOM 5309 O O . TYR A 1 650 ? 9.837 -8.805 -3.560 1.00 96.25 650 TYR A O 1
ATOM 5317 N N . ILE A 1 651 ? 11.185 -7.162 -4.241 1.00 93.94 651 ILE A N 1
ATOM 5318 C CA . ILE A 1 651 ? 10.435 -6.925 -5.490 1.00 93.94 651 ILE A CA 1
ATOM 5319 C C . ILE A 1 651 ? 10.854 -7.847 -6.641 1.00 93.94 651 ILE A C 1
ATOM 5321 O O . ILE A 1 651 ? 10.123 -7.936 -7.624 1.00 93.94 651 ILE A O 1
ATOM 5325 N N . SER A 1 652 ? 12.010 -8.510 -6.535 1.00 90.00 652 SER A N 1
ATOM 5326 C CA . SER A 1 652 ? 12.545 -9.389 -7.588 1.00 90.00 652 SER A CA 1
ATOM 5327 C C . SER A 1 652 ? 12.098 -10.845 -7.442 1.00 90.00 652 SER A C 1
ATOM 5329 O O . SER A 1 652 ? 12.246 -11.626 -8.377 1.00 90.00 652 SER A O 1
ATOM 5331 N N . THR A 1 653 ? 11.564 -11.230 -6.281 1.00 84.06 653 THR A N 1
ATOM 5332 C CA . THR A 1 653 ? 11.090 -12.598 -6.047 1.00 84.06 653 THR A CA 1
ATOM 5333 C C . THR A 1 653 ? 9.759 -12.875 -6.748 1.00 84.06 653 THR A C 1
ATOM 5335 O O . THR A 1 653 ? 8.813 -12.089 -6.655 1.00 84.06 653 THR A O 1
ATOM 5338 N N . SER A 1 654 ? 9.679 -14.020 -7.424 1.00 78.81 654 SER A N 1
ATOM 5339 C CA . SER A 1 654 ? 8.447 -14.561 -8.009 1.00 78.81 654 SER A CA 1
ATOM 5340 C C . SER A 1 654 ? 7.695 -15.500 -7.059 1.00 78.81 654 SER A C 1
ATOM 5342 O O . SER A 1 654 ? 6.578 -15.909 -7.374 1.00 78.81 654 SER A O 1
ATOM 5344 N N . GLU A 1 655 ? 8.282 -15.834 -5.906 1.00 81.56 655 GLU A N 1
ATOM 5345 C CA . GLU A 1 655 ? 7.695 -16.759 -4.935 1.00 81.56 655 GLU A CA 1
ATOM 5346 C C . GLU A 1 655 ? 6.411 -16.187 -4.302 1.00 81.56 655 GLU A C 1
ATOM 5348 O O . GLU A 1 655 ? 6.337 -14.980 -4.020 1.00 81.56 655 GLU A O 1
ATOM 5353 N N . PRO A 1 656 ? 5.400 -17.034 -4.020 1.00 88.44 656 PRO A N 1
ATOM 5354 C CA . PRO A 1 656 ? 4.246 -16.642 -3.220 1.00 88.44 656 PRO A CA 1
ATOM 5355 C C . PRO A 1 656 ? 4.682 -16.094 -1.859 1.00 88.44 656 PRO A C 1
ATOM 5357 O O . PRO A 1 656 ? 5.551 -16.656 -1.188 1.00 88.44 656 PRO A O 1
ATOM 5360 N N . LYS A 1 657 ? 4.062 -14.991 -1.433 1.00 96.19 657 LYS A N 1
ATOM 5361 C CA . LYS A 1 657 ? 4.417 -14.319 -0.182 1.00 96.19 657 LYS A CA 1
ATOM 5362 C C . LYS A 1 657 ? 3.414 -14.649 0.918 1.00 96.19 657 LYS A C 1
ATOM 5364 O O . LYS A 1 657 ? 2.213 -14.535 0.671 1.00 96.19 657 LYS A O 1
ATOM 5369 N N . PRO A 1 658 ? 3.872 -15.018 2.127 1.00 97.38 658 PRO A N 1
ATOM 5370 C CA . PRO A 1 658 ? 2.984 -15.172 3.267 1.00 97.38 658 PRO A CA 1
ATOM 5371 C C . PRO A 1 658 ? 2.276 -13.855 3.599 1.00 97.38 658 PRO A C 1
ATOM 5373 O O . PRO A 1 658 ? 2.880 -12.779 3.578 1.00 97.38 658 PRO A O 1
ATOM 5376 N N . VAL A 1 659 ? 0.993 -13.957 3.936 1.00 98.50 659 VAL A N 1
ATOM 5377 C CA . VAL A 1 659 ? 0.142 -12.822 4.290 1.00 98.50 659 VAL A CA 1
ATOM 5378 C C . VAL A 1 659 ? 0.409 -12.390 5.726 1.00 98.50 659 VAL A C 1
ATOM 5380 O O . VAL A 1 659 ? 0.420 -13.207 6.653 1.00 98.50 659 VAL A O 1
ATOM 5383 N N . ALA A 1 660 ? 0.559 -11.085 5.925 1.00 98.44 660 ALA A N 1
ATOM 5384 C CA . ALA A 1 660 ? 0.667 -10.462 7.231 1.00 98.44 660 ALA A CA 1
ATOM 5385 C C . ALA A 1 660 ? -0.470 -9.460 7.477 1.00 98.44 660 ALA A C 1
ATOM 5387 O O . ALA A 1 660 ? -0.705 -8.574 6.660 1.00 98.44 660 ALA A O 1
ATOM 5388 N N . ALA A 1 661 ? -1.152 -9.563 8.616 1.00 97.88 661 ALA A N 1
ATOM 5389 C CA . ALA A 1 661 ? -2.115 -8.564 9.065 1.00 97.88 661 ALA A CA 1
ATOM 5390 C C . ALA A 1 661 ? -1.410 -7.467 9.879 1.00 97.88 661 ALA A C 1
ATOM 5392 O O . ALA A 1 661 ? -0.729 -7.767 10.856 1.00 97.88 661 ALA A O 1
ATOM 5393 N N . VAL A 1 662 ? -1.582 -6.203 9.500 1.00 95.56 662 VAL A N 1
ATOM 5394 C CA . VAL A 1 662 ? -1.093 -5.023 10.230 1.00 95.56 662 VAL A CA 1
ATOM 5395 C C . VAL A 1 662 ? -2.181 -4.566 11.198 1.00 95.56 662 VAL A C 1
ATOM 5397 O O . VAL A 1 662 ? -3.294 -4.281 10.763 1.00 95.56 662 VAL A O 1
ATOM 5400 N N . VAL A 1 663 ? -1.880 -4.513 12.500 1.00 93.56 663 VAL A N 1
ATOM 5401 C CA . VAL A 1 663 ? -2.894 -4.324 13.557 1.00 93.56 663 VAL A CA 1
ATOM 5402 C C . VAL A 1 663 ? -2.404 -3.366 14.646 1.00 93.56 663 VAL A C 1
ATOM 5404 O O . VAL A 1 663 ? -1.256 -3.455 15.077 1.00 93.56 663 VAL A O 1
ATOM 5407 N N . GLY A 1 664 ? -3.259 -2.450 15.110 1.00 90.06 664 GLY A N 1
ATOM 5408 C CA . GLY A 1 664 ? -2.951 -1.569 16.246 1.00 90.06 664 GLY A CA 1
ATOM 5409 C C . GLY A 1 664 ? -2.045 -0.385 15.905 1.00 90.06 664 GLY A C 1
ATOM 5410 O O . GLY A 1 664 ? -1.600 0.344 16.785 1.00 90.06 664 GLY A O 1
ATOM 5411 N N . TRP A 1 665 ? -1.770 -0.154 14.621 1.00 89.44 665 TRP A N 1
ATOM 5412 C CA . TRP A 1 665 ? -0.904 0.946 14.186 1.00 89.44 665 TRP A CA 1
ATOM 5413 C C . TRP A 1 665 ? -1.601 2.306 14.233 1.00 89.44 665 TRP A C 1
ATOM 5415 O O . TRP A 1 665 ? -0.948 3.342 14.343 1.00 89.44 665 TRP A O 1
ATOM 5425 N N . LEU A 1 666 ? -2.931 2.324 14.240 1.00 85.31 666 LEU A N 1
ATOM 5426 C CA . LEU A 1 666 ? -3.715 3.540 14.390 1.00 85.31 666 LEU A CA 1
ATOM 5427 C C . LEU A 1 666 ? -3.823 3.929 15.875 1.00 85.31 666 LEU A C 1
ATOM 5429 O O . LEU A 1 666 ? -4.436 3.211 16.660 1.00 85.31 666 LEU A O 1
ATOM 5433 N N . ASN A 1 667 ? -3.237 5.068 16.268 1.00 80.12 667 ASN A N 1
ATOM 5434 C CA . ASN A 1 667 ? -3.134 5.488 17.675 1.00 80.12 667 ASN A CA 1
ATOM 5435 C C . ASN A 1 667 ? -4.445 6.100 18.210 1.00 80.12 667 ASN A C 1
ATOM 5437 O O . ASN A 1 667 ? -4.498 7.261 18.617 1.00 80.12 667 ASN A O 1
ATOM 5441 N N . ASN A 1 668 ? -5.534 5.335 18.156 1.00 85.44 668 ASN A N 1
ATOM 5442 C CA . ASN A 1 668 ? -6.830 5.713 18.703 1.00 85.44 668 ASN A CA 1
ATOM 5443 C C . ASN A 1 668 ? -7.590 4.466 19.166 1.00 85.44 668 ASN A C 1
ATOM 5445 O O . ASN A 1 668 ? -7.932 3.602 18.359 1.00 85.44 668 ASN A O 1
ATOM 5449 N N . LEU A 1 669 ? -7.906 4.425 20.463 1.00 86.38 669 LEU A N 1
ATOM 5450 C CA . LEU A 1 669 ? -8.568 3.292 21.111 1.00 86.38 669 LEU A CA 1
ATOM 5451 C C . LEU A 1 669 ? -9.897 2.905 20.449 1.00 86.38 669 LEU A C 1
ATOM 5453 O O . LEU A 1 669 ? -10.191 1.726 20.290 1.00 86.38 669 LEU A O 1
ATOM 5457 N N . GLY A 1 670 ? -10.693 3.893 20.031 1.00 87.25 670 GLY A N 1
ATOM 5458 C CA . GLY A 1 670 ? -11.954 3.636 19.343 1.00 87.25 670 GLY A CA 1
ATOM 5459 C C . GLY A 1 670 ? -11.699 2.866 18.051 1.00 87.25 670 GLY A C 1
ATOM 5460 O O . GLY A 1 670 ? -12.173 1.743 17.900 1.00 87.25 670 GLY A O 1
ATOM 5461 N N . HIS A 1 671 ? -10.916 3.448 17.141 1.00 87.62 671 HIS A N 1
ATOM 5462 C CA . HIS A 1 671 ? -10.592 2.861 15.832 1.00 87.62 671 HIS A CA 1
ATOM 5463 C C . HIS A 1 671 ? -9.907 1.496 15.918 1.00 87.62 671 HIS A C 1
ATOM 5465 O O . HIS A 1 671 ? -10.140 0.653 15.055 1.00 87.62 671 HIS A O 1
ATOM 5471 N N . TYR A 1 672 ? -9.133 1.237 16.972 1.00 91.31 672 TYR A N 1
ATOM 5472 C CA . TYR A 1 672 ? -8.641 -0.109 17.244 1.00 91.31 672 TYR A CA 1
ATOM 5473 C C . TYR A 1 672 ? -9.802 -1.112 17.334 1.00 91.31 672 TYR A C 1
ATOM 5475 O O . TYR A 1 672 ? -9.842 -2.088 16.586 1.00 91.31 672 TYR A O 1
ATOM 5483 N N . PHE A 1 673 ? -10.806 -0.836 18.171 1.00 91.31 673 PHE A N 1
ATOM 5484 C CA . PHE A 1 673 ? -11.930 -1.749 18.366 1.00 91.31 673 PHE A CA 1
ATOM 5485 C C . PHE A 1 673 ? -12.918 -1.785 17.205 1.00 91.31 673 PHE A C 1
ATOM 5487 O O . PHE A 1 673 ? -13.373 -2.873 16.874 1.00 91.31 673 PHE A O 1
ATOM 5494 N N . TRP A 1 674 ? -13.291 -0.655 16.599 1.00 87.12 674 TRP A N 1
ATOM 5495 C CA . TRP A 1 674 ? -14.330 -0.666 15.557 1.00 87.12 674 TRP A CA 1
ATOM 5496 C C . TRP A 1 674 ? -13.791 -0.829 14.132 1.00 87.12 674 TRP A C 1
ATOM 5498 O O . TRP A 1 674 ? -14.605 -1.101 13.252 1.00 87.12 674 TRP A O 1
ATOM 5508 N N . ASN A 1 675 ? -12.470 -0.720 13.897 1.00 90.31 675 ASN A N 1
ATOM 5509 C CA . ASN A 1 675 ? -11.852 -0.971 12.586 1.00 90.31 675 ASN A CA 1
ATOM 5510 C C . ASN A 1 675 ? -10.925 -2.184 12.552 1.00 90.31 675 ASN A C 1
ATOM 5512 O O . ASN A 1 675 ? -11.164 -3.095 11.763 1.00 90.31 675 ASN A O 1
ATOM 5516 N N . ASP A 1 676 ? -9.874 -2.201 13.372 1.00 92.75 676 ASP A N 1
ATOM 5517 C CA . ASP A 1 676 ? -8.848 -3.246 13.279 1.00 92.75 676 ASP A CA 1
ATOM 5518 C C . ASP A 1 676 ? -9.385 -4.584 13.814 1.00 92.75 676 ASP A C 1
ATOM 5520 O O . ASP A 1 676 ? -9.376 -5.601 13.118 1.00 92.75 676 ASP A O 1
ATOM 5524 N N . VAL A 1 677 ? -9.918 -4.592 15.040 1.00 94.62 677 VAL A N 1
ATOM 5525 C CA . VAL A 1 677 ? -10.386 -5.827 15.691 1.00 94.62 677 VAL A CA 1
ATOM 5526 C C . VAL A 1 677 ? -11.667 -6.360 15.032 1.00 94.62 677 VAL A C 1
ATOM 5528 O O . VAL A 1 677 ? -11.794 -7.572 14.855 1.00 94.62 677 VAL A O 1
ATOM 5531 N N . THR A 1 678 ? -12.587 -5.498 14.581 1.00 93.81 678 THR A N 1
ATOM 5532 C CA . THR A 1 678 ? -13.747 -5.922 13.765 1.00 93.81 678 THR A CA 1
ATOM 5533 C C . THR A 1 678 ? -13.317 -6.507 12.418 1.00 93.81 678 THR A C 1
ATOM 5535 O O . THR A 1 678 ? -13.969 -7.426 11.920 1.00 93.81 678 THR A O 1
ATOM 5538 N N . GLY A 1 679 ? -12.217 -6.020 11.830 1.00 94.50 679 GLY A N 1
ATOM 5539 C CA . GLY A 1 679 ? -11.598 -6.599 10.640 1.00 94.50 679 GLY A CA 1
ATOM 5540 C C . GLY A 1 679 ? -11.119 -8.029 10.884 1.00 94.50 679 GLY A C 1
ATOM 5541 O O . GLY A 1 679 ? -11.470 -8.935 10.131 1.00 94.50 679 GLY A O 1
ATOM 5542 N N . ILE A 1 680 ? -10.400 -8.265 11.985 1.00 96.25 680 ILE A N 1
ATOM 5543 C CA . ILE A 1 680 ? -9.972 -9.615 12.398 1.00 96.25 680 ILE A CA 1
ATOM 5544 C C . ILE A 1 680 ? -11.186 -10.504 12.705 1.00 96.25 680 ILE A C 1
ATOM 5546 O O . ILE A 1 680 ? -11.239 -11.656 12.271 1.00 96.25 680 ILE A O 1
ATOM 5550 N N . TYR A 1 681 ? -12.196 -9.967 13.393 1.00 96.31 681 TYR A N 1
ATOM 5551 C CA . TYR A 1 681 ? -13.437 -10.682 13.690 1.00 96.31 681 TYR A CA 1
ATOM 5552 C C . TYR A 1 681 ? -14.180 -11.106 12.416 1.00 96.31 681 TYR A C 1
ATOM 5554 O O . TYR A 1 681 ? -14.701 -12.217 12.337 1.00 96.31 681 TYR A O 1
ATOM 5562 N N . HIS A 1 682 ? -14.180 -10.261 11.386 1.00 94.94 682 HIS A N 1
ATOM 5563 C CA . HIS A 1 682 ? -14.747 -10.599 10.086 1.00 94.94 682 HIS A CA 1
ATOM 5564 C C . HIS A 1 682 ? -13.997 -11.761 9.411 1.00 94.94 682 HIS A C 1
ATOM 5566 O O . HIS A 1 682 ? -14.642 -12.658 8.863 1.00 94.94 682 HIS A O 1
ATOM 5572 N N . LEU A 1 683 ? -12.660 -11.803 9.500 1.00 96.12 683 LEU A N 1
ATOM 5573 C CA . LEU A 1 683 ? -11.873 -12.950 9.020 1.00 96.12 683 LEU A CA 1
ATOM 5574 C C . LEU A 1 683 ? -12.200 -14.232 9.804 1.00 96.12 683 LEU A C 1
ATOM 5576 O O . LEU A 1 683 ? -12.317 -15.304 9.211 1.00 96.12 683 LEU A O 1
ATOM 5580 N N . TYR A 1 684 ? -12.384 -14.120 11.125 1.00 96.44 684 TYR A N 1
ATOM 5581 C CA . TYR A 1 684 ? -12.813 -15.223 11.990 1.00 96.44 684 TYR A CA 1
ATOM 5582 C C . TYR A 1 684 ? -14.188 -15.768 11.575 1.00 96.44 684 TYR A C 1
ATOM 5584 O O . TYR A 1 684 ? -14.325 -16.967 11.339 1.00 96.44 684 TYR A O 1
ATOM 5592 N N . LYS A 1 685 ? -15.196 -14.901 11.405 1.00 94.88 685 LYS A N 1
ATOM 5593 C CA . LYS A 1 685 ? -16.564 -15.305 11.025 1.00 94.88 685 LYS A CA 1
ATOM 5594 C C . LYS A 1 685 ? -16.662 -15.880 9.610 1.00 94.88 685 LYS A C 1
ATOM 5596 O O . LYS A 1 685 ? -17.587 -16.639 9.342 1.00 94.88 685 LYS A O 1
ATOM 5601 N N . ASN A 1 686 ? -15.722 -15.544 8.727 1.00 93.88 686 ASN A N 1
ATOM 5602 C CA . ASN A 1 686 ? -15.621 -16.129 7.388 1.00 93.88 686 ASN A CA 1
ATOM 5603 C C . ASN A 1 686 ? -14.709 -17.364 7.318 1.00 93.88 686 ASN A C 1
ATOM 5605 O O . ASN A 1 686 ? -14.496 -17.880 6.226 1.00 93.88 686 ASN A O 1
ATOM 5609 N N . TYR A 1 687 ? -14.189 -17.859 8.449 1.00 95.25 687 TYR A N 1
ATOM 5610 C CA . TYR A 1 687 ? -13.294 -19.025 8.511 1.00 95.25 687 TYR A CA 1
ATOM 5611 C C . TYR A 1 687 ? -12.003 -18.872 7.687 1.00 95.25 687 TYR A C 1
ATOM 5613 O O . TYR A 1 687 ? -11.434 -19.854 7.218 1.00 95.25 687 TYR A O 1
ATOM 5621 N N . ILE A 1 688 ? -11.522 -17.635 7.525 1.00 95.69 688 ILE A N 1
ATOM 5622 C CA . ILE A 1 688 ? -10.300 -17.310 6.768 1.00 95.69 688 ILE A CA 1
ATOM 5623 C C . ILE A 1 688 ? -9.195 -16.701 7.638 1.00 95.69 688 ILE A C 1
ATOM 5625 O O . ILE A 1 688 ? -8.130 -16.367 7.123 1.00 95.69 688 ILE A O 1
ATOM 5629 N N . LEU A 1 689 ? -9.406 -16.585 8.955 1.00 96.56 689 LEU A N 1
ATOM 5630 C CA . LEU A 1 689 ? -8.401 -16.077 9.898 1.00 96.56 689 LEU A CA 1
ATOM 5631 C C . LEU A 1 689 ? -7.089 -16.879 9.852 1.00 96.56 689 LEU A C 1
ATOM 5633 O O . LEU A 1 689 ? -6.008 -16.297 9.924 1.00 96.56 689 LEU A O 1
ATOM 5637 N N . ASP A 1 690 ? -7.168 -18.200 9.672 1.00 95.12 690 ASP A N 1
ATOM 5638 C CA . ASP A 1 690 ? -5.989 -19.072 9.616 1.00 95.12 690 ASP A CA 1
ATOM 5639 C C . ASP A 1 690 ? -5.092 -18.827 8.399 1.00 95.12 690 ASP A C 1
ATOM 5641 O O . ASP A 1 690 ? -3.888 -19.107 8.470 1.00 95.12 690 ASP A O 1
ATOM 5645 N N . SER A 1 691 ? -5.649 -18.244 7.330 1.00 95.88 691 SER A N 1
ATOM 5646 C CA . SER A 1 691 ? -4.920 -17.838 6.122 1.00 95.88 691 SER A CA 1
ATOM 5647 C C . SER A 1 691 ? -3.930 -16.705 6.397 1.00 95.88 691 SER A C 1
ATOM 5649 O O . SER A 1 691 ? -2.958 -16.540 5.665 1.00 95.88 691 SER A O 1
ATOM 5651 N N . VAL A 1 692 ? -4.118 -15.949 7.486 1.00 98.19 692 VAL A N 1
ATOM 5652 C CA . VAL A 1 692 ? -3.140 -14.958 7.938 1.00 98.19 692 VAL A CA 1
ATOM 5653 C C . VAL A 1 692 ? -1.941 -15.683 8.551 1.00 98.19 692 VAL A C 1
ATOM 5655 O O . VAL A 1 692 ? -2.048 -16.387 9.564 1.00 98.19 692 VAL A O 1
ATOM 5658 N N . ASN A 1 693 ? -0.765 -15.514 7.944 1.00 98.31 693 ASN A N 1
ATOM 5659 C CA . ASN A 1 693 ? 0.456 -16.187 8.381 1.00 98.31 693 ASN A CA 1
ATOM 5660 C C . ASN A 1 693 ? 1.133 -15.464 9.550 1.00 98.31 693 ASN A C 1
ATOM 5662 O O . ASN A 1 693 ? 1.717 -16.136 10.403 1.00 98.31 693 ASN A O 1
ATOM 5666 N N . LYS A 1 694 ? 1.070 -14.125 9.590 1.00 98.44 694 LYS A N 1
ATOM 5667 C CA . LYS A 1 694 ? 1.645 -13.284 10.654 1.00 98.44 694 LYS A CA 1
ATOM 5668 C C . LYS A 1 694 ? 0.740 -12.108 11.020 1.00 98.44 694 LYS A C 1
ATOM 5670 O O . LYS A 1 694 ? 0.035 -11.584 10.170 1.00 98.44 694 LYS A O 1
ATOM 5675 N N . PHE A 1 695 ? 0.810 -11.660 12.267 1.00 98.19 695 PHE A N 1
ATOM 5676 C CA . PHE A 1 695 ? 0.184 -10.431 12.751 1.00 98.19 695 PHE A CA 1
ATOM 5677 C C . PHE A 1 695 ? 1.295 -9.479 13.189 1.00 98.19 695 PHE A C 1
ATOM 5679 O O . PHE A 1 695 ? 2.051 -9.797 14.103 1.00 98.19 695 PHE A O 1
ATOM 5686 N N . LEU A 1 696 ? 1.430 -8.348 12.503 1.00 97.31 696 LEU A N 1
ATOM 5687 C CA . LEU A 1 696 ? 2.408 -7.301 12.787 1.00 97.31 696 LEU A CA 1
ATOM 5688 C C . LEU A 1 696 ? 1.733 -6.262 13.682 1.00 97.31 696 LEU A C 1
ATOM 5690 O O . LEU A 1 696 ? 1.056 -5.347 13.200 1.00 97.31 696 LEU A O 1
ATOM 5694 N N . VAL A 1 697 ? 1.872 -6.456 14.989 1.00 95.25 697 VAL A N 1
ATOM 5695 C CA . VAL A 1 697 ? 1.164 -5.699 16.022 1.00 95.25 697 VAL A CA 1
ATOM 5696 C C . VAL A 1 697 ? 2.066 -4.589 16.541 1.00 95.25 697 VAL A C 1
ATOM 5698 O O . VAL A 1 697 ? 3.237 -4.818 16.844 1.00 95.25 697 VAL A O 1
ATOM 5701 N N . ARG A 1 698 ? 1.535 -3.371 16.634 1.00 90.62 698 ARG A N 1
ATOM 5702 C CA . ARG A 1 698 ? 2.254 -2.273 17.282 1.00 90.62 698 ARG A CA 1
ATOM 5703 C C . ARG A 1 698 ? 2.332 -2.519 18.787 1.00 90.62 698 ARG A C 1
ATOM 5705 O O . ARG A 1 698 ? 1.321 -2.840 19.404 1.00 90.62 698 ARG A O 1
ATOM 5712 N N . ASP A 1 699 ? 3.500 -2.296 19.373 1.00 83.62 699 ASP A N 1
ATOM 5713 C CA . ASP A 1 699 ? 3.693 -2.325 20.824 1.00 83.62 699 ASP A CA 1
ATOM 5714 C C . ASP A 1 699 ? 2.992 -1.112 21.469 1.00 83.62 699 ASP A C 1
ATOM 5716 O O . ASP A 1 699 ? 3.516 0.005 21.505 1.00 83.62 699 ASP A O 1
ATOM 5720 N N . CYS A 1 700 ? 1.724 -1.287 21.842 1.00 76.31 700 CYS A N 1
ATOM 5721 C CA . CYS A 1 700 ? 0.855 -0.243 22.376 1.00 76.31 700 CYS A CA 1
ATOM 5722 C C . CYS A 1 700 ? -0.099 -0.817 23.429 1.00 76.31 700 CYS A C 1
ATOM 5724 O O . CYS A 1 700 ? -0.411 -2.003 23.414 1.00 76.31 700 CYS A O 1
ATOM 5726 N N . ASN A 1 701 ? -0.598 0.039 24.329 1.00 76.00 701 ASN A N 1
ATOM 5727 C CA . ASN A 1 701 ? -1.453 -0.353 25.459 1.00 76.00 701 ASN A CA 1
ATOM 5728 C C . ASN A 1 701 ? -2.903 -0.677 25.042 1.00 76.00 701 ASN A C 1
ATOM 5730 O O . ASN A 1 701 ? -3.851 -0.244 25.698 1.00 76.00 701 ASN A O 1
ATOM 5734 N N . PHE A 1 702 ? -3.106 -1.389 23.935 1.00 87.12 702 PHE A N 1
ATOM 5735 C CA . PHE A 1 702 ? -4.410 -1.916 23.539 1.00 87.12 702 PHE A CA 1
ATOM 5736 C C . PHE A 1 702 ? -4.605 -3.343 24.057 1.00 87.12 702 PHE A C 1
ATOM 5738 O O . PHE A 1 702 ? -3.686 -3.975 24.563 1.00 87.12 702 PHE A O 1
ATOM 5745 N N . MET A 1 703 ? -5.841 -3.842 23.993 1.00 90.25 703 MET A N 1
ATOM 5746 C CA . MET A 1 703 ? -6.125 -5.229 24.361 1.00 90.25 703 MET A CA 1
ATOM 5747 C C . MET A 1 703 ? -5.471 -6.182 23.355 1.00 90.25 703 MET A C 1
ATOM 5749 O O . MET A 1 703 ? -5.705 -6.044 22.155 1.00 90.25 703 MET A O 1
ATOM 5753 N N . GLU A 1 704 ? -4.713 -7.161 23.843 1.00 91.25 704 GLU A N 1
ATOM 5754 C CA . GLU A 1 704 ? -3.989 -8.117 23.005 1.00 91.25 704 GLU A CA 1
ATOM 5755 C C . GLU A 1 704 ? -4.921 -8.925 22.099 1.00 91.25 704 GLU A C 1
ATOM 5757 O O . GLU A 1 704 ? -5.908 -9.517 22.547 1.00 91.25 704 GLU A O 1
ATOM 5762 N N . ILE A 1 705 ? -4.587 -9.011 20.808 1.00 94.38 705 ILE A N 1
ATOM 5763 C CA . ILE A 1 705 ? -5.415 -9.758 19.851 1.00 94.38 705 ILE A CA 1
ATOM 5764 C C . ILE A 1 705 ? -5.480 -11.250 20.174 1.00 94.38 705 ILE A C 1
ATOM 5766 O O . ILE A 1 705 ? -6.512 -11.865 19.926 1.00 94.38 705 ILE A O 1
ATOM 5770 N N . GLY A 1 706 ? -4.426 -11.823 20.766 1.00 92.94 706 GLY A N 1
ATOM 5771 C CA . GLY A 1 706 ? -4.418 -13.221 21.206 1.00 92.94 706 GLY A CA 1
ATOM 5772 C C . GLY A 1 706 ? -5.372 -13.490 22.374 1.00 92.94 706 GLY A C 1
ATOM 5773 O O . GLY A 1 706 ? -5.868 -14.604 22.518 1.00 92.94 706 GLY A O 1
ATOM 5774 N N . ASP A 1 707 ? -5.695 -12.469 23.173 1.00 92.19 707 ASP A N 1
ATOM 5775 C CA . ASP A 1 707 ? -6.670 -12.597 24.259 1.00 92.19 707 ASP A CA 1
ATOM 5776 C C . ASP A 1 707 ? -8.108 -12.583 23.720 1.00 92.19 707 ASP A C 1
ATOM 5778 O O . ASP A 1 707 ? -8.972 -13.337 24.183 1.00 92.19 707 ASP A O 1
ATOM 5782 N N . ILE A 1 708 ? -8.362 -11.738 22.713 1.00 95.06 708 ILE A N 1
ATOM 5783 C CA . ILE A 1 708 ? -9.654 -11.629 22.017 1.00 95.06 708 ILE A CA 1
ATOM 5784 C C . ILE A 1 708 ? -9.902 -12.858 21.131 1.00 95.06 708 ILE A C 1
ATOM 5786 O O . ILE A 1 708 ? -11.022 -13.374 21.080 1.00 95.06 708 ILE A O 1
ATOM 5790 N N . PHE A 1 709 ? -8.861 -13.332 20.447 1.00 96.00 709 PHE A N 1
ATOM 5791 C CA . PHE A 1 709 ? -8.877 -14.456 19.514 1.00 96.00 709 PHE A CA 1
ATOM 5792 C C . PHE A 1 709 ? -7.878 -15.534 19.955 1.00 96.00 709 PHE A C 1
ATOM 5794 O O . PHE A 1 709 ? -6.796 -15.642 19.372 1.00 96.00 709 PHE A O 1
ATOM 5801 N N . PRO A 1 710 ? -8.222 -16.359 20.962 1.00 94.06 710 PRO A N 1
ATOM 5802 C CA . PRO A 1 710 ? -7.374 -17.472 21.400 1.00 94.06 710 PRO A CA 1
ATOM 5803 C C . PRO A 1 710 ? -7.125 -18.518 20.301 1.00 94.06 710 PRO A C 1
ATOM 5805 O O . PRO A 1 710 ? -6.261 -19.377 20.449 1.00 94.06 710 PRO A O 1
ATOM 5808 N N . GLU A 1 711 ? -7.880 -18.460 19.201 1.00 95.00 711 GLU A N 1
ATOM 5809 C CA . GLU A 1 711 ? -7.674 -19.256 17.994 1.00 95.00 711 GLU A CA 1
ATOM 5810 C C . GLU A 1 711 ? -6.379 -18.877 17.247 1.00 95.00 711 GLU A C 1
ATOM 5812 O O . GLU A 1 711 ? -5.829 -19.690 16.504 1.00 95.00 711 GLU A O 1
ATOM 5817 N N . ILE A 1 712 ? -5.858 -17.660 17.446 1.00 96.75 712 ILE A N 1
ATOM 5818 C CA . ILE A 1 712 ? -4.598 -17.221 16.843 1.00 96.75 712 ILE A CA 1
ATOM 5819 C C . ILE A 1 712 ? -3.435 -17.872 17.592 1.00 96.75 712 ILE A C 1
ATOM 5821 O O . ILE A 1 712 ? -3.210 -17.611 18.771 1.00 96.75 712 ILE A O 1
ATOM 5825 N N . ASN A 1 713 ? -2.633 -18.670 16.881 1.00 96.00 713 ASN A N 1
ATOM 5826 C CA . ASN A 1 713 ? -1.376 -19.179 17.427 1.00 96.00 713 ASN A CA 1
ATOM 5827 C C . ASN A 1 713 ? -0.461 -17.997 17.836 1.00 96.00 713 ASN A C 1
ATOM 5829 O O . ASN A 1 713 ? -0.116 -17.193 16.961 1.00 96.00 713 ASN A O 1
ATOM 5833 N N . PRO A 1 714 ? -0.012 -17.912 19.106 1.00 95.69 714 PRO A N 1
ATOM 5834 C CA . PRO A 1 714 ? 0.852 -16.833 19.587 1.00 95.69 714 PRO A CA 1
ATOM 5835 C C . PRO A 1 714 ? 2.130 -16.618 18.762 1.00 95.69 714 PRO A C 1
ATOM 5837 O O . PRO A 1 714 ? 2.570 -15.486 18.604 1.00 95.69 714 PRO A O 1
ATOM 5840 N N . GLU A 1 715 ? 2.698 -17.661 18.147 1.00 96.06 715 GLU A N 1
ATOM 5841 C CA . GLU A 1 715 ? 3.894 -17.555 17.289 1.00 96.06 715 GLU A CA 1
ATOM 5842 C C . GLU A 1 715 ? 3.646 -16.797 15.968 1.00 96.06 715 GLU A C 1
ATOM 5844 O O . GLU A 1 715 ? 4.585 -16.444 15.233 1.00 96.06 715 GLU A O 1
ATOM 5849 N N . LYS A 1 716 ? 2.375 -16.573 15.608 1.00 97.19 716 LYS A N 1
ATOM 5850 C CA . LYS A 1 716 ? 2.006 -15.715 14.479 1.00 97.19 716 LYS A CA 1
ATOM 5851 C C . LYS A 1 716 ? 2.096 -14.229 14.838 1.00 97.19 716 LYS A C 1
ATOM 5853 O O . LYS A 1 716 ? 2.225 -13.429 13.914 1.00 97.19 716 LYS A O 1
ATOM 5858 N N . ILE A 1 717 ? 2.057 -13.859 16.119 1.00 97.38 717 ILE A N 1
ATOM 5859 C CA . ILE A 1 717 ? 2.050 -12.467 16.582 1.00 97.38 717 ILE A CA 1
ATOM 5860 C C . ILE A 1 717 ? 3.491 -11.958 16.708 1.00 97.38 717 ILE A C 1
ATOM 5862 O O . ILE A 1 717 ? 4.336 -12.576 17.351 1.00 97.38 717 ILE A O 1
ATOM 5866 N N . ILE A 1 718 ? 3.784 -10.837 16.053 1.00 96.94 718 ILE A N 1
ATOM 5867 C CA . ILE A 1 718 ? 5.077 -10.154 16.089 1.00 96.94 718 ILE A CA 1
ATOM 5868 C C . ILE A 1 718 ? 4.822 -8.724 16.552 1.00 96.94 718 ILE A C 1
ATOM 5870 O O . ILE A 1 718 ? 4.181 -7.952 15.838 1.00 96.94 718 ILE A O 1
ATOM 5874 N N . HIS A 1 719 ? 5.349 -8.382 17.725 1.00 96.00 719 HIS A N 1
ATOM 5875 C CA . HIS A 1 719 ? 5.302 -7.026 18.259 1.00 96.00 719 HIS A CA 1
ATOM 5876 C C . HIS A 1 719 ? 6.433 -6.187 17.674 1.00 96.00 719 HIS A C 1
ATOM 5878 O O . HIS A 1 719 ? 7.567 -6.658 17.560 1.00 96.00 719 HIS A O 1
ATOM 5884 N N . LEU A 1 720 ? 6.106 -4.960 17.285 1.00 94.62 720 LEU A N 1
ATOM 5885 C CA . LEU A 1 720 ? 7.015 -4.022 16.639 1.00 94.62 720 LEU A CA 1
ATOM 5886 C C . LEU A 1 720 ? 6.879 -2.650 17.298 1.00 94.62 720 LEU A C 1
ATOM 5888 O O . LEU A 1 720 ? 5.764 -2.176 17.539 1.00 94.62 720 LEU A O 1
ATOM 5892 N N . SER A 1 721 ? 8.005 -1.996 17.561 1.00 88.81 721 SER A N 1
ATOM 5893 C CA . SER A 1 721 ? 8.033 -0.774 18.370 1.00 88.81 721 SER A CA 1
ATOM 5894 C C . SER A 1 721 ? 7.976 0.503 17.530 1.00 88.81 721 SER A C 1
ATOM 5896 O O . SER A 1 721 ? 7.533 1.543 18.020 1.00 88.81 721 SER A O 1
ATOM 5898 N N . ASN A 1 722 ? 8.411 0.467 16.264 1.00 89.94 722 ASN A N 1
ATOM 5899 C CA . ASN A 1 722 ? 8.457 1.660 15.412 1.00 89.94 722 ASN A CA 1
ATOM 5900 C C . ASN A 1 722 ? 8.172 1.387 13.923 1.00 89.94 722 ASN A C 1
ATOM 5902 O O . ASN A 1 722 ? 8.235 0.259 13.439 1.00 89.94 722 ASN A O 1
ATOM 5906 N N . ARG A 1 723 ? 7.883 2.461 13.176 1.00 89.69 723 ARG A N 1
ATOM 5907 C CA . ARG A 1 723 ? 7.485 2.406 11.758 1.00 89.69 723 ARG A CA 1
ATOM 5908 C C . ARG A 1 723 ? 8.524 1.768 10.830 1.00 89.69 723 ARG A C 1
ATOM 5910 O O . ARG A 1 723 ? 8.150 1.111 9.862 1.00 89.69 723 ARG A O 1
ATOM 5917 N N . TRP A 1 724 ? 9.814 1.921 11.124 1.00 93.38 724 TRP A N 1
ATOM 5918 C CA . TRP A 1 724 ? 10.879 1.360 10.296 1.00 93.38 724 TRP A CA 1
ATOM 5919 C C . TRP A 1 724 ? 11.044 -0.141 10.524 1.00 93.38 724 TRP A C 1
ATOM 5921 O O . TRP A 1 724 ? 11.279 -0.868 9.561 1.00 93.38 724 TRP A O 1
ATOM 5931 N N . GLU A 1 725 ? 10.816 -0.629 11.746 1.00 94.69 725 GLU A N 1
ATOM 5932 C CA . GLU A 1 725 ? 10.745 -2.069 12.025 1.00 94.69 725 GLU A CA 1
ATOM 5933 C C . GLU A 1 725 ? 9.605 -2.746 11.259 1.00 94.69 725 GLU A C 1
ATOM 5935 O O . GLU A 1 725 ? 9.799 -3.845 10.740 1.00 94.69 725 GLU A O 1
ATOM 5940 N N . LEU A 1 726 ? 8.442 -2.094 11.123 1.00 95.12 726 LEU A N 1
ATOM 5941 C CA . LEU A 1 726 ? 7.352 -2.589 10.273 1.00 95.12 726 LEU A CA 1
ATOM 5942 C C . LEU A 1 726 ? 7.796 -2.718 8.820 1.00 95.12 726 LEU A C 1
ATOM 5944 O O . LEU A 1 726 ? 7.683 -3.798 8.237 1.00 95.12 726 LEU A O 1
ATOM 5948 N N . PHE A 1 727 ? 8.344 -1.640 8.259 1.00 96.25 727 PHE A N 1
ATOM 5949 C CA . PHE A 1 727 ? 8.810 -1.619 6.877 1.00 96.25 727 PHE A CA 1
ATOM 5950 C C . PHE A 1 727 ? 9.872 -2.701 6.628 1.00 96.25 727 PHE A C 1
ATOM 5952 O O . PHE A 1 727 ? 9.746 -3.503 5.704 1.00 96.25 727 PHE A O 1
ATOM 5959 N N . GLN A 1 728 ? 10.889 -2.794 7.489 1.00 95.94 728 GLN A N 1
ATOM 5960 C CA . GLN A 1 728 ? 11.954 -3.792 7.384 1.00 95.94 728 GLN A CA 1
ATOM 5961 C C . GLN A 1 728 ? 11.447 -5.223 7.553 1.00 95.94 728 GLN A C 1
ATOM 5963 O O . GLN A 1 728 ? 11.860 -6.099 6.795 1.00 95.94 728 GLN A O 1
ATOM 5968 N N . THR A 1 729 ? 10.561 -5.469 8.521 1.00 97.62 729 THR A N 1
ATOM 5969 C CA . THR A 1 729 ? 10.024 -6.808 8.797 1.00 97.62 729 THR A CA 1
ATOM 5970 C C . THR A 1 729 ? 9.274 -7.347 7.586 1.00 97.62 729 THR A C 1
ATOM 5972 O O . THR A 1 729 ? 9.444 -8.518 7.245 1.00 97.62 729 THR A O 1
ATOM 5975 N N . ILE A 1 730 ? 8.503 -6.494 6.902 1.00 97.94 730 ILE A N 1
ATOM 5976 C CA . ILE A 1 730 ? 7.809 -6.857 5.660 1.00 97.94 730 ILE A CA 1
ATOM 5977 C C . ILE A 1 730 ? 8.812 -7.311 4.594 1.00 97.94 730 ILE A C 1
ATOM 5979 O O . ILE A 1 730 ? 8.641 -8.383 4.012 1.00 97.94 730 ILE A O 1
ATOM 5983 N N . LEU A 1 731 ? 9.888 -6.546 4.382 1.00 97.25 731 LEU A N 1
ATOM 5984 C CA . LEU A 1 731 ? 10.901 -6.869 3.374 1.00 97.25 731 LEU A CA 1
ATOM 5985 C C . LEU A 1 731 ? 11.697 -8.133 3.726 1.00 97.25 731 LEU A C 1
ATOM 5987 O O . LEU A 1 731 ? 11.795 -9.053 2.919 1.00 97.25 731 LEU A O 1
ATOM 5991 N N . GLN A 1 732 ? 12.254 -8.195 4.938 1.00 95.88 732 GLN A N 1
ATOM 5992 C CA . GLN A 1 732 ? 13.163 -9.261 5.375 1.00 95.88 732 GLN A CA 1
ATOM 5993 C C . GLN A 1 732 ? 12.469 -10.618 5.495 1.00 95.88 732 GLN A C 1
ATOM 5995 O O . GLN A 1 732 ? 13.083 -11.649 5.233 1.00 95.88 732 GLN A O 1
ATOM 6000 N N . ARG A 1 733 ? 11.191 -10.629 5.893 1.00 96.25 733 ARG A N 1
ATOM 6001 C CA . ARG A 1 733 ? 10.390 -11.858 5.996 1.00 96.25 733 ARG A CA 1
ATOM 6002 C C . ARG A 1 733 ? 9.592 -12.160 4.725 1.00 96.25 733 ARG A C 1
ATOM 6004 O O . ARG A 1 733 ? 8.802 -13.099 4.731 1.00 96.25 733 ARG A O 1
ATOM 6011 N N . ASN A 1 734 ? 9.798 -11.381 3.660 1.00 96.94 734 ASN A N 1
ATOM 6012 C CA . ASN A 1 734 ? 9.123 -11.506 2.370 1.00 96.94 734 ASN A CA 1
ATOM 6013 C C . ASN A 1 734 ? 7.585 -11.564 2.478 1.00 96.94 734 ASN A C 1
ATOM 6015 O O . ASN A 1 734 ? 6.946 -12.430 1.888 1.00 96.94 734 ASN A O 1
ATOM 6019 N N . LEU A 1 735 ? 6.991 -10.660 3.260 1.00 98.06 735 LEU A N 1
ATOM 6020 C CA . LEU A 1 735 ? 5.557 -10.658 3.573 1.00 98.06 735 LEU A CA 1
ATOM 6021 C C . LEU A 1 735 ? 4.758 -9.798 2.587 1.00 98.06 735 LEU A C 1
ATOM 6023 O O . LEU A 1 735 ? 5.227 -8.748 2.151 1.00 98.06 735 LEU A O 1
ATOM 6027 N N . VAL A 1 736 ? 3.519 -10.191 2.294 1.00 98.12 736 VAL A N 1
ATOM 6028 C CA . VAL A 1 736 ? 2.504 -9.276 1.750 1.00 98.12 736 VAL A CA 1
ATOM 6029 C C . VAL A 1 736 ? 1.606 -8.827 2.899 1.00 98.12 736 VAL A C 1
ATOM 6031 O O . VAL A 1 736 ? 0.936 -9.629 3.543 1.00 98.12 736 VAL A O 1
ATOM 6034 N N . ALA A 1 737 ? 1.652 -7.543 3.221 1.00 97.88 737 ALA A N 1
ATOM 6035 C CA . ALA A 1 737 ? 1.006 -6.965 4.383 1.00 97.88 737 ALA A CA 1
ATOM 6036 C C . ALA A 1 737 ? -0.295 -6.254 4.002 1.00 97.88 737 ALA A C 1
ATOM 6038 O O . ALA A 1 737 ? -0.330 -5.450 3.070 1.00 97.88 737 ALA A O 1
ATOM 6039 N N . VAL A 1 738 ? -1.345 -6.504 4.777 1.00 97.25 738 VAL A N 1
ATOM 6040 C CA . VAL A 1 738 ? -2.679 -5.911 4.648 1.00 97.25 738 VAL A CA 1
ATOM 6041 C C . VAL A 1 738 ? -3.163 -5.482 6.029 1.00 97.25 738 VAL A C 1
ATOM 6043 O O . VAL A 1 738 ? -2.845 -6.135 7.015 1.00 97.25 738 VAL A O 1
ATOM 6046 N N . ARG A 1 739 ? -3.939 -4.403 6.133 1.00 94.75 739 ARG A N 1
ATOM 6047 C CA . ARG A 1 739 ? -4.658 -4.037 7.362 1.00 94.75 739 ARG A CA 1
ATOM 6048 C C . ARG A 1 739 ? -6.116 -4.454 7.191 1.00 94.75 739 ARG A C 1
ATOM 6050 O O . ARG A 1 739 ? -6.824 -3.767 6.459 1.00 94.75 739 ARG A O 1
ATOM 6057 N N . PRO A 1 740 ? -6.565 -5.574 7.783 1.00 94.75 740 PRO A N 1
ATOM 6058 C CA . PRO A 1 740 ? -7.961 -5.972 7.706 1.00 94.75 740 PRO A CA 1
ATOM 6059 C C . PRO A 1 740 ? -8.812 -4.976 8.487 1.00 94.75 740 PRO A C 1
ATOM 6061 O O . PRO A 1 740 ? -8.550 -4.733 9.663 1.00 94.75 740 PRO A O 1
ATOM 6064 N N . THR A 1 741 ? -9.835 -4.421 7.848 1.00 92.75 741 THR A N 1
ATOM 6065 C CA . THR A 1 741 ? -10.774 -3.500 8.483 1.00 92.75 741 THR A CA 1
ATOM 6066 C C . THR A 1 741 ? -12.217 -3.915 8.233 1.00 92.75 741 THR A C 1
ATOM 6068 O O . THR A 1 741 ? -12.584 -4.490 7.199 1.00 92.75 741 THR A O 1
ATOM 6071 N N . ASN A 1 742 ? -13.061 -3.601 9.207 1.00 91.38 742 ASN A N 1
ATOM 6072 C CA . ASN A 1 742 ? -14.510 -3.612 9.073 1.00 91.38 742 ASN A CA 1
ATOM 6073 C C . ASN A 1 742 ? -15.080 -2.389 9.814 1.00 91.38 742 ASN A C 1
ATOM 6075 O O . ASN A 1 742 ? -14.340 -1.684 10.493 1.00 91.38 742 ASN A O 1
ATOM 6079 N N . THR A 1 743 ? -16.366 -2.090 9.670 1.00 87.88 743 THR A N 1
ATOM 6080 C CA . THR A 1 743 ? -16.985 -0.911 10.307 1.00 87.88 743 THR A CA 1
ATOM 6081 C C . THR A 1 743 ? -18.224 -1.239 11.126 1.00 87.88 743 THR A C 1
ATOM 6083 O O . THR A 1 743 ? -18.701 -0.378 11.858 1.00 87.88 743 THR A O 1
ATOM 6086 N N . PHE A 1 744 ? -18.732 -2.471 11.049 1.00 87.75 744 PHE A N 1
ATOM 6087 C CA . PHE A 1 744 ? -19.911 -2.898 11.798 1.00 87.75 744 PHE A CA 1
ATOM 6088 C C . PHE A 1 744 ? -19.537 -3.664 13.073 1.00 87.75 744 PHE A C 1
ATOM 6090 O O . PHE A 1 744 ? -18.670 -4.539 13.055 1.00 87.75 744 PHE A O 1
ATOM 6097 N N . VAL A 1 745 ? -20.219 -3.333 14.170 1.00 89.19 745 VAL A N 1
ATOM 6098 C CA . VAL A 1 745 ? -20.010 -3.870 15.517 1.00 89.19 745 VAL A CA 1
ATOM 6099 C C . VAL A 1 745 ? -21.274 -4.621 15.944 1.00 89.19 745 VAL A C 1
ATOM 6101 O O . VAL A 1 745 ? -22.253 -4.016 16.384 1.00 89.19 745 VAL A O 1
ATOM 6104 N N . ASP A 1 746 ? -21.260 -5.945 15.788 1.00 88.19 746 ASP A N 1
ATOM 6105 C CA . ASP A 1 746 ? -22.374 -6.819 16.174 1.00 88.19 746 ASP A CA 1
ATOM 6106 C C . ASP A 1 746 ? -22.301 -7.301 17.634 1.00 88.19 746 ASP A C 1
ATOM 6108 O O . ASP A 1 746 ? -21.293 -7.150 18.327 1.00 88.19 746 ASP A O 1
ATOM 6112 N N . VAL A 1 747 ? -23.408 -7.876 18.116 1.00 89.75 747 VAL A N 1
ATOM 6113 C CA . VAL A 1 747 ? -23.555 -8.317 19.511 1.00 89.75 747 VAL A CA 1
ATOM 6114 C C . VAL A 1 747 ? -22.551 -9.417 19.868 1.00 89.75 747 VAL A C 1
ATOM 6116 O O . VAL A 1 747 ? -21.884 -9.293 20.897 1.00 89.75 747 VAL A O 1
ATOM 6119 N N . ASP A 1 748 ? -22.393 -10.432 19.013 1.00 92.19 748 ASP A N 1
ATOM 6120 C CA . ASP A 1 748 ? -21.474 -11.561 19.227 1.00 92.19 748 ASP A CA 1
ATOM 6121 C C . ASP A 1 748 ? -20.026 -11.074 19.407 1.00 92.19 748 ASP A C 1
ATOM 6123 O O . ASP A 1 748 ? -19.309 -11.516 20.309 1.00 92.19 748 ASP A O 1
ATOM 6127 N N . TYR A 1 749 ? -19.599 -10.123 18.572 1.00 93.31 749 TYR A N 1
ATOM 6128 C CA . TYR A 1 749 ? -18.287 -9.493 18.669 1.00 93.31 749 TYR A CA 1
ATOM 6129 C C . TYR A 1 749 ? -18.085 -8.833 20.037 1.00 93.31 749 TYR A C 1
ATOM 6131 O O . TYR A 1 749 ? -17.060 -9.028 20.692 1.00 93.31 749 TYR A O 1
ATOM 6139 N N . THR A 1 750 ? -19.081 -8.087 20.512 1.00 92.44 750 THR A N 1
ATOM 6140 C CA . THR A 1 750 ? -18.968 -7.366 21.788 1.00 92.44 750 THR A CA 1
ATOM 6141 C C . THR A 1 750 ? -18.998 -8.297 22.992 1.00 92.44 750 THR A C 1
ATOM 6143 O O . THR A 1 750 ? -18.269 -8.079 23.960 1.00 92.44 750 THR A O 1
ATOM 6146 N N . GLN A 1 751 ? -19.751 -9.395 22.898 1.00 93.50 751 GLN A N 1
ATOM 6147 C CA . GLN A 1 751 ? -19.728 -10.462 23.889 1.00 93.50 751 GLN A CA 1
ATOM 6148 C C . GLN A 1 751 ? -18.342 -11.114 23.968 1.00 93.50 751 GLN A C 1
ATOM 6150 O O . GLN A 1 751 ? -17.826 -11.303 25.069 1.00 93.50 751 GLN A O 1
ATOM 6155 N N . ARG A 1 752 ? -17.695 -11.375 22.825 1.00 94.75 752 ARG A N 1
ATOM 6156 C CA . ARG A 1 752 ? -16.323 -11.906 22.788 1.00 94.75 752 ARG A CA 1
ATOM 6157 C C . ARG A 1 752 ? -15.327 -10.986 23.501 1.00 94.75 752 ARG A C 1
ATOM 6159 O O . ARG A 1 752 ? -14.488 -11.475 24.257 1.00 94.75 752 ARG A O 1
ATOM 6166 N N . LEU A 1 753 ? -15.419 -9.669 23.300 1.00 94.62 753 LEU A N 1
ATOM 6167 C CA . LEU A 1 753 ? -14.561 -8.712 24.011 1.00 94.62 753 LEU A CA 1
ATOM 6168 C C . LEU A 1 753 ? -14.801 -8.766 25.524 1.00 94.62 753 LEU A C 1
ATOM 6170 O O . LEU A 1 753 ? -13.845 -8.832 26.291 1.00 94.62 753 LEU A O 1
ATOM 6174 N N . LEU A 1 754 ? -16.064 -8.793 25.961 1.00 94.62 754 LEU A N 1
ATOM 6175 C CA . LEU A 1 754 ? -16.413 -8.875 27.380 1.00 94.62 754 LEU A CA 1
ATOM 6176 C C . LEU A 1 754 ? -15.913 -10.174 28.031 1.00 94.62 754 LEU A C 1
ATOM 6178 O O . LEU A 1 754 ? -15.380 -10.145 29.140 1.00 94.62 754 LEU A O 1
ATOM 6182 N N . GLU A 1 755 ? -16.074 -11.313 27.359 1.00 94.75 755 GLU A N 1
ATOM 6183 C CA . GLU A 1 755 ? -15.594 -12.612 27.841 1.00 94.75 755 GLU A CA 1
ATOM 6184 C C . GLU A 1 755 ? -14.067 -12.649 27.944 1.00 94.75 755 GLU A C 1
ATOM 6186 O O . GLU A 1 755 ? -13.529 -13.129 28.944 1.00 94.75 755 GLU A O 1
ATOM 6191 N N . SER A 1 756 ? -13.365 -12.095 26.950 1.00 94.75 756 SER A N 1
ATOM 6192 C CA . SER A 1 756 ? -11.913 -11.911 27.004 1.00 94.75 756 SER A CA 1
ATOM 6193 C C . SER A 1 756 ? -11.504 -11.077 28.220 1.00 94.75 756 SER A C 1
ATOM 6195 O O . SER A 1 756 ? -10.700 -11.527 29.039 1.00 94.75 756 SER A O 1
ATOM 6197 N N . SER A 1 757 ? -12.141 -9.921 28.406 1.00 95.19 757 SER A N 1
ATOM 6198 C CA . SER A 1 757 ? -11.864 -9.011 29.515 1.00 95.19 757 SER A CA 1
ATOM 6199 C C . SER A 1 757 ? -12.111 -9.635 30.885 1.00 95.19 757 SER A C 1
ATOM 6201 O O . SER A 1 757 ? -11.245 -9.559 31.755 1.00 95.19 757 SER A O 1
ATOM 6203 N N . ARG A 1 758 ? -13.224 -10.352 31.075 1.00 95.00 758 ARG A N 1
ATOM 6204 C CA . ARG A 1 758 ? -13.518 -11.045 32.342 1.00 95.00 758 ARG A CA 1
ATOM 6205 C C . ARG A 1 758 ? -12.460 -12.078 32.727 1.00 95.00 758 ARG A C 1
ATOM 6207 O O . ARG A 1 758 ? -12.202 -12.243 33.911 1.00 95.00 758 ARG A O 1
ATOM 6214 N N . ARG A 1 759 ? -11.841 -12.762 31.757 1.00 94.25 759 ARG A N 1
ATOM 6215 C CA . ARG A 1 759 ? -10.757 -13.728 32.027 1.00 94.25 759 ARG A CA 1
ATOM 6216 C C . ARG A 1 759 ? -9.458 -13.058 32.483 1.00 94.25 759 ARG A C 1
ATOM 6218 O O . ARG A 1 759 ? -8.631 -13.727 33.094 1.00 94.25 759 ARG A O 1
ATOM 6225 N N . LYS A 1 760 ? -9.265 -11.781 32.145 1.00 94.44 760 LYS A N 1
ATOM 6226 C CA . LYS A 1 760 ? -8.038 -11.016 32.411 1.00 94.44 760 LYS A CA 1
ATOM 6227 C C . LYS A 1 760 ? -8.121 -10.153 33.667 1.00 94.44 760 LYS A C 1
ATOM 6229 O O . LYS A 1 760 ? -7.086 -9.857 34.255 1.00 94.44 760 LYS A O 1
ATOM 6234 N N . CYS A 1 761 ? -9.324 -9.780 34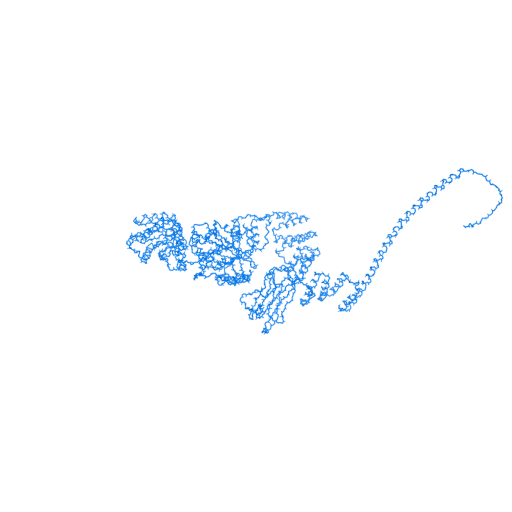.089 1.00 95.56 761 CYS A N 1
ATOM 6235 C CA . CYS A 1 761 ? -9.546 -9.065 35.341 1.00 95.56 761 CYS A CA 1
ATOM 6236 C C . CYS A 1 761 ? -9.301 -9.952 36.573 1.00 95.56 761 CYS A C 1
ATOM 6238 O O . CYS A 1 761 ? -9.552 -11.159 36.548 1.00 95.56 761 CYS A O 1
ATOM 6240 N N . SER A 1 762 ? -8.853 -9.344 37.676 1.00 96.69 762 SER A N 1
ATOM 6241 C CA . SER A 1 762 ? -8.663 -10.057 38.942 1.00 96.69 762 SER A CA 1
ATOM 6242 C C . SER A 1 762 ? -10.003 -10.428 39.598 1.00 96.69 762 SER A C 1
ATOM 6244 O O . SER A 1 762 ? -10.993 -9.706 39.431 1.00 96.69 762 SER A O 1
ATOM 6246 N N . PRO A 1 763 ? -10.066 -11.524 40.380 1.00 96.94 763 PRO A N 1
ATOM 6247 C CA . PRO A 1 763 ? -11.266 -11.879 41.136 1.00 96.94 763 PRO A CA 1
ATOM 6248 C C . PRO A 1 763 ? -11.745 -10.762 42.072 1.00 96.94 763 PRO A C 1
ATOM 6250 O O . PRO A 1 763 ? -12.947 -10.541 42.188 1.00 96.94 763 PRO A O 1
ATOM 6253 N N . GLU A 1 764 ? -10.820 -10.031 42.700 1.00 96.75 764 GLU A N 1
ATOM 6254 C CA . GLU A 1 764 ? -11.128 -8.926 43.613 1.00 96.75 764 GLU A CA 1
ATOM 6255 C C . GLU A 1 764 ? -11.799 -7.759 42.881 1.00 96.75 764 GLU A C 1
ATOM 6257 O O . GLU A 1 764 ? -12.790 -7.208 43.361 1.00 96.75 764 GLU A O 1
ATOM 6262 N N . PHE A 1 765 ? -11.296 -7.411 41.693 1.00 96.69 765 PHE A N 1
ATOM 6263 C CA . PHE A 1 765 ? -11.909 -6.394 40.844 1.00 96.69 765 PHE A CA 1
ATOM 6264 C C . PHE A 1 765 ? -13.308 -6.825 40.391 1.00 96.69 765 PHE A C 1
ATOM 6266 O O . PHE A 1 765 ? -14.265 -6.059 40.493 1.00 96.69 765 PHE A O 1
ATOM 6273 N N . LEU A 1 766 ? -13.460 -8.072 39.934 1.00 96.88 766 LEU A N 1
ATOM 6274 C CA . LEU A 1 766 ? -14.763 -8.592 39.514 1.00 96.88 766 LEU A CA 1
ATOM 6275 C C . LEU A 1 766 ? -15.775 -8.566 40.666 1.00 96.88 766 LEU A C 1
ATOM 6277 O O . LEU A 1 766 ? -16.927 -8.191 40.455 1.00 96.88 766 LEU A O 1
ATOM 6281 N N . GLN A 1 767 ? -15.346 -8.898 41.886 1.00 96.75 767 GLN A N 1
ATOM 6282 C CA . GLN A 1 767 ? -16.187 -8.784 43.073 1.00 96.75 767 GLN A CA 1
ATOM 6283 C C . GLN A 1 767 ? -16.598 -7.329 43.341 1.00 96.75 767 GLN A C 1
ATOM 6285 O O . GLN A 1 767 ? -17.777 -7.073 43.577 1.00 96.75 767 GLN A O 1
ATOM 6290 N N . GLN A 1 768 ? -15.669 -6.371 43.248 1.00 96.56 768 GLN A N 1
ATOM 6291 C CA . GLN A 1 768 ? -15.975 -4.945 43.405 1.00 96.56 768 GLN A CA 1
ATOM 6292 C C . GLN A 1 768 ? -17.045 -4.474 42.407 1.00 96.56 768 GLN A C 1
ATOM 6294 O O . GLN A 1 768 ? -17.947 -3.717 42.773 1.00 96.56 768 GLN A O 1
ATOM 6299 N N . VAL A 1 769 ? -16.972 -4.930 41.155 1.00 97.00 769 VAL A N 1
ATOM 6300 C CA . VAL A 1 769 ? -17.967 -4.597 40.129 1.00 97.00 769 VAL A CA 1
ATOM 6301 C C . VAL A 1 769 ? -19.324 -5.246 40.432 1.00 97.00 769 VAL A C 1
ATOM 6303 O O . VAL A 1 769 ? -20.363 -4.606 40.264 1.00 97.00 769 VAL A O 1
ATOM 6306 N N . GLU A 1 770 ? -19.350 -6.488 40.920 1.00 96.25 770 GLU A N 1
ATOM 6307 C CA . GLU A 1 770 ? -20.595 -7.154 41.334 1.00 96.25 770 GLU A CA 1
ATOM 6308 C C . GLU A 1 770 ? -21.258 -6.485 42.549 1.00 96.25 770 GLU A C 1
ATOM 6310 O O . GLU A 1 770 ? -22.488 -6.385 42.602 1.00 96.25 770 GLU A O 1
ATOM 6315 N N . GLU A 1 771 ? -20.464 -5.957 43.483 1.00 95.81 771 GLU A N 1
ATOM 6316 C CA . GLU A 1 771 ? -20.946 -5.106 44.577 1.00 95.81 771 GLU A CA 1
ATOM 6317 C C . GLU A 1 771 ? -21.517 -3.785 44.038 1.00 95.81 771 GLU A C 1
ATOM 6319 O O . GLU A 1 771 ? -22.615 -3.382 44.423 1.00 95.81 771 GLU A O 1
ATOM 6324 N N . ALA A 1 772 ? -20.830 -3.142 43.087 1.00 96.75 772 ALA A N 1
ATOM 6325 C CA . ALA A 1 772 ? -21.299 -1.905 42.462 1.00 96.75 772 ALA A CA 1
ATOM 6326 C C . ALA A 1 772 ? -22.652 -2.073 41.756 1.00 96.75 772 ALA A C 1
ATOM 6328 O O . ALA A 1 772 ? -23.508 -1.190 41.825 1.00 96.75 772 ALA A O 1
ATOM 6329 N N . LYS A 1 773 ? -22.889 -3.228 41.122 1.00 95.31 773 LYS A N 1
ATOM 6330 C CA . LYS A 1 773 ? -24.146 -3.540 40.421 1.00 95.31 773 LYS A CA 1
ATOM 6331 C C . LYS A 1 773 ? -25.378 -3.578 41.331 1.00 95.31 773 LYS A C 1
ATOM 6333 O O . LYS A 1 773 ? -26.487 -3.507 40.798 1.00 95.31 773 LYS A O 1
ATOM 6338 N N . GLN A 1 774 ? -25.214 -3.659 42.655 1.00 94.88 774 GLN A N 1
ATOM 6339 C CA . GLN A 1 774 ? -26.324 -3.602 43.618 1.00 94.88 774 GLN A CA 1
ATOM 6340 C C . GLN A 1 774 ? -26.900 -2.184 43.787 1.00 94.88 774 GLN A C 1
ATOM 6342 O O . GLN A 1 774 ? -28.005 -2.016 44.308 1.00 94.88 774 GLN A O 1
ATOM 6347 N N . HIS A 1 775 ? -26.177 -1.158 43.334 1.00 95.94 775 HIS A N 1
ATOM 6348 C CA . HIS A 1 775 ? -26.642 0.226 43.330 1.00 95.94 775 HIS A CA 1
ATOM 6349 C C . HIS A 1 775 ? -27.563 0.517 42.135 1.00 95.94 775 HIS A C 1
ATOM 6351 O O . HIS A 1 775 ? -27.466 -0.126 41.083 1.00 95.94 775 HIS A O 1
ATOM 6357 N N . PHE A 1 776 ? -28.475 1.483 42.292 1.00 95.56 776 PHE A N 1
ATOM 6358 C CA . PHE A 1 776 ? -29.321 1.972 41.204 1.00 95.56 776 PHE A CA 1
ATOM 6359 C C . PHE A 1 776 ? -29.649 3.472 41.355 1.00 95.56 776 PHE A C 1
ATOM 6361 O O . PHE A 1 776 ? -30.196 3.870 42.388 1.00 95.56 776 PHE A O 1
ATOM 6368 N N . PRO A 1 777 ? -29.404 4.283 40.310 1.00 96.62 777 PRO A N 1
ATOM 6369 C CA . PRO A 1 777 ? -28.645 3.918 39.113 1.00 96.62 777 PRO A CA 1
ATOM 6370 C C . PRO A 1 777 ? -27.146 3.786 39.441 1.00 96.62 777 PRO A C 1
ATOM 6372 O O . PRO A 1 777 ? -26.611 4.530 40.260 1.00 96.62 777 PRO A O 1
ATOM 6375 N N . LEU A 1 778 ? -26.456 2.846 38.799 1.00 97.88 778 LEU A N 1
ATOM 6376 C CA . LEU A 1 778 ? -24.998 2.845 38.711 1.00 97.88 778 LEU A CA 1
ATOM 6377 C C . LEU A 1 778 ? -24.596 3.716 37.514 1.00 97.88 778 LEU A C 1
ATOM 6379 O O . LEU A 1 778 ? -24.720 3.292 36.361 1.00 97.88 778 LEU A O 1
ATOM 6383 N N . LEU A 1 779 ? -24.176 4.950 37.795 1.00 97.94 779 LEU A N 1
ATOM 6384 C CA . LEU A 1 779 ? -23.905 5.986 36.800 1.00 97.94 779 LEU A CA 1
ATOM 6385 C C . LEU A 1 779 ? -22.402 6.096 36.518 1.00 97.94 779 LEU A C 1
ATOM 6387 O O . LEU A 1 779 ? -21.618 6.361 37.428 1.00 97.94 779 LEU A O 1
ATOM 6391 N N . LEU A 1 780 ? -22.002 5.958 35.251 1.00 97.81 780 LEU A N 1
ATOM 6392 C CA . LEU A 1 780 ? -20.638 6.273 34.817 1.00 97.81 780 LEU A CA 1
ATOM 6393 C C . LEU A 1 780 ? -20.513 7.751 34.444 1.00 97.81 780 LEU A C 1
ATOM 6395 O O . LEU A 1 780 ? -21.308 8.263 33.658 1.00 97.81 780 LEU A O 1
ATOM 6399 N N . VAL A 1 781 ? -19.487 8.418 34.963 1.00 96.19 781 VAL A N 1
ATOM 6400 C CA . VAL A 1 781 ? -19.139 9.799 34.622 1.00 96.19 781 VAL A CA 1
ATOM 6401 C C . VAL A 1 781 ? -17.730 9.825 34.044 1.00 96.19 781 VAL A C 1
ATOM 6403 O O . VAL A 1 781 ? -16.774 9.467 34.729 1.00 96.19 781 VAL A O 1
ATOM 6406 N N . ASN A 1 782 ? -17.598 10.269 32.793 1.00 93.12 782 ASN A N 1
ATOM 6407 C CA . ASN A 1 782 ? -16.291 10.452 32.164 1.00 93.12 782 ASN A CA 1
ATOM 6408 C C . ASN A 1 782 ? -15.711 11.834 32.506 1.00 93.12 782 ASN A C 1
ATOM 6410 O O . ASN A 1 782 ? -16.298 12.879 32.200 1.00 93.12 782 ASN A O 1
ATOM 6414 N N . LEU A 1 783 ? -14.539 11.828 33.134 1.00 93.38 783 LEU A N 1
ATOM 6415 C CA . LEU A 1 783 ? -13.751 13.005 33.458 1.00 93.38 783 LEU A CA 1
ATOM 6416 C C . LEU A 1 783 ? -12.756 13.283 32.333 1.00 93.38 783 LEU A C 1
ATOM 6418 O O . LEU A 1 783 ? -12.025 12.400 31.879 1.00 93.38 783 LEU A O 1
ATOM 6422 N N . ARG A 1 784 ? -12.726 14.539 31.885 1.00 89.56 784 ARG A N 1
ATOM 6423 C CA . ARG A 1 784 ? -11.870 14.971 30.783 1.00 89.56 784 ARG A CA 1
ATOM 6424 C C . ARG A 1 784 ? -11.364 16.388 31.022 1.00 89.56 784 ARG A C 1
ATOM 6426 O O . ARG A 1 784 ? -12.095 17.352 30.813 1.00 89.56 784 ARG A O 1
ATOM 6433 N N . GLY A 1 785 ? -10.104 16.501 31.430 1.00 83.38 785 GLY A N 1
ATOM 6434 C CA . GLY A 1 785 ? -9.430 17.765 31.738 1.00 83.38 785 GLY A CA 1
ATOM 6435 C C . GLY A 1 785 ? -8.619 18.357 30.581 1.00 83.38 785 GLY A C 1
ATOM 6436 O O . GLY A 1 785 ? -7.904 19.334 30.773 1.00 83.38 785 GLY A O 1
ATOM 6437 N N . HIS A 1 786 ? -8.683 17.764 29.386 1.00 81.31 786 HIS A N 1
ATOM 6438 C CA . HIS A 1 786 ? -7.872 18.146 28.227 1.00 81.31 786 HIS A CA 1
ATOM 6439 C C . HIS A 1 786 ? -8.670 17.991 26.924 1.00 81.31 786 HIS A C 1
ATOM 6441 O O . HIS A 1 786 ? -9.445 17.046 26.812 1.00 81.31 786 HIS A O 1
ATOM 6447 N N . PHE A 1 787 ? -8.441 18.870 25.932 1.00 79.31 787 PHE A N 1
ATOM 6448 C CA . PHE A 1 787 ? -9.050 18.882 24.581 1.00 79.31 787 PHE A CA 1
ATOM 6449 C C . PHE A 1 787 ? -10.548 18.520 24.542 1.00 79.31 787 PHE A C 1
ATOM 6451 O O . PHE A 1 787 ? -10.884 17.340 24.645 1.00 79.31 787 PHE A O 1
ATOM 6458 N N . LYS A 1 788 ? -11.452 19.462 24.240 1.00 86.94 788 LYS A N 1
ATOM 6459 C CA . LYS A 1 788 ? -12.919 19.269 24.377 1.00 86.94 788 LYS A CA 1
ATOM 6460 C C . LYS A 1 788 ? -13.362 19.168 25.834 1.00 86.94 788 LYS A C 1
ATOM 6462 O O . LYS A 1 788 ? -14.219 18.360 26.190 1.00 86.94 788 LYS A O 1
ATOM 6467 N N . GLN A 1 789 ? -12.732 19.949 26.694 1.00 90.81 789 GLN A N 1
ATOM 6468 C CA . GLN A 1 789 ? -13.108 20.020 28.093 1.00 90.81 789 GLN A CA 1
ATOM 6469 C C . GLN A 1 789 ? -14.418 20.804 28.237 1.00 90.81 789 GLN A C 1
ATOM 6471 O O . GLN A 1 789 ? -14.541 21.902 27.690 1.00 90.81 789 GLN A O 1
ATOM 6476 N N . TRP A 1 790 ? -15.358 20.252 29.007 1.00 94.12 790 TRP A N 1
ATOM 6477 C CA . TRP A 1 790 ? -16.453 21.027 29.585 1.00 94.12 790 TRP A CA 1
ATOM 6478 C C . TRP A 1 790 ? -15.880 21.852 30.742 1.00 94.12 790 TRP A C 1
ATOM 6480 O O . TRP A 1 790 ? -15.406 21.281 31.717 1.00 94.12 790 TRP A O 1
ATOM 6490 N N . VAL A 1 791 ? -15.841 23.180 30.636 1.00 93.81 791 VAL A N 1
ATOM 6491 C CA . VAL A 1 791 ? -15.066 24.002 31.585 1.00 93.81 791 VAL A CA 1
ATOM 6492 C C . VAL A 1 791 ? -15.623 24.041 33.006 1.00 93.81 791 VAL A C 1
ATOM 6494 O O . VAL A 1 791 ? -14.832 24.094 33.943 1.00 93.81 791 VAL A O 1
ATOM 6497 N N . SER A 1 792 ? -16.944 23.958 33.182 1.00 94.44 792 SER A N 1
ATOM 6498 C CA . SER A 1 792 ? -17.602 23.951 34.498 1.00 94.44 792 SER A CA 1
ATOM 6499 C C . SER A 1 792 ? -17.960 22.539 34.990 1.00 94.44 792 SER A C 1
ATOM 6501 O O . SER A 1 792 ? -18.849 22.358 35.821 1.00 94.44 792 SER A O 1
ATOM 6503 N N . TYR A 1 793 ? -17.272 21.508 34.481 1.00 94.38 793 TYR A N 1
ATOM 6504 C CA . TYR A 1 793 ? -17.615 20.107 34.744 1.00 94.38 793 TYR A CA 1
ATOM 6505 C C . TYR A 1 793 ? -17.516 19.678 36.212 1.00 94.38 793 TYR A C 1
ATOM 6507 O O . TYR A 1 793 ? -18.248 18.779 36.612 1.00 94.38 793 TYR A O 1
ATOM 6515 N N . ILE A 1 794 ? -16.652 20.291 37.028 1.00 96.50 794 ILE A N 1
ATOM 6516 C CA . ILE A 1 794 ? -16.498 19.912 38.444 1.00 96.50 794 ILE A CA 1
ATOM 6517 C C . ILE A 1 794 ? -17.779 20.248 39.213 1.00 96.50 794 ILE A C 1
ATOM 6519 O O . ILE A 1 794 ? -18.426 19.362 39.776 1.00 96.50 794 ILE A O 1
ATOM 6523 N N . GLU A 1 795 ? -18.193 21.516 39.190 1.00 97.12 795 GLU A N 1
ATOM 6524 C CA . GLU A 1 795 ? -19.433 21.964 39.819 1.00 97.12 795 GLU A CA 1
ATOM 6525 C C . GLU A 1 795 ? -20.653 21.358 39.122 1.00 97.12 795 GLU A C 1
ATOM 6527 O O . GLU A 1 795 ? -21.621 20.972 39.777 1.00 97.12 795 GLU A O 1
ATOM 6532 N N . GLY A 1 796 ? -20.603 21.240 37.794 1.00 97.06 796 GLY A N 1
ATOM 6533 C CA . GLY A 1 796 ? -21.655 20.643 36.985 1.00 97.06 796 GLY A CA 1
ATOM 6534 C C . GLY A 1 796 ? -21.951 19.195 37.378 1.00 97.06 796 GLY A C 1
ATOM 6535 O O . GLY A 1 796 ? -23.096 18.877 37.702 1.00 97.06 796 GLY A O 1
ATOM 6536 N N . TYR A 1 797 ? -20.936 18.326 37.423 1.00 97.69 797 TYR A N 1
ATOM 6537 C CA . TYR A 1 797 ? -21.106 16.938 37.855 1.00 97.69 797 TYR A CA 1
ATOM 6538 C C . TYR A 1 797 ? -21.523 16.835 39.322 1.00 97.69 797 TYR A C 1
ATOM 6540 O O . TYR A 1 797 ? -22.431 16.061 39.625 1.00 97.69 797 TYR A O 1
ATOM 6548 N N . ALA A 1 798 ? -20.944 17.632 40.226 1.00 98.06 798 ALA A N 1
ATOM 6549 C CA . ALA A 1 798 ? -21.347 17.626 41.633 1.00 98.06 798 ALA A CA 1
ATOM 6550 C C . ALA A 1 798 ? -22.833 17.995 41.814 1.00 98.06 798 ALA A C 1
ATOM 6552 O O . ALA A 1 798 ? -23.552 17.336 42.569 1.00 98.06 798 ALA A O 1
ATOM 6553 N N . ASN A 1 799 ? -23.320 19.001 41.077 1.00 98.06 799 ASN A N 1
ATOM 6554 C CA . ASN A 1 799 ? -24.730 19.394 41.082 1.00 98.06 799 ASN A CA 1
ATOM 6555 C C . ASN A 1 799 ? -25.636 18.282 40.542 1.00 98.06 799 ASN A C 1
ATOM 6557 O O . ASN A 1 799 ? -26.653 17.969 41.166 1.00 98.06 799 ASN A O 1
ATOM 6561 N N . ILE A 1 800 ? -25.264 17.654 39.420 1.00 98.19 800 ILE A N 1
ATOM 6562 C CA . ILE A 1 800 ? -26.014 16.532 38.838 1.00 98.19 800 ILE A CA 1
ATOM 6563 C C . ILE A 1 800 ? -26.103 15.374 39.840 1.00 98.19 800 ILE A C 1
ATOM 6565 O O . ILE A 1 800 ? -27.200 14.895 40.121 1.00 98.19 800 ILE A O 1
ATOM 6569 N N . ILE A 1 801 ? -24.971 14.958 40.417 1.00 98.44 801 ILE A N 1
ATOM 6570 C CA . ILE A 1 801 ? -24.877 13.816 41.338 1.00 98.44 801 ILE A CA 1
ATOM 6571 C C . ILE A 1 801 ? -25.700 14.057 42.611 1.00 98.44 801 ILE A C 1
ATOM 6573 O O . ILE A 1 801 ? -26.511 13.210 42.984 1.00 98.44 801 ILE A O 1
ATOM 6577 N N . ASN A 1 802 ? -25.550 15.218 43.258 1.00 97.88 802 ASN A N 1
ATOM 6578 C CA . ASN A 1 802 ? -26.311 15.546 44.469 1.00 97.88 802 ASN A CA 1
ATOM 6579 C C . ASN A 1 802 ? -27.817 15.630 44.213 1.00 97.88 802 ASN A C 1
ATOM 6581 O O . ASN A 1 802 ? -28.604 15.239 45.073 1.00 97.88 802 ASN A O 1
ATOM 6585 N N . THR A 1 803 ? -28.220 16.146 43.050 1.00 97.50 803 THR A N 1
ATOM 6586 C CA . THR A 1 803 ? -29.640 16.243 42.695 1.00 97.50 803 THR A CA 1
ATOM 6587 C C . THR A 1 803 ? -30.214 14.852 42.419 1.00 97.50 803 THR A C 1
ATOM 6589 O O . THR A 1 803 ? -31.253 14.509 42.971 1.00 97.50 803 THR A O 1
ATOM 6592 N N . LEU A 1 804 ? -29.501 14.004 41.666 1.00 97.31 804 LEU A N 1
ATOM 6593 C CA . LEU A 1 804 ? -29.909 12.615 41.427 1.00 97.31 804 LEU A CA 1
ATOM 6594 C C . LEU A 1 804 ? -30.020 11.806 42.724 1.00 97.31 804 LEU A C 1
ATOM 6596 O O . LEU A 1 804 ? -30.938 11.003 42.852 1.00 97.31 804 LEU A O 1
ATOM 6600 N N . PHE A 1 805 ? -29.130 12.015 43.696 1.00 97.44 805 PHE A N 1
ATOM 6601 C CA . PHE A 1 805 ? -29.165 11.291 44.971 1.00 97.44 805 PHE A CA 1
ATOM 6602 C C . PHE A 1 805 ? -30.439 11.556 45.788 1.00 97.44 805 PHE A C 1
ATOM 6604 O O . PHE A 1 805 ? -30.897 10.673 46.510 1.00 97.44 805 PHE A O 1
ATOM 6611 N N . GLN A 1 806 ? -31.043 12.744 45.654 1.00 95.50 806 GLN A N 1
ATOM 6612 C CA . GLN A 1 806 ? -32.313 13.063 46.322 1.00 95.50 806 GLN A CA 1
ATOM 6613 C C . GLN A 1 806 ? -33.461 12.191 45.801 1.00 95.50 806 GLN A C 1
ATOM 6615 O O . GLN A 1 806 ? -34.302 11.752 46.585 1.00 95.50 806 GLN A O 1
ATOM 6620 N N . ASP A 1 807 ? -33.462 11.915 44.496 1.00 92.12 807 ASP A N 1
ATOM 6621 C CA . ASP A 1 807 ? -34.481 11.100 43.831 1.00 92.12 807 ASP A CA 1
ATOM 6622 C C . ASP A 1 807 ? -34.151 9.594 43.882 1.00 92.12 807 ASP A C 1
ATOM 6624 O O . ASP A 1 807 ? -35.054 8.756 43.897 1.00 92.12 807 ASP A O 1
ATOM 6628 N N . TYR A 1 808 ? -32.861 9.243 43.951 1.00 94.44 808 TYR A N 1
ATOM 6629 C CA . TYR A 1 808 ? -32.347 7.872 43.953 1.00 94.44 808 TYR A CA 1
ATOM 6630 C C . TYR A 1 808 ? -31.330 7.657 45.094 1.00 94.44 808 TYR A C 1
ATOM 6632 O O . TYR A 1 808 ? -30.119 7.697 44.865 1.00 94.44 808 TYR A O 1
ATOM 6640 N N . PRO A 1 809 ? -31.786 7.356 46.327 1.00 94.19 809 PRO A N 1
ATOM 6641 C CA . PRO A 1 809 ? -30.906 7.213 47.496 1.00 94.19 809 PRO A CA 1
ATOM 6642 C C . PRO A 1 809 ? -29.902 6.049 47.433 1.00 94.19 809 PRO A C 1
ATOM 6644 O O . PRO A 1 809 ? -29.002 5.975 48.261 1.00 94.19 809 PRO A O 1
ATOM 6647 N N . ASN A 1 810 ? -30.051 5.122 46.479 1.00 95.38 810 ASN A N 1
ATOM 6648 C CA . ASN A 1 810 ? -29.112 4.018 46.241 1.00 95.38 810 ASN A CA 1
ATOM 6649 C C . ASN A 1 810 ? -28.206 4.262 45.010 1.00 95.38 810 ASN A C 1
ATOM 6651 O O . ASN A 1 810 ? -27.716 3.308 44.407 1.00 95.38 810 ASN A O 1
ATOM 6655 N N . LEU A 1 811 ? -28.017 5.525 44.611 1.00 97.25 811 LEU A N 1
ATOM 6656 C CA . LEU A 1 811 ? -27.107 5.953 43.542 1.00 97.25 811 LEU A CA 1
ATOM 6657 C C . LEU A 1 811 ? -25.649 5.591 43.866 1.00 97.25 811 LEU A C 1
ATOM 6659 O O . LEU A 1 811 ? -25.178 5.804 44.985 1.00 97.25 811 LEU A O 1
ATOM 6663 N N . ALA A 1 812 ? -24.910 5.143 42.851 1.00 98.12 812 ALA A N 1
ATOM 6664 C CA . ALA A 1 812 ? -23.454 5.050 42.907 1.00 98.12 812 ALA A CA 1
ATOM 6665 C C . ALA A 1 812 ? -22.802 5.576 41.628 1.00 98.12 812 ALA A C 1
ATOM 6667 O O . ALA A 1 812 ? -23.382 5.488 40.544 1.00 98.12 812 ALA A O 1
ATOM 6668 N N . ILE A 1 813 ? -21.584 6.107 41.766 1.00 98.44 813 ILE A N 1
ATOM 6669 C CA . ILE A 1 813 ? -20.844 6.760 40.680 1.00 98.44 813 ILE A CA 1
ATOM 6670 C C . ILE A 1 813 ? -19.573 5.985 40.343 1.00 98.44 813 ILE A C 1
ATOM 6672 O O . ILE A 1 813 ? -18.775 5.684 41.229 1.00 98.44 813 ILE A O 1
ATOM 6676 N N . VAL A 1 814 ? -19.357 5.717 39.058 1.00 98.12 814 VAL A N 1
ATOM 6677 C CA . VAL A 1 814 ? -18.091 5.213 38.512 1.00 98.12 814 VAL A CA 1
ATOM 6678 C C . VAL A 1 814 ? -17.412 6.356 37.767 1.00 98.12 814 VAL A C 1
ATOM 6680 O O . VAL A 1 814 ? -17.954 6.848 36.779 1.00 98.12 814 VAL A O 1
ATOM 6683 N N . PHE A 1 815 ? -16.245 6.794 38.235 1.00 97.12 815 PHE A N 1
ATOM 6684 C CA . PHE A 1 815 ? -15.462 7.828 37.557 1.00 97.12 815 PHE A CA 1
ATOM 6685 C C . PHE A 1 815 ? -14.494 7.191 36.560 1.00 97.12 815 PHE A C 1
ATOM 6687 O O . PHE A 1 815 ? -13.604 6.449 36.963 1.00 97.12 815 PHE A O 1
ATOM 6694 N N . ASP A 1 816 ? -14.676 7.494 35.277 1.00 94.00 816 ASP A N 1
ATOM 6695 C CA . ASP A 1 816 ? -13.837 7.046 34.158 1.00 94.00 816 ASP A CA 1
ATOM 6696 C C . ASP A 1 816 ? -12.994 8.211 33.618 1.00 94.00 816 ASP A C 1
ATOM 6698 O O . ASP A 1 816 ? -13.410 9.367 33.699 1.00 94.00 816 ASP A O 1
ATOM 6702 N N . GLY A 1 817 ? -11.809 7.932 33.075 1.00 90.06 817 GLY A N 1
ATOM 6703 C CA . GLY A 1 817 ? -10.881 8.955 32.590 1.00 90.06 817 GLY A CA 1
ATOM 6704 C C . GLY A 1 817 ? -9.416 8.583 32.811 1.00 90.06 817 GLY A C 1
ATOM 6705 O O . GLY A 1 817 ? -9.093 7.441 33.128 1.00 90.06 817 GLY A O 1
ATOM 6706 N N . PHE A 1 818 ? -8.523 9.557 32.645 1.00 88.94 818 PHE A N 1
ATOM 6707 C CA . PHE A 1 818 ? -7.085 9.367 32.866 1.00 88.94 818 PHE A CA 1
ATOM 6708 C C . PHE A 1 818 ? -6.685 9.701 34.307 1.00 88.94 818 PHE A C 1
ATOM 6710 O O . PHE A 1 818 ? -7.351 10.494 34.970 1.00 88.94 818 PHE A O 1
ATOM 6717 N N . SER A 1 819 ? -5.559 9.178 34.799 1.00 89.38 819 SER A N 1
ATOM 6718 C CA . SER A 1 819 ? -5.066 9.489 36.155 1.00 89.38 819 SER A CA 1
ATOM 6719 C C . SER A 1 819 ? -4.727 10.965 36.368 1.00 89.38 819 SER A C 1
ATOM 6721 O O . SER A 1 819 ? -4.698 11.422 37.515 1.00 89.38 819 SER A O 1
ATOM 6723 N N . SER A 1 820 ? -4.520 11.740 35.298 1.00 91.06 820 SER A N 1
ATOM 6724 C CA . SER A 1 820 ? -4.391 13.199 35.381 1.00 91.06 820 SER A CA 1
ATOM 6725 C C . SER A 1 820 ? -5.639 13.861 35.983 1.00 91.06 820 SER A C 1
ATOM 6727 O O . SER A 1 820 ? -5.543 14.931 36.585 1.00 91.06 820 SER A O 1
ATOM 6729 N N . GLU A 1 821 ? -6.791 13.188 35.912 1.00 94.06 821 GLU A N 1
ATOM 6730 C CA . GLU A 1 821 ? -8.085 13.718 36.334 1.00 94.06 821 GLU A CA 1
ATOM 6731 C C . GLU A 1 821 ? -8.404 13.351 37.796 1.00 94.06 821 GLU A C 1
ATOM 6733 O O . GLU A 1 821 ? -9.451 13.741 38.315 1.00 94.06 821 GLU A O 1
ATOM 6738 N N . ASN A 1 822 ? -7.478 12.686 38.506 1.00 94.88 822 ASN A N 1
ATOM 6739 C CA . ASN A 1 822 ? -7.617 12.343 39.929 1.00 94.88 822 ASN A CA 1
ATOM 6740 C C . ASN A 1 822 ? -7.975 13.564 40.789 1.00 94.88 822 ASN A C 1
ATOM 6742 O O . ASN A 1 822 ? -8.883 13.495 41.612 1.00 94.88 822 ASN A O 1
ATOM 6746 N N . SER A 1 823 ? -7.319 14.709 40.563 1.00 95.50 823 SER A N 1
ATOM 6747 C CA . SER A 1 823 ? -7.611 15.928 41.330 1.00 95.50 823 SER A CA 1
ATOM 6748 C C . SER A 1 823 ? -9.037 16.436 41.098 1.00 95.50 823 SER A C 1
ATOM 6750 O O . SER A 1 823 ? -9.673 16.934 42.026 1.00 95.50 823 SER A O 1
ATOM 6752 N N . ALA A 1 824 ? -9.562 16.302 39.879 1.00 95.31 824 ALA A N 1
ATOM 6753 C CA . ALA A 1 824 ? -10.933 16.688 39.574 1.00 95.31 824 ALA A CA 1
ATOM 6754 C C . ALA A 1 824 ? -11.939 15.726 40.218 1.00 95.31 824 ALA A C 1
ATOM 6756 O O . ALA A 1 824 ? -12.936 16.176 40.777 1.00 95.31 824 ALA A O 1
ATOM 6757 N N . MET A 1 825 ? -11.652 14.419 40.202 1.00 97.12 825 MET A N 1
ATOM 6758 C CA . MET A 1 825 ? -12.456 13.413 40.898 1.00 97.12 825 MET A CA 1
ATOM 6759 C C . MET A 1 825 ? -12.549 13.716 42.399 1.00 97.12 825 MET A C 1
ATOM 6761 O O . MET A 1 825 ? -13.652 13.761 42.938 1.00 97.12 825 MET A O 1
ATOM 6765 N N . GLU A 1 826 ? -11.419 13.984 43.060 1.00 96.88 826 GLU A N 1
ATOM 6766 C CA . GLU A 1 826 ? -11.372 14.326 44.489 1.00 96.88 826 GLU A CA 1
ATOM 6767 C C . GLU A 1 826 ? -12.160 15.609 44.800 1.00 96.88 826 GLU A C 1
ATOM 6769 O O . GLU A 1 826 ? -12.888 15.676 45.794 1.00 96.88 826 GLU A O 1
ATOM 6774 N N . GLN A 1 827 ? -12.070 16.621 43.930 1.00 97.69 827 GLN A N 1
ATOM 6775 C CA . GLN A 1 827 ? -12.851 17.853 44.060 1.00 97.69 827 GLN A CA 1
ATOM 6776 C C . GLN A 1 827 ? -14.353 17.583 43.940 1.00 97.69 827 GLN A C 1
ATOM 6778 O O . GLN A 1 827 ? -15.111 18.030 44.799 1.00 97.69 827 GLN A O 1
ATOM 6783 N N . ILE A 1 828 ? -14.788 16.798 42.950 1.00 97.94 828 ILE A N 1
ATOM 6784 C CA . ILE A 1 828 ? -16.196 16.396 42.811 1.00 97.94 828 ILE A CA 1
ATOM 6785 C C . ILE A 1 828 ? -16.648 15.612 44.051 1.00 97.94 828 ILE A C 1
ATOM 6787 O O . ILE A 1 828 ? -17.690 15.926 44.619 1.00 97.94 828 ILE A O 1
ATOM 6791 N N . GLN A 1 829 ? -15.849 14.649 44.522 1.00 97.88 829 GLN A N 1
ATOM 6792 C CA . GLN A 1 829 ? -16.135 13.862 45.728 1.00 97.88 829 GLN A CA 1
ATOM 6793 C C . GLN A 1 829 ? -16.296 14.741 46.977 1.00 97.88 829 GLN A C 1
ATOM 6795 O O . GLN A 1 829 ? -17.153 14.461 47.810 1.00 97.88 829 GLN A O 1
ATOM 6800 N N . SER A 1 830 ? -15.524 15.826 47.09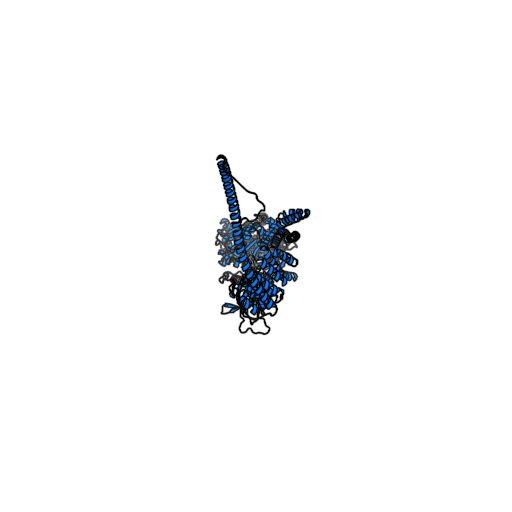6 1.00 98.00 830 SER A N 1
ATOM 6801 C CA . SER A 1 830 ? -15.641 16.769 48.217 1.00 98.00 830 SER A CA 1
ATOM 6802 C C . SER A 1 830 ? -16.920 17.618 48.191 1.00 98.00 830 SER A C 1
ATOM 6804 O O . SER A 1 830 ? -17.322 18.158 49.222 1.00 98.00 830 SER A O 1
ATOM 6806 N N . LEU A 1 831 ? -17.555 17.738 47.020 1.00 98.06 831 LEU A N 1
ATOM 6807 C CA . LEU A 1 831 ? -18.762 18.535 46.795 1.00 98.06 831 LEU A CA 1
ATOM 6808 C C . LEU A 1 831 ? -20.054 17.703 46.841 1.00 98.06 831 LEU A C 1
ATOM 6810 O O . LEU A 1 831 ? -21.142 18.282 46.840 1.00 98.06 831 LEU A O 1
ATOM 6814 N N . ILE A 1 832 ? -19.964 16.370 46.876 1.00 97.94 832 ILE A N 1
ATOM 6815 C CA . ILE A 1 832 ? -21.121 15.464 46.923 1.00 97.94 832 ILE A CA 1
ATOM 6816 C C . ILE A 1 832 ? -21.337 14.863 48.317 1.00 97.94 832 ILE A C 1
ATOM 6818 O O . ILE A 1 832 ? -20.444 14.875 49.163 1.00 97.94 832 ILE A O 1
ATOM 6822 N N . SER A 1 833 ? -22.540 14.339 48.577 1.00 95.31 833 SER A N 1
ATOM 6823 C CA . SER A 1 833 ? -22.845 13.663 49.847 1.00 95.31 833 SER A CA 1
ATOM 6824 C C . SER A 1 833 ? -21.881 12.490 50.112 1.00 95.31 833 SER A C 1
ATOM 6826 O O . SER A 1 833 ? -21.713 11.642 49.232 1.00 95.31 833 SER A O 1
ATOM 6828 N N . PRO A 1 834 ? -21.307 12.362 51.327 1.00 94.31 834 PRO A N 1
ATOM 6829 C CA . PRO A 1 834 ? -20.416 11.252 51.680 1.00 94.31 834 PRO A CA 1
ATOM 6830 C C . PRO A 1 834 ? -21.130 9.891 51.749 1.00 94.31 834 PRO A C 1
ATOM 6832 O O . PRO A 1 834 ? -20.470 8.859 51.845 1.00 94.31 834 PRO A O 1
ATOM 6835 N N . GLU A 1 835 ? -22.467 9.876 51.721 1.00 95.25 835 GLU A N 1
ATOM 6836 C CA . GLU A 1 835 ? -23.275 8.651 51.654 1.00 95.25 835 GLU A CA 1
ATOM 6837 C C . GLU A 1 835 ? -23.284 8.028 50.249 1.00 95.25 835 GLU A C 1
ATOM 6839 O O . GLU A 1 835 ? -23.579 6.842 50.103 1.00 95.25 835 GLU A O 1
ATOM 6844 N N . ILE A 1 836 ? -22.937 8.801 49.213 1.00 97.25 836 ILE A N 1
ATOM 6845 C CA . ILE A 1 836 ? -22.907 8.327 47.828 1.00 97.25 836 ILE A CA 1
ATOM 6846 C C . ILE A 1 836 ? -21.678 7.445 47.631 1.00 97.25 836 ILE A C 1
ATOM 6848 O O . ILE A 1 836 ? -20.534 7.874 47.808 1.00 97.25 836 ILE A O 1
ATOM 6852 N N . LYS A 1 837 ? -21.901 6.198 47.209 1.00 97.62 837 LYS A N 1
ATOM 6853 C CA . LYS A 1 837 ? -20.801 5.286 46.902 1.00 97.62 837 LYS A CA 1
ATOM 6854 C C . LYS A 1 837 ? -20.126 5.704 45.595 1.00 97.62 837 LYS A C 1
ATOM 6856 O O . LYS A 1 837 ? -20.790 5.927 44.584 1.00 97.62 837 LYS A O 1
ATOM 6861 N N . THR A 1 838 ? -18.798 5.779 45.607 1.00 97.62 838 THR A N 1
ATOM 6862 C CA . THR A 1 838 ? -17.996 6.090 44.417 1.00 97.62 838 THR A CA 1
ATOM 6863 C C . THR A 1 838 ? -16.965 4.998 44.145 1.00 97.62 838 THR A C 1
ATOM 6865 O O . THR A 1 838 ? -16.457 4.361 45.073 1.00 97.62 838 THR A O 1
ATOM 6868 N N . TYR A 1 839 ? -16.679 4.781 42.865 1.00 97.44 839 TYR A N 1
ATOM 6869 C CA . TYR A 1 839 ? -15.702 3.830 42.349 1.00 97.44 839 TYR A CA 1
ATOM 6870 C C . TYR A 1 839 ? -14.740 4.570 41.419 1.00 97.44 839 TYR A C 1
ATOM 6872 O O . TYR A 1 839 ? -15.170 5.333 40.553 1.00 97.44 839 TYR A O 1
ATOM 6880 N N . ASN A 1 840 ? -13.441 4.355 41.617 1.00 95.44 840 ASN A N 1
ATOM 6881 C CA . ASN A 1 840 ? -12.397 4.932 40.781 1.00 95.44 840 ASN A CA 1
ATOM 6882 C C . ASN A 1 840 ? -12.069 3.949 39.649 1.00 95.44 840 ASN A C 1
ATOM 6884 O O . ASN A 1 840 ? -11.552 2.867 39.922 1.00 95.44 840 ASN A O 1
ATOM 6888 N N . ALA A 1 841 ? -12.388 4.327 38.413 1.00 94.31 841 ALA A N 1
ATOM 6889 C CA . ALA A 1 841 ? -12.020 3.609 37.195 1.00 94.31 841 ALA A CA 1
ATOM 6890 C C . ALA A 1 841 ? -11.059 4.433 36.311 1.00 94.31 841 ALA A C 1
ATOM 6892 O O . ALA A 1 841 ? -10.958 4.194 35.108 1.00 94.31 841 ALA A O 1
ATOM 6893 N N . LEU A 1 842 ? -10.359 5.414 36.894 1.00 92.88 842 LEU A N 1
ATOM 6894 C CA . LEU A 1 842 ? -9.348 6.206 36.198 1.00 92.88 842 LEU A CA 1
ATOM 6895 C C . LEU A 1 842 ? -8.125 5.337 35.871 1.00 92.88 842 LEU A C 1
ATOM 6897 O O . LEU A 1 842 ? -7.611 4.644 36.748 1.00 92.88 842 LEU A O 1
ATOM 6901 N N . ASP A 1 843 ? -7.650 5.397 34.624 1.00 87.44 843 ASP A N 1
ATOM 6902 C CA . ASP A 1 843 ? -6.537 4.583 34.097 1.00 87.44 843 ASP A CA 1
ATOM 6903 C C . ASP A 1 843 ? -6.670 3.068 34.361 1.00 87.44 843 ASP A C 1
ATOM 6905 O O . ASP A 1 843 ? -5.676 2.339 34.436 1.00 87.44 843 ASP A O 1
ATOM 6909 N N . CYS A 1 844 ? -7.905 2.566 34.466 1.00 89.94 844 CYS A N 1
ATOM 6910 C CA . CYS A 1 844 ? -8.156 1.131 34.432 1.00 89.94 844 CYS A CA 1
ATOM 6911 C C . CYS A 1 844 ? -7.590 0.515 33.146 1.00 89.94 844 CYS A C 1
ATOM 6913 O O . CYS A 1 844 ? -7.557 1.137 32.080 1.00 89.94 844 CYS A O 1
ATOM 6915 N N . SER A 1 845 ? -7.176 -0.749 33.231 1.00 91.25 845 SER A N 1
ATOM 6916 C CA . SER A 1 845 ? -6.816 -1.495 32.026 1.00 91.25 845 SER A CA 1
ATOM 6917 C C . SER A 1 845 ? -8.014 -1.562 31.071 1.00 91.25 845 SER A C 1
ATOM 6919 O O . SER A 1 845 ? -9.163 -1.601 31.512 1.00 91.25 845 SER A O 1
ATOM 6921 N N . ASN A 1 846 ? -7.775 -1.667 29.758 1.00 89.94 846 ASN A N 1
ATOM 6922 C CA . ASN A 1 846 ? -8.876 -1.804 28.793 1.00 89.94 846 ASN A CA 1
ATOM 6923 C C . ASN A 1 846 ? -9.809 -2.978 29.144 1.00 89.94 846 ASN A C 1
ATOM 6925 O O . ASN A 1 846 ? -11.011 -2.899 28.915 1.00 89.94 846 ASN A O 1
ATOM 6929 N N . HIS A 1 847 ? -9.284 -4.055 29.735 1.00 92.81 847 HIS A N 1
ATOM 6930 C CA . HIS A 1 847 ? -10.107 -5.167 30.204 1.00 92.81 847 HIS A CA 1
ATOM 6931 C C . HIS A 1 847 ? -11.075 -4.742 31.318 1.00 92.81 847 HIS A C 1
ATOM 6933 O O . HIS A 1 847 ? -12.276 -5.000 31.233 1.00 92.81 847 HIS A O 1
ATOM 6939 N N . GLU A 1 848 ? -10.578 -4.039 32.333 1.00 94.50 848 GLU A N 1
ATOM 6940 C CA . GLU A 1 848 ? -11.390 -3.522 33.437 1.00 94.50 848 GLU A CA 1
ATOM 6941 C C . GLU A 1 848 ? -12.406 -2.481 32.959 1.00 94.50 848 GLU A C 1
ATOM 6943 O O . GLU A 1 848 ? -13.574 -2.561 33.343 1.00 94.50 848 GLU A O 1
ATOM 6948 N N . THR A 1 849 ? -12.016 -1.570 32.058 1.00 92.56 849 THR A N 1
ATOM 6949 C CA . THR A 1 849 ? -12.940 -0.610 31.432 1.00 92.56 849 THR A CA 1
ATOM 6950 C C . THR A 1 849 ? -14.109 -1.337 30.777 1.00 92.56 849 THR A C 1
ATOM 6952 O O . THR A 1 849 ? -15.258 -0.972 31.005 1.00 92.56 849 THR A O 1
ATOM 6955 N N . PHE A 1 850 ? -13.851 -2.410 30.021 1.00 92.88 850 PHE A N 1
ATOM 6956 C CA . PHE A 1 850 ? -14.905 -3.204 29.384 1.00 92.88 850 PHE A CA 1
ATOM 6957 C C . PHE A 1 850 ? -15.849 -3.852 30.404 1.00 92.88 850 PHE A C 1
ATOM 6959 O O . PHE A 1 850 ? -17.065 -3.871 30.213 1.00 92.88 850 PHE A O 1
ATOM 6966 N N . VAL A 1 851 ? -15.325 -4.355 31.519 1.00 96.00 851 VAL A N 1
ATOM 6967 C CA . VAL A 1 851 ? -16.172 -4.911 32.579 1.00 96.00 851 VAL A CA 1
ATOM 6968 C C . VAL A 1 851 ? -17.023 -3.816 33.239 1.00 96.00 851 VAL A C 1
ATOM 6970 O O . VAL A 1 851 ? -18.218 -4.036 33.459 1.00 96.00 851 VAL A O 1
ATOM 6973 N N . TRP A 1 852 ? -16.466 -2.626 33.485 1.00 96.19 852 TRP A N 1
ATOM 6974 C CA . TRP A 1 852 ? -17.202 -1.481 34.031 1.00 96.19 852 TRP A CA 1
ATOM 6975 C C . TRP A 1 852 ? -18.336 -1.014 33.118 1.00 96.19 852 TRP A C 1
ATOM 6977 O O . TRP A 1 852 ? -19.491 -0.967 33.549 1.00 96.19 852 TRP A O 1
ATOM 6987 N N . ILE A 1 853 ? -18.044 -0.725 31.847 1.00 93.94 853 ILE A N 1
ATOM 6988 C CA . ILE A 1 853 ? -19.039 -0.198 30.895 1.00 93.94 853 ILE A CA 1
ATOM 6989 C C . ILE A 1 853 ? -20.190 -1.180 30.638 1.00 93.94 853 ILE A C 1
ATOM 6991 O O . ILE A 1 853 ? -21.305 -0.758 30.348 1.00 93.94 853 ILE A O 1
ATOM 6995 N N . HIS A 1 854 ? -19.966 -2.491 30.766 1.00 94.69 854 HIS A N 1
ATOM 6996 C CA . HIS A 1 854 ? -21.041 -3.480 30.659 1.00 94.69 854 HIS A CA 1
ATOM 6997 C C . HIS A 1 854 ? -21.873 -3.597 31.946 1.00 94.69 854 HIS A C 1
ATOM 6999 O O . HIS A 1 854 ? -23.011 -4.077 31.896 1.00 94.69 854 HIS A O 1
ATOM 7005 N N . SER A 1 855 ? -21.348 -3.131 33.080 1.00 95.31 855 SER A N 1
ATOM 7006 C CA . SER A 1 855 ? -21.965 -3.274 34.404 1.00 95.31 855 SER A CA 1
ATOM 7007 C C . SER A 1 855 ? -22.792 -2.064 34.838 1.00 95.31 855 SER A C 1
ATOM 7009 O O . SER A 1 855 ? -23.690 -2.222 35.661 1.00 95.31 855 SER A O 1
ATOM 7011 N N . ILE A 1 856 ? -22.535 -0.884 34.268 1.00 96.19 856 ILE A N 1
ATOM 7012 C CA . ILE A 1 856 ? -23.286 0.349 34.553 1.00 96.19 856 ILE A CA 1
ATOM 7013 C C . ILE A 1 856 ? -24.733 0.298 34.044 1.00 96.19 856 ILE A C 1
ATOM 7015 O O . ILE A 1 856 ? -25.060 -0.451 33.118 1.00 96.19 856 ILE A O 1
ATOM 7019 N N . ASP A 1 857 ? -25.592 1.132 34.627 1.00 96.06 857 ASP A N 1
ATOM 7020 C CA . ASP A 1 857 ? -26.988 1.296 34.210 1.00 96.06 857 ASP A CA 1
ATOM 7021 C C . ASP A 1 857 ? -27.130 2.405 33.154 1.00 96.06 857 ASP A C 1
ATOM 7023 O O . ASP A 1 857 ? -27.869 2.252 32.183 1.00 96.06 857 ASP A O 1
ATOM 7027 N N . THR A 1 858 ? -26.394 3.508 33.325 1.00 96.19 858 THR A N 1
ATOM 7028 C CA . THR A 1 858 ? -26.366 4.657 32.405 1.00 96.19 858 THR A CA 1
ATOM 7029 C C . THR A 1 858 ? -25.040 5.421 32.518 1.00 96.19 858 THR A C 1
ATOM 7031 O O . THR A 1 858 ? -24.232 5.139 33.407 1.00 96.19 858 THR A O 1
ATOM 7034 N N . TYR A 1 859 ? -24.794 6.384 31.629 1.00 97.00 859 TYR A N 1
ATOM 7035 C CA . TYR A 1 859 ? -23.591 7.220 31.639 1.00 97.00 859 TYR A CA 1
ATOM 7036 C C . TYR A 1 859 ? -23.874 8.701 31.348 1.00 97.00 859 TYR A C 1
ATOM 7038 O O . TYR A 1 859 ? -24.873 9.048 30.716 1.00 97.00 859 TYR A O 1
ATOM 7046 N N . ILE A 1 860 ? -22.928 9.556 31.743 1.00 96.69 860 ILE A N 1
ATOM 7047 C CA . ILE A 1 860 ? -22.729 10.913 31.225 1.00 96.69 860 ILE A CA 1
ATOM 7048 C C . ILE A 1 860 ? -21.291 11.002 30.701 1.00 96.69 860 ILE A C 1
ATOM 7050 O O . ILE A 1 860 ? -20.345 10.738 31.447 1.00 96.69 860 ILE A O 1
ATOM 7054 N N . MET A 1 861 ? -21.107 11.327 29.417 1.00 93.25 861 MET A N 1
ATOM 7055 C CA . MET A 1 861 ? -19.770 11.320 28.813 1.00 93.25 861 MET A CA 1
ATOM 7056 C C . MET A 1 861 ? -19.566 12.338 27.687 1.00 93.25 861 MET A C 1
ATOM 7058 O O . MET A 1 861 ? -20.476 12.652 26.920 1.00 93.25 861 MET A O 1
ATOM 7062 N N . VAL A 1 862 ? -18.319 12.792 27.543 1.00 91.25 862 VAL A N 1
ATOM 7063 C CA . VAL A 1 862 ? -17.875 13.622 26.423 1.00 91.25 862 VAL A CA 1
ATOM 7064 C C . VAL A 1 862 ? -17.838 12.822 25.111 1.00 91.25 862 VAL A C 1
ATOM 7066 O O . VAL A 1 862 ? -17.344 11.694 25.067 1.00 91.25 862 VAL A O 1
ATOM 7069 N N . ILE A 1 863 ? -18.297 13.414 24.005 1.00 88.12 863 ILE A N 1
ATOM 7070 C CA . ILE A 1 863 ? -18.235 12.804 22.668 1.00 88.12 863 ILE A CA 1
ATOM 7071 C C . ILE A 1 863 ? -16.771 12.599 22.232 1.00 88.12 863 ILE A C 1
ATOM 7073 O O . ILE A 1 863 ? -15.995 13.547 22.071 1.00 88.12 863 ILE A O 1
ATOM 7077 N N . GLY A 1 864 ? -16.393 11.339 22.004 1.00 81.81 864 GLY A N 1
ATOM 7078 C CA . GLY A 1 864 ? -15.048 10.925 21.596 1.00 81.81 864 GLY A CA 1
ATOM 7079 C C . GLY A 1 864 ? -14.865 9.405 21.638 1.00 81.81 864 GLY A C 1
ATOM 7080 O O . GLY A 1 864 ? -15.844 8.664 21.691 1.00 81.81 864 GLY A O 1
ATOM 7081 N N . SER A 1 865 ? -13.614 8.928 21.652 1.00 77.31 865 SER A N 1
ATOM 7082 C CA . SER A 1 865 ? -13.303 7.486 21.658 1.00 77.31 865 SER A CA 1
ATOM 7083 C C . SER A 1 865 ? -13.855 6.739 22.880 1.00 77.31 865 SER A C 1
ATOM 7085 O O . SER A 1 865 ? -14.178 5.565 22.763 1.00 77.31 865 SER A O 1
ATOM 7087 N N . GLY A 1 866 ? -14.015 7.398 24.034 1.00 81.75 866 GLY A N 1
ATOM 7088 C CA . GLY A 1 866 ? -14.681 6.793 25.198 1.00 81.75 866 GLY A CA 1
ATOM 7089 C C . GLY A 1 866 ? -16.155 6.478 24.922 1.00 81.75 866 GLY A C 1
ATOM 7090 O O . GLY A 1 866 ? -16.640 5.403 25.270 1.00 81.75 866 GLY A O 1
ATOM 7091 N N . LEU A 1 867 ? -16.848 7.353 24.180 1.00 88.00 867 LEU A N 1
ATOM 7092 C CA . LEU A 1 867 ? -18.244 7.146 23.790 1.00 88.00 867 LEU A CA 1
ATOM 7093 C C . LEU A 1 867 ? -18.423 5.887 22.942 1.00 88.00 867 LEU A C 1
ATOM 7095 O O . LEU A 1 867 ? -19.414 5.181 23.124 1.00 88.00 867 LEU A O 1
ATOM 7099 N N . THR A 1 868 ? -17.456 5.560 22.080 1.00 86.50 868 THR A N 1
ATOM 7100 C CA . THR A 1 868 ? -17.433 4.297 21.323 1.00 86.50 868 THR A CA 1
ATOM 7101 C C . THR A 1 868 ? -17.553 3.081 22.243 1.00 86.50 868 THR A C 1
ATOM 7103 O O . THR A 1 868 ? -18.270 2.142 21.911 1.00 86.50 868 THR A O 1
ATOM 7106 N N . LEU A 1 869 ? -16.922 3.097 23.419 1.00 89.31 869 LEU A N 1
ATOM 7107 C CA . LEU A 1 869 ? -16.964 1.968 24.344 1.00 89.31 869 LEU A CA 1
ATOM 7108 C C . LEU A 1 869 ? -18.365 1.787 24.948 1.00 89.31 869 LEU A C 1
ATOM 7110 O O . LEU A 1 869 ? -18.963 0.725 24.815 1.00 89.31 869 LEU A O 1
ATOM 7114 N N . VAL A 1 870 ? -18.957 2.817 25.555 1.00 90.56 870 VAL A N 1
ATOM 7115 C CA . VAL A 1 870 ? -20.276 2.649 26.205 1.00 90.56 870 VAL A CA 1
ATOM 7116 C C . VAL A 1 870 ? -21.425 2.469 25.208 1.00 90.56 870 VAL A C 1
ATOM 7118 O O . VAL A 1 870 ? -22.403 1.795 25.522 1.00 90.56 870 VAL A O 1
ATOM 7121 N N . THR A 1 871 ? -21.311 3.040 24.004 1.00 89.62 871 THR A N 1
ATOM 7122 C CA . THR A 1 871 ? -22.363 2.963 22.977 1.00 89.62 871 THR A CA 1
ATOM 7123 C C . THR A 1 871 ? -22.136 1.783 22.040 1.00 89.62 871 THR A C 1
ATOM 7125 O O . THR A 1 871 ? -22.859 0.795 22.112 1.00 89.62 871 THR A O 1
ATOM 7128 N N . TRP A 1 872 ? -21.110 1.825 21.188 1.00 88.38 872 TRP A N 1
ATOM 7129 C CA . TRP A 1 872 ? -20.876 0.767 20.212 1.00 88.38 872 TRP A CA 1
ATOM 7130 C C . TRP A 1 872 ? -20.443 -0.541 20.845 1.00 88.38 872 TRP A C 1
ATOM 7132 O O . TRP A 1 872 ? -20.696 -1.554 20.220 1.00 88.38 872 TRP A O 1
ATOM 7142 N N . ILE A 1 873 ? -19.831 -0.584 22.031 1.00 90.44 873 ILE A N 1
ATOM 7143 C CA . ILE A 1 873 ? -19.446 -1.864 22.650 1.00 90.44 873 ILE A CA 1
ATOM 7144 C C . ILE A 1 873 ? -20.461 -2.345 23.691 1.00 90.44 873 ILE A C 1
ATOM 7146 O O . ILE A 1 873 ? -20.976 -3.458 23.579 1.00 90.44 873 ILE A O 1
ATOM 7150 N N . ALA A 1 874 ? -20.770 -1.522 24.689 1.00 90.81 874 ALA A N 1
ATOM 7151 C CA . ALA A 1 874 ? -21.628 -1.937 25.797 1.00 90.81 874 ALA A CA 1
ATOM 7152 C C . ALA A 1 874 ? -23.129 -1.754 25.531 1.00 90.81 874 ALA A C 1
ATOM 7154 O O . ALA A 1 874 ? -23.947 -2.315 26.261 1.00 90.81 874 ALA A O 1
ATOM 7155 N N . ASN A 1 875 ? -23.483 -0.985 24.496 1.00 90.50 875 ASN A N 1
ATOM 7156 C CA . ASN A 1 875 ? -24.853 -0.625 24.134 1.00 90.50 875 ASN A CA 1
ATOM 7157 C C . ASN A 1 875 ? -25.683 -0.083 25.305 1.00 90.50 875 ASN A C 1
ATOM 7159 O O . ASN A 1 875 ? -26.839 -0.462 25.503 1.00 90.50 875 ASN A O 1
ATOM 7163 N N . LYS A 1 876 ? -25.070 0.773 26.127 1.00 91.81 876 LYS A N 1
ATOM 7164 C CA . LYS A 1 876 ? -25.742 1.401 27.264 1.00 91.81 876 LYS A CA 1
ATOM 7165 C C . LYS A 1 876 ? -26.485 2.659 26.816 1.00 91.81 876 LYS A C 1
ATOM 7167 O O . LYS A 1 876 ? -25.985 3.379 25.953 1.00 91.81 876 LYS A O 1
ATOM 7172 N N . PRO A 1 877 ? -27.657 2.955 27.393 1.00 93.00 877 PRO A N 1
ATOM 7173 C CA . PRO A 1 877 ? -28.272 4.266 27.258 1.00 93.00 877 PRO A CA 1
ATOM 7174 C C . PRO A 1 877 ? -27.546 5.279 28.147 1.00 93.00 877 PRO A C 1
ATOM 7176 O O . PRO A 1 877 ? -27.024 4.933 29.203 1.00 93.00 877 PRO A O 1
ATOM 7179 N N . GLY A 1 878 ? -27.508 6.536 27.723 1.00 94.31 878 GLY A N 1
ATOM 7180 C CA . GLY A 1 878 ? -26.858 7.594 28.487 1.00 94.31 878 GLY A CA 1
ATOM 7181 C C . GLY A 1 878 ? -26.830 8.916 27.745 1.00 94.31 878 GLY A C 1
ATOM 7182 O O . GLY A 1 878 ? -27.293 9.021 26.604 1.00 94.31 878 GLY A O 1
ATOM 7183 N N . VAL A 1 879 ? -26.292 9.928 28.413 1.00 95.38 879 VAL A N 1
ATOM 7184 C CA . VAL A 1 879 ? -26.227 11.301 27.916 1.00 95.38 879 VAL A CA 1
ATOM 7185 C C . VAL A 1 879 ? -24.818 11.601 27.423 1.00 95.38 879 VAL A C 1
ATOM 7187 O O . VAL A 1 879 ? -23.833 11.356 28.119 1.00 95.38 879 VAL A O 1
ATOM 7190 N N . ALA A 1 880 ? -24.715 12.137 26.212 1.00 93.81 880 ALA A N 1
ATOM 7191 C CA . ALA A 1 880 ? -23.456 12.576 25.636 1.00 93.81 880 ALA A CA 1
ATOM 7192 C C . ALA A 1 880 ? -23.446 14.092 25.421 1.00 93.81 880 ALA A C 1
ATOM 7194 O O . ALA A 1 880 ? -24.425 14.676 24.953 1.00 93.81 880 ALA A O 1
ATOM 7195 N N . HIS A 1 881 ? -22.318 14.718 25.742 1.00 93.31 881 HIS A N 1
ATOM 7196 C CA . HIS A 1 881 ? -22.102 16.155 25.588 1.00 93.31 881 HIS A CA 1
ATOM 7197 C C . HIS A 1 881 ? -20.773 16.435 24.879 1.00 93.31 881 HIS A C 1
ATOM 7199 O O . HIS A 1 881 ? -19.869 15.603 24.850 1.00 93.31 881 HIS A O 1
ATOM 7205 N N . GLY A 1 882 ? -20.646 17.590 24.242 1.00 91.69 882 GLY A N 1
ATOM 7206 C CA . GLY A 1 882 ? -19.483 17.937 23.430 1.00 91.69 882 GLY A CA 1
ATOM 7207 C C . GLY A 1 882 ? -19.621 19.347 22.885 1.00 91.69 882 GLY A C 1
ATOM 7208 O O . GLY A 1 882 ? -20.682 19.946 23.010 1.00 91.69 882 GLY A O 1
ATOM 7209 N N . ASN A 1 883 ? -18.580 19.851 22.231 1.00 89.88 883 ASN A N 1
ATOM 7210 C CA . ASN A 1 883 ? -18.714 21.052 21.415 1.00 89.88 883 ASN A CA 1
ATOM 7211 C C . ASN A 1 883 ? -19.639 20.790 20.212 1.00 89.88 883 ASN A C 1
ATOM 7213 O O . ASN A 1 883 ? -19.900 19.634 19.838 1.00 89.88 883 ASN A O 1
ATOM 7217 N N . LEU A 1 884 ? -20.121 21.857 19.573 1.00 86.94 884 LEU A N 1
ATOM 7218 C CA . LEU A 1 884 ? -21.107 21.743 18.490 1.00 86.94 884 LEU A CA 1
ATOM 7219 C C . LEU A 1 884 ? -20.599 20.875 17.326 1.00 86.94 884 LEU A C 1
ATOM 7221 O O . LEU A 1 884 ? -21.329 20.012 16.830 1.00 86.94 884 LEU A O 1
ATOM 7225 N N . ALA A 1 885 ? -19.322 21.014 16.958 1.00 81.38 885 ALA A N 1
ATOM 7226 C CA . ALA A 1 885 ? -18.694 20.238 15.888 1.00 81.38 885 ALA A CA 1
ATOM 7227 C C . ALA A 1 885 ? -18.735 18.713 16.122 1.00 81.38 885 ALA A C 1
ATOM 7229 O O . ALA A 1 885 ? -18.976 17.950 15.184 1.00 81.38 885 ALA A O 1
ATOM 7230 N N . HIS A 1 886 ? -18.548 18.243 17.361 1.00 80.31 886 HIS A N 1
ATOM 7231 C CA . HIS A 1 886 ? -18.639 16.810 17.672 1.00 80.31 886 HIS A CA 1
ATOM 7232 C C . HIS A 1 886 ? -20.071 16.297 17.754 1.00 80.31 886 HIS A C 1
ATOM 7234 O O . HIS A 1 886 ? -20.330 15.163 17.349 1.00 80.31 886 HIS A O 1
ATOM 7240 N N . CYS A 1 887 ? -21.008 17.118 18.231 1.00 82.69 887 CYS A N 1
ATOM 7241 C CA . CYS A 1 887 ? -22.419 16.738 18.302 1.00 82.69 887 CYS A CA 1
ATOM 7242 C C . CYS A 1 887 ? -22.972 16.343 16.924 1.00 82.69 887 CYS A C 1
ATOM 7244 O O . CYS A 1 887 ? -23.755 15.398 16.811 1.00 82.69 887 CYS A O 1
ATOM 7246 N N . HIS A 1 888 ? -22.509 17.002 15.859 1.00 77.00 888 HIS A N 1
ATOM 7247 C CA . HIS A 1 888 ? -22.876 16.645 14.493 1.00 77.00 888 HIS A CA 1
ATOM 7248 C C . HIS A 1 888 ? -22.463 15.211 14.118 1.00 77.00 888 HIS A C 1
ATOM 7250 O O . HIS A 1 888 ? -23.284 14.488 13.564 1.00 77.00 888 HIS A O 1
ATOM 7256 N N . GLN A 1 889 ? -21.259 14.748 14.476 1.00 74.44 889 GLN A N 1
ATOM 7257 C CA . GLN A 1 889 ? -20.754 13.417 14.086 1.00 74.44 889 GLN A CA 1
ATOM 7258 C C . GLN A 1 889 ? -21.675 12.270 14.528 1.00 74.44 889 GLN A C 1
ATOM 7260 O O . GLN A 1 889 ? -21.883 11.303 13.788 1.00 74.44 889 GLN A O 1
ATOM 7265 N N . VAL A 1 890 ? -22.254 12.395 15.724 1.00 77.25 890 VAL A N 1
ATOM 7266 C CA . VAL A 1 890 ? -23.114 11.369 16.320 1.00 77.25 890 VAL A CA 1
ATOM 7267 C C . VAL A 1 890 ? -24.422 11.209 15.536 1.00 77.25 890 VAL A C 1
ATOM 7269 O O . VAL A 1 890 ? -24.849 10.089 15.259 1.00 77.25 890 VAL A O 1
ATOM 7272 N N . ASN A 1 891 ? -25.032 12.314 15.104 1.00 69.56 891 ASN A N 1
ATOM 7273 C CA . ASN A 1 891 ? -26.310 12.282 14.388 1.00 69.56 891 ASN A CA 1
ATOM 7274 C C . ASN A 1 891 ? -26.230 11.589 13.017 1.00 69.56 891 ASN A C 1
ATOM 7276 O O . ASN A 1 891 ? -27.224 11.009 12.578 1.00 69.56 891 ASN A O 1
ATOM 7280 N N . PHE A 1 892 ? -25.072 11.633 12.351 1.00 68.38 892 PHE A N 1
ATOM 7281 C CA . PHE A 1 892 ? -24.925 11.137 10.978 1.00 68.38 892 PHE A CA 1
ATOM 7282 C C . PHE A 1 892 ? -24.447 9.683 10.899 1.00 68.38 892 PHE A C 1
ATOM 7284 O O . PHE A 1 892 ? -25.027 8.884 10.166 1.00 68.38 892 PHE A O 1
ATOM 7291 N N . MET A 1 893 ? -23.411 9.314 11.656 1.00 74.12 893 MET A N 1
ATOM 7292 C CA . MET A 1 893 ? -22.750 8.011 11.489 1.00 74.12 893 MET A CA 1
ATOM 7293 C C . MET A 1 893 ? -23.115 6.965 12.531 1.00 74.12 893 MET A C 1
ATOM 7295 O O . MET A 1 893 ? -23.114 5.765 12.256 1.00 74.12 893 MET A O 1
ATOM 7299 N N . TRP A 1 894 ? -23.381 7.408 13.757 1.00 78.88 894 TRP A N 1
ATOM 7300 C CA . TRP A 1 894 ? -23.294 6.556 14.943 1.00 78.88 894 TRP A CA 1
ATOM 7301 C C . TRP A 1 894 ? -24.326 5.419 14.942 1.00 78.88 894 TRP A C 1
ATOM 7303 O O . TRP A 1 894 ? -24.097 4.379 15.554 1.00 78.88 894 TRP A O 1
ATOM 7313 N N . ARG A 1 895 ? -25.429 5.595 14.198 1.00 73.19 895 ARG A N 1
ATOM 7314 C CA . ARG A 1 895 ? -26.517 4.620 13.974 1.00 73.19 895 ARG A CA 1
ATOM 7315 C C . ARG A 1 895 ? -26.178 3.485 13.016 1.00 73.19 895 ARG A C 1
ATOM 7317 O O . ARG A 1 895 ? -26.905 2.501 12.958 1.00 73.19 895 ARG A O 1
ATOM 7324 N N . LYS A 1 896 ? -25.148 3.651 12.191 1.00 77.88 896 LYS A N 1
ATOM 7325 C CA . LYS A 1 896 ? -24.818 2.687 11.135 1.00 77.88 896 LYS A CA 1
ATOM 7326 C C . LYS A 1 896 ? -23.749 1.686 11.569 1.00 77.88 896 LYS A C 1
ATOM 7328 O O . LYS A 1 896 ? -23.677 0.601 11.003 1.00 77.88 896 LYS A O 1
ATOM 7333 N N . VAL A 1 897 ? -22.968 2.036 12.592 1.00 83.06 897 VAL A N 1
ATOM 7334 C CA . VAL A 1 897 ? -21.892 1.203 13.150 1.00 83.06 897 VAL A CA 1
ATOM 7335 C C . VAL A 1 897 ? -22.432 0.085 14.054 1.00 83.06 897 VAL A C 1
ATOM 7337 O O . VAL A 1 897 ? -21.875 -1.008 14.046 1.00 83.06 897 VAL A O 1
ATOM 7340 N N . ARG A 1 898 ? -23.534 0.313 14.787 1.00 83.88 898 ARG A N 1
ATOM 7341 C CA . ARG A 1 898 ? -24.189 -0.688 15.650 1.00 83.88 898 ARG A CA 1
ATOM 7342 C C . ARG A 1 898 ? -25.715 -0.550 15.634 1.00 83.88 898 ARG A C 1
ATOM 7344 O O . ARG A 1 898 ? -26.235 0.559 15.542 1.00 83.88 898 ARG A O 1
ATOM 7351 N N . GLU A 1 899 ? -26.409 -1.684 15.724 1.00 73.19 899 GLU A N 1
ATOM 7352 C CA . GLU A 1 899 ? -27.872 -1.767 15.854 1.00 73.19 899 GLU A CA 1
ATOM 7353 C C . GLU A 1 899 ? -28.353 -1.407 17.271 1.00 73.19 899 GLU A C 1
ATOM 7355 O O . GLU A 1 899 ? -27.664 -1.674 18.252 1.00 73.19 899 GLU A O 1
ATOM 7360 N N . ASP A 1 900 ? -29.561 -0.839 17.359 1.00 66.69 900 ASP A N 1
ATOM 7361 C CA . ASP A 1 900 ? -30.374 -0.757 18.580 1.00 66.69 900 ASP A CA 1
ATOM 7362 C C . ASP A 1 900 ? -29.730 -0.132 19.830 1.00 66.69 900 ASP A C 1
ATOM 7364 O O . ASP A 1 900 ? -29.636 -0.805 20.852 1.00 66.69 900 ASP A O 1
ATOM 7368 N N . LEU A 1 901 ? -29.353 1.156 19.756 1.00 64.94 901 LEU A N 1
ATOM 7369 C CA . LEU A 1 901 ? -29.552 2.249 20.747 1.00 64.94 901 LEU A CA 1
ATOM 7370 C C . LEU A 1 901 ? -28.549 3.394 20.466 1.00 64.94 901 LEU A C 1
ATOM 7372 O O . LEU A 1 901 ? -27.525 3.198 19.811 1.00 64.94 901 LEU A O 1
ATOM 7376 N N . GLN A 1 902 ? -28.864 4.630 20.872 1.00 70.94 902 GLN A N 1
ATOM 7377 C CA . GLN A 1 902 ? -28.038 5.815 20.598 1.00 70.94 902 GLN A CA 1
ATOM 7378 C C . GLN A 1 902 ? -27.786 6.641 21.861 1.00 70.94 902 GLN A C 1
ATOM 7380 O O . GLN A 1 902 ? -28.676 6.721 22.711 1.00 70.94 902 GLN A O 1
ATOM 7385 N N . PRO A 1 903 ? -26.620 7.304 21.959 1.00 86.81 903 PRO A N 1
ATOM 7386 C CA . PRO A 1 903 ? -26.406 8.331 22.970 1.00 86.81 903 PRO A CA 1
ATOM 7387 C C . PRO A 1 903 ? -27.457 9.439 22.830 1.00 86.81 903 PRO A C 1
ATOM 7389 O O . PRO A 1 903 ? -27.729 9.911 21.723 1.00 86.81 903 PRO A O 1
ATOM 7392 N N . ILE A 1 904 ? -28.018 9.887 23.951 1.00 91.44 904 ILE A N 1
ATOM 7393 C CA . ILE A 1 904 ? -28.879 11.069 23.979 1.00 91.44 904 ILE A CA 1
ATOM 7394 C C . ILE A 1 904 ? -27.982 12.301 24.023 1.00 91.44 904 ILE A C 1
ATOM 7396 O O . ILE A 1 904 ? -27.233 12.498 24.978 1.00 91.44 904 ILE A O 1
ATOM 7400 N N . LEU A 1 905 ? -28.033 13.116 22.974 1.00 91.88 905 LEU A N 1
ATOM 7401 C CA . LEU A 1 905 ? -27.227 14.328 22.879 1.00 91.88 905 LEU A CA 1
ATOM 7402 C C . LEU A 1 905 ? -27.843 15.465 23.691 1.00 91.88 905 LEU A C 1
ATOM 7404 O O . LEU A 1 905 ? -29.055 15.687 23.642 1.00 91.88 905 LEU A O 1
ATOM 7408 N N . VAL A 1 906 ? -26.992 16.226 24.375 1.00 92.81 906 VAL A N 1
ATOM 7409 C CA . VAL A 1 906 ? -27.391 17.514 24.952 1.00 92.81 906 VAL A CA 1
ATOM 7410 C C . VAL A 1 906 ? -27.869 18.463 23.838 1.00 92.81 906 VAL A C 1
ATOM 7412 O O . VAL A 1 906 ? -27.239 18.506 22.777 1.00 92.81 906 VAL A O 1
ATOM 7415 N N . PRO A 1 907 ? -28.964 19.229 24.039 1.00 91.62 907 PRO A N 1
ATOM 7416 C CA . PRO A 1 907 ? -29.456 20.170 23.039 1.00 91.62 907 PRO A CA 1
ATOM 7417 C C . PRO A 1 907 ? -28.405 21.230 22.706 1.00 91.62 907 PRO A C 1
ATOM 7419 O O . PRO A 1 907 ? -27.753 21.762 23.602 1.00 91.62 907 PRO A O 1
ATOM 7422 N N . GLN A 1 908 ? -28.286 21.582 21.425 1.00 90.25 908 GLN A N 1
ATOM 7423 C CA . GLN A 1 908 ? -27.291 22.554 20.955 1.00 90.25 908 GLN A CA 1
ATOM 7424 C C . GLN A 1 908 ? -27.423 23.917 21.647 1.00 90.25 908 GLN A C 1
ATOM 7426 O O . GLN A 1 908 ? -26.414 24.506 22.010 1.00 90.25 908 GLN A O 1
ATOM 7431 N N . ASP A 1 909 ? -28.650 24.364 21.933 1.00 92.12 909 ASP A N 1
ATOM 7432 C CA . ASP A 1 909 ? -28.917 25.630 22.638 1.00 92.12 909 ASP A CA 1
ATOM 7433 C C . ASP A 1 909 ? -28.415 25.642 24.096 1.00 92.12 909 ASP A C 1
ATOM 7435 O O . ASP A 1 909 ? -28.400 26.685 24.745 1.00 92.12 909 ASP A O 1
ATOM 7439 N N . SER A 1 910 ? -28.039 24.479 24.638 1.00 93.44 910 SER A N 1
ATOM 7440 C CA . SER A 1 910 ? -27.460 24.328 25.978 1.00 93.44 910 SER A CA 1
ATOM 7441 C C . SER A 1 910 ? -25.930 24.257 25.966 1.00 93.44 910 SER A C 1
ATOM 7443 O O . SER A 1 910 ? -25.347 24.086 27.034 1.00 93.44 910 SER A O 1
ATOM 7445 N N . ILE A 1 911 ? -25.291 24.364 24.794 1.00 92.69 911 ILE A N 1
ATOM 7446 C CA . ILE A 1 911 ? -23.843 24.239 24.586 1.00 92.69 911 ILE A CA 1
ATOM 7447 C C . ILE A 1 911 ? -23.287 25.583 24.110 1.00 92.69 911 ILE A C 1
ATOM 7449 O O . ILE A 1 911 ? -23.835 26.215 23.209 1.00 92.69 911 ILE A O 1
ATOM 7453 N N . ILE A 1 912 ? -22.171 26.007 24.699 1.00 91.25 912 ILE A N 1
ATOM 7454 C CA . ILE A 1 912 ? -21.461 27.235 24.339 1.00 91.25 912 ILE A CA 1
ATOM 7455 C C . ILE A 1 912 ? -20.012 26.869 24.018 1.00 91.25 912 ILE A C 1
ATOM 7457 O O . ILE A 1 912 ? -19.225 26.596 24.922 1.00 91.25 912 ILE A O 1
ATOM 7461 N N . ASP A 1 913 ? -19.643 26.867 22.738 1.00 89.44 913 ASP A N 1
ATOM 7462 C CA . ASP A 1 913 ? -18.241 26.715 22.334 1.00 89.44 913 ASP A CA 1
ATOM 7463 C C . ASP A 1 913 ? -17.434 27.937 22.815 1.00 89.44 913 ASP A C 1
ATOM 7465 O O . ASP A 1 913 ? -17.868 29.079 22.660 1.00 89.44 913 ASP A O 1
ATOM 7469 N N . LEU A 1 914 ? -16.252 27.717 23.400 1.00 86.19 914 LEU A N 1
ATOM 7470 C CA . LEU A 1 914 ? -15.396 28.802 23.911 1.00 86.19 914 LEU A CA 1
ATOM 7471 C C . LEU A 1 914 ? -14.423 29.360 22.864 1.00 86.19 914 LEU A C 1
ATOM 7473 O O . LEU A 1 914 ? -13.652 30.271 23.162 1.00 86.19 914 LEU A O 1
ATOM 7477 N N . ASP A 1 915 ? -14.442 28.798 21.658 1.00 78.19 915 ASP A N 1
ATOM 7478 C CA . ASP A 1 915 ? -13.635 29.216 20.516 1.00 78.19 915 ASP A CA 1
ATOM 7479 C C . ASP A 1 915 ? -14.545 29.439 19.301 1.00 78.19 915 ASP A C 1
ATOM 7481 O O . ASP A 1 915 ? -15.341 28.567 18.946 1.00 78.19 915 ASP A O 1
ATOM 7485 N N . GLU A 1 916 ? -14.392 30.592 18.645 1.00 70.81 916 GLU A N 1
ATOM 7486 C CA . GLU A 1 916 ? -15.110 30.963 17.419 1.00 70.81 916 GLU A CA 1
ATOM 7487 C C . GLU A 1 916 ? -14.702 30.106 16.208 1.00 70.81 916 GLU A C 1
ATOM 7489 O O . GLU A 1 916 ? -15.410 30.076 15.204 1.00 70.81 916 GLU A O 1
ATOM 7494 N N . SER A 1 917 ? -13.572 29.388 16.280 1.00 66.50 917 SER A N 1
ATOM 7495 C CA . SER A 1 917 ? -13.107 28.511 15.198 1.00 66.50 917 SER A CA 1
ATOM 7496 C C . SER A 1 917 ? -14.029 27.315 14.941 1.00 66.50 917 SER A C 1
ATOM 7498 O O . SER A 1 917 ? -13.930 26.686 13.885 1.00 66.50 917 SER A O 1
ATOM 7500 N N . HIS A 1 918 ? -14.882 26.962 15.916 1.00 67.44 918 HIS A N 1
ATOM 7501 C CA . HIS A 1 918 ? -15.669 25.725 15.941 1.00 67.44 918 HIS A CA 1
ATOM 7502 C C . HIS A 1 918 ? -14.830 24.468 15.645 1.00 67.44 918 HIS A C 1
ATOM 7504 O O . HIS A 1 918 ? -15.342 23.448 15.174 1.00 67.44 918 HIS A O 1
ATOM 7510 N N . TRP A 1 919 ? -13.519 24.521 15.910 1.00 73.25 919 TRP A N 1
ATOM 7511 C CA . TRP A 1 919 ? -12.629 23.395 15.681 1.00 73.25 919 TRP A CA 1
ATOM 7512 C C . TRP A 1 919 ? -13.032 22.223 16.587 1.00 73.25 919 TRP A C 1
ATOM 7514 O O . TRP A 1 919 ? -13.267 22.423 17.780 1.00 73.25 919 TRP A O 1
ATOM 7524 N N . PRO A 1 920 ? -13.060 20.972 16.088 1.00 69.00 920 PRO A N 1
ATOM 7525 C CA . PRO A 1 920 ? -13.533 19.836 16.867 1.00 69.00 920 PRO A CA 1
ATOM 7526 C C . PRO A 1 920 ? -12.856 19.662 18.240 1.00 69.00 920 PRO A C 1
ATOM 7528 O O . PRO A 1 920 ? -13.493 19.138 19.144 1.00 69.00 920 PRO A O 1
ATOM 7531 N N . GLY A 1 921 ? -11.615 20.091 18.464 1.00 73.75 921 GLY A N 1
ATOM 7532 C CA . GLY A 1 921 ? -10.971 19.972 19.778 1.00 73.75 921 GLY A CA 1
ATOM 7533 C C . GLY A 1 921 ? -11.149 21.157 20.741 1.00 73.75 921 GLY A C 1
ATOM 7534 O O . GLY A 1 921 ? -10.510 21.139 21.796 1.00 73.75 921 GLY A O 1
ATOM 7535 N N . CYS A 1 922 ? -11.964 22.169 20.414 1.00 84.00 922 CYS A N 1
ATOM 7536 C CA . CYS A 1 922 ? -12.176 23.322 21.292 1.00 84.00 922 CYS A CA 1
ATOM 7537 C C . CYS A 1 922 ? -12.922 22.949 22.584 1.00 84.00 922 CYS A C 1
ATOM 7539 O O . CYS A 1 922 ? -13.731 22.019 22.623 1.00 84.00 922 CYS A O 1
ATOM 7541 N N . ASN A 1 923 ? -12.619 23.677 23.660 1.00 90.69 923 ASN A N 1
ATOM 7542 C CA . ASN A 1 923 ? -13.342 23.561 24.922 1.00 90.69 923 ASN A CA 1
ATOM 7543 C C . ASN A 1 923 ? -14.707 24.247 24.811 1.00 90.69 923 ASN A C 1
ATOM 7545 O O . ASN A 1 923 ? -14.900 25.149 23.996 1.00 90.69 923 ASN A O 1
ATOM 7549 N N . TYR A 1 924 ? -15.643 23.824 25.647 1.00 93.44 924 TYR A N 1
ATOM 7550 C CA . TYR A 1 924 ? -17.015 24.317 25.638 1.00 93.44 924 TYR A CA 1
ATOM 7551 C C . TYR A 1 924 ? -17.540 24.426 27.067 1.00 93.44 924 TYR A C 1
ATOM 7553 O O . TYR A 1 924 ? -16.969 23.870 28.010 1.00 93.44 924 TYR A O 1
ATOM 7561 N N . ASP A 1 925 ? -18.639 25.145 27.228 1.00 93.75 925 ASP A N 1
ATOM 7562 C CA . ASP A 1 925 ? -19.460 25.104 28.426 1.00 93.75 925 ASP A CA 1
ATOM 7563 C C . ASP A 1 925 ? -20.846 24.538 28.114 1.00 93.75 925 ASP A C 1
ATOM 7565 O O . ASP A 1 925 ? -21.281 24.515 26.960 1.00 93.75 925 ASP A O 1
ATOM 7569 N N . CYS A 1 926 ? -21.523 24.029 29.137 1.00 93.12 926 CYS A N 1
ATOM 7570 C CA . CYS A 1 926 ? -22.831 23.408 29.000 1.00 93.12 926 CYS A CA 1
ATOM 7571 C C . CYS A 1 926 ? -23.683 23.638 30.250 1.00 93.12 926 CYS A C 1
ATOM 7573 O O . CYS A 1 926 ? -23.185 23.535 31.371 1.00 93.12 926 CYS A O 1
ATOM 7575 N N . ASP A 1 927 ? -24.988 23.873 30.075 1.00 94.00 927 ASP A N 1
ATOM 7576 C CA . ASP A 1 927 ? -25.921 23.896 31.206 1.00 94.00 927 ASP A CA 1
ATOM 7577 C C . ASP A 1 927 ? -26.067 22.486 31.803 1.00 94.00 927 ASP A C 1
ATOM 7579 O O . ASP A 1 927 ? -26.654 21.582 31.200 1.00 94.00 927 ASP A O 1
ATOM 7583 N N . TRP A 1 928 ? -25.559 22.296 33.023 1.00 95.81 928 TRP A N 1
ATOM 7584 C CA . TRP A 1 928 ? -25.647 21.022 33.736 1.00 95.81 928 TRP A CA 1
ATOM 7585 C C . TRP A 1 928 ? -27.097 20.568 33.957 1.00 95.81 928 TRP A C 1
ATOM 7587 O O . TRP A 1 928 ? -27.348 19.365 34.039 1.00 95.81 928 TRP A O 1
ATOM 7597 N N . LYS A 1 929 ? -28.074 21.488 34.018 1.00 96.50 929 LYS A N 1
ATOM 7598 C CA . LYS A 1 929 ? -29.495 21.129 34.166 1.00 96.50 929 LYS A CA 1
ATOM 7599 C C . LYS A 1 929 ? -30.033 20.423 32.930 1.00 96.50 929 LYS A C 1
ATOM 7601 O O . LYS A 1 929 ? -30.880 19.541 33.062 1.00 96.50 929 LYS A O 1
ATOM 7606 N N . ALA A 1 930 ? -29.540 20.778 31.743 1.00 96.44 930 ALA A N 1
ATOM 7607 C CA . ALA A 1 930 ? -29.892 20.081 30.513 1.00 96.44 930 ALA A CA 1
ATOM 7608 C C . ALA A 1 930 ? -29.401 18.626 30.566 1.00 96.44 930 ALA A C 1
ATOM 7610 O O . ALA A 1 930 ? -30.177 17.706 30.309 1.00 96.44 930 ALA A O 1
ATOM 7611 N N . ILE A 1 931 ? -28.153 18.415 31.001 1.00 96.44 931 ILE A N 1
ATOM 7612 C CA . ILE A 1 931 ? -27.583 17.075 31.210 1.00 96.44 931 ILE A CA 1
ATOM 7613 C C . ILE A 1 931 ? -28.392 16.300 32.258 1.00 96.44 931 ILE A C 1
ATOM 7615 O O . ILE A 1 931 ? -28.770 15.153 32.019 1.00 96.44 931 ILE A O 1
ATOM 7619 N N . TYR A 1 932 ? -28.694 16.923 33.400 1.00 96.94 932 TYR A N 1
ATOM 7620 C CA . TYR A 1 932 ? -29.480 16.321 34.477 1.00 96.94 932 TYR A CA 1
ATOM 7621 C C . TYR A 1 932 ? -30.851 15.836 33.993 1.00 96.94 932 TYR A C 1
ATOM 7623 O O . TYR A 1 932 ? -31.178 14.664 34.168 1.00 96.94 932 TYR A O 1
ATOM 7631 N N . ASN A 1 933 ? -31.632 16.711 33.350 1.00 97.00 933 ASN A N 1
ATOM 7632 C CA . ASN A 1 933 ? -32.986 16.387 32.898 1.00 97.00 933 ASN A CA 1
ATOM 7633 C C . ASN A 1 933 ? -32.982 15.197 31.930 1.00 97.00 933 ASN A C 1
ATOM 7635 O O . ASN A 1 933 ? -33.752 14.255 32.108 1.00 97.00 933 ASN A O 1
ATOM 7639 N N . LEU A 1 934 ? -32.058 15.199 30.962 1.00 96.94 934 LEU A N 1
ATOM 7640 C CA . LEU A 1 934 ? -31.891 14.078 30.037 1.00 96.94 934 LEU A CA 1
ATOM 7641 C C . LEU A 1 934 ? -31.464 12.796 30.759 1.00 96.94 934 LEU A C 1
ATOM 7643 O O . LEU A 1 934 ? -31.951 11.718 30.434 1.00 96.94 934 LEU A O 1
ATOM 7647 N N . THR A 1 935 ? -30.585 12.900 31.758 1.00 96.81 935 THR A N 1
ATOM 7648 C CA . THR A 1 935 ? -30.121 11.742 32.535 1.00 96.81 935 THR A CA 1
ATOM 7649 C C . THR A 1 935 ? -31.273 11.121 33.320 1.00 96.81 935 THR A C 1
ATOM 7651 O O . THR A 1 935 ? -31.438 9.903 33.312 1.00 96.81 935 THR A O 1
ATOM 7654 N N . VAL A 1 936 ? -32.116 11.944 33.948 1.00 96.69 936 VAL A N 1
ATOM 7655 C CA . VAL A 1 936 ? -33.328 11.494 34.644 1.00 96.69 936 VAL A CA 1
ATOM 7656 C C . VAL A 1 936 ? -34.285 10.792 33.683 1.00 96.69 936 VAL A C 1
ATOM 7658 O O . VAL A 1 936 ? -34.831 9.742 34.024 1.00 96.69 936 VAL A O 1
ATOM 7661 N N . ASP A 1 937 ? -34.483 11.341 32.486 1.00 95.69 937 ASP A N 1
ATOM 7662 C CA . ASP A 1 937 ? -35.345 10.724 31.480 1.00 95.69 937 ASP A CA 1
ATOM 7663 C C . ASP A 1 937 ? -34.792 9.376 31.008 1.00 95.69 937 ASP A C 1
ATOM 7665 O O . ASP A 1 937 ? -35.560 8.420 30.911 1.00 95.69 937 ASP A O 1
ATOM 7669 N N . VAL A 1 938 ? -33.470 9.244 30.831 1.00 94.88 938 VAL A N 1
ATOM 7670 C CA . VAL A 1 938 ? -32.830 7.940 30.592 1.00 94.88 938 VAL A CA 1
ATOM 7671 C C . VAL A 1 938 ? -33.125 6.977 31.738 1.00 94.88 938 VAL A C 1
ATOM 7673 O O . VAL A 1 938 ? -33.630 5.885 31.484 1.00 94.88 938 VAL A O 1
ATOM 7676 N N . ILE A 1 939 ? -32.868 7.370 32.991 1.00 95.56 939 ILE A N 1
ATOM 7677 C CA . ILE A 1 939 ? -33.044 6.499 34.166 1.00 95.56 939 ILE A CA 1
ATOM 7678 C C . ILE A 1 939 ? -34.484 5.977 34.261 1.00 95.56 939 ILE A C 1
ATOM 7680 O O . ILE A 1 939 ? -34.684 4.790 34.512 1.00 95.56 939 ILE A O 1
ATOM 7684 N N . LYS A 1 940 ? -35.490 6.818 33.989 1.00 93.81 940 LYS A N 1
ATOM 7685 C CA . LYS A 1 940 ? -36.911 6.419 33.997 1.00 93.81 940 LYS A CA 1
ATOM 7686 C C . LYS A 1 940 ? -37.259 5.345 32.963 1.00 93.81 940 LYS A C 1
ATOM 7688 O O . LYS A 1 940 ? -38.262 4.657 33.134 1.00 93.81 940 LYS A O 1
ATOM 7693 N N . THR A 1 941 ? -36.480 5.223 31.888 1.00 92.19 941 THR A N 1
ATOM 7694 C CA . THR A 1 941 ? -36.686 4.193 30.855 1.00 92.19 941 THR A CA 1
ATOM 7695 C C . THR A 1 941 ? -36.002 2.868 31.176 1.00 92.19 941 THR A C 1
ATOM 7697 O O . THR A 1 941 ? -36.290 1.864 30.525 1.00 92.19 941 THR A O 1
ATOM 7700 N N . LEU A 1 942 ? -35.109 2.843 32.170 1.00 90.94 942 LEU A N 1
ATOM 7701 C CA . LEU A 1 942 ? -34.385 1.635 32.542 1.00 90.94 942 LEU A CA 1
ATOM 7702 C C . LEU A 1 942 ? -35.309 0.648 33.263 1.00 90.94 942 LEU A C 1
ATOM 7704 O O . LEU A 1 942 ? -36.167 1.062 34.049 1.00 90.94 942 LEU A O 1
ATOM 7708 N N . PRO A 1 943 ? -35.134 -0.668 33.050 1.00 80.81 943 PRO A N 1
ATOM 7709 C CA . PRO A 1 943 ? -35.838 -1.659 33.845 1.00 80.81 943 PRO A CA 1
ATOM 7710 C C . PRO A 1 943 ? -35.440 -1.494 35.316 1.00 80.81 943 PRO A C 1
ATOM 7712 O O . PRO A 1 943 ? -34.256 -1.531 35.653 1.00 80.81 943 PRO A O 1
ATOM 7715 N N . LEU A 1 944 ? -36.428 -1.309 36.197 1.00 68.44 944 LEU A N 1
ATOM 7716 C CA . LEU A 1 944 ? -36.190 -1.282 37.640 1.00 68.44 944 LEU A CA 1
ATOM 7717 C C . LEU A 1 944 ? -35.541 -2.608 38.048 1.00 68.44 944 LEU A C 1
ATOM 7719 O O . LEU A 1 944 ? -36.100 -3.675 37.780 1.00 68.44 944 LEU A O 1
ATOM 7723 N N . LYS A 1 945 ? -34.375 -2.548 38.702 1.00 64.75 945 LYS A N 1
ATOM 7724 C CA . LYS A 1 945 ? -33.774 -3.733 39.323 1.00 64.75 945 LYS A CA 1
ATOM 7725 C C . LYS A 1 945 ? -34.779 -4.260 40.343 1.00 64.75 945 LYS A C 1
ATOM 7727 O O . LYS A 1 945 ? -35.144 -3.541 41.273 1.00 64.75 945 LYS A O 1
ATOM 7732 N N . SER A 1 946 ? -35.282 -5.477 40.136 1.00 45.53 946 SER A N 1
ATOM 7733 C CA . SER A 1 946 ? -36.192 -6.118 41.079 1.00 45.53 946 SER A CA 1
ATOM 7734 C C . SER A 1 946 ? -35.482 -6.222 42.423 1.00 45.53 946 SER A C 1
ATOM 7736 O O . SER A 1 946 ? -34.539 -6.997 42.571 1.00 45.53 946 SER A O 1
ATOM 7738 N N . THR A 1 947 ? -35.927 -5.437 43.398 1.00 39.38 947 THR A N 1
ATOM 7739 C CA . THR A 1 947 ? -35.585 -5.619 44.806 1.00 39.38 947 THR A CA 1
ATOM 7740 C C . THR A 1 947 ? -36.343 -6.844 45.320 1.00 39.38 947 THR A C 1
ATOM 7742 O O . THR A 1 947 ? -37.286 -6.717 46.098 1.00 39.38 947 THR A O 1
ATOM 7745 N N . GLU A 1 948 ? -36.009 -8.033 44.820 1.00 29.06 948 GLU A N 1
ATOM 7746 C CA . GLU A 1 948 ? -36.337 -9.269 45.526 1.00 29.06 948 GLU A CA 1
ATOM 7747 C C . GLU A 1 948 ? -35.207 -9.506 46.529 1.00 29.06 948 GLU A C 1
ATOM 7749 O O . GLU A 1 948 ? -34.099 -9.894 46.162 1.00 29.06 948 GLU A O 1
ATOM 7754 N N . ASN A 1 949 ? -35.502 -9.135 47.780 1.00 31.67 949 ASN A N 1
ATOM 7755 C CA . ASN A 1 949 ? -34.755 -9.520 48.980 1.00 31.67 949 ASN A CA 1
ATOM 7756 C C . ASN A 1 949 ? -34.643 -11.039 49.114 1.00 31.67 949 ASN A C 1
ATOM 7758 O O . ASN A 1 949 ? -35.667 -11.715 48.852 1.00 31.67 949 ASN A O 1
#

InterPro domains:
  IPR011990 Tetratricopeptide-like helical domain superfamily [G3DSA:1.25.40.10] (16-169)
  IPR011990 Tetratricopeptide-like helical domain superfamily [G3DSA:1.25.40.10] (295-465)
  IPR011990 Tetratricopeptide-like helical domain superfamily [SSF48452] (122-429)
  IPR019734 Tetratricopeptide repeat [PF13181] (316-344)
  IPR019734 Tetratricopeptide repeat [PF13181] (368-399)
  IPR019734 Tetratricopeptide repeat [PS50005] (133-166)
  IPR019734 Tetratricopeptide repeat [PS50005] (367-400)
  IPR019734 Tetratricopeptide repeat [PS50005] (401-434)
  IPR019734 Tetratricopeptide repeat [SM00028] (133-166)
  IPR019734 Tetratricopeptide repeat [SM00028] (314-347)
  IPR019734 Tetratricopeptide repeat [SM00028] (367-400)
  IPR019734 Tetratricopeptide repeat [SM00028] (401-434)

Foldseek 3Di:
DDDDDDDDDDDDDDDDDDDDDDPVVVVVVVVVVVVVVVVVVVVVVVVVVVVVVVVVVVVVVVVVVVVVVVVVVVVVVVVVVVVVVVLLVVCVPDPDVVVSVVVLVPPDPPDDDDPVVVVVSLVVVCVVPVLALVSLQVVLLVCVVVVVNLSSVLSQLSSCVSPVVCQVPGSLVPFAFAFDDKFFQVQKDFFPPFDWDQDPVRWIKGAFQAFWWTIKHFFDFDAFAKKKKKWFKAFDPPFDDDDWFFKKKFKDADPDDTQDIDTHTNVDRMDIGMGGDQRRGRMMIIIGGPRTMMTTGMMIIGGRDHLVVDPCSLSSLQSVLVSCVVVVVQVSSVSSNLSSLVSPPPPVSLVVSLVVVVPGDDDLVSLVSLVSSLVSCVVVVVLVSSLVSLVVSCVSVVQPLVSLQVNLVSCVVVVVNVSSVVSPVSSPDQDDPLNLLVQLLCCLFVVDPDDPPPPNQDPFDDLVVLLVSLLVPQDAAEAELVDDDPVNVVVCVVVLFDSVQQLQLQDADQVVLQVLQVPDPPDDNDRQQDLPPFDDDPDSPQDAGPQLSSCLVPLWGWGQDRRRRDIWIFNDKFWFDDDLAKIKMWTWTDDSTIKTQIFMALRRHGQWIADVVRSYTYGHDDDPHPDDPSSNVSSVSSLCSRCVVLSSVLRPDPDRAQAEAEAASRNFQLSNLQWQLVLLVSCVSSVSNVSHQAYEYEPDLHDDSCLLPVVDDPVRYDYDHDRSSRRVVCSVRSYRYGRGTGRAFEPVSLVSLLVSLVVVDDPVLLVVLVVLLVAPQAEEEEDDPFFQAAPCVLVLVLVLQQVVCVVGVRYEYEYEEAPVCVVSVVSSCVSHDPSHHYHYCHPPRPSSLLSNLLSGQEYEEEQDSSQSRNPSRNVHEYAYEGQPLSLVVQVPPVCSRYDDDGYHYQDNVQKAFPDPVSPRRGYIHGDSVSRSVVRVVSSVPTDPDPPPD

pLDDT: mean 80.22, std 16.55, range [27.27, 98.5]